Protein AF-D3FW29-F1 (afdb_monomer)

InterPro domains:
  IPR000064 Endopeptidase, NLPC/P60 domain [PF00877] (40-134)
  IPR000064 Endopeptidase, NLPC/P60 domain [PF00877] (156-250)
  IPR000064 Endopeptidase, NLPC/P60 domain [PF00877] (271-364)
  IPR000064 Endopeptidase, NLPC/P60 domain [PF00877] (390-494)
  IPR000064 Endopeptidase, NLPC/P60 domain [PF00877] (524-641)
  IPR000064 Endopeptidase, NLPC/P60 domain [PF00877] (662-765)
  IPR000064 Endopeptidase, NLPC/P60 domain [PF00877] (796-885)
  IPR000064 Endopeptidase, NLPC/P60 domain [PS51935] (16-137)
  IPR000064 Endopeptidase, NLPC/P60 domain [PS51935] (134-253)
  IPR000064 Endopeptidase, NLPC/P60 domain [PS51935] (245-368)
  IPR000064 Endopeptidase, NLPC/P60 domain [PS51935] (375-496)
  IPR000064 Endopeptidase, NLPC/P60 domain [PS51935] (509-643)
  IPR000064 Endopeptidase, NLPC/P60 domain [PS51935] (647-768)
  IPR038765 Papain-like cysteine peptidase superfamily [SSF54001] (45-137)
  IPR038765 Papain-like cysteine peptidase superfamily [SSF54001] (162-253)
  IPR038765 Papain-like cysteine peptidase superfamily [SSF54001] (276-368)
  IPR038765 Papain-like cysteine peptidase superfamily [SSF54001] (373-497)
  IPR038765 Papain-like cysteine peptidase superfamily [SSF54001] (513-642)
  IPR038765 Papain-like cysteine peptidase superfamily [SSF54001] (653-767)
  IPR038765 Papain-like cysteine peptidase superfamily [SSF54001] (795-886)

pLDDT: mean 88.33, std 12.37, range [26.61, 98.81]

Sequence (886 aa):
MKEKCIYITIFLMLVVFFSSSTLAQTTGEPAADLALEMVGPNNQGFITSEFVQYIYAEARGIDLPRLAREQRQVGEEVARESLQAGDILFFQGSSLMSGIYIGDGRFVVVTSGGITEINLDASTYWSGIYVGANRYFEDAVPVEDPAASLALEMIGPNEQGFLTSEFVQHVYAQSKGIDLPRLARDQLLTGAEVEKDKLEAGDVVFFQGSSLMSGIYIQNGQFVIVTSSGITQANLYSSSYWSGIYVGANRYTEGSSIEDSSANLALEMVGENHQGFITSEFVQYIYKETKGLELPRAASDQWLLGEEVALEDLLPGDVVFFQGAFLMSGIYIENGRFVIITSEGITERNMNTSEYWSNAFVGAKHYTDENLTPPPTSNEIVEKARSLIGTPYNRRGDNPVDGFNTGSFAYYVYREVTGSWLSKLSYAQFEAGLEVERDELQEGDLVFFQNNDEWLTGIYSGDDRFIIAASEGVQERHLDFHTYYSDRYVGAVRYTDAILNKSNPNTYLNHKNPVIQEAMKYMGTPYLMTGSTLEAFDCSFLIQTSFREGKGIYLPRISYRQWEVGETILPEGTNIEEITLDDHIRPGDALYFSGTWQEGISHVAIYLGDNYMIHATGEEGMTTISYMNSYWREHFTGVKRFDDLSVQLDHPAVYEAYQVLGSPYQLGGADPEQGFDTGGLTQYIYKQAYQYDLPRYGSQQWQVGMEIHPDNAEPGDLLFFEGTTLIPAIYLGNNQMVVATQANGVMIVDLTVSSYWPPRLYGARTYEIEDVTLEAVAVLTENYVGEVFHGSSVEFVQNMYLEAANKQLSGNIHTLRSGGDSIHIEELERGDVMFFSEETESNTPSFIGIYLGDGSFATLRDQVVEKYEMNDDIYWINRLLEARRY

Solvent-accessible surface area (backbone atoms only — not comparable to full-atom values): 47436 Å² total; per-residue (Å²): 134,85,88,80,89,89,82,92,88,77,90,73,92,75,85,87,82,91,87,84,88,72,83,77,79,75,61,87,26,56,37,21,37,54,47,60,72,55,48,37,77,56,46,87,85,50,50,31,24,47,43,50,26,50,35,30,35,73,50,60,70,41,86,53,49,69,46,31,71,53,35,71,74,49,60,48,80,40,56,82,93,67,68,46,44,42,28,37,35,32,31,57,66,101,54,66,36,29,26,35,22,46,42,96,57,26,30,35,34,56,49,100,68,7,25,38,79,43,50,42,83,80,30,72,68,58,48,72,26,53,73,52,29,28,41,81,81,75,94,79,78,82,68,85,30,51,35,25,43,51,45,60,73,56,52,38,75,53,85,85,65,62,50,30,22,44,43,47,24,51,37,30,36,75,48,64,68,43,84,52,50,70,47,33,70,53,39,71,72,74,36,51,80,41,58,86,92,67,72,47,50,41,27,37,37,32,32,56,67,102,52,68,35,27,25,33,24,42,57,99,43,30,27,33,34,57,52,100,85,15,30,40,79,47,41,43,76,80,31,71,66,50,48,71,26,56,71,52,30,28,42,83,68,92,74,85,65,71,82,36,57,39,23,46,53,47,58,74,54,50,39,77,56,85,83,68,65,52,32,22,46,45,46,25,48,41,35,33,76,57,72,68,40,86,55,49,66,48,32,44,54,38,67,68,28,37,46,81,40,55,85,92,68,67,49,49,40,28,36,36,32,30,57,65,102,50,51,37,29,22,35,23,42,57,95,50,28,28,33,33,59,53,100,86,19,30,38,78,48,39,37,81,82,30,70,69,48,44,73,21,52,72,50,32,30,42,79,48,92,85,29,75,50,71,79,91,68,91,48,64,51,37,48,53,49,59,73,43,50,68,31,46,46,21,91,86,20,59,44,79,87,67,7,17,20,25,18,20,39,53,22,42,37,42,27,76,68,72,53,17,42,57,45,50,45,28,62,55,44,52,70,67,30,47,78,43,57,82,94,69,68,50,67,52,23,37,35,33,33,47,61,88,93,46,57,40,28,28,38,22,59,46,92,62,25,28,37,32,33,39,94,88,9,21,41,74,45,43,43,75,55,32,66,78,50,43,80,20,58,73,50,33,22,38,74,47,73,74,56,38,48,76,31,18,65,78,73,38,65,79,40,93,42,44,36,48,30,42,47,57,76,45,58,65,34,34,39,27,88,88,26,84,44,93,75,32,23,20,23,31,41,51,53,28,47,15,33,31,78,35,57,50,20,85,53,52,70,47,46,57,53,39,68,77,46,65,49,74,75,39,53,76,83,61,66,66,90,83,52,67,62,72,83,76,50,56,59,57,31,35,41,34,23,28,60,80,84,41,84,55,61,53,45,40,32,35,31,63,45,92,60,27,29,41,36,32,34,76,90,75,43,17,19,43,48,43,64,67,34,71,69,56,56,72,26,49,32,34,30,36,39,56,79,86,47,46,55,56,63,86,39,52,39,37,35,45,52,56,77,41,54,64,23,44,48,22,91,88,22,52,44,69,88,77,3,20,22,32,24,22,42,56,25,40,26,37,32,72,48,60,69,40,84,54,48,69,44,24,65,52,40,60,72,74,30,47,80,46,59,64,94,69,61,49,61,50,23,37,40,29,27,66,62,101,54,51,37,35,26,37,27,46,40,85,60,26,28,40,38,42,34,90,88,65,9,23,37,81,45,52,49,86,75,38,84,69,56,57,88,26,59,69,47,24,29,41,67,94,67,73,73,69,38,45,52,42,27,22,55,53,50,58,74,39,52,76,37,80,47,94,71,51,26,57,58,49,52,30,45,38,32,32,73,46,49,72,38,82,65,66,82,53,72,67,51,43,73,74,40,56,50,83,45,57,84,93,70,71,48,37,29,30,37,36,34,26,23,91,48,78,85,50,95,55,74,72,48,35,28,37,26,57,44,99,52,27,32,36,33,57,52,97,44,28,26,43,73,49,56,39,83,84,31,68,73,47,59,57,18,52,75,52,35,28,44,124

Mean predicted aligned error: 19.01 Å

Structure (mmCIF, N/CA/C/O backbone):
data_AF-D3FW29-F1
#
_entry.id   AF-D3FW29-F1
#
loop_
_atom_site.group_PDB
_atom_site.id
_atom_site.type_symbol
_atom_site.label_atom_id
_atom_site.label_alt_id
_atom_site.label_comp_id
_atom_site.label_asym_id
_atom_site.label_entity_id
_atom_site.label_seq_id
_atom_site.pdbx_PDB_ins_code
_atom_site.Cartn_x
_atom_site.Cartn_y
_atom_site.Cartn_z
_atom_site.occupancy
_atom_site.B_iso_or_equiv
_atom_site.auth_seq_id
_atom_site.auth_comp_id
_atom_site.auth_asym_id
_atom_site.auth_atom_id
_atom_site.pdbx_PDB_model_num
ATOM 1 N N . MET A 1 1 ? -77.957 12.255 92.682 1.00 33.81 1 MET A N 1
ATOM 2 C CA . MET A 1 1 ? -79.321 11.707 92.823 1.00 33.81 1 MET A CA 1
ATOM 3 C C . MET A 1 1 ? -79.346 10.352 92.155 1.00 33.81 1 MET A C 1
ATOM 5 O O . MET A 1 1 ? -79.062 10.300 90.973 1.00 33.81 1 MET A O 1
ATOM 9 N N . LYS A 1 2 ? -79.668 9.332 92.955 1.00 35.81 2 LYS A N 1
ATOM 10 C CA . LYS A 1 2 ? -80.181 8.001 92.608 1.00 35.81 2 LYS A CA 1
ATOM 11 C C . LYS A 1 2 ? -79.413 7.190 91.554 1.00 35.81 2 LYS A C 1
ATOM 13 O O . LYS A 1 2 ? -79.483 7.490 90.377 1.00 35.81 2 LYS A O 1
ATOM 18 N N . GLU A 1 3 ? -78.580 6.228 91.935 1.00 35.16 3 GLU A N 1
ATOM 19 C CA . GLU A 1 3 ? -78.815 5.015 92.751 1.00 35.16 3 GLU A CA 1
ATOM 20 C C . GLU A 1 3 ? -79.071 3.767 91.898 1.00 35.16 3 GLU A C 1
ATOM 22 O O . GLU A 1 3 ? -80.113 3.634 91.268 1.00 35.16 3 GLU A O 1
ATOM 27 N N . LYS A 1 4 ? -78.152 2.821 92.121 1.00 33.12 4 LYS A N 1
ATOM 28 C CA . LYS A 1 4 ? -78.376 1.431 92.542 1.00 33.12 4 LYS A CA 1
ATOM 29 C C . LYS A 1 4 ? -78.378 0.323 91.480 1.00 33.12 4 LYS A C 1
ATOM 31 O O . LYS A 1 4 ? -79.337 0.145 90.749 1.00 33.12 4 LYS A O 1
ATOM 36 N N . CYS A 1 5 ? -77.297 -0.467 91.558 1.00 33.16 5 CYS A N 1
ATOM 37 C CA . CYS A 1 5 ? -77.229 -1.753 92.279 1.00 33.16 5 CYS A CA 1
ATOM 38 C C . CYS A 1 5 ? -78.134 -2.888 91.779 1.00 33.16 5 CYS A C 1
ATOM 40 O O . CYS A 1 5 ? -79.339 -2.680 91.704 1.00 33.16 5 CYS A O 1
ATOM 42 N N . ILE A 1 6 ? -77.540 -4.090 91.630 1.00 36.75 6 ILE A N 1
ATOM 43 C CA . ILE A 1 6 ? -77.959 -5.428 92.143 1.00 36.75 6 ILE A CA 1
ATOM 44 C C . ILE A 1 6 ? -77.488 -6.524 91.154 1.00 36.75 6 ILE A C 1
ATOM 46 O O . ILE A 1 6 ? -77.693 -6.329 89.966 1.00 36.75 6 ILE A O 1
ATOM 50 N N . TYR A 1 7 ? -76.891 -7.694 91.450 1.00 30.05 7 TYR A N 1
ATOM 51 C CA . TYR A 1 7 ? -76.442 -8.509 92.610 1.00 30.05 7 TYR A CA 1
ATOM 52 C C . TYR A 1 7 ? -75.441 -9.542 91.997 1.00 30.05 7 TYR A C 1
ATOM 54 O O . TYR A 1 7 ? -75.653 -9.957 90.864 1.00 30.05 7 TYR A O 1
ATOM 62 N N . ILE A 1 8 ? -74.271 -9.897 92.543 1.00 30.22 8 ILE A N 1
ATOM 63 C CA . ILE A 1 8 ? -73.956 -10.665 93.766 1.00 30.22 8 ILE A CA 1
ATOM 64 C C . ILE A 1 8 ? -74.441 -12.139 93.734 1.00 30.22 8 ILE A C 1
ATOM 66 O O . ILE A 1 8 ? -75.638 -12.415 93.692 1.00 30.22 8 ILE A O 1
ATOM 70 N N . THR A 1 9 ? -73.466 -13.036 93.967 1.00 27.03 9 THR A N 1
ATOM 71 C CA . THR A 1 9 ? -73.441 -14.191 94.906 1.00 27.03 9 THR A CA 1
ATOM 72 C C . THR A 1 9 ? -73.484 -15.639 94.377 1.00 27.03 9 THR A C 1
ATOM 74 O O . THR A 1 9 ? -74.375 -16.021 93.634 1.00 27.03 9 THR A O 1
ATOM 77 N N . ILE A 1 10 ? -72.601 -16.447 94.999 1.00 30.59 10 ILE A N 1
ATOM 78 C CA . ILE A 1 10 ? -72.771 -17.864 95.406 1.00 30.59 10 ILE A CA 1
ATOM 79 C C . ILE A 1 10 ? -72.349 -18.928 94.375 1.00 30.59 10 ILE A C 1
ATOM 81 O O . ILE A 1 10 ? -73.145 -19.510 93.655 1.00 30.59 10 ILE A O 1
ATOM 85 N N . PHE A 1 11 ? -71.044 -19.223 94.354 1.00 29.94 11 PHE A N 1
ATOM 86 C CA . PHE A 1 11 ? -70.449 -20.290 95.178 1.00 29.94 11 PHE A CA 1
ATOM 87 C C . PHE A 1 11 ? -71.440 -21.355 95.682 1.00 29.94 11 PHE A C 1
ATOM 89 O O . PHE A 1 11 ? -72.080 -21.128 96.698 1.00 29.94 11 PHE A O 1
ATOM 96 N N . LEU A 1 12 ? -71.479 -22.553 95.098 1.00 26.61 12 LEU A N 1
ATOM 97 C CA . LEU A 1 12 ? -71.786 -23.744 95.897 1.00 26.61 12 LEU A CA 1
ATOM 98 C C . LEU A 1 12 ? -71.082 -24.985 95.337 1.00 26.61 12 LEU A C 1
ATOM 100 O O . LEU A 1 12 ? -71.585 -25.721 94.498 1.00 26.61 12 LEU A O 1
ATOM 104 N N . MET A 1 13 ? -69.868 -25.192 95.844 1.00 27.03 13 MET A N 1
ATOM 105 C CA . MET A 1 13 ? -69.505 -26.394 96.594 1.00 27.03 13 MET A CA 1
ATOM 106 C C . MET A 1 13 ? -70.697 -27.349 96.802 1.00 27.03 13 MET A C 1
ATOM 108 O O . MET A 1 13 ? -71.610 -27.008 97.546 1.00 27.03 13 MET A O 1
ATOM 112 N N . LEU A 1 14 ? -70.685 -28.522 96.170 1.00 28.64 14 LEU A N 1
ATOM 113 C CA . LEU A 1 14 ? -70.775 -29.829 96.830 1.00 28.64 14 LEU A CA 1
ATOM 114 C C . LEU A 1 14 ? -71.119 -30.933 95.806 1.00 28.64 14 LEU A C 1
ATOM 116 O O . LEU A 1 14 ? -72.242 -31.045 95.340 1.00 28.64 14 LEU A O 1
ATOM 120 N N . VAL A 1 15 ? -70.135 -31.814 95.597 1.00 31.05 15 VAL A N 1
ATOM 121 C CA . VAL A 1 15 ? -70.201 -33.183 96.136 1.00 31.05 15 VAL A CA 1
ATOM 122 C C . VAL A 1 15 ? -71.257 -34.101 95.489 1.00 31.05 15 VAL A C 1
ATOM 124 O O . VAL A 1 15 ? -72.430 -34.091 95.846 1.00 31.05 15 VAL A O 1
ATOM 127 N N . VAL A 1 16 ? -70.693 -35.057 94.727 1.00 31.59 16 VAL A N 1
ATOM 128 C CA . VAL A 1 16 ? -70.824 -36.516 94.960 1.00 31.59 16 VAL A CA 1
ATOM 129 C C . VAL A 1 16 ? -71.935 -37.224 94.156 1.00 31.59 16 VAL A C 1
ATOM 131 O O . VAL A 1 16 ? -73.078 -36.801 94.139 1.00 31.59 16 VAL A O 1
ATOM 134 N N . PHE A 1 17 ? -71.657 -38.285 93.386 1.00 32.44 17 PHE A N 1
ATOM 135 C CA . PHE A 1 17 ? -70.850 -39.472 93.702 1.00 32.44 17 PHE A CA 1
ATOM 136 C C . PHE A 1 17 ? -69.978 -39.979 92.535 1.00 32.44 17 PHE A C 1
ATOM 138 O O . PHE A 1 17 ? -70.433 -40.135 91.406 1.00 32.44 17 PHE A O 1
ATOM 145 N N . PHE A 1 18 ? -68.744 -40.344 92.890 1.00 32.28 18 PHE A N 1
ATOM 146 C CA . PHE A 1 18 ? -67.862 -41.282 92.193 1.00 32.28 18 PHE A CA 1
ATOM 147 C C . PHE A 1 18 ? -68.535 -42.645 91.946 1.00 32.28 18 PHE A C 1
ATOM 149 O O . PHE A 1 18 ? -69.184 -43.181 92.845 1.00 32.28 18 PHE A O 1
ATOM 156 N N . SER A 1 19 ? -68.246 -43.292 90.813 1.00 27.55 19 SER A N 1
ATOM 157 C CA . SER A 1 19 ? -67.259 -44.394 90.739 1.00 27.55 19 SER A CA 1
ATOM 158 C C . SER A 1 19 ? -67.472 -45.291 89.510 1.00 27.55 19 SER A C 1
ATOM 160 O O . SER A 1 19 ? -68.368 -46.126 89.471 1.00 27.55 19 SER A O 1
ATOM 162 N N . SER A 1 20 ? -66.577 -45.203 88.528 1.00 32.47 20 SER A N 1
ATOM 163 C CA . SER A 1 20 ? -65.700 -46.330 88.175 1.00 32.47 20 SER A CA 1
ATOM 164 C C . SER A 1 20 ? -64.503 -45.784 87.400 1.00 32.47 20 SER A C 1
ATOM 166 O O . SER A 1 20 ? -64.630 -45.140 86.369 1.00 32.47 20 SER A O 1
ATOM 168 N N . SER A 1 21 ? -63.344 -46.008 87.992 1.00 31.77 21 SER A N 1
ATOM 169 C CA . SER A 1 21 ? -62.002 -45.639 87.580 1.00 31.77 21 SER A CA 1
ATOM 170 C C . SER A 1 21 ? -61.549 -46.274 86.262 1.00 31.77 21 SER A C 1
ATOM 172 O O . SER A 1 21 ? -61.431 -47.496 86.180 1.00 31.77 21 SER A O 1
ATOM 174 N N . THR A 1 22 ? -61.101 -45.432 85.339 1.00 35.72 22 THR A N 1
ATOM 175 C CA . THR A 1 22 ? -59.784 -45.569 84.704 1.00 35.72 22 THR A CA 1
ATOM 176 C C . THR A 1 22 ? -59.025 -44.293 85.051 1.00 35.72 22 THR A C 1
ATOM 178 O O . THR A 1 22 ? -59.517 -43.206 84.766 1.00 35.72 22 THR A O 1
ATOM 181 N N . LEU A 1 23 ? -57.886 -44.402 85.747 1.00 41.81 23 LEU A N 1
ATOM 182 C CA . LEU A 1 23 ? -56.943 -43.285 85.842 1.00 41.81 23 LEU A CA 1
ATOM 183 C C . LEU A 1 23 ? -56.629 -42.858 84.402 1.00 41.81 23 LEU A C 1
ATOM 185 O O . LEU A 1 23 ? -56.070 -43.666 83.660 1.00 41.81 23 LEU A O 1
ATOM 189 N N . ALA A 1 24 ? -56.999 -41.641 84.003 1.00 49.75 24 ALA A N 1
ATOM 190 C CA . ALA A 1 24 ? -56.426 -41.044 82.808 1.00 49.75 24 ALA A CA 1
ATOM 191 C C . ALA A 1 24 ? -54.924 -40.895 83.083 1.00 49.75 24 ALA A C 1
ATOM 193 O O . ALA A 1 24 ? -54.524 -40.250 84.053 1.00 49.75 24 ALA A O 1
ATOM 194 N N . GLN A 1 25 ? -54.102 -41.603 82.312 1.00 57.69 25 GLN A N 1
ATOM 195 C CA . GLN A 1 25 ? -52.661 -41.390 82.295 1.00 57.69 25 GLN A CA 1
ATOM 196 C C . GLN A 1 25 ? -52.430 -39.934 81.892 1.00 57.69 25 GLN A C 1
ATOM 198 O O . GLN A 1 25 ? -52.736 -39.572 80.763 1.00 57.69 25 GLN A O 1
ATOM 203 N N . THR A 1 26 ? -51.918 -39.109 82.804 1.00 65.00 26 THR A N 1
ATOM 204 C CA . THR A 1 26 ? -51.420 -37.782 82.441 1.00 65.00 26 THR A CA 1
ATOM 205 C C . THR A 1 26 ? -50.119 -37.980 81.674 1.00 65.00 26 THR A C 1
ATOM 207 O O . THR A 1 26 ? -49.180 -38.594 82.190 1.00 65.00 26 THR A O 1
ATOM 210 N N . THR A 1 27 ? -50.072 -37.488 80.450 1.00 74.94 27 THR A N 1
ATOM 211 C CA . THR A 1 27 ? -48.904 -37.469 79.567 1.00 74.94 27 THR A CA 1
ATOM 212 C C . THR A 1 27 ? -47.845 -36.474 80.045 1.00 74.94 27 THR A C 1
ATOM 214 O O . THR A 1 27 ? -46.680 -36.589 79.667 1.00 74.94 27 THR A O 1
ATOM 217 N N . GLY A 1 28 ? -48.228 -35.533 80.920 1.00 77.25 28 GLY A N 1
ATOM 218 C CA . GLY A 1 28 ? -47.355 -34.466 81.408 1.00 77.25 28 GLY A CA 1
ATOM 219 C C . GLY A 1 28 ? -47.247 -33.292 80.437 1.00 77.25 28 GLY A C 1
ATOM 220 O O . GLY A 1 28 ? -46.525 -32.341 80.734 1.00 77.25 28 GLY A O 1
ATOM 221 N N . GLU A 1 29 ? -47.965 -33.339 79.312 1.00 87.81 29 GLU A N 1
ATOM 222 C CA . GLU A 1 29 ? -48.064 -32.250 78.353 1.00 87.81 29 GLU A CA 1
ATOM 223 C C . GLU A 1 29 ? -49.518 -31.725 78.305 1.00 87.81 29 GLU A C 1
ATOM 225 O O . GLU A 1 29 ? -50.444 -32.516 78.098 1.00 87.81 29 GLU A O 1
ATOM 230 N N . PRO A 1 30 ? -49.755 -30.413 78.538 1.00 85.56 30 PRO A N 1
ATOM 231 C CA . PRO A 1 30 ? -51.107 -29.875 78.715 1.00 85.56 30 PRO A CA 1
ATOM 232 C C . PRO A 1 30 ? -52.054 -30.078 77.526 1.00 85.56 30 PRO A C 1
ATOM 234 O O . PRO A 1 30 ? -53.241 -30.334 77.732 1.00 85.56 30 PRO A O 1
ATOM 237 N N . ALA A 1 31 ? -51.560 -29.959 76.290 1.00 88.50 31 ALA A N 1
ATOM 238 C CA . ALA A 1 31 ? -52.377 -30.121 75.090 1.00 88.50 31 ALA A CA 1
ATOM 239 C C . ALA A 1 31 ? -52.776 -31.590 74.880 1.00 88.50 31 ALA A C 1
ATOM 241 O O . ALA A 1 31 ? -53.932 -31.883 74.575 1.00 88.50 31 ALA A O 1
ATOM 242 N N . ALA A 1 32 ? -51.860 -32.530 75.095 1.00 90.56 32 ALA A N 1
ATOM 243 C CA . ALA A 1 32 ? -52.125 -33.962 75.043 1.00 90.56 32 ALA A CA 1
ATOM 244 C C . ALA A 1 32 ? -53.094 -34.411 76.144 1.00 90.56 32 ALA A C 1
ATOM 246 O O . ALA A 1 32 ? -54.009 -35.192 75.868 1.00 90.56 32 ALA A O 1
ATOM 247 N N . ASP A 1 33 ? -52.941 -33.884 77.360 1.00 89.62 33 ASP A N 1
ATOM 248 C CA . ASP A 1 33 ? -53.827 -34.188 78.487 1.00 89.62 33 ASP A CA 1
ATOM 249 C C . ASP A 1 33 ? -55.252 -33.682 78.226 1.00 89.62 33 ASP A C 1
ATOM 251 O O . ASP A 1 33 ? -56.209 -34.452 78.348 1.00 89.62 33 ASP A O 1
ATOM 255 N N . LEU A 1 34 ? -55.405 -32.436 77.760 1.00 90.06 34 LEU A N 1
ATOM 256 C CA . LEU A 1 34 ? -56.716 -31.886 77.401 1.00 90.06 34 LEU A CA 1
ATOM 257 C C . LEU A 1 34 ? -57.349 -32.636 76.217 1.00 90.06 34 LEU A C 1
ATOM 259 O O . LEU A 1 34 ? -58.548 -32.917 76.223 1.00 90.06 34 LEU A O 1
ATOM 263 N N . ALA A 1 35 ? -56.557 -33.012 75.210 1.00 91.19 35 ALA A N 1
ATOM 264 C CA . ALA A 1 35 ? -57.053 -33.788 74.077 1.00 91.19 35 ALA A CA 1
ATOM 265 C C . ALA A 1 35 ? -57.595 -35.157 74.517 1.00 91.19 35 ALA A C 1
ATOM 267 O O . ALA A 1 35 ? -58.635 -35.596 74.019 1.00 91.19 35 ALA A O 1
ATOM 268 N N . LEU A 1 36 ? -56.919 -35.815 75.464 1.00 90.50 36 LEU A N 1
ATOM 269 C CA . LEU A 1 36 ? -57.334 -37.102 76.018 1.00 90.50 36 LEU A CA 1
ATOM 270 C C . LEU A 1 36 ? -58.627 -36.986 76.840 1.00 90.50 36 LEU A C 1
ATOM 272 O O . LEU A 1 36 ? -59.501 -37.847 76.725 1.00 90.50 36 LEU A O 1
ATOM 276 N N . GLU A 1 37 ? -58.791 -35.912 77.618 1.00 88.56 37 GLU A N 1
ATOM 277 C CA . GLU A 1 37 ? -60.026 -35.633 78.371 1.00 88.56 37 GLU A CA 1
ATOM 278 C C . GLU A 1 37 ? -61.252 -35.453 77.465 1.00 88.56 37 GLU A C 1
ATOM 280 O O . GLU A 1 37 ? -62.376 -35.777 77.857 1.00 88.56 37 GLU A O 1
ATOM 285 N N . MET A 1 38 ? -61.046 -34.969 76.239 1.00 90.25 38 MET A N 1
ATOM 286 C CA . MET A 1 38 ? -62.118 -34.715 75.276 1.00 90.25 38 MET A CA 1
ATOM 287 C C . MET A 1 38 ? -62.513 -35.937 74.430 1.00 90.25 38 MET A C 1
ATOM 289 O O . MET A 1 38 ? -63.442 -35.834 73.622 1.00 90.25 38 MET A O 1
ATOM 293 N N . VAL A 1 39 ? -61.867 -37.097 74.602 1.00 90.75 39 VAL A N 1
ATOM 294 C CA . VAL A 1 39 ? -62.205 -38.330 73.868 1.00 90.75 39 VAL A CA 1
ATOM 295 C C . VAL A 1 39 ? -63.634 -38.781 74.186 1.00 90.75 39 VAL A C 1
ATOM 297 O O . VAL A 1 39 ? -64.020 -38.980 75.338 1.00 90.75 39 VAL A O 1
ATOM 300 N N . GLY A 1 40 ? -64.443 -38.989 73.145 1.00 88.25 40 GLY A N 1
ATOM 301 C CA . GLY A 1 40 ? -65.844 -39.362 73.304 1.00 88.25 40 GLY A CA 1
ATOM 302 C C . GLY A 1 40 ? -66.627 -39.442 71.990 1.00 88.25 40 GLY A C 1
ATOM 303 O O . GLY A 1 40 ? -66.164 -38.982 70.946 1.00 88.25 40 GLY A O 1
ATOM 304 N N . PRO A 1 41 ? -67.854 -39.995 72.024 1.00 83.25 41 PRO A N 1
ATOM 305 C CA . PRO A 1 41 ? -68.643 -40.318 70.828 1.00 83.25 41 PRO A CA 1
ATOM 306 C C . PRO A 1 41 ? -69.201 -39.097 70.071 1.00 83.25 41 PRO A C 1
ATOM 308 O O . PRO A 1 41 ? -69.896 -39.258 69.072 1.00 83.25 41 PRO A O 1
ATOM 311 N N . ASN A 1 42 ? -68.951 -37.876 70.551 1.00 79.56 42 ASN A N 1
ATOM 312 C CA . ASN A 1 42 ? -69.400 -36.630 69.936 1.00 79.56 42 ASN A CA 1
ATOM 313 C C . ASN A 1 42 ? -68.177 -35.767 69.608 1.00 79.56 42 ASN A C 1
ATOM 315 O O . ASN A 1 42 ? -67.311 -35.586 70.457 1.00 79.56 42 ASN A O 1
ATOM 319 N N . ASN A 1 43 ? -68.116 -35.215 68.396 1.00 78.94 43 ASN A N 1
ATOM 320 C CA . ASN A 1 43 ? -67.032 -34.326 67.975 1.00 78.94 43 ASN A CA 1
ATOM 321 C C . ASN A 1 43 ? -67.187 -32.880 68.474 1.00 78.94 43 ASN A C 1
ATOM 323 O O . ASN A 1 43 ? -66.358 -32.040 68.145 1.00 78.94 43 ASN A O 1
ATOM 327 N N . GLN A 1 44 ? -68.271 -32.574 69.196 1.00 77.25 44 GLN A N 1
ATOM 328 C CA . GLN A 1 44 ? -68.609 -31.235 69.696 1.00 77.25 44 GLN A CA 1
ATOM 329 C C . GLN A 1 44 ? -68.655 -30.143 68.608 1.00 77.25 44 GLN A C 1
ATOM 331 O O . GLN A 1 44 ? -68.569 -28.958 68.909 1.00 77.25 44 GLN A O 1
ATOM 336 N N . GLY A 1 45 ? -68.838 -30.532 67.342 1.00 78.88 45 GLY A N 1
ATOM 337 C CA . GLY A 1 45 ? -68.840 -29.616 66.200 1.00 78.88 45 GLY A CA 1
ATOM 338 C C . GLY A 1 45 ? -67.463 -29.299 65.609 1.00 78.88 45 GLY A C 1
ATOM 339 O O . GLY A 1 45 ? -67.416 -28.595 64.606 1.00 78.88 45 GLY A O 1
ATOM 340 N N . PHE A 1 46 ? -66.366 -29.837 66.153 1.00 85.00 46 PHE A N 1
ATOM 341 C CA . PHE A 1 46 ? -65.026 -29.616 65.608 1.00 85.00 46 PHE A CA 1
ATOM 342 C C . PHE A 1 46 ? -64.774 -30.399 64.310 1.00 85.00 46 PHE A C 1
ATOM 344 O O . PHE A 1 46 ? -65.204 -31.549 64.155 1.00 85.00 46 PHE A O 1
ATOM 351 N N . ILE A 1 47 ? -63.993 -29.800 63.406 1.00 85.94 47 ILE A N 1
ATOM 352 C CA . ILE A 1 47 ? -63.190 -30.522 62.402 1.00 85.94 47 ILE A CA 1
ATOM 353 C C . ILE A 1 47 ? -61.767 -30.747 62.938 1.00 85.94 47 ILE A C 1
ATOM 355 O O . ILE A 1 47 ? -61.369 -30.123 63.917 1.00 85.94 47 ILE A O 1
ATOM 359 N N . THR A 1 48 ? -60.974 -31.618 62.302 1.00 88.00 48 THR A N 1
ATOM 360 C CA . THR A 1 48 ? -59.658 -32.048 62.825 1.00 88.00 48 THR A CA 1
ATOM 361 C C . THR A 1 48 ? -58.720 -30.887 63.166 1.00 88.00 48 THR A C 1
ATOM 363 O O . THR A 1 48 ? -58.177 -30.856 64.262 1.00 88.00 48 THR A O 1
ATOM 366 N N . SER A 1 49 ? -58.566 -29.903 62.274 1.00 88.94 49 SER A N 1
ATOM 367 C CA . SER A 1 49 ? -57.651 -28.776 62.504 1.00 88.94 49 SER A CA 1
ATOM 368 C C . SER A 1 49 ? -58.181 -27.746 63.497 1.00 88.94 49 SER A C 1
ATOM 370 O O . SER A 1 49 ? -57.389 -27.154 64.222 1.00 88.94 49 SER A O 1
ATOM 372 N N . GLU A 1 50 ? -59.503 -27.570 63.572 1.00 88.12 50 GLU A N 1
ATOM 373 C CA . GLU A 1 50 ? -60.150 -26.692 64.557 1.00 88.12 50 GLU A CA 1
ATOM 374 C C . GLU A 1 50 ? -60.092 -27.293 65.965 1.00 88.12 50 GLU A C 1
ATOM 376 O O . GLU A 1 50 ? -59.915 -26.558 66.929 1.00 88.12 50 GLU A O 1
ATOM 381 N N . PHE A 1 51 ? -60.166 -28.622 66.091 1.00 93.12 51 PHE A N 1
ATOM 382 C CA . PHE A 1 51 ? -59.921 -29.314 67.358 1.00 93.12 51 PHE A CA 1
ATOM 383 C C . PHE A 1 51 ? -58.496 -29.061 67.854 1.00 93.12 51 PHE A C 1
ATOM 385 O O . PHE A 1 51 ? -58.305 -28.644 68.990 1.00 93.12 51 PHE A O 1
ATOM 392 N N . VAL A 1 52 ? -57.498 -29.248 66.988 1.00 93.62 52 VAL A N 1
ATOM 393 C CA . VAL A 1 52 ? -56.093 -29.003 67.336 1.00 93.62 52 VAL A CA 1
ATOM 394 C C . VAL A 1 52 ? -55.860 -27.538 67.725 1.00 93.62 52 VAL A C 1
ATOM 396 O O . VAL A 1 52 ? -55.219 -27.275 68.739 1.00 93.62 52 VAL A O 1
ATOM 399 N N . GLN A 1 53 ? -56.429 -26.595 66.965 1.00 91.06 53 GLN A N 1
ATOM 400 C CA . GLN A 1 53 ? -56.373 -25.163 67.272 1.00 91.06 53 GLN A CA 1
ATOM 401 C C . GLN A 1 53 ? -56.986 -24.853 68.644 1.00 91.06 53 GLN A C 1
ATOM 403 O O . GLN A 1 53 ? -56.371 -24.154 69.443 1.00 91.06 53 GLN A O 1
ATOM 408 N N . TYR A 1 54 ? -58.175 -25.393 68.928 1.00 88.88 54 TYR A N 1
ATOM 409 C CA . TYR A 1 54 ? -58.860 -25.201 70.205 1.00 88.88 54 TYR A CA 1
ATOM 410 C C . TYR A 1 54 ? -58.033 -25.725 71.382 1.00 88.88 54 TYR A C 1
ATOM 412 O O . TYR A 1 54 ? -57.843 -25.007 72.360 1.00 88.88 54 TYR A O 1
ATOM 420 N N . ILE A 1 55 ? -57.503 -26.947 71.273 1.00 92.69 55 ILE A N 1
ATOM 421 C CA . ILE A 1 55 ? -56.702 -27.557 72.337 1.00 92.69 55 ILE A CA 1
ATOM 422 C C . ILE A 1 55 ? -55.453 -26.723 72.630 1.00 92.69 55 ILE A C 1
ATOM 424 O O . ILE A 1 55 ? -55.158 -26.463 73.790 1.00 92.69 55 ILE A O 1
ATOM 428 N N . TYR A 1 56 ? -54.730 -26.283 71.601 1.00 89.00 56 TYR A N 1
ATOM 429 C CA . TYR A 1 56 ? -53.512 -25.493 71.786 1.00 89.00 56 TYR A CA 1
ATOM 430 C C . TYR A 1 56 ? -53.781 -24.089 72.341 1.00 89.00 56 TYR A C 1
ATOM 432 O O . TYR A 1 56 ? -53.023 -23.617 73.191 1.00 89.00 56 TYR A O 1
ATOM 440 N N . ALA A 1 57 ? -54.878 -23.453 71.926 1.00 79.88 57 ALA A N 1
ATOM 441 C CA . ALA A 1 57 ? -55.292 -22.166 72.471 1.00 79.88 57 ALA A CA 1
ATOM 442 C C . ALA A 1 57 ? -55.681 -22.278 73.955 1.00 79.88 57 ALA A C 1
ATOM 444 O O . ALA A 1 57 ? -55.253 -21.458 74.764 1.00 79.88 57 ALA A O 1
ATOM 445 N N . GLU A 1 58 ? -56.447 -23.306 74.327 1.00 84.00 58 GLU A N 1
ATOM 446 C CA . GLU A 1 58 ? -56.943 -23.484 75.697 1.00 84.00 58 GLU A CA 1
ATOM 447 C C . GLU A 1 58 ? -55.860 -24.016 76.648 1.00 84.00 58 GLU A C 1
ATOM 449 O O . GLU A 1 58 ? -55.719 -23.530 77.768 1.00 84.00 58 GLU A O 1
ATOM 454 N N . ALA A 1 59 ? -55.077 -25.007 76.212 1.00 82.56 59 ALA A N 1
ATOM 455 C CA . ALA A 1 59 ? -54.102 -25.681 77.067 1.00 82.56 59 ALA A CA 1
ATOM 456 C C . ALA A 1 59 ? -52.748 -24.965 77.140 1.00 82.56 59 ALA A C 1
ATOM 458 O O . ALA A 1 59 ? -52.029 -25.141 78.124 1.00 82.56 59 ALA A O 1
ATOM 459 N N . ARG A 1 60 ? -52.377 -24.203 76.100 1.00 77.38 60 ARG A N 1
ATOM 460 C CA . ARG A 1 60 ? -51.041 -23.593 75.972 1.00 77.38 60 ARG 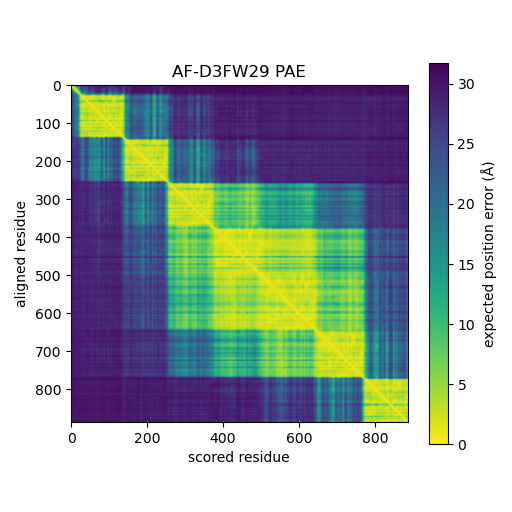A CA 1
ATOM 461 C C . ARG A 1 60 ? -51.040 -22.115 75.596 1.00 77.38 60 ARG A C 1
ATOM 463 O O . ARG A 1 60 ? -49.969 -21.546 75.442 1.00 77.38 60 ARG A O 1
ATOM 470 N N . GLY A 1 61 ? -52.200 -21.493 75.375 1.00 72.44 61 GLY A N 1
ATOM 471 C CA . GLY A 1 61 ? -52.263 -20.103 74.913 1.00 72.44 61 GLY A CA 1
ATOM 472 C C . GLY A 1 61 ? -51.657 -19.862 73.522 1.00 72.44 61 GLY A C 1
ATOM 473 O O . GLY A 1 61 ? -51.406 -18.714 73.167 1.00 72.44 61 GLY A O 1
ATOM 474 N N . ILE A 1 62 ? -51.416 -20.916 72.731 1.00 77.81 62 ILE A N 1
ATOM 475 C CA . ILE A 1 62 ? -50.810 -20.824 71.396 1.00 77.81 62 ILE A CA 1
ATOM 476 C C . ILE A 1 62 ? -51.925 -20.726 70.349 1.00 77.81 62 ILE A C 1
ATOM 478 O O . ILE A 1 62 ? -52.704 -21.665 70.175 1.00 77.81 62 ILE A O 1
ATOM 482 N N . ASP A 1 63 ? -51.979 -19.610 69.616 1.00 78.62 63 ASP A N 1
ATOM 483 C CA . ASP A 1 63 ? -52.930 -19.418 68.514 1.00 78.62 63 ASP A CA 1
ATOM 484 C C . ASP A 1 63 ? -52.403 -20.052 67.218 1.00 78.62 63 ASP A C 1
ATOM 486 O O . ASP A 1 63 ? -51.580 -19.485 66.495 1.00 78.62 63 ASP A O 1
ATOM 490 N N . LEU A 1 64 ? -52.853 -21.276 66.939 1.00 81.56 64 LEU A N 1
ATOM 491 C CA . LEU A 1 64 ? -52.491 -21.993 65.719 1.00 81.56 64 LEU A CA 1
ATOM 492 C C . LEU A 1 64 ? -53.338 -21.544 64.518 1.00 81.56 64 LEU A C 1
ATOM 494 O O . LEU A 1 64 ? -54.523 -21.246 64.676 1.00 81.56 64 LEU A O 1
ATOM 498 N N . PRO A 1 65 ? -52.802 -21.603 63.281 1.00 79.62 65 PRO A N 1
ATOM 499 C CA . PRO A 1 65 ? -53.604 -21.397 62.079 1.00 79.62 65 PRO A CA 1
ATOM 500 C C . PRO A 1 65 ? -54.804 -22.349 62.007 1.00 79.62 65 PRO A C 1
ATOM 502 O O . PRO A 1 65 ? -54.734 -23.502 62.432 1.00 79.62 65 PRO A O 1
ATOM 505 N N . ARG A 1 66 ? -55.911 -21.897 61.407 1.00 79.62 66 ARG A N 1
ATOM 506 C CA . ARG A 1 66 ? -57.171 -22.666 61.366 1.00 79.62 66 ARG A CA 1
ATOM 507 C C . ARG A 1 66 ? -57.087 -23.933 60.504 1.00 79.62 66 ARG A C 1
ATOM 509 O O . ARG A 1 66 ? -57.794 -24.911 60.754 1.00 79.62 66 ARG A O 1
ATOM 516 N N . LEU A 1 67 ? -56.277 -23.917 59.443 1.00 84.81 67 LEU A N 1
ATOM 517 C CA . LEU A 1 67 ? -56.180 -25.015 58.476 1.00 84.81 67 LEU A CA 1
ATOM 518 C C . LEU A 1 67 ? -54.967 -25.904 58.764 1.00 84.81 67 LEU A C 1
ATOM 520 O O . LEU A 1 67 ? -53.862 -25.402 58.930 1.00 84.81 67 LEU A O 1
ATOM 524 N N . ALA A 1 68 ? -55.134 -27.230 58.692 1.00 87.06 68 ALA A N 1
ATOM 525 C CA . ALA A 1 68 ? -54.037 -28.186 58.912 1.00 87.06 68 ALA A CA 1
ATOM 526 C C . ALA A 1 68 ? -52.813 -27.933 58.008 1.00 87.06 68 ALA A C 1
ATOM 528 O O . ALA A 1 68 ? -51.680 -28.156 58.420 1.00 87.06 68 ALA A O 1
ATOM 529 N N . ARG A 1 69 ? -53.028 -27.455 56.772 1.00 82.50 69 ARG A N 1
ATOM 530 C CA . ARG A 1 69 ? -51.939 -27.124 55.830 1.00 82.50 69 ARG A CA 1
ATOM 531 C C . ARG A 1 69 ? -51.079 -25.954 56.306 1.00 82.50 69 ARG A C 1
ATOM 533 O O . ARG A 1 69 ? -49.888 -25.947 56.042 1.00 82.50 69 ARG A O 1
ATOM 540 N N . GLU A 1 70 ? -51.698 -24.989 56.981 1.00 80.38 70 GLU A N 1
ATOM 541 C CA . GLU A 1 70 ? -51.024 -23.813 57.529 1.00 80.38 70 GLU A CA 1
ATOM 542 C C . GLU A 1 70 ? -50.377 -24.184 58.858 1.00 80.38 70 GLU A C 1
ATOM 544 O O . GLU A 1 70 ? -49.227 -23.836 59.069 1.00 80.38 70 GLU A O 1
ATOM 549 N N . GLN A 1 71 ? -51.055 -24.992 59.687 1.00 87.12 71 GLN A N 1
ATOM 550 C CA . GLN A 1 71 ? -50.463 -25.591 60.886 1.00 87.12 71 GLN A CA 1
ATOM 551 C C . GLN A 1 71 ? -49.152 -26.303 60.533 1.00 87.12 71 GLN A C 1
ATOM 553 O O . GLN A 1 71 ? -48.131 -25.991 61.115 1.00 87.12 71 GLN A O 1
ATOM 558 N N . ARG A 1 72 ? -49.112 -27.156 59.503 1.00 84.62 72 ARG A N 1
ATOM 559 C CA . ARG A 1 72 ? -47.874 -27.854 59.107 1.00 84.62 72 ARG A CA 1
ATOM 560 C C . ARG A 1 72 ? -46.714 -26.932 58.695 1.00 84.62 72 ARG A C 1
ATOM 562 O O . ARG A 1 72 ? -45.564 -27.351 58.741 1.00 84.62 72 ARG A O 1
ATOM 569 N N . GLN A 1 73 ? -46.999 -25.708 58.263 1.00 77.12 73 GLN A N 1
ATOM 570 C CA . GLN A 1 73 ? -45.968 -24.739 57.875 1.00 77.12 73 GLN A CA 1
ATOM 571 C C . GLN A 1 73 ? -45.408 -23.956 59.066 1.00 77.12 73 GLN A C 1
ATOM 573 O O . GLN A 1 73 ? -44.414 -23.255 58.915 1.00 77.12 73 GLN A O 1
ATOM 578 N N . VAL A 1 74 ? -46.046 -24.055 60.233 1.00 65.94 74 VAL A N 1
ATOM 579 C CA . VAL A 1 74 ? -45.609 -23.410 61.471 1.00 65.94 74 VAL A CA 1
ATOM 580 C C . VAL A 1 74 ? -45.182 -24.476 62.487 1.00 65.94 74 VAL A C 1
ATOM 582 O O . VAL A 1 74 ? -45.748 -25.565 62.517 1.00 65.94 74 VAL A O 1
ATOM 585 N N . GLY A 1 75 ? -44.177 -24.193 63.313 1.00 74.75 75 GLY A N 1
ATOM 586 C CA . GLY A 1 75 ? -43.584 -25.171 64.240 1.00 74.75 75 GLY A CA 1
ATOM 587 C C . GLY A 1 75 ? -42.391 -25.934 63.650 1.00 74.75 75 GLY A C 1
ATOM 588 O O . GLY A 1 75 ? -42.126 -25.875 62.453 1.00 74.75 75 GLY A O 1
ATOM 589 N N . GLU A 1 76 ? -41.649 -26.625 64.511 1.00 82.00 76 GLU A N 1
ATOM 590 C CA . GLU A 1 76 ? -40.446 -27.379 64.139 1.00 82.00 76 GLU A CA 1
ATOM 591 C C . GLU A 1 76 ? -40.831 -28.793 63.694 1.00 82.00 76 GLU A C 1
ATOM 593 O O . GLU A 1 76 ? -41.560 -29.475 64.414 1.00 82.00 76 GLU A O 1
ATOM 598 N N . GLU A 1 77 ? -40.367 -29.248 62.526 1.00 88.38 77 GLU A N 1
ATOM 599 C CA . GLU A 1 77 ? -40.632 -30.613 62.056 1.00 88.38 77 GLU A CA 1
ATOM 600 C C . GLU A 1 77 ? -39.956 -31.644 62.975 1.00 88.38 77 GLU A C 1
ATOM 602 O O . GLU A 1 77 ? -38.763 -31.571 63.267 1.00 88.38 77 GLU A O 1
ATOM 607 N N . VAL A 1 78 ? -40.726 -32.634 63.425 1.00 88.38 78 VAL A N 1
ATOM 608 C CA . VAL A 1 78 ? -40.272 -33.693 64.327 1.00 88.38 78 VAL A CA 1
ATOM 609 C C . VAL A 1 78 ? -40.315 -35.032 63.610 1.00 88.38 78 VAL A C 1
ATOM 611 O O . VAL A 1 78 ? -41.364 -35.488 63.145 1.00 88.38 78 VAL A O 1
ATOM 614 N N . ALA A 1 79 ? -39.163 -35.701 63.568 1.00 88.19 79 ALA A N 1
ATOM 615 C CA . ALA A 1 79 ? -39.064 -37.070 63.082 1.00 88.19 79 ALA A CA 1
ATOM 616 C C . ALA A 1 79 ? -39.947 -38.014 63.917 1.00 88.19 79 ALA A C 1
ATOM 618 O O . ALA A 1 79 ? -40.079 -37.855 65.131 1.00 88.19 79 ALA A O 1
ATOM 619 N N . ARG A 1 80 ? -40.529 -39.036 63.285 1.00 88.44 80 ARG A N 1
ATOM 620 C CA . ARG A 1 80 ? -41.505 -39.939 63.922 1.00 88.44 80 ARG A CA 1
ATOM 621 C C . ARG A 1 80 ? -40.959 -40.626 65.181 1.00 88.44 80 ARG A C 1
ATOM 623 O O . ARG A 1 80 ? -41.687 -40.822 66.147 1.00 88.44 80 ARG A O 1
ATOM 630 N N . GLU A 1 81 ? -39.684 -40.987 65.177 1.00 87.19 81 GLU A N 1
ATOM 631 C CA . GLU A 1 81 ? -38.959 -41.576 66.307 1.00 87.19 81 GLU A CA 1
ATOM 632 C C . GLU A 1 81 ? -38.743 -40.612 67.486 1.00 87.19 81 GLU A C 1
ATOM 634 O O . GLU A 1 81 ? -38.466 -41.057 68.598 1.00 87.19 81 GLU A O 1
ATOM 639 N N . SER A 1 82 ? -38.903 -39.309 67.253 1.00 91.56 82 SER A N 1
ATOM 640 C CA . SER A 1 82 ? -38.692 -38.226 68.218 1.00 91.56 82 SER A CA 1
ATOM 641 C C . SER A 1 82 ? -40.000 -37.618 68.733 1.00 91.56 82 SER A C 1
ATOM 643 O O . SER A 1 82 ? -39.960 -36.579 69.401 1.00 91.56 82 SER A O 1
ATOM 645 N N . LEU A 1 83 ? -41.143 -38.247 68.425 1.00 92.88 83 LEU A N 1
ATOM 646 C CA . LEU A 1 83 ? -42.467 -37.791 68.844 1.00 92.88 83 LEU A CA 1
ATOM 647 C C . LEU A 1 83 ? -42.596 -37.760 70.369 1.00 92.88 83 LEU A C 1
ATOM 649 O O . LEU A 1 83 ? -42.372 -38.756 71.062 1.00 92.88 83 LEU A O 1
ATOM 653 N N . GLN A 1 84 ? -43.030 -36.615 70.876 1.00 92.31 84 GLN A N 1
ATOM 654 C CA . GLN A 1 84 ? -43.330 -36.350 72.278 1.00 92.31 84 GLN A CA 1
ATOM 655 C C . GLN A 1 84 ? -44.797 -35.970 72.423 1.00 92.31 84 GLN A C 1
ATOM 657 O O . GLN A 1 84 ? -45.397 -35.423 71.496 1.00 92.31 84 GLN A O 1
ATOM 662 N N . ALA A 1 85 ? -45.393 -36.301 73.574 1.00 91.81 85 ALA A N 1
ATOM 663 C CA . ALA A 1 85 ? -46.759 -35.880 73.874 1.00 91.81 85 ALA A CA 1
ATOM 664 C C . ALA A 1 85 ? -46.884 -34.366 73.643 1.00 91.81 85 ALA A C 1
ATOM 666 O O . ALA A 1 85 ? -45.970 -33.622 73.989 1.00 91.81 85 ALA A O 1
ATOM 667 N N . GLY A 1 86 ? -47.961 -33.948 72.987 1.00 89.31 86 GLY A N 1
ATOM 668 C CA . GLY A 1 86 ? -48.175 -32.581 72.523 1.00 89.31 86 GLY A CA 1
ATOM 669 C C . GLY A 1 86 ? -47.916 -32.397 71.030 1.00 89.31 86 GLY A C 1
ATOM 670 O O . GLY A 1 86 ? -48.661 -31.653 70.399 1.00 89.31 86 GLY A O 1
ATOM 671 N N . ASP A 1 87 ? -46.949 -33.097 70.426 1.00 95.44 87 ASP A N 1
ATOM 672 C CA . ASP A 1 87 ? -46.602 -32.913 69.006 1.00 95.44 87 ASP A CA 1
ATOM 673 C C . ASP A 1 87 ? -47.832 -33.091 68.092 1.00 95.44 87 ASP A C 1
ATOM 675 O O . ASP A 1 87 ? -48.653 -33.995 68.277 1.00 95.44 87 ASP A O 1
ATOM 679 N N . ILE A 1 88 ? -47.978 -32.229 67.084 1.00 96.00 88 ILE A N 1
ATOM 680 C CA . ILE A 1 88 ? -49.107 -32.272 66.147 1.00 96.00 88 ILE A CA 1
ATOM 681 C C . ILE A 1 88 ? -48.732 -33.176 64.982 1.00 96.00 88 ILE A C 1
ATOM 683 O O . ILE A 1 88 ? -47.809 -32.875 64.231 1.00 96.00 88 ILE A O 1
ATOM 687 N N . LEU A 1 89 ? -49.463 -34.272 64.796 1.00 96.81 89 LEU A N 1
ATOM 688 C CA . LEU A 1 89 ? -49.293 -35.168 63.656 1.00 96.81 89 LEU A CA 1
ATOM 689 C C . LEU A 1 89 ? -50.152 -34.713 62.486 1.00 96.81 89 LEU A C 1
ATOM 691 O O . LEU A 1 89 ? -51.311 -34.332 62.664 1.00 96.81 89 LEU A O 1
ATOM 695 N N . PHE A 1 90 ? -49.619 -34.868 61.280 1.00 96.69 90 PHE A N 1
ATOM 696 C CA . PHE A 1 90 ? -50.299 -34.562 60.031 1.00 96.69 90 PHE A CA 1
ATOM 697 C C . PHE A 1 90 ? -50.571 -35.827 59.220 1.00 96.69 90 PHE A C 1
ATOM 699 O O . PHE A 1 90 ? -49.709 -36.696 59.065 1.00 96.69 90 PHE A O 1
ATOM 706 N N . PHE A 1 91 ? -51.777 -35.900 58.654 1.00 95.44 91 PHE A N 1
ATOM 707 C CA . PHE A 1 91 ? -52.261 -37.051 57.896 1.00 95.44 91 PHE A CA 1
ATOM 708 C C . PHE A 1 91 ? -52.860 -36.629 56.553 1.00 95.44 91 PHE A C 1
ATOM 710 O O . PHE A 1 91 ? -53.732 -35.761 56.498 1.00 95.44 91 PHE A O 1
ATOM 717 N N . GLN A 1 92 ? -52.432 -37.264 55.464 1.00 94.19 92 GLN A N 1
ATOM 718 C CA . GLN A 1 92 ? -52.862 -36.970 54.101 1.00 94.19 92 GLN A CA 1
ATOM 719 C C . GLN A 1 92 ? -53.948 -37.948 53.632 1.00 94.19 92 GLN A C 1
ATOM 721 O O . GLN A 1 92 ? -53.664 -38.996 53.057 1.00 94.19 92 GLN A O 1
ATOM 726 N N . GLY A 1 93 ? -55.211 -37.581 53.866 1.00 83.50 93 GLY A N 1
ATOM 727 C CA . GLY A 1 93 ? -56.379 -38.237 53.266 1.00 83.50 93 GLY A CA 1
ATOM 728 C C . GLY A 1 93 ? -56.849 -37.509 52.000 1.00 83.50 93 GLY A C 1
ATOM 729 O O . GLY A 1 93 ? -56.041 -37.019 51.210 1.00 83.50 93 GLY A O 1
ATOM 730 N N . SER A 1 94 ? -58.170 -37.359 51.835 1.00 82.38 94 SER A N 1
ATOM 731 C CA . SER A 1 94 ? -58.762 -36.471 50.814 1.00 82.38 94 SER A CA 1
ATOM 732 C C . SER A 1 94 ? -58.419 -34.989 51.026 1.00 82.38 94 SER A C 1
ATOM 734 O O . SER A 1 94 ? -58.480 -34.195 50.093 1.00 82.38 94 SER A O 1
ATOM 736 N N . SER A 1 95 ? -58.061 -34.619 52.255 1.00 84.88 95 SER A N 1
ATOM 737 C CA . SER A 1 95 ? -57.499 -33.329 52.656 1.00 84.88 95 SER A CA 1
ATOM 738 C C . SER A 1 95 ? -56.482 -33.563 53.774 1.00 84.88 95 SER A C 1
ATOM 740 O O . SER A 1 95 ? -56.516 -34.611 54.427 1.00 84.88 95 SER A O 1
ATOM 742 N N . LEU A 1 96 ? -55.589 -32.597 54.009 1.00 89.75 96 LEU A N 1
ATOM 743 C CA . LEU A 1 96 ? -54.660 -32.676 55.133 1.00 89.75 96 LEU A CA 1
ATOM 744 C C . LEU A 1 96 ? -55.434 -32.543 56.454 1.00 89.75 96 LEU A C 1
ATOM 746 O O . LEU A 1 96 ? -56.243 -31.627 56.613 1.00 89.75 96 LEU A O 1
ATOM 750 N N . MET A 1 97 ? -55.196 -33.470 57.374 1.00 93.62 97 MET A N 1
ATOM 751 C CA . MET A 1 97 ? -55.782 -33.524 58.715 1.00 93.62 97 MET A CA 1
ATOM 752 C C . MET A 1 97 ? -54.674 -33.393 59.757 1.00 93.62 97 MET A C 1
ATOM 754 O O . MET A 1 97 ? -53.534 -33.770 59.486 1.00 93.62 97 MET A O 1
ATOM 758 N N . SER A 1 98 ? -55.020 -32.907 60.946 1.00 95.25 98 SER A N 1
ATOM 759 C CA . SER A 1 98 ? -54.111 -32.823 62.089 1.00 95.25 98 SER A CA 1
ATOM 760 C C . SER A 1 98 ? -54.704 -33.501 63.326 1.00 95.25 98 SER A C 1
ATOM 762 O O . SER A 1 98 ? -55.925 -33.561 63.492 1.00 95.25 98 SER A O 1
ATOM 764 N N . GLY A 1 99 ? -53.837 -34.060 64.166 1.00 95.56 99 GLY A N 1
ATOM 765 C CA . GLY A 1 99 ? -54.177 -34.674 65.451 1.00 95.56 99 GLY A CA 1
ATOM 766 C C . GLY A 1 99 ? -53.047 -34.475 66.459 1.00 95.56 99 GLY A C 1
ATOM 767 O O . GLY A 1 99 ? -51.944 -34.108 66.070 1.00 95.56 99 GLY A O 1
ATOM 768 N N . ILE A 1 100 ? -53.312 -34.702 67.743 1.00 96.31 100 ILE A N 1
ATOM 769 C CA . ILE A 1 100 ? -52.357 -34.424 68.831 1.00 96.31 100 ILE A CA 1
ATOM 770 C C . ILE A 1 100 ? -51.779 -35.734 69.343 1.00 96.31 100 ILE A C 1
ATOM 772 O O . ILE A 1 100 ? -52.531 -36.639 69.707 1.00 96.31 100 ILE A O 1
ATOM 776 N N . TYR A 1 101 ? -50.455 -35.850 69.364 1.00 96.19 101 TYR A N 1
ATOM 777 C CA . TYR A 1 101 ? -49.762 -37.015 69.895 1.00 96.19 101 TYR A CA 1
ATOM 778 C C . TYR A 1 101 ? -49.898 -37.041 71.413 1.00 96.19 101 TYR A C 1
ATOM 780 O O . TYR A 1 101 ? -49.660 -36.039 72.078 1.00 96.19 101 TYR A O 1
ATOM 788 N N . ILE A 1 102 ? -50.244 -38.197 71.970 1.00 93.62 102 ILE A N 1
ATOM 789 C CA . ILE A 1 102 ? -50.435 -38.377 73.418 1.00 93.62 102 ILE A CA 1
ATOM 790 C C . ILE A 1 102 ? -49.424 -39.364 74.024 1.00 93.62 102 ILE A C 1
ATOM 792 O O . ILE A 1 102 ? -49.540 -39.737 75.186 1.00 93.62 102 ILE A O 1
ATOM 796 N N . GLY A 1 103 ? -48.424 -39.803 73.251 1.00 89.25 103 GLY A N 1
ATOM 797 C CA . GLY A 1 103 ? -47.412 -40.763 73.702 1.00 89.25 103 GLY A CA 1
ATOM 798 C C . GLY A 1 103 ? -47.722 -42.223 73.351 1.00 89.25 103 GLY A C 1
ATOM 799 O O . GLY A 1 103 ? -48.829 -42.578 72.949 1.00 89.25 103 GLY A O 1
ATOM 800 N N . ASP A 1 104 ? -46.712 -43.088 73.489 1.00 87.75 104 ASP A N 1
ATOM 801 C CA . ASP A 1 104 ? -46.779 -44.541 73.237 1.00 87.75 104 ASP A CA 1
ATOM 802 C C . ASP A 1 104 ? -47.339 -44.941 71.856 1.00 87.75 104 ASP A C 1
ATOM 804 O O . ASP A 1 104 ? -48.090 -45.913 71.724 1.00 87.75 104 ASP A O 1
ATOM 808 N N . GLY A 1 105 ? -47.019 -44.167 70.816 1.00 88.94 105 GLY A N 1
ATOM 809 C CA . GLY A 1 105 ? -47.529 -44.387 69.463 1.00 88.94 105 GLY A CA 1
ATOM 810 C C . GLY A 1 105 ? -49.005 -44.016 69.303 1.00 88.94 105 GLY A C 1
ATOM 811 O O . GLY A 1 105 ? -49.625 -44.413 68.322 1.00 88.94 105 GLY A O 1
ATOM 812 N N . ARG A 1 106 ? -49.609 -43.290 70.250 1.00 93.69 106 ARG A N 1
ATOM 813 C CA . ARG A 1 106 ? -51.035 -42.935 70.243 1.00 93.69 106 ARG A CA 1
ATOM 814 C C . ARG A 1 106 ? -51.239 -41.445 70.000 1.00 93.69 106 ARG A C 1
ATOM 816 O O . ARG A 1 106 ? -50.429 -40.615 70.404 1.00 93.69 106 ARG A O 1
ATOM 823 N N . PHE A 1 107 ? -52.345 -41.105 69.351 1.00 96.19 107 PHE A N 1
ATOM 824 C CA . PHE A 1 107 ? -52.753 -39.728 69.092 1.00 96.19 107 PHE A CA 1
ATOM 825 C C . PHE A 1 107 ? -54.274 -39.583 69.154 1.00 96.19 107 PHE A C 1
ATOM 827 O O . PHE A 1 107 ? -55.012 -40.555 68.980 1.00 96.19 107 PHE A O 1
ATOM 834 N N . VAL A 1 108 ? -54.740 -38.360 69.384 1.00 95.88 108 VAL A N 1
ATOM 835 C CA . VAL A 1 108 ? -56.159 -38.003 69.399 1.00 95.88 108 VAL A CA 1
ATOM 836 C C . VAL A 1 108 ? -56.497 -37.207 68.145 1.00 95.88 108 VAL A C 1
ATOM 838 O O . VAL A 1 108 ? -55.803 -36.255 67.780 1.00 95.88 108 VAL A O 1
ATOM 841 N N . VAL A 1 109 ? -57.577 -37.597 67.472 1.00 94.94 109 VAL A N 1
ATOM 842 C CA . VAL A 1 109 ? -58.062 -36.948 66.250 1.00 94.94 109 VAL A CA 1
ATOM 843 C C . VAL A 1 109 ? -59.585 -36.998 66.179 1.00 94.94 109 VAL A C 1
ATOM 845 O O . VAL A 1 109 ? -60.229 -37.911 66.701 1.00 94.94 109 VAL A O 1
ATOM 848 N N . VAL A 1 110 ? -60.187 -36.026 65.496 1.00 93.44 110 VAL A N 1
ATOM 849 C CA . VAL A 1 110 ? -61.623 -36.048 65.199 1.00 93.44 110 VAL A CA 1
ATOM 850 C C . VAL A 1 110 ? -61.906 -37.021 64.052 1.00 93.44 110 VAL A C 1
ATOM 852 O O . VAL A 1 110 ? -61.346 -36.892 62.964 1.00 93.44 110 VAL A O 1
ATOM 855 N N . THR A 1 111 ? -62.818 -37.970 64.261 1.00 89.25 111 THR A N 1
ATOM 856 C CA . THR A 1 111 ? -63.298 -38.898 63.226 1.00 89.25 111 THR A CA 1
ATOM 857 C C . THR A 1 111 ? -64.823 -38.862 63.108 1.00 89.25 111 THR A C 1
ATOM 859 O O . THR A 1 111 ? -65.514 -38.217 63.896 1.00 89.25 111 THR A O 1
ATOM 862 N N . SER A 1 112 ? -65.381 -39.609 62.147 1.00 84.25 112 SER A N 1
ATOM 863 C CA . SER A 1 112 ? -66.839 -39.803 62.044 1.00 84.25 112 SER A CA 1
ATOM 864 C C . SER A 1 112 ? -67.484 -40.420 63.298 1.00 84.25 112 SER A C 1
ATOM 866 O O . SER A 1 112 ? -68.693 -40.299 63.472 1.00 84.25 112 SER A O 1
ATOM 868 N N . GLY A 1 113 ? -66.694 -41.063 64.169 1.00 82.44 113 GLY A N 1
ATOM 869 C CA . GLY A 1 113 ? -67.143 -41.636 65.440 1.00 82.44 113 GLY A CA 1
ATOM 870 C C . GLY A 1 113 ? -66.993 -40.711 66.653 1.00 82.44 113 GLY A C 1
ATOM 871 O O . GLY A 1 113 ? -67.271 -41.156 67.762 1.00 82.44 113 GLY A O 1
ATOM 872 N N . GLY A 1 114 ? -66.553 -39.460 66.461 1.00 89.31 114 GLY A N 1
ATOM 873 C CA . GLY A 1 114 ? -66.255 -38.504 67.534 1.00 89.31 114 GLY A CA 1
ATOM 874 C C . GLY A 1 114 ? -64.755 -38.240 67.710 1.00 89.31 114 GLY A C 1
ATOM 875 O O . GLY A 1 114 ? -63.944 -38.580 66.843 1.00 89.31 114 GLY A O 1
ATOM 876 N N . ILE A 1 115 ? -64.374 -37.615 68.827 1.00 93.31 115 ILE A N 1
ATOM 877 C CA . ILE A 1 115 ? -62.962 -37.411 69.191 1.00 93.31 115 ILE A CA 1
ATOM 878 C C . ILE A 1 115 ? -62.417 -38.763 69.641 1.00 93.31 115 ILE A C 1
ATOM 880 O O . ILE A 1 115 ? -62.906 -39.347 70.607 1.00 93.31 115 ILE A O 1
ATOM 884 N N . THR A 1 116 ? -61.464 -39.300 68.883 1.00 92.25 116 THR A N 1
ATOM 885 C CA . THR A 1 116 ? -61.042 -40.700 68.976 1.00 92.25 116 THR A CA 1
ATOM 886 C C . THR A 1 116 ? -59.554 -40.789 69.280 1.00 92.25 116 THR A C 1
ATOM 888 O O . THR A 1 116 ? -58.744 -40.149 68.612 1.00 92.25 116 THR A O 1
ATOM 891 N N . GLU A 1 117 ? -59.201 -41.630 70.248 1.00 94.44 117 GLU A N 1
ATOM 892 C CA . GLU A 1 117 ? -57.828 -42.073 70.481 1.00 94.44 117 GLU A CA 1
ATOM 893 C C . GLU A 1 117 ? -57.474 -43.201 69.506 1.00 94.44 117 GLU A C 1
ATOM 895 O O . GLU A 1 117 ? -58.203 -44.189 69.374 1.00 94.44 117 GLU A O 1
ATOM 900 N N . ILE A 1 118 ? -56.345 -43.060 68.818 1.00 93.31 118 ILE A N 1
ATOM 901 C CA . ILE A 1 118 ? -55.885 -44.001 67.802 1.00 93.31 118 ILE A CA 1
ATOM 902 C C . ILE A 1 118 ? -54.429 -44.343 68.072 1.00 93.31 118 ILE A C 1
ATOM 904 O O . ILE A 1 118 ? -53.590 -43.463 68.238 1.00 93.31 118 ILE A O 1
ATOM 908 N N . ASN A 1 119 ? -54.110 -45.636 68.063 1.00 92.94 119 ASN A N 1
ATOM 909 C CA . ASN A 1 119 ? -52.727 -46.088 68.029 1.00 92.94 119 ASN A CA 1
ATOM 910 C C . ASN A 1 119 ? -52.227 -46.067 66.574 1.00 92.94 119 ASN A C 1
ATOM 912 O O . ASN A 1 119 ? -52.730 -46.803 65.721 1.00 92.94 119 ASN A O 1
ATOM 916 N N . LEU A 1 120 ? -51.264 -45.191 66.301 1.00 91.69 120 LEU A N 1
ATOM 917 C CA . LEU A 1 120 ? -50.665 -44.955 64.994 1.00 91.69 120 LEU A CA 1
ATOM 918 C C . LEU A 1 120 ? -49.968 -46.200 64.442 1.00 91.69 120 LEU A C 1
ATOM 920 O O . LEU A 1 120 ? -50.061 -46.462 63.246 1.00 91.69 120 LEU A O 1
ATOM 924 N N . ASP A 1 121 ? -49.305 -46.973 65.299 1.00 85.69 121 ASP A N 1
ATOM 925 C CA . ASP A 1 121 ? -48.520 -48.140 64.887 1.00 85.69 121 ASP A CA 1
ATOM 926 C C . ASP A 1 121 ? -49.393 -49.384 64.663 1.00 85.69 121 ASP A C 1
ATOM 928 O O . ASP A 1 121 ? -49.094 -50.212 63.804 1.00 85.69 121 ASP A O 1
ATOM 932 N N . ALA A 1 122 ? -50.504 -49.511 65.394 1.00 88.19 122 ALA A N 1
ATOM 933 C CA . ALA A 1 122 ? -51.454 -50.613 65.232 1.00 88.19 122 ALA A CA 1
ATOM 934 C C . ALA A 1 122 ? -52.459 -50.389 64.084 1.00 88.19 122 ALA A C 1
ATOM 936 O O . ALA A 1 122 ? -53.084 -51.339 63.607 1.00 88.19 122 ALA A O 1
ATOM 937 N N . SER A 1 123 ? -52.646 -49.141 63.647 1.00 90.31 123 SER A N 1
ATOM 938 C CA . SER A 1 123 ? -53.622 -48.769 62.623 1.00 90.31 123 SER A CA 1
ATOM 939 C C . SER A 1 123 ? -53.002 -48.718 61.227 1.00 90.31 123 SER A C 1
ATOM 941 O O . SER A 1 123 ? -52.334 -47.752 60.864 1.00 90.31 123 SER A O 1
ATOM 943 N N . THR A 1 124 ? -53.318 -49.707 60.389 1.00 90.00 124 THR A N 1
ATOM 944 C CA . THR A 1 124 ? -52.875 -49.752 58.982 1.00 90.00 124 THR A CA 1
ATOM 945 C C . THR A 1 124 ? -53.345 -48.554 58.158 1.00 90.00 124 THR A C 1
ATOM 947 O O . THR A 1 124 ? -52.615 -48.088 57.289 1.00 90.00 124 THR A O 1
ATOM 950 N N . TYR A 1 125 ? -54.546 -48.031 58.429 1.00 91.31 125 TYR A N 1
ATOM 951 C CA . TYR A 1 125 ? -55.058 -46.848 57.736 1.00 91.31 125 TYR A CA 1
ATOM 952 C C . TYR A 1 125 ? -54.278 -45.589 58.130 1.00 91.31 125 TYR A C 1
ATOM 954 O O . TYR A 1 125 ? -53.733 -44.910 57.266 1.00 91.31 125 TYR A O 1
ATOM 962 N N . TRP A 1 126 ? -54.187 -45.298 59.432 1.00 92.75 126 TRP A N 1
ATOM 963 C CA . TRP A 1 126 ? -53.595 -44.049 59.924 1.00 92.75 126 TRP A CA 1
ATOM 964 C C . TRP A 1 126 ? -52.076 -44.010 59.753 1.00 92.75 126 TRP A C 1
ATOM 966 O O . TRP A 1 126 ? -51.541 -42.957 59.413 1.00 92.75 126 TRP A O 1
ATOM 976 N N . SER A 1 127 ? -51.385 -45.149 59.880 1.00 91.25 127 SER A N 1
ATOM 977 C CA . SER A 1 127 ? -49.954 -45.214 59.569 1.00 91.25 127 SER A CA 1
ATOM 978 C C . SER A 1 127 ? -49.678 -44.987 58.080 1.00 91.25 127 SER A C 1
ATOM 980 O O . SER A 1 127 ? -48.632 -44.441 57.745 1.00 91.25 127 SER A O 1
ATOM 982 N N . GLY A 1 128 ? -50.581 -45.421 57.189 1.00 90.75 128 GLY A N 1
ATOM 983 C CA . GLY A 1 128 ? -50.418 -45.310 55.736 1.00 90.75 128 GLY A CA 1
ATOM 984 C C . GLY A 1 128 ? -50.634 -43.899 55.190 1.00 90.75 128 GLY A C 1
ATOM 985 O O . GLY A 1 128 ? -50.149 -43.590 54.106 1.00 90.75 128 GLY A O 1
ATOM 986 N N . ILE A 1 129 ? -51.337 -43.047 55.939 1.00 94.25 129 ILE A N 1
ATOM 987 C CA . ILE A 1 129 ? -51.580 -41.647 55.570 1.00 94.25 129 ILE A CA 1
ATOM 988 C C . ILE A 1 129 ? -50.806 -40.652 56.438 1.00 94.25 129 ILE A C 1
ATOM 990 O O . ILE A 1 129 ? -50.966 -39.453 56.250 1.00 94.25 129 ILE A O 1
ATOM 994 N N . TYR A 1 130 ? -49.989 -41.103 57.390 1.00 94.88 130 TYR A N 1
ATOM 995 C CA . TYR A 1 130 ? -49.133 -40.218 58.181 1.00 94.88 130 TYR A CA 1
ATOM 996 C C . TYR A 1 130 ? -48.072 -39.573 57.289 1.00 94.88 130 TYR A C 1
ATOM 998 O O . TYR A 1 130 ? -47.367 -40.268 56.560 1.00 94.88 130 TYR A O 1
ATOM 1006 N N . VAL A 1 131 ? -47.963 -38.247 57.345 1.00 93.56 131 VAL A N 1
ATOM 1007 C CA . VAL A 1 131 ? -47.078 -37.483 56.454 1.00 93.56 131 VAL A CA 1
ATOM 1008 C C . VAL A 1 131 ? -46.065 -36.605 57.176 1.00 93.56 131 VAL A C 1
ATOM 1010 O O . VAL A 1 131 ? -45.249 -35.996 56.493 1.00 93.56 131 VAL A O 1
ATOM 1013 N N . GLY A 1 132 ? -46.094 -36.527 58.506 1.00 93.88 132 GLY A N 1
ATOM 1014 C CA . GLY A 1 132 ? -45.126 -35.772 59.310 1.00 93.88 132 GLY A CA 1
ATOM 1015 C C . GLY A 1 132 ? -45.721 -35.303 60.634 1.00 93.88 132 GLY A C 1
ATOM 1016 O O . GLY A 1 132 ? -46.909 -35.516 60.891 1.00 93.88 132 GLY A O 1
ATOM 1017 N N . ALA A 1 133 ? -44.912 -34.667 61.473 1.00 95.38 133 ALA A N 1
ATOM 1018 C CA . ALA A 1 133 ? -45.362 -34.039 62.709 1.00 95.38 133 ALA A CA 1
ATOM 1019 C C . ALA A 1 133 ? -44.567 -32.767 62.997 1.00 95.38 133 ALA A C 1
ATOM 1021 O O . ALA A 1 133 ? -43.404 -32.694 62.613 1.00 95.38 133 ALA A O 1
ATOM 1022 N N . ASN A 1 134 ? -45.177 -31.810 63.699 1.00 93.25 134 ASN A N 1
ATOM 1023 C CA . ASN A 1 134 ? -44.506 -30.594 64.154 1.00 93.25 134 ASN A CA 1
ATOM 1024 C C . ASN A 1 134 ? -44.652 -30.411 65.669 1.00 93.25 134 ASN A C 1
ATOM 1026 O O . ASN A 1 134 ? -45.692 -30.743 66.246 1.00 93.25 134 ASN A O 1
ATOM 1030 N N . ARG A 1 135 ? -43.636 -29.809 66.289 1.00 90.94 135 ARG A N 1
ATOM 1031 C CA . ARG A 1 135 ? -43.639 -29.347 67.681 1.00 90.94 135 ARG A CA 1
ATOM 1032 C C . ARG A 1 135 ? -43.785 -27.835 67.754 1.00 90.94 135 ARG A C 1
ATOM 1034 O O . ARG A 1 135 ? -43.215 -27.104 66.945 1.00 90.94 135 ARG A O 1
ATOM 1041 N N . TYR A 1 136 ? -44.523 -27.377 68.761 1.00 84.12 136 TYR A N 1
ATOM 1042 C CA . TYR A 1 136 ? -44.809 -25.966 68.998 1.00 84.12 136 TYR A CA 1
ATOM 1043 C C . TYR A 1 136 ? -44.376 -25.577 70.404 1.00 84.12 136 TYR A C 1
ATOM 1045 O O . TYR A 1 136 ? -44.632 -26.296 71.373 1.00 84.12 136 TYR A O 1
ATOM 1053 N N . PHE A 1 137 ? -43.716 -24.429 70.500 1.00 70.88 137 PHE A N 1
ATOM 1054 C CA . PHE A 1 137 ? -43.185 -23.891 71.744 1.00 70.88 137 PHE A CA 1
ATOM 1055 C C . PHE A 1 137 ? -44.005 -22.669 72.177 1.00 70.88 137 PHE A C 1
ATOM 1057 O O . PHE A 1 137 ? -44.497 -21.917 71.341 1.00 70.88 137 PHE A O 1
ATOM 1064 N N . GLU A 1 138 ? -44.164 -22.502 73.489 1.00 57.78 138 GLU A N 1
ATOM 1065 C CA . GLU A 1 138 ? -44.725 -21.301 74.120 1.00 57.78 138 GLU A CA 1
ATOM 1066 C C . GLU A 1 138 ? -43.600 -20.242 74.173 1.00 57.78 138 GLU A C 1
ATOM 1068 O O . GLU A 1 138 ? -42.461 -20.591 74.490 1.00 57.78 138 GLU A O 1
ATOM 1073 N N . ASP A 1 139 ? -43.873 -18.993 73.777 1.00 47.12 139 ASP A N 1
ATOM 1074 C CA . ASP A 1 139 ? -42.856 -17.960 73.502 1.00 47.12 139 ASP A CA 1
ATOM 1075 C C . ASP A 1 139 ? -41.862 -17.703 74.657 1.00 47.12 139 ASP A C 1
ATOM 1077 O O . ASP A 1 139 ? -42.271 -17.441 75.788 1.00 47.12 139 ASP A O 1
ATOM 1081 N N . ALA A 1 140 ? -40.558 -17.689 74.329 1.00 41.06 140 ALA A N 1
ATOM 1082 C CA . ALA A 1 140 ? -39.575 -16.628 74.638 1.00 41.06 140 ALA A CA 1
ATOM 1083 C C . ALA A 1 140 ? -38.126 -17.152 74.504 1.00 41.06 140 ALA A C 1
ATOM 1085 O O . ALA A 1 140 ? -37.464 -17.457 75.497 1.00 41.06 140 ALA A O 1
ATOM 1086 N N . VAL A 1 141 ? -37.591 -17.214 73.280 1.00 43.84 141 VAL A N 1
ATOM 1087 C CA . VAL A 1 141 ? -36.132 -17.094 73.095 1.00 43.84 141 VAL A CA 1
ATOM 1088 C C . VAL A 1 141 ? -35.816 -15.591 73.113 1.00 43.84 141 VAL A C 1
ATOM 1090 O O . VAL A 1 141 ? -36.540 -14.840 72.450 1.00 43.84 141 VAL A O 1
ATOM 1093 N N . PRO A 1 142 ? -34.819 -15.112 73.884 1.00 52.72 142 PRO A N 1
ATOM 1094 C CA . PRO A 1 142 ? -34.407 -13.714 73.833 1.00 52.72 142 PRO A CA 1
ATOM 1095 C C . PRO A 1 142 ? -33.999 -13.357 72.405 1.00 52.72 142 PRO A C 1
ATOM 1097 O O . PRO A 1 142 ? -33.190 -14.049 71.794 1.00 52.72 142 PRO A O 1
ATOM 1100 N N . VAL A 1 143 ? -34.572 -12.286 71.875 1.00 59.81 143 VAL A N 1
ATOM 1101 C CA . VAL A 1 143 ? -34.203 -11.746 70.569 1.00 59.81 143 VAL A CA 1
ATOM 1102 C C . VAL A 1 143 ? -32.833 -11.088 70.735 1.00 59.81 143 VAL A C 1
ATOM 1104 O O . VAL A 1 143 ? -32.732 -10.050 71.377 1.00 59.81 143 VAL A O 1
ATOM 1107 N N . GLU A 1 144 ? -31.768 -11.717 70.237 1.00 71.75 144 GLU A N 1
ATOM 1108 C CA . GLU A 1 144 ? -30.388 -11.242 70.458 1.00 71.75 144 GLU A CA 1
ATOM 1109 C C . GLU A 1 144 ? -30.020 -9.999 69.623 1.00 71.75 144 GLU A C 1
ATOM 1111 O O . GLU A 1 144 ? -29.004 -9.359 69.891 1.00 71.75 144 GLU A O 1
ATOM 1116 N N . ASP A 1 145 ? -30.843 -9.614 68.641 1.00 89.19 145 ASP A N 1
ATOM 1117 C CA . ASP A 1 145 ? -30.574 -8.455 67.786 1.00 89.19 145 ASP A CA 1
ATOM 1118 C C . ASP A 1 145 ? -30.978 -7.116 68.454 1.00 89.19 145 ASP A C 1
ATOM 1120 O O . ASP A 1 145 ? -32.126 -6.972 68.903 1.00 89.19 145 ASP A O 1
ATOM 1124 N N . PRO A 1 146 ? -30.086 -6.101 68.493 1.00 89.06 146 PRO A N 1
ATOM 1125 C CA . PRO A 1 146 ? -30.372 -4.801 69.106 1.00 89.06 146 PRO A CA 1
ATOM 1126 C C . PRO A 1 146 ? -31.535 -4.033 68.465 1.00 89.06 146 PRO A C 1
ATOM 1128 O O . PRO A 1 146 ? -32.292 -3.369 69.178 1.00 89.06 146 PRO A O 1
ATOM 1131 N N . ALA A 1 147 ? -31.698 -4.110 67.139 1.00 92.06 147 ALA A N 1
ATOM 1132 C CA . ALA A 1 147 ? -32.765 -3.402 66.432 1.00 92.06 147 ALA A CA 1
ATOM 1133 C C . ALA A 1 147 ? -34.114 -4.070 66.684 1.00 92.06 147 ALA A C 1
ATOM 1135 O O . ALA A 1 147 ? -35.094 -3.394 66.989 1.00 92.06 147 ALA A O 1
ATOM 1136 N N . ALA A 1 148 ? -34.161 -5.399 66.637 1.00 91.81 148 ALA A N 1
ATOM 1137 C CA . ALA A 1 148 ? -35.366 -6.147 66.974 1.00 91.81 148 ALA A CA 1
ATOM 1138 C C . ALA A 1 148 ? -35.768 -5.974 68.453 1.00 91.81 148 ALA A C 1
ATOM 1140 O O . ALA A 1 148 ? -36.950 -5.790 68.748 1.00 91.81 148 ALA A O 1
ATOM 1141 N N . SER A 1 149 ? -34.799 -5.944 69.374 1.00 89.88 149 SER A N 1
ATOM 1142 C CA . SER A 1 149 ? -35.038 -5.675 70.801 1.00 89.88 149 SER A CA 1
ATOM 1143 C C . SER A 1 149 ? -35.649 -4.294 71.032 1.00 89.88 149 SER A C 1
ATOM 1145 O O . SER A 1 149 ? -36.696 -4.177 71.669 1.00 89.88 149 SER A O 1
ATOM 1147 N N . LEU A 1 150 ? -35.050 -3.248 70.455 1.00 92.75 150 LEU A N 1
ATOM 1148 C CA . LEU A 1 150 ? -35.569 -1.887 70.579 1.00 92.75 150 LEU A CA 1
ATOM 1149 C C . LEU A 1 150 ? -36.948 -1.744 69.915 1.00 92.75 150 LEU A C 1
ATOM 1151 O O . LEU A 1 150 ? -37.835 -1.095 70.463 1.00 92.75 150 LEU A O 1
ATOM 1155 N N . ALA A 1 151 ? -37.169 -2.390 68.767 1.00 93.88 151 ALA A N 1
ATOM 1156 C CA . ALA A 1 151 ? -38.472 -2.385 68.109 1.00 93.88 151 ALA A CA 1
ATOM 1157 C C . ALA A 1 151 ? -39.577 -2.976 69.004 1.00 93.88 151 ALA A C 1
ATOM 1159 O O . ALA A 1 151 ? -40.675 -2.421 69.060 1.00 93.88 151 ALA A O 1
ATOM 1160 N N . LEU A 1 152 ? -39.288 -4.063 69.728 1.00 90.12 152 LEU A N 1
ATOM 1161 C CA . LEU A 1 152 ? -40.216 -4.671 70.688 1.00 90.12 152 LEU A CA 1
ATOM 1162 C C . LEU A 1 152 ? -40.512 -3.751 71.880 1.00 90.12 152 LEU A C 1
ATOM 1164 O O . LEU A 1 152 ? -41.668 -3.634 72.285 1.00 90.12 152 LEU A O 1
ATOM 1168 N N . GLU A 1 153 ? -39.501 -3.066 72.422 1.00 89.94 153 GLU A N 1
ATOM 1169 C CA . GLU A 1 153 ? -39.678 -2.100 73.520 1.00 89.94 153 GLU A CA 1
ATOM 1170 C C . GLU A 1 153 ? -40.562 -0.910 73.127 1.00 89.94 153 GLU A C 1
ATOM 1172 O O . GLU A 1 153 ? -41.242 -0.324 73.971 1.00 89.94 153 GLU A O 1
ATOM 1177 N N . MET A 1 154 ? -40.578 -0.564 71.840 1.00 92.38 154 MET A N 1
ATOM 1178 C CA . MET A 1 154 ? -41.346 0.556 71.299 1.00 92.38 154 MET A CA 1
ATOM 1179 C C . MET A 1 154 ? -42.803 0.208 70.951 1.00 92.38 154 MET A C 1
ATOM 1181 O O . MET A 1 154 ? -43.531 1.084 70.482 1.00 92.38 154 MET A O 1
ATOM 1185 N N . ILE A 1 155 ? -43.264 -1.030 71.176 1.00 92.44 155 ILE A N 1
ATOM 1186 C CA . ILE A 1 155 ? -44.664 -1.413 70.934 1.00 92.44 155 ILE A CA 1
ATOM 1187 C C . ILE A 1 155 ? -45.598 -0.604 71.841 1.00 92.44 155 ILE A C 1
ATOM 1189 O O . ILE A 1 155 ? -45.488 -0.616 73.067 1.00 92.44 155 ILE A O 1
ATOM 1193 N N . GLY A 1 156 ? -46.575 0.069 71.234 1.00 90.25 156 GLY A N 1
ATOM 1194 C CA . GLY A 1 156 ? -47.486 0.953 71.953 1.00 90.25 156 GLY A CA 1
ATOM 1195 C C . GLY A 1 156 ? -48.062 2.077 71.088 1.00 90.25 156 GLY A C 1
ATOM 1196 O O . GLY A 1 156 ? -47.970 2.042 69.856 1.00 90.25 156 GLY A O 1
ATOM 1197 N N . PRO A 1 157 ? -48.703 3.084 71.711 1.00 89.12 157 PRO A N 1
ATOM 1198 C CA . PRO A 1 157 ? -49.179 4.257 70.989 1.00 89.12 157 PRO A CA 1
ATOM 1199 C C . PRO A 1 157 ? -48.012 4.972 70.291 1.00 89.12 157 PRO A C 1
ATOM 1201 O O . PRO A 1 157 ? -46.971 5.216 70.892 1.00 89.12 157 PRO A O 1
ATOM 1204 N N . ASN A 1 158 ? -48.198 5.330 69.018 1.00 90.75 158 ASN A N 1
ATOM 1205 C CA . ASN A 1 158 ? -47.203 6.058 68.222 1.00 90.75 158 ASN A CA 1
ATOM 1206 C C . ASN A 1 158 ? -47.213 7.559 68.579 1.00 90.75 158 ASN A C 1
ATOM 1208 O O . ASN A 1 158 ? -47.655 8.394 67.788 1.00 90.75 158 ASN A O 1
ATOM 1212 N N . GLU A 1 159 ? -46.790 7.900 69.798 1.00 85.56 159 GLU A N 1
ATOM 1213 C CA . GLU A 1 159 ? -46.778 9.281 70.312 1.00 85.56 159 GLU A CA 1
ATOM 1214 C C . GLU A 1 159 ? -45.781 10.183 69.568 1.00 85.56 159 GLU A C 1
ATOM 1216 O O . GLU A 1 159 ? -45.962 11.399 69.506 1.00 85.56 159 GLU A O 1
ATOM 1221 N N . GLN A 1 160 ? -44.751 9.584 68.971 1.00 85.06 160 GLN A N 1
ATOM 1222 C CA . GLN A 1 160 ? -43.701 10.253 68.206 1.00 85.06 160 GLN A CA 1
ATOM 1223 C C . GLN A 1 160 ? -44.137 10.591 66.772 1.00 85.06 160 GLN A C 1
ATOM 1225 O O . GLN A 1 160 ? -43.483 11.394 66.110 1.00 85.06 160 GLN A O 1
ATOM 1230 N N . GLY A 1 161 ? -45.241 10.007 66.293 1.00 86.94 161 GLY A N 1
ATOM 1231 C CA . GLY A 1 161 ? -45.781 10.270 64.960 1.00 86.94 161 GLY A CA 1
ATOM 1232 C C . GLY A 1 161 ? -44.965 9.665 63.816 1.00 86.94 161 GLY A C 1
ATOM 1233 O O . GLY A 1 161 ? -44.996 10.207 62.715 1.00 86.94 161 GLY A O 1
ATOM 1234 N N . PHE A 1 162 ? -44.252 8.560 64.052 1.00 90.62 162 PHE A N 1
ATOM 1235 C CA . PHE A 1 162 ? -43.438 7.907 63.026 1.00 90.62 162 PHE A CA 1
ATOM 1236 C C . PHE A 1 162 ? -44.272 7.445 61.827 1.00 90.62 162 PHE A C 1
ATOM 1238 O O . PHE A 1 162 ? -45.347 6.864 61.998 1.00 90.62 162 PHE A O 1
ATOM 1245 N N . LEU A 1 163 ? -43.735 7.618 60.619 1.00 91.44 163 LEU A N 1
ATOM 1246 C CA . LEU A 1 163 ? -44.092 6.788 59.465 1.00 91.44 163 LEU A CA 1
ATOM 1247 C C . LEU A 1 163 ? -43.390 5.422 59.556 1.00 91.44 163 LEU A C 1
ATOM 1249 O O . LEU A 1 163 ? -42.416 5.273 60.289 1.00 91.44 163 LEU A O 1
ATOM 1253 N N . THR A 1 164 ? -43.836 4.422 58.787 1.00 90.81 164 THR A N 1
ATOM 1254 C CA . THR A 1 164 ? -43.254 3.062 58.833 1.00 90.81 164 THR A CA 1
ATOM 1255 C C . THR A 1 164 ? -41.742 3.062 58.597 1.00 90.81 164 THR A C 1
ATOM 1257 O O . THR A 1 164 ? -41.004 2.477 59.380 1.00 90.81 164 THR A O 1
ATOM 1260 N N . SER A 1 165 ? -41.262 3.781 57.576 1.00 91.62 165 SER A N 1
ATOM 1261 C CA . SER A 1 165 ? -39.828 3.852 57.265 1.00 91.62 165 SER A CA 1
ATOM 1262 C C . SER A 1 165 ? -39.031 4.720 58.228 1.00 91.62 165 SER A C 1
ATOM 1264 O O . SER A 1 165 ? -37.868 4.424 58.480 1.00 91.62 165 SER A O 1
ATOM 1266 N N . GLU A 1 166 ? -39.655 5.750 58.803 1.00 92.19 166 GLU A N 1
ATOM 1267 C CA . GLU A 1 166 ? -39.030 6.602 59.820 1.00 92.19 166 GLU A CA 1
ATOM 1268 C C . GLU A 1 166 ? -38.873 5.855 61.148 1.00 92.19 166 GLU A C 1
ATOM 1270 O O . GLU A 1 166 ? -37.872 6.036 61.831 1.00 92.19 166 GLU A O 1
ATOM 1275 N N . PHE A 1 167 ? -39.812 4.966 61.486 1.00 96.19 167 PHE A N 1
ATOM 1276 C CA . PHE A 1 167 ? -39.668 4.049 62.615 1.00 96.19 167 PHE A CA 1
ATOM 1277 C C . PHE A 1 167 ? -38.469 3.117 62.420 1.00 96.19 167 PHE A C 1
ATOM 1279 O O . PHE A 1 167 ? -37.621 3.033 63.304 1.00 96.19 167 PHE A O 1
ATOM 1286 N N . VAL A 1 168 ? -38.353 2.474 61.253 1.00 96.19 168 VAL A N 1
ATOM 1287 C CA . VAL A 1 168 ? -37.213 1.594 60.946 1.00 96.19 168 VAL A CA 1
ATOM 1288 C C . VAL A 1 168 ? -35.891 2.366 60.995 1.00 96.19 168 VAL A C 1
ATOM 1290 O O . VAL A 1 168 ? -34.957 1.917 61.655 1.00 96.19 168 VAL A O 1
ATOM 1293 N N . GLN A 1 169 ? -35.831 3.552 60.377 1.00 94.00 169 GLN A N 1
ATOM 1294 C CA . GLN A 1 169 ? -34.657 4.430 60.425 1.00 94.00 169 GLN A CA 1
ATOM 1295 C C . GLN A 1 169 ? -34.286 4.794 61.867 1.00 94.00 169 GLN A C 1
ATOM 1297 O O . GLN A 1 169 ? -33.125 4.685 62.252 1.00 94.00 169 GLN A O 1
ATOM 1302 N N . HIS A 1 170 ? -35.267 5.196 62.680 1.00 93.38 170 HIS A N 1
ATOM 1303 C CA . HIS A 1 170 ? -35.043 5.573 64.071 1.00 93.38 170 HIS A CA 1
ATOM 1304 C C . HIS A 1 170 ? -34.498 4.409 64.901 1.00 93.38 170 HIS A C 1
ATOM 1306 O O . HIS A 1 170 ? -33.521 4.582 65.630 1.00 93.38 170 HIS A O 1
ATOM 1312 N N . VAL A 1 171 ? -35.105 3.227 64.775 1.00 95.00 171 VAL A N 1
ATOM 1313 C CA . VAL A 1 171 ? -34.674 2.036 65.510 1.00 95.00 171 VAL A CA 1
ATOM 1314 C C . VAL A 1 171 ? -33.254 1.650 65.112 1.00 95.00 171 VAL A C 1
ATOM 1316 O O . VAL A 1 171 ? -32.429 1.426 65.995 1.00 95.00 171 VAL A O 1
ATOM 1319 N N . TYR A 1 172 ? -32.926 1.631 63.820 1.00 93.62 172 TYR A N 1
ATOM 1320 C CA . TYR A 1 172 ? -31.576 1.308 63.349 1.00 93.62 172 TYR A CA 1
ATOM 1321 C C . TYR A 1 172 ? -30.524 2.330 63.798 1.00 93.62 172 TYR A C 1
ATOM 1323 O O . TYR A 1 172 ? -29.464 1.935 64.287 1.00 93.62 172 TYR A O 1
ATOM 1331 N N . ALA A 1 173 ? -30.838 3.626 63.739 1.00 87.00 173 ALA A N 1
ATOM 1332 C CA . ALA A 1 173 ? -29.932 4.679 64.189 1.00 87.00 173 ALA A CA 1
ATOM 1333 C C . ALA A 1 173 ? -29.651 4.603 65.700 1.00 87.00 173 ALA A C 1
ATOM 1335 O O . ALA A 1 173 ? -28.519 4.811 66.130 1.00 87.00 173 ALA A O 1
ATOM 1336 N N . GLN A 1 174 ? -30.663 4.288 66.517 1.00 89.69 174 GLN A N 1
ATOM 1337 C CA . GLN A 1 174 ? -30.522 4.205 67.978 1.00 89.69 174 GLN A CA 1
ATOM 1338 C C . GLN A 1 174 ? -29.890 2.893 68.458 1.00 89.69 174 GLN A C 1
ATOM 1340 O O . GLN A 1 174 ? -29.140 2.903 69.431 1.00 89.69 174 GLN A O 1
ATOM 1345 N N . SER A 1 175 ? -30.203 1.768 67.810 1.00 90.38 175 SER A N 1
ATOM 1346 C CA . SER A 1 175 ? -29.778 0.438 68.271 1.00 90.38 175 SER A CA 1
ATOM 1347 C C . SER A 1 175 ? -28.468 -0.046 67.654 1.00 90.38 175 SER A C 1
ATOM 1349 O O . SER A 1 175 ? -27.700 -0.727 68.330 1.00 90.38 175 SER A O 1
ATOM 1351 N N . LYS A 1 176 ? -28.218 0.293 66.384 1.00 83.62 176 LYS A N 1
ATOM 1352 C CA . LYS A 1 176 ? -27.081 -0.200 65.595 1.00 83.62 176 LYS A CA 1
ATOM 1353 C C . LYS A 1 176 ? -26.163 0.912 65.084 1.00 83.62 176 LYS A C 1
ATOM 1355 O O . LYS A 1 176 ? -25.174 0.608 64.440 1.00 83.62 176 LYS A O 1
ATOM 1360 N N . GLY A 1 177 ? -26.490 2.188 65.313 1.00 79.75 177 GLY A N 1
ATOM 1361 C CA . GLY A 1 177 ? -25.698 3.315 64.802 1.00 79.75 177 GLY A CA 1
ATOM 1362 C C . GLY A 1 177 ? -25.721 3.473 63.273 1.00 79.75 177 GLY A C 1
ATOM 1363 O O . GLY A 1 177 ? -24.926 4.236 62.733 1.00 79.75 177 GLY A O 1
ATOM 1364 N N . ILE A 1 178 ? -26.625 2.777 62.575 1.00 80.50 178 ILE A N 1
ATOM 1365 C CA . ILE A 1 178 ? -26.746 2.796 61.111 1.00 80.50 178 ILE A CA 1
ATOM 1366 C C . ILE A 1 178 ? -27.816 3.818 60.715 1.00 80.50 178 ILE A C 1
ATOM 1368 O O . ILE A 1 178 ? -28.977 3.683 61.109 1.00 80.50 178 ILE A O 1
ATOM 1372 N N . ASP A 1 179 ? -27.448 4.819 59.913 1.00 83.00 179 ASP A N 1
ATOM 1373 C CA . ASP A 1 179 ? -28.405 5.779 59.354 1.00 83.00 179 ASP A CA 1
ATOM 1374 C C . ASP A 1 179 ? -29.005 5.234 58.053 1.00 83.00 179 ASP A C 1
ATOM 1376 O O . ASP A 1 179 ? -28.382 5.251 56.991 1.00 83.00 179 ASP A O 1
ATOM 1380 N N . LEU A 1 180 ? -30.219 4.692 58.146 1.00 83.00 180 LEU A N 1
ATOM 1381 C CA . LEU A 1 180 ? -30.937 4.181 56.982 1.00 83.00 180 LEU A CA 1
ATOM 1382 C C . LEU A 1 180 ? -31.603 5.316 56.189 1.00 83.00 180 LEU A C 1
ATOM 1384 O O . LEU A 1 180 ? -32.039 6.304 56.778 1.00 83.00 180 LEU A O 1
ATOM 1388 N N . PRO A 1 181 ? -31.804 5.161 54.867 1.00 79.56 181 PRO A N 1
ATOM 1389 C CA . PRO A 1 181 ? -32.569 6.125 54.083 1.00 79.56 181 PRO A CA 1
ATOM 1390 C C . PRO A 1 181 ? -33.967 6.388 54.662 1.00 79.56 181 PRO A C 1
ATOM 1392 O O . PRO A 1 181 ? -34.625 5.485 55.177 1.00 79.56 181 PRO A O 1
ATOM 1395 N N . ARG A 1 182 ? -34.473 7.620 54.529 1.00 81.19 182 ARG A N 1
ATOM 1396 C CA . ARG A 1 182 ? -35.765 8.028 55.122 1.00 81.19 182 ARG A CA 1
ATOM 1397 C C . ARG A 1 182 ? -36.975 7.286 54.539 1.00 81.19 182 ARG A C 1
ATOM 1399 O O . ARG A 1 182 ? -37.994 7.115 55.210 1.00 81.19 182 ARG A O 1
ATOM 1406 N N . LEU A 1 183 ? -36.915 6.905 53.263 1.00 83.19 183 LEU A N 1
ATOM 1407 C CA . LEU A 1 183 ? -38.036 6.307 52.536 1.00 83.19 183 LEU A CA 1
ATOM 1408 C C . LEU A 1 183 ? -37.876 4.788 52.446 1.00 83.19 183 LEU A C 1
ATOM 1410 O O . LEU A 1 183 ? -36.802 4.304 52.108 1.00 83.19 183 LEU A O 1
ATOM 1414 N N . ALA A 1 184 ? -38.971 4.042 52.633 1.00 84.81 184 ALA A N 1
ATOM 1415 C CA . ALA A 1 184 ? -38.969 2.574 52.538 1.00 84.81 184 ALA A CA 1
ATOM 1416 C C . ALA A 1 184 ? -38.416 2.053 51.198 1.00 84.81 184 ALA A C 1
ATOM 1418 O O . ALA A 1 184 ? -37.807 0.993 51.153 1.00 84.81 184 ALA A O 1
ATOM 1419 N N . ARG A 1 185 ? -38.614 2.804 50.106 1.00 79.75 185 ARG A N 1
ATOM 1420 C CA . ARG A 1 185 ? -38.102 2.436 48.776 1.00 79.75 185 ARG A CA 1
ATOM 1421 C C . ARG A 1 185 ? -36.583 2.512 48.692 1.00 79.75 185 ARG A C 1
ATOM 1423 O O . ARG A 1 185 ? -35.983 1.679 48.039 1.00 79.75 185 ARG A O 1
ATOM 1430 N N . ASP A 1 186 ? -35.989 3.499 49.355 1.00 75.56 186 ASP A N 1
ATOM 1431 C CA . ASP A 1 186 ? -34.548 3.709 49.327 1.00 75.56 186 ASP A CA 1
ATOM 1432 C C . ASP A 1 186 ? -33.898 2.707 50.291 1.00 75.56 186 ASP A C 1
ATOM 1434 O O . ASP A 1 186 ? -32.884 2.115 49.957 1.00 75.56 186 ASP A O 1
ATOM 1438 N N . GLN A 1 187 ? -34.552 2.417 51.427 1.00 86.94 187 GLN A N 1
ATOM 1439 C CA . GLN A 1 187 ? -34.176 1.311 52.312 1.00 86.94 187 GLN A CA 1
ATOM 1440 C C . GLN A 1 187 ? -34.109 -0.007 51.522 1.00 86.94 187 GLN A C 1
ATOM 1442 O O . GLN A 1 187 ? -33.052 -0.633 51.486 1.00 86.94 187 GLN A O 1
ATOM 1447 N N . LEU A 1 188 ? -35.174 -0.394 50.809 1.00 83.81 188 LEU A N 1
ATOM 1448 C CA . LEU A 1 188 ? -35.207 -1.630 50.010 1.00 83.81 188 LEU A CA 1
ATOM 1449 C C . LEU A 1 188 ? -34.055 -1.739 48.985 1.00 83.81 188 LEU A C 1
ATOM 1451 O O . LEU A 1 188 ? -33.695 -2.845 48.600 1.00 83.81 188 LEU A O 1
ATOM 1455 N N . LEU A 1 189 ? -33.450 -0.625 48.565 1.00 69.88 189 LEU A N 1
ATOM 1456 C CA . LEU A 1 189 ? -32.382 -0.597 47.560 1.00 69.88 189 LEU A CA 1
ATOM 1457 C C . LEU A 1 189 ? -30.954 -0.586 48.132 1.00 69.88 189 LEU A C 1
ATOM 1459 O O . LEU A 1 189 ? -30.011 -0.768 47.366 1.00 69.88 189 LEU A O 1
ATOM 1463 N N . THR A 1 190 ? -30.770 -0.340 49.433 1.00 67.75 190 THR A N 1
ATOM 1464 C CA . THR A 1 190 ? -29.441 -0.103 50.036 1.00 67.75 190 THR A CA 1
ATOM 1465 C C . THR A 1 190 ? -28.976 -1.183 51.016 1.00 67.75 190 THR A C 1
ATOM 1467 O O . THR A 1 190 ? -27.928 -1.017 51.634 1.00 67.75 190 THR A O 1
ATOM 1470 N N . GLY A 1 191 ? -29.734 -2.270 51.196 1.00 70.69 191 GLY A N 1
ATOM 1471 C CA . GLY A 1 191 ? -29.363 -3.388 52.076 1.00 70.69 191 GLY A CA 1
ATOM 1472 C C . GLY A 1 191 ? -29.141 -4.688 51.308 1.00 70.69 191 GLY A C 1
ATOM 1473 O O . GLY A 1 191 ? -29.563 -4.808 50.161 1.00 70.69 191 GLY A O 1
ATOM 1474 N N . ALA A 1 192 ? -28.486 -5.663 51.941 1.00 76.94 192 ALA A N 1
ATOM 1475 C CA . ALA A 1 192 ? -28.295 -6.984 51.348 1.00 76.94 192 ALA A CA 1
ATOM 1476 C C . ALA A 1 192 ? -29.624 -7.748 51.358 1.00 76.94 192 ALA A C 1
ATOM 1478 O O . ALA A 1 192 ? -30.207 -7.922 52.427 1.00 76.94 192 ALA A O 1
ATOM 1479 N N . GLU A 1 193 ? -30.109 -8.187 50.196 1.00 84.75 193 GLU A N 1
ATOM 1480 C CA . GLU A 1 193 ? -31.381 -8.911 50.089 1.00 84.75 193 GLU A CA 1
ATOM 1481 C C . GLU A 1 193 ? -31.340 -10.236 50.873 1.00 84.75 193 GLU A C 1
ATOM 1483 O O . GLU A 1 193 ? -30.361 -10.983 50.822 1.00 84.75 193 GLU A O 1
ATOM 1488 N N . VAL A 1 194 ? -32.417 -10.528 51.606 1.00 81.12 194 VAL A N 1
ATOM 1489 C CA . VAL A 1 194 ? -32.598 -11.752 52.396 1.00 81.12 194 VAL A CA 1
ATOM 1490 C C . VAL A 1 194 ? -33.839 -12.491 51.913 1.00 81.12 194 VAL A C 1
ATOM 1492 O O . VAL A 1 194 ? -34.949 -11.953 51.913 1.00 81.12 194 VAL A O 1
ATOM 1495 N N . GLU A 1 195 ? -33.662 -13.760 51.543 1.00 75.19 195 GLU A N 1
ATOM 1496 C CA . GLU A 1 195 ? -34.771 -14.644 51.181 1.00 75.19 195 GLU A CA 1
ATOM 1497 C C . GLU A 1 195 ? -35.727 -14.851 52.369 1.00 75.19 195 GLU A C 1
ATOM 1499 O O . GLU A 1 195 ? -35.321 -14.923 53.529 1.00 75.19 195 GLU A O 1
ATOM 1504 N N . LYS A 1 196 ? -37.030 -14.975 52.086 1.00 81.19 196 LYS A N 1
ATOM 1505 C CA . LYS A 1 196 ? -38.096 -15.007 53.105 1.00 81.19 196 LYS A CA 1
ATOM 1506 C C . LYS A 1 196 ? -37.934 -16.120 54.154 1.00 81.19 196 LYS A C 1
ATOM 1508 O O . LYS A 1 196 ? -38.360 -15.950 55.291 1.00 81.19 196 LYS A O 1
ATOM 1513 N N . ASP A 1 197 ? -37.367 -17.260 53.781 1.00 77.81 197 ASP A N 1
ATOM 1514 C CA . ASP A 1 197 ? -37.095 -18.410 54.653 1.00 77.81 197 ASP A CA 1
ATOM 1515 C C . ASP A 1 197 ? -35.772 -18.296 55.434 1.00 77.81 197 ASP A C 1
ATOM 1517 O O . ASP A 1 197 ? -35.525 -19.101 56.330 1.00 77.81 197 ASP A O 1
ATOM 1521 N N . LYS A 1 198 ? -34.959 -17.272 55.148 1.00 82.38 198 LYS A N 1
ATOM 1522 C CA . LYS A 1 198 ? -33.680 -16.963 55.813 1.00 82.38 198 LYS A CA 1
ATOM 1523 C C . LYS A 1 198 ? -33.742 -15.726 56.716 1.00 82.38 198 LYS A C 1
ATOM 1525 O O . LYS A 1 198 ? -32.705 -15.218 57.135 1.00 82.38 198 LYS A O 1
ATOM 1530 N N . LEU A 1 199 ? -34.950 -15.239 57.007 1.00 85.62 199 LEU A N 1
ATOM 1531 C CA . LEU A 1 199 ? -35.167 -14.072 57.858 1.00 85.62 199 LEU A CA 1
ATOM 1532 C C . LEU A 1 199 ? -34.643 -14.294 59.281 1.00 85.62 199 LEU A C 1
ATOM 1534 O O . LEU A 1 199 ? -35.070 -15.218 59.981 1.00 85.62 199 LEU A O 1
ATOM 1538 N N . GLU A 1 200 ? -33.788 -13.380 59.726 1.00 89.62 200 GLU A N 1
ATOM 1539 C CA . GLU A 1 200 ? -33.228 -13.320 61.073 1.00 89.62 200 GLU A CA 1
ATOM 1540 C C . GLU A 1 200 ? -33.699 -12.063 61.806 1.00 89.62 200 GLU A C 1
ATOM 1542 O O . GLU A 1 200 ? -34.107 -11.064 61.204 1.00 89.62 200 GLU A O 1
ATOM 1547 N N . ALA A 1 201 ? -33.652 -12.116 63.138 1.00 90.94 201 ALA A N 1
ATOM 1548 C CA . ALA A 1 201 ? -33.976 -10.978 63.984 1.00 90.94 201 ALA A CA 1
ATOM 1549 C C . ALA A 1 201 ? -33.187 -9.734 63.555 1.00 90.94 201 ALA A C 1
ATOM 1551 O O . ALA A 1 201 ? -31.967 -9.770 63.422 1.00 90.94 201 ALA A O 1
ATOM 1552 N N . GLY A 1 202 ? -33.895 -8.626 63.365 1.00 90.94 202 GLY A N 1
ATOM 1553 C CA . GLY A 1 202 ? -33.323 -7.354 62.948 1.00 90.94 202 GLY A CA 1
ATOM 1554 C C . GLY A 1 202 ? -33.493 -7.067 61.463 1.00 90.94 202 GLY A C 1
ATOM 1555 O O . GLY A 1 202 ? -33.514 -5.890 61.114 1.00 90.94 202 GLY A O 1
ATOM 1556 N N . ASP A 1 203 ? -33.677 -8.072 60.601 1.00 95.31 203 ASP A N 1
ATOM 1557 C CA . ASP A 1 203 ? -33.871 -7.858 59.160 1.00 95.31 203 ASP A CA 1
ATOM 1558 C C . ASP A 1 203 ? -35.049 -6.904 58.891 1.00 95.31 203 ASP A C 1
ATOM 1560 O O . ASP A 1 203 ? -36.091 -6.953 59.553 1.00 95.31 203 ASP A O 1
ATOM 1564 N N . VAL A 1 204 ? -34.899 -6.006 57.916 1.00 96.38 204 VAL A N 1
ATOM 1565 C CA . VAL A 1 204 ? -35.970 -5.084 57.524 1.00 96.38 204 VAL A CA 1
ATOM 1566 C C . VAL A 1 204 ? -36.852 -5.774 56.500 1.00 96.38 204 VAL A C 1
ATOM 1568 O O . VAL A 1 204 ? -36.393 -6.132 55.422 1.00 96.38 204 VAL A O 1
ATOM 1571 N N . VAL A 1 205 ? -38.132 -5.930 56.817 1.00 96.50 205 VAL A N 1
ATOM 1572 C CA . VAL A 1 205 ? -39.142 -6.537 55.941 1.00 96.50 205 VAL A CA 1
ATOM 1573 C C . VAL A 1 205 ? -39.972 -5.463 55.247 1.00 96.50 205 VAL A C 1
ATOM 1575 O O . VAL A 1 205 ? -40.358 -4.469 55.866 1.00 96.50 205 VAL A O 1
ATOM 1578 N N . PHE A 1 206 ? -40.286 -5.673 53.970 1.00 96.94 206 PHE A N 1
ATOM 1579 C CA . PHE A 1 206 ? -40.975 -4.701 53.122 1.00 96.94 206 PHE A CA 1
ATOM 1580 C C . PHE A 1 206 ? -42.344 -5.195 52.662 1.00 96.94 206 PHE A C 1
ATOM 1582 O O . PHE A 1 206 ? -42.530 -6.370 52.335 1.00 96.94 206 PHE A O 1
ATOM 1589 N N . PHE A 1 207 ? -43.309 -4.274 52.603 1.00 95.31 207 PHE A N 1
ATOM 1590 C CA . PHE A 1 207 ? -44.704 -4.568 52.277 1.00 95.31 207 PHE A CA 1
ATOM 1591 C C . PHE A 1 207 ? -45.312 -3.532 51.322 1.00 95.31 207 PHE A C 1
ATOM 1593 O O . PHE A 1 207 ? -45.228 -2.327 51.566 1.00 95.31 207 PHE A O 1
ATOM 1600 N N . GLN A 1 208 ? -45.994 -3.982 50.268 1.00 93.06 208 GLN A N 1
ATOM 1601 C CA . GLN A 1 208 ? -46.628 -3.148 49.248 1.00 93.06 208 GLN A CA 1
ATOM 1602 C C . GLN A 1 208 ? -48.126 -2.973 49.521 1.00 93.06 208 GLN A C 1
ATOM 1604 O O . GLN A 1 208 ? -48.961 -3.754 49.068 1.00 93.06 208 GLN A O 1
ATOM 1609 N N . GLY A 1 209 ? -48.476 -1.906 50.241 1.00 83.38 209 GLY A N 1
ATOM 1610 C CA . GLY A 1 209 ? -49.858 -1.434 50.369 1.00 83.38 209 GLY A CA 1
ATOM 1611 C C . GLY A 1 209 ? -50.188 -0.354 49.331 1.00 83.38 209 GLY A C 1
ATOM 1612 O O . GLY A 1 209 ? -49.737 -0.400 48.186 1.00 83.38 209 GLY A O 1
ATOM 1613 N N . SER A 1 210 ? -50.919 0.684 49.754 1.00 81.38 210 SER A N 1
ATOM 1614 C CA . SER A 1 210 ? -51.073 1.929 48.975 1.00 81.38 210 SER A CA 1
ATOM 1615 C C . SER A 1 210 ? -49.753 2.690 48.785 1.00 81.38 210 SER A C 1
ATOM 1617 O O . SER A 1 210 ? -49.638 3.527 47.896 1.00 81.38 210 SER A O 1
ATOM 1619 N N . SER A 1 211 ? -48.766 2.403 49.631 1.00 83.88 211 SER A N 1
ATOM 1620 C CA . SER A 1 211 ? -47.376 2.840 49.544 1.00 83.88 211 SER A CA 1
ATOM 1621 C C . SER A 1 211 ? -46.478 1.721 50.072 1.00 83.88 211 SER A C 1
ATOM 1623 O O . SER A 1 211 ? -46.950 0.853 50.812 1.00 83.88 211 SER A O 1
ATOM 1625 N N . LEU A 1 212 ? -45.197 1.744 49.704 1.00 90.12 212 LEU A N 1
ATOM 1626 C CA . LEU A 1 212 ? -44.218 0.806 50.244 1.00 90.12 212 LEU A CA 1
ATOM 1627 C C . LEU A 1 212 ? -43.980 1.108 51.729 1.00 90.12 212 LEU A C 1
ATOM 1629 O O . LEU A 1 212 ? -43.743 2.257 52.107 1.00 90.12 212 LEU A O 1
ATOM 1633 N N . MET A 1 213 ? -44.079 0.075 52.556 1.00 94.12 213 MET A N 1
ATOM 1634 C CA . MET A 1 213 ? -43.906 0.119 54.005 1.00 94.12 213 MET A CA 1
ATOM 1635 C C . MET A 1 213 ? -42.729 -0.768 54.401 1.00 94.12 213 MET A C 1
ATOM 1637 O O . MET A 1 213 ? -42.442 -1.748 53.716 1.00 94.12 213 MET A O 1
ATOM 1641 N N . SER A 1 214 ? -42.090 -0.450 55.523 1.00 96.12 214 SER A N 1
ATOM 1642 C CA . SER A 1 214 ? -41.019 -1.254 56.110 1.00 96.12 214 SER A CA 1
ATOM 1643 C C . SER A 1 214 ? -41.280 -1.514 57.594 1.00 96.12 214 SER A C 1
ATOM 1645 O O . SER A 1 214 ? -41.917 -0.708 58.277 1.00 96.12 214 SER A O 1
ATOM 1647 N N . GLY A 1 215 ? -40.833 -2.670 58.075 1.00 96.44 215 GLY A N 1
ATOM 1648 C CA . GLY A 1 215 ? -40.901 -3.098 59.472 1.00 96.44 215 GLY A CA 1
ATOM 1649 C C . GLY A 1 215 ? -39.662 -3.903 59.855 1.00 96.44 215 GLY A C 1
ATOM 1650 O O . GLY A 1 215 ? -38.843 -4.218 58.997 1.00 96.44 215 GLY A O 1
ATOM 1651 N N . ILE A 1 216 ? -39.520 -4.233 61.136 1.00 96.88 216 ILE A N 1
ATOM 1652 C CA . ILE A 1 216 ? -38.350 -4.952 61.666 1.00 96.88 216 ILE A CA 1
ATOM 1653 C C . ILE A 1 216 ? -38.765 -6.365 62.039 1.00 96.88 216 ILE A C 1
ATOM 1655 O O . ILE A 1 216 ? -39.662 -6.550 62.865 1.00 96.88 216 ILE A O 1
ATOM 1659 N N . TYR A 1 217 ? -38.135 -7.356 61.418 1.00 95.62 217 TYR A N 1
ATOM 1660 C CA . TYR A 1 217 ? -38.363 -8.762 61.706 1.00 95.62 217 TYR A CA 1
ATOM 1661 C C . TYR A 1 217 ? -37.821 -9.131 63.087 1.00 95.62 217 TYR A C 1
ATOM 1663 O O . TYR A 1 217 ? -36.757 -8.674 63.504 1.00 95.62 217 TYR A O 1
ATOM 1671 N N . ILE A 1 218 ? -38.577 -9.960 63.800 1.00 91.19 218 ILE A N 1
ATOM 1672 C CA . ILE A 1 218 ? -38.256 -10.429 65.145 1.00 91.19 218 ILE A CA 1
ATOM 1673 C C . ILE A 1 218 ? -37.875 -11.911 65.084 1.00 91.19 218 ILE A C 1
ATOM 1675 O O . ILE A 1 218 ? -36.699 -12.236 65.125 1.00 91.19 218 ILE A O 1
ATOM 1679 N N . GLN A 1 219 ? -38.855 -12.816 64.990 1.00 81.50 219 GLN A N 1
ATOM 1680 C CA . GLN A 1 219 ? -38.649 -14.268 64.886 1.00 81.50 219 GLN A CA 1
ATOM 1681 C C . GLN A 1 219 ? -39.962 -14.976 64.533 1.00 81.50 219 GLN A C 1
ATOM 1683 O O . GLN A 1 219 ? -41.035 -14.453 64.825 1.00 81.50 219 GLN A O 1
ATOM 1688 N N . ASN A 1 220 ? -39.915 -16.183 63.959 1.00 72.44 220 ASN A N 1
ATOM 1689 C CA . ASN A 1 220 ? -41.104 -17.013 63.683 1.00 72.44 220 ASN A CA 1
ATOM 1690 C C . ASN A 1 220 ? -42.229 -16.267 62.930 1.00 72.44 220 ASN A C 1
ATOM 1692 O O . ASN A 1 220 ? -43.420 -16.411 63.224 1.00 72.44 220 ASN A O 1
ATOM 1696 N N . GLY A 1 221 ? -41.848 -15.417 61.973 1.00 78.62 221 GLY A N 1
ATOM 1697 C CA . GLY A 1 221 ? -42.779 -14.592 61.204 1.00 78.62 221 GLY A CA 1
ATOM 1698 C C . GLY A 1 221 ? -43.219 -13.315 61.911 1.00 78.62 221 GLY A C 1
ATOM 1699 O O . GLY A 1 221 ? -43.846 -12.476 61.277 1.00 78.62 221 GLY A O 1
ATOM 1700 N N . GLN A 1 222 ? -42.916 -13.134 63.195 1.00 85.44 222 GLN A N 1
ATOM 1701 C CA . GLN A 1 222 ? -43.231 -11.912 63.929 1.00 85.44 222 GLN A CA 1
ATOM 1702 C C . GLN A 1 222 ? -42.356 -10.758 63.437 1.00 85.44 222 GLN A C 1
ATOM 1704 O O . GLN A 1 222 ? -41.151 -10.918 63.261 1.00 85.44 222 GLN A O 1
ATOM 1709 N N . PHE A 1 223 ? -42.956 -9.588 63.261 1.00 94.25 223 PHE A N 1
ATOM 1710 C CA . PHE A 1 223 ? -42.271 -8.341 62.938 1.00 94.25 223 PHE A CA 1
ATOM 1711 C C . PHE A 1 223 ? -42.994 -7.157 63.590 1.00 94.25 223 PHE A C 1
ATOM 1713 O O . PHE A 1 223 ? -44.189 -7.231 63.888 1.00 94.25 223 PHE A O 1
ATOM 1720 N N . VAL A 1 224 ? -42.280 -6.056 63.809 1.00 95.62 224 VAL A N 1
ATOM 1721 C CA . VAL A 1 224 ? -42.833 -4.812 64.358 1.00 95.62 224 VAL A CA 1
ATOM 1722 C C . VAL A 1 224 ? -42.943 -3.767 63.256 1.00 95.62 224 VAL A C 1
ATOM 1724 O O . VAL A 1 224 ? -42.003 -3.542 62.492 1.00 95.62 224 VAL A O 1
ATOM 1727 N N . ILE A 1 225 ? -44.103 -3.121 63.169 1.00 95.38 225 ILE A N 1
ATOM 1728 C CA . ILE A 1 225 ? -44.398 -2.105 62.159 1.00 95.38 225 ILE A CA 1
ATOM 1729 C C . ILE A 1 225 ? -45.361 -1.046 62.705 1.00 95.38 225 ILE A C 1
ATOM 1731 O O . ILE A 1 225 ? -46.186 -1.315 63.581 1.00 95.38 225 ILE A O 1
ATOM 1735 N N . VAL A 1 226 ? -45.295 0.165 62.153 1.00 94.88 226 VAL A N 1
ATOM 1736 C CA . VAL A 1 226 ? -46.274 1.220 62.439 1.00 94.88 226 VAL A CA 1
ATOM 1737 C C . VAL A 1 226 ? -47.575 0.960 61.675 1.00 94.88 226 VAL A C 1
ATOM 1739 O O . VAL A 1 226 ? -47.574 0.799 60.457 1.00 94.88 226 VAL A O 1
ATOM 1742 N N . THR A 1 227 ? -48.706 0.981 62.376 1.00 89.75 227 THR A N 1
ATOM 1743 C CA . THR A 1 227 ? -50.055 0.890 61.800 1.00 89.75 227 THR A CA 1
ATOM 1744 C C . THR A 1 227 ? -50.954 2.011 62.326 1.00 89.75 227 THR A C 1
ATOM 1746 O O . THR A 1 227 ? -50.557 2.820 63.166 1.00 89.75 227 THR A O 1
ATOM 1749 N N . SER A 1 228 ? -52.212 2.057 61.874 1.00 85.25 228 SER A N 1
ATOM 1750 C CA . SER A 1 228 ? -53.218 2.993 62.401 1.00 85.25 228 SER A CA 1
ATOM 1751 C C . SER A 1 228 ? -53.493 2.834 63.902 1.00 85.25 228 SER A C 1
ATOM 1753 O O . SER A 1 228 ? -54.088 3.722 64.507 1.00 85.25 228 SER A O 1
ATOM 1755 N N . SER A 1 229 ? -53.096 1.707 64.497 1.00 83.94 229 SER A N 1
ATOM 1756 C CA . SER A 1 229 ? -53.281 1.401 65.918 1.00 83.94 229 SER A CA 1
ATOM 1757 C C . SER A 1 229 ? -52.049 1.718 66.776 1.00 83.94 229 SER A C 1
ATOM 1759 O O . SER A 1 229 ? -52.101 1.513 67.985 1.00 83.94 229 SER A O 1
ATOM 1761 N N . GLY A 1 230 ? -50.970 2.238 66.179 1.00 90.50 230 GLY A N 1
ATOM 1762 C CA . GLY A 1 230 ? -49.698 2.516 66.849 1.00 90.50 230 GLY A CA 1
ATOM 1763 C C . GLY A 1 230 ? -48.551 1.669 66.300 1.00 90.50 230 GLY A C 1
ATOM 1764 O O . GLY A 1 230 ? -48.640 1.132 65.197 1.00 90.50 230 GLY A O 1
ATOM 1765 N N . ILE A 1 231 ? -47.468 1.556 67.065 1.00 94.56 231 ILE A N 1
ATOM 1766 C CA . ILE A 1 231 ? -46.377 0.619 66.781 1.00 94.56 231 ILE A CA 1
ATOM 1767 C C . ILE A 1 231 ? -46.853 -0.751 67.253 1.00 94.56 231 ILE A C 1
ATOM 1769 O O . ILE A 1 231 ? -47.094 -0.960 68.442 1.00 94.56 231 ILE A O 1
ATOM 1773 N N . THR A 1 232 ? -47.063 -1.663 66.311 1.00 90.06 232 THR A N 1
ATOM 1774 C CA . THR A 1 232 ? -47.729 -2.943 66.560 1.00 90.06 232 THR A CA 1
ATOM 1775 C C . THR A 1 232 ? -46.896 -4.104 66.059 1.00 90.06 232 THR A C 1
ATOM 1777 O O . THR A 1 232 ? -46.265 -4.024 65.005 1.00 90.06 232 THR A O 1
ATOM 1780 N N . GLN A 1 233 ? -46.969 -5.209 66.787 1.00 90.19 233 GLN A N 1
ATOM 1781 C CA . GLN A 1 233 ? -46.450 -6.486 66.340 1.00 90.19 233 GLN A CA 1
ATOM 1782 C C . GLN A 1 233 ? -47.465 -7.179 65.423 1.00 90.19 233 GLN A C 1
ATOM 1784 O O . GLN A 1 233 ? -48.669 -7.187 65.692 1.00 90.19 233 GLN A O 1
ATOM 1789 N N . ALA A 1 234 ? -46.973 -7.750 64.332 1.00 86.00 234 ALA A N 1
ATOM 1790 C CA . ALA A 1 234 ? -47.743 -8.501 63.355 1.00 86.00 234 ALA A CA 1
ATOM 1791 C C . ALA A 1 234 ? -46.996 -9.780 62.964 1.00 86.00 234 ALA A C 1
ATOM 1793 O O . ALA A 1 234 ? -45.797 -9.903 63.195 1.00 86.00 234 ALA A O 1
ATOM 1794 N N . ASN A 1 235 ? -47.705 -10.731 62.351 1.00 86.38 235 ASN A N 1
ATOM 1795 C CA . ASN A 1 235 ? -47.113 -11.988 61.908 1.00 86.38 235 ASN A CA 1
ATOM 1796 C C . ASN A 1 235 ? -47.243 -12.162 60.388 1.00 86.38 235 ASN A C 1
ATOM 1798 O O . ASN A 1 235 ? -48.340 -12.103 59.832 1.00 86.38 235 ASN A O 1
ATOM 1802 N N . LEU A 1 236 ? -46.107 -12.376 59.731 1.00 82.75 236 LEU A N 1
ATOM 1803 C CA . LEU A 1 236 ? -45.930 -12.531 58.291 1.00 82.75 236 LEU A CA 1
ATOM 1804 C C . LEU A 1 236 ? -46.524 -13.837 57.756 1.00 82.75 236 LEU A C 1
ATOM 1806 O O . LEU A 1 236 ? -46.925 -13.886 56.597 1.00 82.75 236 LEU A O 1
ATOM 1810 N N . TYR A 1 237 ? -46.563 -14.889 58.573 1.00 77.62 237 TYR A N 1
ATOM 1811 C CA . TYR A 1 237 ? -46.967 -16.231 58.156 1.00 77.62 237 TYR A CA 1
ATOM 1812 C C . TYR A 1 237 ? -48.443 -16.510 58.443 1.00 77.62 237 TYR A C 1
ATOM 1814 O O . TYR A 1 237 ? -49.120 -17.110 57.612 1.00 77.62 237 TYR A O 1
ATOM 1822 N N . SER A 1 238 ? -48.971 -16.050 59.582 1.00 70.56 238 SER A N 1
ATOM 1823 C CA . SER A 1 238 ? -50.374 -16.287 59.954 1.00 70.56 238 SER A CA 1
ATOM 1824 C C . SER A 1 238 ? -51.343 -15.215 59.440 1.00 70.56 238 SER A C 1
ATOM 1826 O O . SER A 1 238 ? -52.536 -15.486 59.283 1.00 70.56 238 SER A O 1
ATOM 1828 N N . SER A 1 239 ? -50.867 -14.004 59.125 1.00 78.62 239 SER A N 1
ATOM 1829 C CA . SER A 1 239 ? -51.716 -12.951 58.558 1.00 78.62 239 SER A CA 1
ATOM 1830 C C . SER A 1 239 ? -51.797 -13.051 57.038 1.00 78.62 239 SER A C 1
ATOM 1832 O O . SER A 1 239 ? -50.851 -12.718 56.322 1.00 78.62 239 SER A O 1
ATOM 1834 N N . SER A 1 240 ? -52.980 -13.411 56.532 1.00 74.56 240 SER A N 1
ATOM 1835 C CA . SER A 1 240 ? -53.273 -13.379 55.090 1.00 74.56 240 SER A CA 1
ATOM 1836 C C . SER A 1 240 ? -53.059 -11.996 54.463 1.00 74.56 240 SER A C 1
ATOM 1838 O O . SER A 1 240 ? -52.639 -11.912 53.312 1.00 74.56 240 SER A O 1
ATOM 1840 N N . TYR A 1 241 ? -53.293 -10.919 55.223 1.00 84.94 241 TYR A N 1
ATOM 1841 C CA . TYR A 1 241 ? -53.030 -9.556 54.769 1.00 84.94 241 TYR A CA 1
ATOM 1842 C C . TYR A 1 241 ? -51.530 -9.327 54.569 1.00 84.94 241 TYR A C 1
ATOM 1844 O O . TYR A 1 241 ? -51.111 -9.044 53.452 1.00 84.94 241 TYR A O 1
ATOM 1852 N N . TRP A 1 242 ? -50.716 -9.510 55.616 1.00 87.19 242 TRP A N 1
ATOM 1853 C CA . TRP A 1 242 ? -49.277 -9.220 55.559 1.00 87.19 242 TRP A CA 1
ATOM 1854 C C . TRP A 1 242 ? -48.523 -10.160 54.625 1.00 87.19 242 TRP A C 1
ATOM 1856 O O . TRP A 1 242 ? -47.671 -9.701 53.869 1.00 87.19 242 TRP A O 1
ATOM 1866 N N . SER A 1 243 ? -48.882 -11.446 54.596 1.00 85.12 243 SER A N 1
ATOM 1867 C CA . SER A 1 243 ? -48.305 -12.380 53.628 1.00 85.12 243 SER A CA 1
ATOM 1868 C C . SER A 1 243 ? -48.641 -12.003 52.184 1.00 85.12 243 SER A C 1
ATOM 1870 O O . SER A 1 243 ? -47.827 -12.259 51.302 1.00 85.12 243 SER A O 1
ATOM 1872 N N . GLY A 1 244 ? -49.835 -11.458 51.927 1.00 81.62 244 GLY A N 1
ATOM 1873 C CA . GLY A 1 244 ? -50.295 -11.115 50.580 1.00 81.62 244 GLY A CA 1
ATOM 1874 C C . GLY A 1 244 ? -49.658 -9.850 50.008 1.00 81.62 244 GLY A C 1
ATOM 1875 O O . GLY A 1 244 ? -49.653 -9.678 48.793 1.00 81.62 244 GLY A O 1
ATOM 1876 N N . ILE A 1 245 ? -49.120 -8.984 50.869 1.00 92.06 245 ILE A N 1
ATOM 1877 C CA . ILE A 1 245 ? -48.467 -7.733 50.465 1.00 92.06 245 ILE A CA 1
ATOM 1878 C C . ILE A 1 245 ? -46.959 -7.724 50.724 1.00 92.06 245 ILE A C 1
ATOM 1880 O O . ILE A 1 245 ? -46.337 -6.684 50.567 1.00 92.06 245 ILE A O 1
ATOM 1884 N N . TYR A 1 246 ? -46.360 -8.836 51.146 1.00 92.69 246 TYR A N 1
ATOM 1885 C CA . TYR A 1 246 ? -44.917 -8.930 51.367 1.00 92.69 246 TYR A CA 1
ATOM 1886 C C . TYR A 1 246 ? -44.140 -8.800 50.049 1.00 92.69 246 TYR A C 1
ATOM 1888 O O . TYR A 1 246 ? -44.496 -9.440 49.061 1.00 92.69 246 TYR A O 1
ATOM 1896 N N . VAL A 1 247 ? -43.091 -7.976 50.046 1.00 89.94 247 VAL A N 1
ATOM 1897 C CA . VAL A 1 247 ? -42.295 -7.632 48.852 1.00 89.94 247 VAL A CA 1
ATOM 1898 C C . VAL A 1 247 ? -40.906 -8.251 48.897 1.00 89.94 247 VAL A C 1
ATOM 1900 O O . VAL A 1 247 ? -40.424 -8.714 47.874 1.00 89.94 247 VAL A O 1
ATOM 1903 N N . GLY A 1 248 ? -40.272 -8.259 50.068 1.00 90.50 248 GLY A N 1
ATOM 1904 C CA . GLY A 1 248 ? -38.891 -8.704 50.241 1.00 90.50 248 GLY A CA 1
ATOM 1905 C C . GLY A 1 248 ? -38.346 -8.286 51.602 1.00 90.50 248 GLY A C 1
ATOM 1906 O O . GLY A 1 248 ? -39.084 -7.728 52.425 1.00 90.50 248 GLY A O 1
ATOM 1907 N N . ALA A 1 249 ? -37.070 -8.555 51.850 1.00 94.75 249 ALA A N 1
ATOM 1908 C CA . ALA A 1 249 ? -36.385 -8.144 53.067 1.00 94.75 249 ALA A CA 1
ATOM 1909 C C . ALA A 1 249 ? -34.906 -7.868 52.819 1.00 94.75 249 ALA A C 1
ATOM 1911 O O . ALA A 1 249 ? -34.314 -8.494 51.949 1.00 94.75 249 ALA A O 1
ATOM 1912 N N . ASN A 1 250 ? -34.326 -6.975 53.622 1.00 92.44 250 ASN A N 1
ATOM 1913 C CA . ASN A 1 250 ? -32.908 -6.642 53.574 1.00 92.44 250 ASN A CA 1
ATOM 1914 C C . ASN A 1 250 ? -32.259 -6.725 54.959 1.00 92.44 250 ASN A C 1
ATOM 1916 O O . ASN A 1 250 ? -32.863 -6.341 55.966 1.00 92.44 250 ASN A O 1
ATOM 1920 N N . ARG A 1 251 ? -30.986 -7.118 54.983 1.00 90.94 251 ARG A N 1
ATOM 1921 C CA . ARG A 1 251 ? -30.094 -7.073 56.143 1.00 90.94 251 ARG A CA 1
ATOM 1922 C C . ARG A 1 251 ? -29.120 -5.906 56.015 1.00 90.94 251 ARG A C 1
ATOM 1924 O O . ARG A 1 251 ? -28.535 -5.694 54.954 1.00 90.94 251 ARG A O 1
ATOM 1931 N N . TYR A 1 252 ? -28.921 -5.176 57.113 1.00 84.81 252 TYR A N 1
ATOM 1932 C CA . TYR A 1 252 ? -27.942 -4.087 57.205 1.00 84.81 252 TYR A CA 1
ATOM 1933 C C . TYR A 1 252 ? -26.987 -4.358 58.365 1.00 84.81 252 TYR A C 1
ATOM 1935 O O . TYR A 1 252 ? -27.417 -4.558 59.505 1.00 84.81 252 TYR A O 1
ATOM 1943 N N . THR A 1 253 ? -25.691 -4.360 58.067 1.00 73.31 253 THR A N 1
ATOM 1944 C CA . THR A 1 253 ? -24.603 -4.620 59.016 1.00 73.31 253 THR A CA 1
ATOM 1945 C C . THR A 1 253 ? -23.731 -3.375 59.185 1.00 73.31 253 THR A C 1
ATOM 1947 O O . THR A 1 253 ? -23.543 -2.620 58.232 1.00 73.31 253 THR A O 1
ATOM 1950 N N . GLU A 1 254 ? -23.182 -3.154 60.384 1.00 50.88 254 GLU A N 1
ATOM 1951 C CA . GLU A 1 254 ? -22.129 -2.149 60.597 1.00 50.88 254 GLU A CA 1
ATOM 1952 C C . GLU A 1 254 ? -20.919 -2.513 59.720 1.00 50.88 254 GLU A C 1
ATOM 1954 O O . GLU A 1 254 ? -20.377 -3.609 59.857 1.00 50.88 254 GLU A O 1
ATOM 1959 N N . GLY A 1 255 ? -20.511 -1.617 58.811 1.00 50.53 255 GLY A N 1
ATOM 1960 C CA . GLY A 1 255 ? -19.310 -1.809 57.988 1.00 50.53 255 GLY A CA 1
ATOM 1961 C C . GLY A 1 255 ? -19.486 -1.816 56.467 1.00 50.53 255 GLY A C 1
ATOM 1962 O O . GLY A 1 255 ? -18.579 -2.275 55.787 1.00 50.53 255 GLY A O 1
ATOM 1963 N N . SER A 1 256 ? -20.560 -1.259 55.894 1.00 49.34 256 SER A N 1
ATOM 1964 C CA . SER A 1 256 ? -20.593 -0.930 54.453 1.00 49.34 256 SER A CA 1
ATOM 1965 C C . SER A 1 256 ? -19.708 0.289 54.118 1.00 49.34 256 SER A C 1
ATOM 1967 O O . SER A 1 256 ? -20.124 1.201 53.401 1.00 49.34 256 SER A O 1
ATOM 1969 N N . SER A 1 257 ? -18.510 0.374 54.705 1.00 51.69 257 SER A N 1
ATOM 1970 C CA . SER A 1 257 ? -17.466 1.242 54.177 1.00 51.69 257 SER A CA 1
ATOM 1971 C C . SER A 1 257 ? -16.929 0.534 52.950 1.00 51.69 257 SER A C 1
ATOM 1973 O O . SER A 1 257 ? -16.251 -0.485 53.073 1.00 51.69 257 SER A O 1
ATOM 1975 N N . ILE A 1 258 ? -17.262 1.044 51.773 1.00 59.66 258 ILE A N 1
ATOM 1976 C CA . ILE A 1 258 ? -16.605 0.608 50.549 1.00 59.66 258 ILE A CA 1
ATOM 1977 C C . ILE A 1 258 ? -15.106 0.828 50.763 1.00 59.66 258 ILE A C 1
ATOM 1979 O O . ILE A 1 258 ? -14.696 1.928 51.113 1.00 59.66 258 ILE A O 1
ATOM 1983 N N . GLU A 1 259 ? -14.282 -0.214 50.676 1.00 70.62 259 GLU A N 1
ATOM 1984 C CA . GLU A 1 259 ? -12.852 -0.070 50.988 1.00 70.62 259 GLU A CA 1
ATOM 1985 C C . GLU A 1 259 ? -12.079 0.636 49.861 1.00 70.62 259 GLU A C 1
ATOM 1987 O O . GLU A 1 259 ? -11.044 1.254 50.117 1.00 70.62 259 GLU A O 1
ATOM 1992 N N . ASP A 1 260 ? -12.585 0.598 48.622 1.00 88.06 260 ASP A N 1
ATOM 1993 C CA . ASP A 1 260 ? -11.917 1.203 47.469 1.00 88.06 260 ASP A CA 1
ATOM 1994 C C . ASP A 1 260 ? -12.029 2.740 47.480 1.00 88.06 260 ASP A C 1
ATOM 1996 O O . ASP A 1 260 ? -13.105 3.338 47.596 1.00 88.06 260 ASP A O 1
ATOM 2000 N N . SER A 1 261 ? -10.876 3.395 47.354 1.00 89.62 261 SER A N 1
ATOM 2001 C CA . SER A 1 261 ? -10.752 4.852 47.393 1.00 89.62 261 SER A CA 1
ATOM 2002 C C . SER A 1 261 ? -11.413 5.540 46.197 1.00 89.62 261 SER A C 1
ATOM 2004 O O . SER A 1 261 ? -11.956 6.633 46.365 1.00 89.62 261 SER A O 1
ATOM 2006 N N . SER A 1 262 ? -11.409 4.915 45.014 1.00 93.31 262 SER A N 1
ATOM 2007 C CA . SER A 1 262 ? -12.062 5.436 43.809 1.00 93.31 262 SER A CA 1
ATOM 2008 C C . SER A 1 262 ? -13.581 5.431 43.961 1.00 93.31 262 SER A C 1
ATOM 2010 O O . SER A 1 262 ? -14.220 6.448 43.688 1.00 93.31 262 SER A O 1
ATOM 2012 N N . ALA A 1 263 ? -14.161 4.336 44.452 1.00 89.62 263 ALA A N 1
ATOM 2013 C CA . ALA A 1 263 ? -15.598 4.248 44.713 1.00 89.62 263 ALA A CA 1
ATOM 2014 C C . ALA A 1 263 ? -16.060 5.227 45.806 1.00 89.62 263 ALA A C 1
ATOM 2016 O O . ALA A 1 263 ? -17.072 5.909 45.628 1.00 89.62 263 ALA A O 1
ATOM 2017 N N . ASN A 1 264 ? -15.294 5.365 46.895 1.00 87.25 264 ASN A N 1
ATOM 2018 C CA . ASN A 1 264 ? -15.592 6.347 47.943 1.00 87.25 264 ASN A CA 1
ATOM 2019 C C . ASN A 1 264 ? -15.577 7.782 47.414 1.00 87.25 264 ASN A C 1
ATOM 2021 O O . ASN A 1 264 ? -16.546 8.513 47.610 1.00 87.25 264 ASN A O 1
ATOM 2025 N N . LEU A 1 265 ? -14.514 8.180 46.705 1.00 90.62 265 LEU A N 1
ATOM 2026 C CA . LEU A 1 265 ? -14.429 9.534 46.157 1.00 90.62 265 LEU A CA 1
ATOM 2027 C C . LEU A 1 265 ? -15.551 9.792 45.143 1.00 90.62 265 LEU A C 1
ATOM 2029 O O . LEU A 1 265 ? -16.133 10.874 45.125 1.00 90.62 265 LEU A O 1
ATOM 2033 N N . ALA A 1 266 ? -15.899 8.798 44.322 1.00 92.31 266 ALA A N 1
ATOM 2034 C CA . ALA A 1 266 ? -16.999 8.929 43.376 1.00 92.31 266 ALA A CA 1
ATOM 2035 C C . ALA A 1 266 ? -18.342 9.186 44.085 1.00 92.31 266 ALA A C 1
ATOM 2037 O O . ALA A 1 266 ? -19.098 10.054 43.646 1.00 92.31 266 ALA A O 1
ATOM 2038 N N . LEU A 1 267 ? -18.622 8.493 45.197 1.00 87.31 267 LEU A N 1
ATOM 2039 C CA . LEU A 1 267 ? -19.812 8.733 46.024 1.00 87.31 267 LEU A CA 1
ATOM 2040 C C . LEU A 1 267 ? -19.800 10.108 46.699 1.00 87.31 267 LEU A C 1
ATOM 2042 O O . LEU A 1 267 ? -20.826 10.787 46.706 1.00 87.31 267 LEU A O 1
ATOM 2046 N N . GLU A 1 268 ? -18.655 10.547 47.230 1.00 86.38 268 GLU A N 1
ATOM 2047 C CA . GLU A 1 268 ? -18.507 11.877 47.845 1.00 86.38 268 GLU A CA 1
ATOM 2048 C C . GLU A 1 268 ? -18.801 13.017 46.859 1.00 86.38 268 GLU A C 1
ATOM 2050 O O . GLU A 1 268 ? -19.253 14.092 47.257 1.00 86.38 268 GLU A O 1
ATOM 2055 N N . MET A 1 269 ? -18.565 12.781 45.567 1.00 90.12 269 MET A N 1
ATOM 2056 C CA . MET A 1 269 ? -18.784 13.757 44.502 1.00 90.12 269 MET A CA 1
ATOM 2057 C C . MET A 1 269 ? -20.207 13.758 43.925 1.00 90.12 269 MET A C 1
ATOM 2059 O O . MET A 1 269 ? -20.489 14.579 43.050 1.00 90.12 269 MET A O 1
ATOM 2063 N N . VAL A 1 270 ? -21.113 12.885 44.384 1.00 89.88 270 VAL A N 1
ATOM 2064 C CA . VAL A 1 270 ? -22.514 12.872 43.927 1.00 89.88 270 VAL A CA 1
ATOM 2065 C C . VAL A 1 270 ? -23.186 14.215 44.233 1.00 89.88 270 VAL A C 1
ATOM 2067 O O . VAL A 1 270 ? -23.216 14.680 45.372 1.00 89.88 270 VAL A O 1
ATOM 2070 N N . GLY A 1 271 ? -23.758 14.842 43.204 1.00 85.62 271 GLY A N 1
ATOM 2071 C CA . GLY A 1 271 ? -24.344 16.177 43.290 1.00 85.62 271 GLY A CA 1
ATOM 2072 C C . GLY A 1 271 ? -24.127 17.017 42.031 1.00 85.62 271 GLY A C 1
ATOM 2073 O O . GLY A 1 271 ? -24.012 16.504 40.914 1.00 85.62 271 GLY A O 1
ATOM 2074 N N . GLU A 1 272 ? -24.103 18.340 42.202 1.00 84.50 272 GLU A N 1
ATOM 2075 C CA . GLU A 1 272 ? -23.913 19.277 41.092 1.00 84.50 272 GLU A CA 1
ATOM 2076 C C . GLU A 1 272 ? -22.522 19.124 40.450 1.00 84.50 272 GLU A C 1
ATOM 2078 O O . GLU A 1 272 ? -21.488 19.158 41.116 1.00 84.50 272 GLU A O 1
ATOM 2083 N N . ASN A 1 273 ? -22.482 19.016 39.118 1.00 89.50 273 ASN A N 1
ATOM 2084 C CA . ASN A 1 273 ? -21.235 18.940 38.355 1.00 89.50 273 ASN A CA 1
ATOM 2085 C C . ASN A 1 273 ? -20.607 20.336 38.176 1.00 89.50 273 ASN A C 1
ATOM 2087 O O . ASN A 1 273 ? -20.658 20.933 37.099 1.00 89.50 273 ASN A O 1
ATOM 2091 N N . HIS A 1 274 ? -20.013 20.873 39.241 1.00 82.06 274 HIS A N 1
ATOM 2092 C CA . HIS A 1 274 ? -19.400 22.206 39.230 1.00 82.06 274 HIS A CA 1
ATOM 2093 C C . HIS A 1 274 ? -18.144 22.318 38.353 1.00 82.06 274 HIS A C 1
ATOM 2095 O O . HIS A 1 274 ? -17.780 23.425 37.958 1.00 82.06 274 HIS A O 1
ATOM 2101 N N . GLN A 1 275 ? -17.477 21.198 38.062 1.00 82.19 275 GLN A N 1
ATOM 2102 C CA . GLN A 1 275 ? -16.247 21.181 37.263 1.00 82.19 275 GLN A CA 1
ATOM 2103 C C . GLN A 1 275 ? -16.505 21.040 35.758 1.00 82.19 275 GLN A C 1
ATOM 2105 O O . GLN A 1 275 ? -15.592 21.242 34.963 1.00 82.19 275 GLN A O 1
ATOM 2110 N N . GLY A 1 276 ? -17.746 20.745 35.353 1.00 87.19 276 GLY A N 1
ATOM 2111 C CA . GLY A 1 276 ? -18.109 20.593 33.945 1.00 87.19 276 GLY A CA 1
ATOM 2112 C C . GLY A 1 276 ? -17.537 19.333 33.296 1.00 87.19 276 GLY A C 1
ATOM 2113 O O . GLY A 1 276 ? -17.371 19.310 32.080 1.00 87.19 276 GLY A O 1
ATOM 2114 N N . PHE A 1 277 ? -17.241 18.300 34.091 1.00 90.88 277 PHE A N 1
ATOM 2115 C CA . PHE A 1 277 ? -16.720 17.031 33.592 1.00 90.88 277 PHE A CA 1
ATOM 2116 C C . PHE A 1 277 ? -17.699 16.360 32.625 1.00 90.88 277 PHE A C 1
ATOM 2118 O O . PHE A 1 277 ? -18.914 16.371 32.851 1.00 90.88 277 PHE A O 1
ATOM 2125 N N . ILE A 1 278 ? -17.164 15.703 31.598 1.00 90.88 278 ILE A N 1
ATOM 2126 C CA . ILE A 1 278 ? -17.871 14.622 30.894 1.00 90.88 278 ILE A CA 1
ATOM 2127 C C . ILE A 1 278 ? -17.638 13.282 31.611 1.00 90.88 278 ILE A C 1
ATOM 2129 O O . ILE A 1 278 ? -16.760 13.176 32.466 1.00 90.88 278 ILE A O 1
ATOM 2133 N N . THR A 1 279 ? -18.399 12.242 31.256 1.00 93.12 279 THR A N 1
ATOM 2134 C CA . THR A 1 279 ? -18.357 10.924 31.924 1.00 93.12 279 THR A CA 1
ATOM 2135 C C . THR A 1 279 ? -16.939 10.359 32.069 1.00 93.12 279 THR A C 1
ATOM 2137 O O . THR A 1 279 ? -16.540 9.976 33.163 1.00 93.12 279 THR A O 1
ATOM 2140 N N . SER A 1 280 ? -16.143 10.380 30.998 1.00 93.56 280 SER A N 1
ATOM 2141 C CA . SER A 1 280 ? -14.781 9.834 31.003 1.00 93.56 280 SER A CA 1
ATOM 2142 C C . SER A 1 280 ? -13.757 10.723 31.704 1.00 93.56 280 SER A C 1
ATOM 2144 O O . SER A 1 280 ? -12.831 10.202 32.319 1.00 93.56 280 SER A O 1
ATOM 2146 N N . GLU A 1 281 ? -13.934 12.048 31.671 1.00 94.88 281 GLU A N 1
ATOM 2147 C CA . GLU A 1 281 ? -13.100 12.990 32.431 1.00 94.88 281 GLU A CA 1
ATOM 2148 C C . GLU A 1 281 ? -13.329 12.846 33.938 1.00 94.88 281 GLU A C 1
ATOM 2150 O O . GLU A 1 281 ? -12.386 12.970 34.713 1.00 94.88 281 GLU A O 1
ATOM 2155 N N . PHE A 1 282 ? -14.555 12.520 34.359 1.00 96.31 282 PHE A N 1
ATOM 2156 C CA . PHE A 1 282 ? -14.844 12.184 35.751 1.00 96.31 282 PHE A CA 1
ATOM 2157 C C . PHE A 1 282 ? -14.100 10.926 36.193 1.00 96.31 282 PHE A C 1
ATOM 2159 O O . PHE A 1 282 ? -13.405 10.958 37.202 1.00 96.31 282 PHE A O 1
ATOM 2166 N N . VAL A 1 283 ? -14.167 9.846 35.412 1.00 97.12 283 VAL A N 1
ATOM 2167 C CA . VAL A 1 283 ? -13.418 8.612 35.701 1.00 97.12 283 VAL A CA 1
ATOM 2168 C C . VAL A 1 283 ? -11.907 8.875 35.743 1.00 97.12 283 VAL A C 1
ATOM 2170 O O . VAL A 1 283 ? -11.240 8.454 36.687 1.00 97.12 283 VAL A O 1
ATOM 2173 N N . GLN A 1 284 ? -11.378 9.636 34.777 1.00 95.81 284 GLN A N 1
ATOM 2174 C CA . GLN A 1 284 ? -9.970 10.047 34.743 1.00 95.81 284 GLN A CA 1
ATOM 2175 C C . GLN A 1 284 ? -9.578 10.829 36.004 1.00 95.81 284 GLN A C 1
ATOM 2177 O O . GLN A 1 284 ? -8.533 10.557 36.591 1.00 95.81 284 GLN A O 1
ATOM 2182 N N . TYR A 1 285 ? -10.411 11.780 36.431 1.00 95.56 285 TYR A N 1
ATOM 2183 C CA . TYR A 1 285 ? -10.187 12.556 37.647 1.00 95.56 285 TYR A CA 1
ATOM 2184 C C . TYR A 1 285 ? -10.152 11.660 38.889 1.00 95.56 285 TYR A C 1
ATOM 2186 O O . TYR A 1 285 ? -9.189 11.718 39.651 1.00 95.56 285 TYR A O 1
ATOM 2194 N N . ILE A 1 286 ? -11.149 10.785 39.061 1.00 96.56 286 ILE A N 1
ATOM 2195 C CA . ILE A 1 286 ? -11.220 9.870 40.207 1.00 96.56 286 ILE A CA 1
ATOM 2196 C C . ILE A 1 286 ? -9.964 8.997 40.280 1.00 96.56 286 ILE A C 1
ATOM 2198 O O . ILE A 1 286 ? -9.318 8.941 41.326 1.00 96.56 286 ILE A O 1
ATOM 2202 N N . TYR A 1 287 ? -9.580 8.349 39.179 1.00 96.44 287 TYR A N 1
ATOM 2203 C CA . TYR A 1 287 ? -8.406 7.472 39.142 1.00 96.44 287 TYR A CA 1
ATOM 2204 C C . TYR A 1 287 ? -7.093 8.227 39.374 1.00 96.44 287 TYR A C 1
ATOM 2206 O O . TYR A 1 287 ? -6.219 7.733 40.092 1.00 96.44 287 TYR A O 1
ATOM 2214 N N . LYS A 1 288 ? -6.970 9.450 38.851 1.00 95.44 288 LYS A N 1
ATOM 2215 C CA . LYS A 1 288 ? -5.800 10.300 39.085 1.00 95.44 288 LYS A CA 1
ATOM 2216 C C . LYS A 1 288 ? -5.653 10.684 40.555 1.00 95.44 288 LYS A C 1
ATOM 2218 O O . LYS A 1 288 ? -4.561 10.569 41.102 1.00 95.44 288 LYS A O 1
ATOM 2223 N N . GLU A 1 289 ? -6.735 11.106 41.203 1.00 95.31 289 GLU A N 1
ATOM 2224 C CA . GLU A 1 289 ? -6.697 11.546 42.604 1.00 95.31 289 GLU A CA 1
ATOM 2225 C C . GLU A 1 289 ? -6.536 10.381 43.588 1.00 95.31 289 GLU A C 1
ATOM 2227 O O . GLU A 1 289 ? -5.890 10.529 44.624 1.00 95.31 289 GLU A O 1
ATOM 2232 N N . THR A 1 290 ? -7.109 9.216 43.277 1.00 94.19 290 THR A N 1
ATOM 2233 C CA . THR A 1 290 ? -7.179 8.091 44.229 1.00 94.19 290 THR A CA 1
ATOM 2234 C C . THR A 1 290 ? -6.099 7.040 44.026 1.00 94.19 290 THR A C 1
ATOM 2236 O O . THR A 1 290 ? -5.640 6.452 45.005 1.00 94.19 290 THR A O 1
ATOM 2239 N N . LYS A 1 291 ? -5.684 6.808 42.776 1.00 91.94 291 LYS A N 1
ATOM 2240 C CA . LYS A 1 291 ? -4.720 5.766 42.391 1.00 91.94 291 LYS A CA 1
ATOM 2241 C C . LYS A 1 291 ? -3.468 6.336 41.714 1.00 91.94 291 LYS A C 1
ATOM 2243 O O . LYS A 1 291 ? -2.517 5.597 41.499 1.00 91.94 291 LYS A O 1
ATOM 2248 N N . GLY A 1 292 ? -3.430 7.637 41.404 1.00 92.38 292 GLY A N 1
ATOM 2249 C CA . GLY A 1 292 ? -2.313 8.260 40.683 1.00 92.38 292 GLY A CA 1
ATOM 2250 C C . GLY A 1 292 ? -2.237 7.874 39.202 1.00 92.38 292 GLY A C 1
ATOM 2251 O O . GLY A 1 292 ? -1.235 8.171 38.556 1.00 92.38 292 GLY A O 1
ATOM 2252 N N . LEU A 1 293 ? -3.280 7.228 38.669 1.00 92.88 293 LEU A N 1
ATOM 2253 C CA . LEU A 1 293 ? -3.317 6.696 37.308 1.00 92.88 293 LEU A CA 1
ATOM 2254 C C . LEU A 1 293 ? -3.875 7.735 36.332 1.00 92.88 293 LEU A C 1
ATOM 2256 O O . LEU A 1 293 ? -4.976 8.256 36.519 1.00 92.88 293 LEU A O 1
ATOM 2260 N N . GLU A 1 294 ? -3.136 8.019 35.259 1.00 89.62 294 GLU A N 1
ATOM 2261 C CA . GLU A 1 294 ? -3.591 8.910 34.188 1.00 89.62 294 GLU A CA 1
ATOM 2262 C C . GLU A 1 294 ? -4.290 8.110 33.085 1.00 89.62 294 GLU A C 1
ATOM 2264 O O . GLU A 1 294 ? -3.682 7.703 32.097 1.00 89.62 294 GLU A O 1
ATOM 2269 N N . LEU A 1 295 ? -5.593 7.883 33.256 1.00 90.88 295 LEU A N 1
ATOM 2270 C CA . LEU A 1 295 ? -6.407 7.215 32.239 1.00 90.88 295 LEU A CA 1
ATOM 2271 C C . LEU A 1 295 ? -6.552 8.078 30.972 1.00 90.88 295 LEU A C 1
ATOM 2273 O O . LEU A 1 295 ? -6.520 9.310 31.067 1.00 90.88 295 LEU A O 1
ATOM 2277 N N . PRO A 1 296 ? -6.787 7.480 29.788 1.00 86.25 296 PRO A N 1
ATOM 2278 C CA . PRO A 1 296 ? -7.124 8.230 28.581 1.00 86.25 296 PRO A CA 1
ATOM 2279 C C . PRO A 1 296 ? -8.350 9.129 28.764 1.00 86.25 296 PRO A C 1
ATOM 2281 O O . PRO A 1 296 ? -9.236 8.853 29.573 1.00 86.25 296 PRO A O 1
ATOM 2284 N N . ARG A 1 297 ? -8.428 10.217 27.990 1.00 84.88 297 ARG A N 1
ATOM 2285 C CA . ARG A 1 297 ? -9.515 11.201 28.120 1.00 84.88 297 ARG A CA 1
ATOM 2286 C C . ARG A 1 297 ? -10.857 10.679 27.605 1.00 84.88 297 ARG A C 1
ATOM 2288 O O . ARG A 1 297 ? -11.889 10.981 28.200 1.00 84.88 297 ARG A O 1
ATOM 2295 N N . ALA A 1 298 ? -10.869 9.957 26.486 1.00 85.31 298 ALA A N 1
ATOM 2296 C CA . ALA A 1 298 ? -12.093 9.439 25.881 1.00 85.31 298 ALA A CA 1
ATOM 2297 C C . ALA A 1 298 ? -12.467 8.080 26.485 1.00 85.31 298 ALA A C 1
ATOM 2299 O O . ALA A 1 298 ? -11.600 7.234 26.679 1.00 85.31 298 ALA A O 1
ATOM 2300 N N . ALA A 1 299 ? -13.760 7.837 26.725 1.00 89.88 299 ALA A N 1
ATOM 2301 C CA . ALA A 1 299 ? -14.233 6.536 27.212 1.00 89.88 299 ALA A CA 1
ATOM 2302 C C . ALA A 1 299 ? -13.856 5.391 26.255 1.00 89.88 299 ALA A C 1
ATOM 2304 O O . ALA A 1 299 ? -13.497 4.312 26.708 1.00 89.88 299 ALA A O 1
ATOM 2305 N N . SER A 1 300 ? -13.889 5.631 24.939 1.00 85.31 300 SER A N 1
ATOM 2306 C CA . SER A 1 300 ? -13.460 4.648 23.936 1.00 85.31 300 SER A CA 1
ATOM 2307 C C . SER A 1 300 ? -11.998 4.242 24.105 1.00 85.31 300 SER A C 1
ATOM 2309 O O . SER A 1 300 ? -11.672 3.080 23.913 1.00 85.31 300 SER A O 1
ATOM 2311 N N . ASP A 1 301 ? -11.131 5.182 24.488 1.00 83.19 301 ASP A N 1
ATOM 2312 C CA . ASP A 1 301 ? -9.705 4.917 24.682 1.00 83.19 301 ASP A CA 1
ATOM 2313 C C . ASP A 1 301 ? -9.442 4.292 26.054 1.00 83.19 301 ASP A C 1
ATOM 2315 O O . ASP A 1 301 ? -8.552 3.461 26.191 1.00 83.19 301 ASP A O 1
ATOM 2319 N N . GLN A 1 302 ? -10.243 4.643 27.067 1.00 90.31 302 GLN A N 1
ATOM 2320 C CA . GLN A 1 302 ? -10.243 3.934 28.348 1.00 90.31 302 GLN A CA 1
ATOM 2321 C C . GLN A 1 302 ? -10.575 2.455 28.118 1.00 90.31 302 GLN A C 1
ATOM 2323 O O . GLN A 1 302 ? -9.848 1.593 28.602 1.00 90.31 302 GLN A O 1
ATOM 2328 N N . TRP A 1 303 ? -11.603 2.151 27.322 1.00 89.81 303 TRP A N 1
ATOM 2329 C CA . TRP A 1 303 ? -12.011 0.777 27.009 1.00 89.81 303 TRP A CA 1
ATOM 2330 C C . TRP A 1 303 ? -10.914 -0.074 26.344 1.00 89.81 303 TRP A C 1
ATOM 2332 O O . TRP A 1 303 ? -10.884 -1.289 26.529 1.00 89.81 303 TRP A O 1
ATOM 2342 N N . LEU A 1 304 ? -9.996 0.548 25.592 1.00 84.19 304 LEU A N 1
ATOM 2343 C CA . LEU A 1 304 ? -8.867 -0.146 24.953 1.00 84.19 304 LEU A CA 1
ATOM 2344 C C . LEU A 1 304 ? -7.844 -0.707 25.948 1.00 84.19 304 LEU A C 1
ATOM 2346 O O . LEU A 1 304 ? -7.033 -1.557 25.573 1.00 84.19 304 LEU A O 1
ATOM 2350 N N . LEU A 1 305 ? -7.849 -0.186 27.172 1.00 85.81 305 LEU A N 1
ATOM 2351 C CA . LEU A 1 305 ? -6.889 -0.477 28.227 1.00 85.81 305 LEU A CA 1
ATOM 2352 C C . LEU A 1 305 ? -7.592 -1.153 29.408 1.00 85.81 305 LEU A C 1
ATOM 2354 O O . LEU A 1 305 ? -8.822 -1.198 29.485 1.00 85.81 305 LEU A O 1
ATOM 2358 N N . GLY A 1 306 ? -6.802 -1.615 30.373 1.00 88.06 306 GLY A N 1
ATOM 2359 C CA . GLY A 1 306 ? -7.328 -2.279 31.556 1.00 88.06 306 GLY A CA 1
ATOM 2360 C C . GLY A 1 306 ? -7.651 -3.754 31.326 1.00 88.06 306 GLY A C 1
ATOM 2361 O O . GLY A 1 306 ? -7.805 -4.236 30.202 1.00 88.06 306 GLY A O 1
ATOM 2362 N N . GLU A 1 307 ? -7.746 -4.478 32.431 1.00 90.12 307 GLU A N 1
ATOM 2363 C CA . GLU A 1 307 ? -8.172 -5.873 32.466 1.00 90.12 307 GLU A CA 1
ATOM 2364 C C . GLU A 1 307 ? -9.698 -5.945 32.391 1.00 90.12 307 GLU A C 1
ATOM 2366 O O . GLU A 1 307 ? -10.385 -5.146 33.021 1.00 90.12 307 GLU A O 1
ATOM 2371 N N . GLU A 1 308 ? -10.238 -6.866 31.596 1.00 91.56 308 GLU A N 1
ATOM 2372 C CA . GLU A 1 308 ? -11.684 -7.066 31.504 1.00 91.56 308 GLU A CA 1
ATOM 2373 C C . GLU A 1 308 ? -12.231 -7.751 32.753 1.00 91.56 308 GLU A C 1
ATOM 2375 O O . GLU A 1 308 ? -11.690 -8.760 33.197 1.00 91.56 308 GLU A O 1
ATOM 2380 N N . VAL A 1 309 ? -13.317 -7.201 33.300 1.00 92.94 309 VAL A N 1
ATOM 2381 C CA . VAL A 1 309 ? -13.965 -7.714 34.510 1.00 92.94 309 VAL A CA 1
ATOM 2382 C C . VAL A 1 309 ? -15.351 -8.229 34.149 1.00 92.94 309 VAL A C 1
ATOM 2384 O O . VAL A 1 309 ? -16.179 -7.491 33.604 1.00 92.94 309 VAL A O 1
ATOM 2387 N N . ALA A 1 310 ? -15.612 -9.501 34.454 1.00 89.88 310 ALA A N 1
ATOM 2388 C CA . ALA A 1 310 ? -16.933 -10.087 34.286 1.00 89.88 310 ALA A CA 1
ATOM 2389 C C . ALA A 1 310 ? -17.936 -9.435 35.251 1.00 89.88 310 ALA A C 1
ATOM 2391 O O . ALA A 1 310 ? -17.585 -9.025 36.353 1.00 89.88 310 ALA A O 1
ATOM 2392 N N . LEU A 1 311 ? -19.212 -9.372 34.859 1.00 86.25 311 LEU A N 1
ATOM 2393 C CA . LEU A 1 311 ? -20.261 -8.735 35.668 1.00 86.25 311 LEU A CA 1
ATOM 2394 C C . LEU A 1 311 ? -20.359 -9.320 37.092 1.00 86.25 311 LEU A C 1
ATOM 2396 O O . LEU A 1 311 ? -20.644 -8.590 38.037 1.00 86.25 311 LEU A O 1
ATOM 2400 N N . GLU A 1 312 ? -20.128 -10.626 37.234 1.00 83.44 312 GLU A N 1
ATOM 2401 C CA . GLU A 1 312 ? -20.140 -11.338 38.519 1.00 83.44 312 GLU A CA 1
ATOM 2402 C C . GLU A 1 312 ? -18.904 -11.072 39.392 1.00 83.44 312 GLU A C 1
ATOM 2404 O O . GLU A 1 312 ? -18.978 -11.243 40.608 1.00 83.44 312 GLU A O 1
ATOM 2409 N N . ASP A 1 313 ? -17.819 -10.583 38.787 1.00 90.00 313 ASP A N 1
ATOM 2410 C CA . ASP A 1 313 ? -16.532 -10.308 39.433 1.00 90.00 313 ASP A CA 1
ATOM 2411 C C . ASP A 1 313 ? -16.309 -8.811 39.706 1.00 90.00 313 ASP A C 1
ATOM 2413 O O . ASP A 1 313 ? -15.232 -8.418 40.148 1.00 90.00 313 ASP A O 1
ATOM 2417 N N . LEU A 1 314 ? -17.314 -7.964 39.454 1.00 90.50 314 LEU A N 1
ATOM 2418 C CA . LEU A 1 314 ? -17.221 -6.519 39.656 1.00 90.50 314 LEU A CA 1
ATOM 2419 C C . LEU A 1 314 ? -16.883 -6.152 41.104 1.00 90.50 314 LEU A C 1
ATOM 2421 O O . LEU A 1 314 ? -17.651 -6.430 42.034 1.00 90.50 314 LEU A O 1
ATOM 2425 N N . LEU A 1 315 ? -15.786 -5.419 41.275 1.00 91.44 315 LEU A N 1
ATOM 2426 C CA . LEU A 1 315 ? -15.331 -4.889 42.552 1.00 91.44 315 LEU A CA 1
ATOM 2427 C C . LEU A 1 315 ? -15.539 -3.372 42.629 1.00 91.44 315 LEU A C 1
ATOM 2429 O O . LEU A 1 315 ? -15.435 -2.671 41.616 1.00 91.44 315 LEU A O 1
ATOM 2433 N N . PRO A 1 316 ? -15.815 -2.824 43.830 1.00 92.56 316 PRO A N 1
ATOM 2434 C CA . PRO A 1 316 ? -15.852 -1.381 44.026 1.00 92.56 316 PRO A CA 1
ATOM 2435 C C . PRO A 1 316 ? -14.607 -0.701 43.448 1.00 92.56 316 PRO A C 1
ATOM 2437 O O . PRO A 1 316 ? -13.483 -1.120 43.716 1.00 92.56 316 PRO A O 1
ATOM 2440 N N . GLY A 1 317 ? -14.813 0.353 42.662 1.00 92.06 317 GLY A N 1
ATOM 2441 C CA . GLY A 1 317 ? -13.747 1.108 42.007 1.00 92.06 317 GLY A CA 1
ATOM 2442 C C . GLY A 1 317 ? -13.494 0.718 40.555 1.00 92.06 317 GLY A C 1
ATOM 2443 O O . GLY A 1 317 ? -12.883 1.513 39.835 1.00 92.06 317 GLY A O 1
ATOM 2444 N N . ASP A 1 318 ? -13.979 -0.438 40.097 1.00 96.75 318 ASP A N 1
ATOM 2445 C CA . ASP A 1 318 ? -13.904 -0.822 38.686 1.00 96.75 318 ASP A CA 1
ATOM 2446 C C . ASP A 1 318 ? -14.632 0.189 37.799 1.00 96.75 318 ASP A C 1
ATOM 2448 O O . ASP A 1 318 ? -15.595 0.845 38.209 1.00 96.75 318 ASP A O 1
ATOM 2452 N N . VAL A 1 319 ? -14.171 0.337 36.562 1.00 97.69 319 VAL A N 1
ATOM 2453 C CA . VAL A 1 319 ? -14.799 1.247 35.606 1.00 97.69 319 VAL A CA 1
ATOM 2454 C C . VAL A 1 319 ? -15.817 0.478 34.790 1.00 97.69 319 VAL A C 1
ATOM 2456 O O . VAL A 1 319 ? -15.481 -0.469 34.087 1.00 97.69 319 VAL A O 1
ATOM 2459 N N . VAL A 1 320 ? -17.065 0.918 34.847 1.00 97.56 320 VAL A N 1
ATOM 2460 C CA . VAL A 1 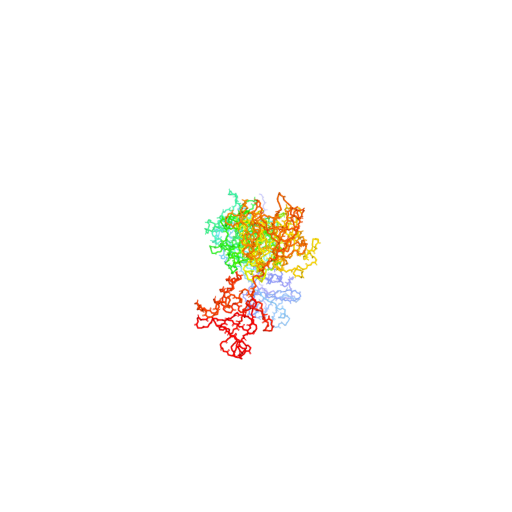320 ? -18.179 0.338 34.095 1.00 97.56 320 VAL A CA 1
ATOM 2461 C C . VAL A 1 320 ? -18.476 1.177 32.862 1.00 97.56 320 VAL A C 1
ATOM 2463 O O . VAL A 1 320 ? -18.480 2.409 32.926 1.00 97.56 320 VAL A O 1
ATOM 2466 N N . PHE A 1 321 ? -18.739 0.512 31.742 1.00 96.56 321 PHE A N 1
ATOM 2467 C CA . PHE A 1 321 ? -18.966 1.139 30.446 1.00 96.56 321 PHE A CA 1
ATOM 2468 C C . PHE A 1 321 ? -20.395 0.932 29.970 1.00 96.56 321 PHE A C 1
ATOM 2470 O O . PHE A 1 321 ? -20.976 -0.142 30.127 1.00 96.56 321 PHE A O 1
ATOM 2477 N N . PHE A 1 322 ? -20.953 1.974 29.359 1.00 94.75 322 PHE A N 1
ATOM 2478 C CA . PHE A 1 322 ? -22.321 1.983 28.859 1.00 94.75 322 PHE A CA 1
ATOM 2479 C C . PHE A 1 322 ? -22.392 2.585 27.456 1.00 94.75 322 PHE A C 1
ATOM 2481 O O . PHE A 1 322 ? -21.808 3.637 27.188 1.00 94.75 322 PHE A O 1
ATOM 2488 N N . GLN A 1 323 ? -23.150 1.947 26.569 1.00 90.50 323 GLN A N 1
ATOM 2489 C CA . GLN A 1 323 ? -23.382 2.391 25.206 1.00 90.50 323 GLN A CA 1
ATOM 2490 C C . GLN A 1 323 ? -24.588 3.333 25.155 1.00 90.50 323 GLN A C 1
ATOM 2492 O O . GLN A 1 323 ? -25.730 2.930 25.370 1.00 90.50 323 GLN A O 1
ATOM 2497 N N . GLY A 1 324 ? -24.328 4.599 24.830 1.00 84.50 324 GLY A N 1
ATOM 2498 C CA . GLY A 1 324 ? -25.346 5.586 24.471 1.00 84.50 324 GLY A CA 1
ATOM 2499 C C . GLY A 1 324 ? -25.147 6.089 23.040 1.00 84.50 324 GLY A C 1
ATOM 2500 O O . GLY A 1 324 ? -24.749 5.341 22.149 1.00 84.50 324 GLY A O 1
ATOM 2501 N N . ALA A 1 325 ? -25.363 7.392 22.827 1.00 79.19 325 ALA A N 1
ATOM 2502 C CA . ALA A 1 325 ? -24.944 8.069 21.591 1.00 79.19 325 ALA A CA 1
ATOM 2503 C C . ALA A 1 325 ? -23.411 8.068 21.401 1.00 79.19 325 ALA A C 1
ATOM 2505 O O . ALA A 1 325 ? -22.912 8.275 20.300 1.00 79.19 325 ALA A O 1
ATOM 2506 N N . PHE A 1 326 ? -22.677 7.857 22.489 1.00 82.56 326 PHE A N 1
ATOM 2507 C CA . PHE A 1 326 ? -21.239 7.637 22.569 1.00 82.56 326 PHE A CA 1
ATOM 2508 C C . PHE A 1 326 ? -20.985 6.658 23.722 1.00 82.56 326 PHE A C 1
ATOM 2510 O O . PHE A 1 326 ? -21.859 6.481 24.580 1.00 82.56 326 PHE A O 1
ATOM 2517 N N . LEU A 1 327 ? -19.813 6.020 23.744 1.00 89.69 327 LEU A N 1
ATOM 2518 C CA . LEU A 1 327 ? -19.421 5.198 24.885 1.00 89.69 327 LEU A CA 1
ATOM 2519 C C . LEU A 1 327 ? -19.246 6.097 26.116 1.00 89.69 327 LEU A C 1
ATOM 2521 O O . LEU A 1 327 ? -18.624 7.159 26.047 1.00 89.69 327 LEU A O 1
ATOM 2525 N N . MET A 1 328 ? -19.814 5.679 27.236 1.00 93.75 328 MET A N 1
ATOM 2526 C CA . MET A 1 328 ? -19.764 6.376 28.516 1.00 93.75 328 MET A CA 1
ATOM 2527 C C . MET A 1 328 ? -19.097 5.481 29.553 1.00 93.75 328 MET A C 1
ATOM 2529 O O . MET A 1 328 ? -19.271 4.268 29.508 1.00 93.75 328 MET A O 1
ATOM 2533 N N . SER A 1 329 ? -18.383 6.077 30.505 1.00 96.69 329 SER A N 1
ATOM 2534 C CA . SER A 1 329 ? -17.755 5.364 31.616 1.00 96.69 329 SER A CA 1
ATOM 2535 C C . SER A 1 329 ? -18.197 5.930 32.967 1.00 96.69 329 SER A C 1
ATOM 2537 O O . SER A 1 329 ? -18.521 7.115 33.088 1.00 96.69 329 SER A O 1
ATOM 2539 N N . GLY A 1 330 ? -18.254 5.067 33.977 1.00 97.19 330 GLY A N 1
ATOM 2540 C CA . GLY A 1 330 ? -18.580 5.399 35.363 1.00 97.19 330 GLY A CA 1
ATOM 2541 C C . GLY A 1 330 ? -17.789 4.532 36.340 1.00 97.19 330 GLY A C 1
ATOM 2542 O O . GLY A 1 330 ? -17.097 3.608 35.925 1.00 97.19 330 GLY A O 1
ATOM 2543 N N . ILE A 1 331 ? -17.890 4.830 37.633 1.00 97.81 331 ILE A N 1
ATOM 2544 C CA . ILE A 1 331 ? -17.198 4.092 38.700 1.00 97.81 331 ILE A CA 1
ATOM 2545 C C . ILE A 1 331 ? -18.190 3.156 39.381 1.00 97.81 331 ILE A C 1
ATOM 2547 O O . ILE A 1 331 ? -19.216 3.612 39.891 1.00 97.81 331 ILE A O 1
ATOM 2551 N N . TYR A 1 332 ? -17.900 1.860 39.389 1.00 96.62 332 TYR A N 1
ATOM 2552 C CA . TYR A 1 332 ? -18.691 0.868 40.101 1.00 96.62 332 TYR A CA 1
ATOM 2553 C C . TYR A 1 332 ? -18.544 1.035 41.613 1.00 96.62 332 TYR A C 1
ATOM 2555 O O . TYR A 1 332 ? -17.460 1.312 42.125 1.00 96.62 332 TYR A O 1
ATOM 2563 N N . ILE A 1 333 ? -19.660 0.882 42.318 1.00 91.12 333 ILE A N 1
ATOM 2564 C CA . ILE A 1 333 ? -19.762 1.034 43.766 1.00 91.12 333 ILE A CA 1
ATOM 2565 C C . ILE A 1 333 ? -19.928 -0.350 44.394 1.00 91.12 333 ILE A C 1
ATOM 2567 O O . ILE A 1 333 ? -18.954 -0.897 44.876 1.00 91.12 333 ILE A O 1
ATOM 2571 N N . GLU A 1 334 ? -21.127 -0.934 44.375 1.00 83.31 334 GLU A N 1
ATOM 2572 C CA . GLU A 1 334 ? -21.410 -2.307 44.831 1.00 83.31 334 GLU A CA 1
ATOM 2573 C C . GLU A 1 334 ? -22.853 -2.687 44.462 1.00 83.31 334 GLU A C 1
ATOM 2575 O O . GLU A 1 334 ? -23.693 -1.803 44.282 1.00 83.31 334 GLU A O 1
ATOM 2580 N N . ASN A 1 335 ? -23.189 -3.981 44.402 1.00 74.44 335 ASN A N 1
ATOM 2581 C CA . ASN A 1 335 ? -24.562 -4.475 44.184 1.00 74.44 335 ASN A CA 1
ATOM 2582 C C . ASN A 1 335 ? -25.270 -3.851 42.958 1.00 74.44 335 ASN A C 1
ATOM 2584 O O . ASN A 1 335 ? -26.446 -3.473 43.009 1.00 74.44 335 ASN A O 1
ATOM 2588 N N . GLY A 1 336 ? -24.536 -3.694 41.851 1.00 79.50 336 GLY A N 1
ATOM 2589 C CA . GLY A 1 336 ? -25.033 -3.059 40.624 1.00 79.50 336 GLY A CA 1
ATOM 2590 C C . GLY A 1 336 ? -25.067 -1.529 40.662 1.00 79.50 336 GLY A C 1
ATOM 2591 O O . GLY A 1 336 ? -25.426 -0.909 39.658 1.00 79.50 336 GLY A O 1
ATOM 2592 N N . ARG A 1 337 ? -24.711 -0.895 41.787 1.00 86.81 337 ARG A N 1
ATOM 2593 C CA . ARG A 1 337 ? -24.635 0.566 41.920 1.00 86.81 337 ARG A CA 1
ATOM 2594 C C . ARG A 1 337 ? -23.357 1.092 41.286 1.00 86.81 337 ARG A C 1
ATOM 2596 O O . ARG A 1 337 ? -22.302 0.475 41.389 1.00 86.81 337 ARG A O 1
ATOM 2603 N N . PHE A 1 338 ? -23.451 2.250 40.652 1.00 95.00 338 PHE A N 1
ATOM 2604 C CA . PHE A 1 338 ? -22.325 2.946 40.044 1.00 95.00 338 PHE A CA 1
ATOM 2605 C C . PHE A 1 338 ? -22.582 4.454 40.026 1.00 95.00 338 PHE A C 1
ATOM 2607 O O . PHE A 1 338 ? -23.731 4.904 40.042 1.00 95.00 338 PHE A O 1
ATOM 2614 N N . VAL A 1 339 ? -21.514 5.243 39.968 1.00 95.44 339 VAL A N 1
ATOM 2615 C CA . VAL A 1 339 ? -21.578 6.699 39.828 1.00 95.44 339 VAL A CA 1
ATOM 2616 C C . VAL A 1 339 ? -21.163 7.092 38.419 1.00 95.44 339 VAL A C 1
ATOM 2618 O O . VAL A 1 339 ? -20.119 6.678 37.915 1.00 95.44 339 VAL A O 1
ATOM 2621 N N . ILE A 1 340 ? -21.988 7.916 37.781 1.00 95.38 340 ILE A N 1
ATOM 2622 C CA . ILE A 1 340 ? -21.766 8.408 36.424 1.00 95.38 340 ILE A CA 1
ATOM 2623 C C . ILE A 1 340 ? -22.307 9.827 36.267 1.00 95.38 340 ILE A C 1
ATOM 2625 O O . ILE A 1 340 ? -23.222 10.253 36.977 1.00 95.38 340 ILE A O 1
ATOM 2629 N N . ILE A 1 341 ? -21.775 10.557 35.289 1.00 94.19 341 ILE A N 1
ATOM 2630 C CA . ILE A 1 341 ? -22.309 11.863 34.907 1.00 94.19 341 ILE A CA 1
ATOM 2631 C C . ILE A 1 341 ? -23.533 11.703 34.009 1.00 94.19 341 ILE A C 1
ATOM 2633 O O . ILE A 1 341 ? -23.507 10.995 33.004 1.00 94.19 341 ILE A O 1
ATOM 2637 N N . THR A 1 342 ? -24.603 12.413 34.357 1.00 89.88 342 THR A N 1
ATOM 2638 C CA . THR A 1 342 ? -25.829 12.531 33.562 1.00 89.88 342 THR A CA 1
ATOM 2639 C C . THR A 1 342 ? -26.233 13.999 33.418 1.00 89.88 342 THR A C 1
ATOM 2641 O O . THR A 1 342 ? -25.564 14.904 33.920 1.00 89.88 342 THR A O 1
ATOM 2644 N N . SER A 1 343 ? -27.361 14.267 32.756 1.00 86.19 343 SER A N 1
ATOM 2645 C CA . SER A 1 343 ? -27.936 15.617 32.682 1.00 86.19 343 SER A CA 1
ATOM 2646 C C . SER A 1 343 ? -28.304 16.213 34.048 1.00 86.19 343 SER A C 1
ATOM 2648 O O . SER A 1 343 ? -28.523 17.417 34.138 1.00 86.19 343 SER A O 1
ATOM 2650 N N . GLU A 1 344 ? -28.397 15.390 35.096 1.00 84.88 344 GLU A N 1
ATOM 2651 C CA . GLU A 1 344 ? -28.703 15.808 36.471 1.00 84.88 344 GLU A CA 1
ATOM 2652 C C . GLU A 1 344 ? -27.442 16.120 37.301 1.00 84.88 344 GLU A C 1
ATOM 2654 O O . GLU A 1 344 ? -27.562 16.519 38.456 1.00 84.88 344 GLU A O 1
ATOM 2659 N N . GLY A 1 345 ? -26.242 15.969 36.728 1.00 90.19 345 GLY A N 1
ATOM 2660 C CA . GLY A 1 345 ? -24.964 16.125 37.427 1.00 90.19 345 GLY A CA 1
ATOM 2661 C C . GLY A 1 345 ? -24.241 14.793 37.626 1.00 90.19 345 GLY A C 1
ATOM 2662 O O . GLY A 1 345 ? -24.379 13.879 36.813 1.00 90.19 345 GLY A O 1
ATOM 2663 N N . ILE A 1 346 ? -23.446 14.693 38.692 1.00 92.44 346 ILE A N 1
ATOM 2664 C CA . ILE A 1 346 ? -22.790 13.444 39.100 1.00 92.44 346 ILE A CA 1
ATOM 2665 C C . ILE A 1 346 ? -23.824 12.647 39.890 1.00 92.44 346 ILE A C 1
ATOM 2667 O O . ILE A 1 346 ? -24.267 13.078 40.953 1.00 92.44 346 ILE A O 1
ATOM 2671 N N . THR A 1 347 ? -24.255 11.510 39.352 1.00 87.19 347 THR A N 1
ATOM 2672 C CA . THR A 1 347 ? -25.398 10.764 39.884 1.00 87.19 347 THR A CA 1
ATOM 2673 C C . THR A 1 347 ? -25.066 9.308 40.137 1.00 87.19 347 THR A C 1
ATOM 2675 O O . THR A 1 347 ? -24.465 8.646 39.293 1.00 87.19 347 THR A O 1
ATOM 2678 N N . GLU A 1 348 ? -25.553 8.796 41.262 1.00 90.81 348 GLU A N 1
ATOM 2679 C CA . GLU A 1 348 ? -25.630 7.363 41.515 1.00 90.81 348 GLU A CA 1
ATOM 2680 C C . GLU A 1 348 ? -26.779 6.747 40.700 1.00 90.81 348 GLU A C 1
ATOM 2682 O O . GLU A 1 348 ? -27.884 7.304 40.579 1.00 90.81 348 GLU A O 1
ATOM 2687 N N . ARG A 1 349 ? -26.498 5.593 40.102 1.00 89.19 349 ARG A N 1
ATOM 2688 C CA . ARG A 1 349 ? -27.424 4.764 39.330 1.00 89.19 349 ARG A CA 1
ATOM 2689 C C . ARG A 1 349 ? -27.227 3.307 39.727 1.00 89.19 349 ARG A C 1
ATOM 2691 O O . ARG A 1 349 ? -26.232 2.954 40.347 1.00 89.19 349 ARG A O 1
ATOM 2698 N N . ASN A 1 350 ? -28.188 2.462 39.375 1.00 83.88 350 ASN A N 1
ATOM 2699 C CA . ASN A 1 350 ? -28.099 1.029 39.616 1.00 83.88 350 ASN A CA 1
ATOM 2700 C C . ASN A 1 350 ? -28.506 0.275 38.344 1.00 83.88 350 ASN A C 1
ATOM 2702 O O . ASN A 1 350 ? -29.600 0.492 37.818 1.00 83.88 350 ASN A O 1
ATOM 2706 N N . MET A 1 351 ? -27.609 -0.567 37.828 1.00 87.25 351 MET A N 1
ATOM 2707 C CA . MET A 1 351 ? -27.824 -1.326 36.593 1.00 87.25 351 MET A CA 1
ATOM 2708 C C . MET A 1 351 ? -28.775 -2.514 36.782 1.00 87.25 351 MET A C 1
ATOM 2710 O O . MET A 1 351 ? -29.414 -2.922 35.823 1.00 87.25 351 MET A O 1
ATOM 2714 N N . ASN A 1 352 ? -28.944 -3.014 38.009 1.00 76.94 352 ASN A N 1
ATOM 2715 C CA . ASN A 1 352 ? -29.849 -4.126 38.317 1.00 76.94 352 ASN A CA 1
ATOM 2716 C C . ASN A 1 352 ? -31.313 -3.678 38.390 1.00 76.94 352 ASN A C 1
ATOM 2718 O O . ASN A 1 352 ? -32.220 -4.468 38.144 1.00 76.94 352 ASN A O 1
ATOM 2722 N N . THR A 1 353 ? -31.560 -2.411 38.734 1.00 75.00 353 THR A N 1
ATOM 2723 C CA . THR A 1 353 ? -32.924 -1.879 38.913 1.00 75.00 353 THR A CA 1
ATOM 2724 C C . THR A 1 353 ? -33.366 -0.929 37.804 1.00 75.00 353 THR A C 1
ATOM 2726 O O . THR A 1 353 ? -34.550 -0.605 37.710 1.00 75.00 353 THR A O 1
ATOM 2729 N N . SER A 1 354 ? -32.445 -0.493 36.941 1.00 80.12 354 SER A N 1
ATOM 2730 C CA . SER A 1 354 ? -32.737 0.367 35.795 1.00 80.12 354 SER A CA 1
ATOM 2731 C C . SER A 1 354 ? -32.658 -0.407 34.485 1.00 80.12 354 SER A C 1
ATOM 2733 O O . SER A 1 354 ? -31.569 -0.740 34.025 1.00 80.12 354 SER A O 1
ATOM 2735 N N . GLU A 1 355 ? -33.802 -0.580 33.821 1.00 80.75 355 GLU A N 1
ATOM 2736 C CA . GLU A 1 355 ? -33.883 -1.197 32.489 1.00 80.75 355 GLU A CA 1
ATOM 2737 C C . GLU A 1 355 ? -32.985 -0.484 31.462 1.00 80.75 355 GLU A C 1
ATOM 2739 O O . GLU A 1 355 ? -32.300 -1.131 30.677 1.00 80.75 355 GLU A O 1
ATOM 2744 N N . TYR A 1 356 ? -32.920 0.853 31.503 1.00 86.25 356 TYR A N 1
ATOM 2745 C CA . TYR A 1 356 ? -32.053 1.624 30.607 1.00 86.25 356 TYR A CA 1
ATOM 2746 C C . TYR A 1 356 ? -30.571 1.283 30.801 1.00 86.25 356 TYR A C 1
ATOM 2748 O O . TYR A 1 356 ? -29.862 1.047 29.830 1.00 86.25 356 TYR A O 1
ATOM 2756 N N . TRP A 1 357 ? -30.102 1.257 32.053 1.00 89.69 357 TRP A N 1
ATOM 2757 C CA . TRP A 1 357 ? -28.680 1.049 32.346 1.00 89.69 357 TRP A CA 1
ATOM 2758 C C . TRP A 1 357 ? -28.279 -0.417 32.208 1.00 89.69 357 TRP A C 1
ATOM 2760 O O . TRP A 1 357 ? -27.164 -0.683 31.780 1.00 89.69 357 TRP A O 1
ATOM 2770 N N . SER A 1 358 ? -29.199 -1.341 32.495 1.00 87.94 358 SER A N 1
ATOM 2771 C CA . SER A 1 358 ? -29.036 -2.765 32.200 1.00 87.94 358 SER A CA 1
ATOM 2772 C C . SER A 1 358 ? -28.820 -2.996 30.702 1.00 87.94 358 SER A C 1
ATOM 2774 O O . SER A 1 358 ? -27.835 -3.613 30.314 1.00 87.94 358 SER A O 1
ATOM 2776 N N . ASN A 1 359 ? -29.684 -2.426 29.852 1.00 88.69 359 ASN A N 1
ATOM 2777 C CA . ASN A 1 359 ? -29.587 -2.585 28.398 1.00 88.69 359 ASN A CA 1
ATOM 2778 C C . ASN A 1 359 ? -28.398 -1.836 27.781 1.00 88.69 359 ASN A C 1
ATOM 2780 O O . ASN A 1 359 ? -27.911 -2.228 26.725 1.00 88.69 359 ASN A O 1
ATOM 2784 N N . ALA A 1 360 ? -27.964 -0.737 28.400 1.00 92.31 360 ALA A N 1
ATOM 2785 C CA . ALA A 1 360 ? -26.828 0.040 27.925 1.00 92.31 360 ALA A CA 1
ATOM 2786 C C . ALA A 1 360 ? -25.479 -0.537 28.371 1.00 92.31 360 ALA A C 1
ATOM 2788 O O . ALA A 1 360 ? -24.463 -0.096 27.850 1.00 92.31 360 ALA A O 1
ATOM 2789 N N . PHE A 1 361 ? -25.427 -1.454 29.342 1.00 94.25 361 PHE A N 1
ATOM 2790 C CA . PHE A 1 361 ? -24.165 -1.963 29.879 1.00 94.25 361 PHE A CA 1
ATOM 2791 C C . PHE A 1 361 ? -23.353 -2.698 28.804 1.00 94.25 361 PHE A C 1
ATOM 2793 O O . PHE A 1 361 ? -23.852 -3.611 28.151 1.00 94.25 361 PHE A O 1
ATOM 2800 N N . VAL A 1 362 ? -22.101 -2.275 28.622 1.00 93.25 362 VAL A N 1
ATOM 2801 C CA . VAL A 1 362 ? -21.157 -2.845 27.646 1.00 93.25 362 VAL A CA 1
ATOM 2802 C C . VAL A 1 362 ? -20.224 -3.840 28.320 1.00 93.25 362 VAL A C 1
ATOM 2804 O O . VAL A 1 362 ? -19.962 -4.906 27.778 1.00 93.25 362 VAL A O 1
ATOM 2807 N N . GLY A 1 363 ? -19.728 -3.493 29.504 1.00 94.06 363 GLY A N 1
ATOM 2808 C CA . GLY A 1 363 ? -18.749 -4.285 30.235 1.00 94.06 363 GLY A CA 1
ATOM 2809 C C . GLY A 1 363 ? -18.018 -3.436 31.265 1.00 94.06 363 GLY A C 1
ATOM 2810 O O . GLY A 1 363 ? -18.378 -2.279 31.505 1.00 94.06 363 GLY A O 1
ATOM 2811 N N . ALA A 1 364 ? -16.978 -4.001 31.869 1.00 96.44 364 ALA A N 1
ATOM 2812 C CA . ALA A 1 364 ? -16.191 -3.320 32.884 1.00 96.44 364 ALA A CA 1
ATOM 2813 C C . ALA A 1 364 ? -14.692 -3.583 32.738 1.00 96.44 364 ALA A C 1
ATOM 2815 O O . ALA A 1 364 ? -14.276 -4.604 32.185 1.00 96.44 364 ALA A O 1
ATOM 2816 N N . LYS A 1 365 ? -13.891 -2.634 33.225 1.00 95.69 365 LYS A N 1
ATOM 2817 C CA . LYS A 1 365 ? -12.431 -2.697 33.223 1.00 95.69 365 LYS A CA 1
ATOM 2818 C C . LYS A 1 365 ? -11.862 -2.397 34.605 1.00 95.69 365 LYS A C 1
ATOM 2820 O O . LYS A 1 365 ? -12.315 -1.470 35.282 1.00 95.69 365 LYS A O 1
ATOM 2825 N N . HIS A 1 366 ? -10.813 -3.125 34.960 1.00 94.00 366 HIS A N 1
ATOM 2826 C CA . HIS A 1 366 ? -9.960 -2.853 36.108 1.00 94.00 366 HIS A CA 1
ATOM 2827 C C . HIS A 1 366 ? -8.626 -2.266 35.637 1.00 94.00 366 HIS A C 1
ATOM 2829 O O . HIS A 1 366 ? -7.943 -2.863 34.800 1.00 94.00 366 HIS A O 1
ATOM 2835 N N . TYR A 1 367 ? -8.224 -1.111 36.174 1.00 93.31 367 TYR A N 1
ATOM 2836 C CA . TYR A 1 367 ? -6.969 -0.454 35.789 1.00 93.31 367 TYR A CA 1
ATOM 2837 C C . TYR A 1 367 ? -5.903 -0.534 36.880 1.00 93.31 367 TYR A C 1
ATOM 2839 O O . TYR A 1 367 ? -6.149 -0.207 38.042 1.00 93.31 367 TYR A O 1
ATOM 2847 N N . THR A 1 368 ? -4.693 -0.879 36.459 1.00 88.62 368 THR A N 1
ATOM 2848 C CA . THR A 1 368 ? -3.454 -0.925 37.238 1.00 88.62 368 THR A CA 1
ATOM 2849 C C . THR A 1 368 ? -2.333 -0.273 36.428 1.00 88.62 368 THR A C 1
ATOM 2851 O O . THR A 1 368 ? -2.436 -0.167 35.209 1.00 88.62 368 THR A O 1
ATOM 2854 N N . ASP A 1 369 ? -1.226 0.124 37.065 1.00 84.62 369 ASP A N 1
ATOM 2855 C CA . ASP A 1 369 ? -0.052 0.656 36.344 1.00 84.62 369 ASP A CA 1
ATOM 2856 C C . ASP A 1 369 ? 0.449 -0.287 35.228 1.00 84.62 369 ASP A C 1
ATOM 2858 O O . ASP A 1 369 ? 0.999 0.167 34.226 1.00 84.62 369 ASP A O 1
ATOM 2862 N N . GLU A 1 370 ? 0.248 -1.600 35.381 1.00 82.25 370 GLU A N 1
ATOM 2863 C CA . GLU A 1 370 ? 0.723 -2.621 34.441 1.00 82.25 370 GLU A CA 1
ATOM 2864 C C . GLU A 1 370 ? -0.158 -2.753 33.187 1.00 82.25 370 GLU A C 1
ATOM 2866 O O . GLU A 1 370 ? 0.337 -3.173 32.142 1.00 82.25 370 GLU A O 1
ATOM 2871 N N . ASN A 1 371 ? -1.443 -2.384 33.258 1.00 83.56 371 ASN A N 1
ATOM 2872 C CA . ASN A 1 371 ? -2.417 -2.590 32.176 1.00 83.56 371 ASN A CA 1
ATOM 2873 C C . ASN A 1 371 ? -2.924 -1.281 31.528 1.00 83.56 371 ASN A C 1
ATOM 2875 O O . ASN A 1 371 ? -3.900 -1.285 30.775 1.00 83.56 371 ASN A O 1
ATOM 2879 N N . LEU A 1 372 ? -2.214 -0.168 31.756 1.00 83.56 372 LEU A N 1
ATOM 2880 C CA . LEU A 1 372 ? -2.396 1.110 31.046 1.00 83.56 372 LEU A CA 1
ATOM 2881 C C . LEU A 1 372 ? -1.689 1.175 29.689 1.00 83.56 372 LEU A C 1
ATOM 2883 O O . LEU A 1 372 ? -1.618 2.230 29.058 1.00 83.56 372 LEU A O 1
ATOM 2887 N N . THR A 1 373 ? -1.187 0.044 29.217 1.00 76.38 373 THR A N 1
ATOM 2888 C CA . THR A 1 373 ? -0.687 -0.118 27.857 1.00 76.38 373 THR A CA 1
ATOM 2889 C C . THR A 1 373 ? -1.306 -1.366 27.244 1.00 76.38 373 THR A C 1
ATOM 2891 O O . THR A 1 373 ? -1.520 -2.338 27.972 1.00 76.38 373 THR A O 1
ATOM 2894 N N . PRO A 1 374 ? -1.581 -1.376 25.928 1.00 71.75 374 PRO A N 1
ATOM 2895 C CA . PRO A 1 374 ? -2.071 -2.570 25.256 1.00 71.75 374 PRO A CA 1
ATOM 2896 C C . PRO A 1 374 ? -1.120 -3.756 25.479 1.00 71.75 374 PRO A C 1
ATOM 2898 O O . PRO A 1 374 ? 0.099 -3.553 25.540 1.00 71.75 374 PRO A O 1
ATOM 2901 N N . PRO A 1 375 ? -1.641 -4.991 25.571 1.00 70.75 375 PRO A N 1
ATOM 2902 C CA . PRO A 1 375 ? -0.808 -6.168 25.759 1.00 70.75 375 PRO A CA 1
ATOM 2903 C C . PRO A 1 375 ? 0.206 -6.308 24.612 1.00 70.75 375 PRO A C 1
ATOM 2905 O O . PRO A 1 375 ? -0.094 -5.936 23.469 1.00 70.75 375 PRO A O 1
ATOM 2908 N N . PRO A 1 376 ? 1.408 -6.842 24.886 1.00 74.62 376 PRO A N 1
ATOM 2909 C CA . PRO A 1 376 ? 2.406 -7.069 23.854 1.00 74.62 376 PRO A CA 1
ATOM 2910 C C . PRO A 1 376 ? 1.867 -8.043 22.802 1.00 74.62 376 PRO A C 1
ATOM 2912 O O . PRO A 1 376 ? 1.218 -9.034 23.126 1.00 74.62 376 PRO A O 1
ATOM 2915 N N . THR A 1 377 ? 2.162 -7.753 21.541 1.00 83.94 377 THR A N 1
ATOM 2916 C CA . THR A 1 377 ? 1.810 -8.582 20.384 1.00 83.94 377 THR A CA 1
ATOM 2917 C C . THR A 1 377 ? 3.068 -9.262 19.846 1.00 83.94 377 THR A C 1
ATOM 2919 O O . THR A 1 377 ? 4.162 -8.707 19.949 1.00 83.94 377 THR A O 1
ATOM 2922 N N . SER A 1 378 ? 2.931 -10.463 19.281 1.00 89.62 378 SER A N 1
ATOM 2923 C CA . SER A 1 378 ? 4.005 -11.118 18.519 1.00 89.62 378 SER A CA 1
ATOM 2924 C C . SER A 1 378 ? 4.033 -10.707 17.044 1.00 89.62 378 SER A C 1
ATOM 2926 O O . SER A 1 378 ? 4.907 -11.157 16.306 1.00 89.62 378 SER A O 1
ATOM 2928 N N . ASN A 1 379 ? 3.060 -9.918 16.586 1.00 95.81 379 ASN A N 1
ATOM 2929 C CA . ASN A 1 379 ? 2.985 -9.464 15.208 1.00 95.81 379 ASN A CA 1
ATOM 2930 C C . ASN A 1 379 ? 3.874 -8.226 15.006 1.00 95.81 379 ASN A C 1
ATOM 2932 O O . ASN A 1 379 ? 3.566 -7.138 15.493 1.00 95.81 379 ASN A O 1
ATOM 2936 N N . GLU A 1 380 ? 4.961 -8.382 14.248 1.00 97.19 380 GLU A N 1
ATOM 2937 C CA . GLU A 1 380 ? 5.960 -7.325 14.029 1.00 97.19 380 GLU A CA 1
ATOM 2938 C C . GLU A 1 380 ? 5.379 -6.068 13.348 1.00 97.19 380 GLU A C 1
ATOM 2940 O O . GLU A 1 380 ? 5.839 -4.954 13.609 1.00 97.19 380 GLU A O 1
ATOM 2945 N N . ILE A 1 381 ? 4.341 -6.212 12.510 1.00 98.12 381 ILE A N 1
ATOM 2946 C CA . ILE A 1 381 ? 3.644 -5.080 11.870 1.00 98.12 381 ILE A CA 1
ATOM 2947 C C . ILE A 1 381 ? 2.934 -4.251 12.941 1.00 98.12 381 ILE A C 1
ATOM 2949 O O . ILE A 1 381 ? 3.082 -3.028 12.977 1.00 98.12 381 ILE A O 1
ATOM 2953 N N . VAL A 1 382 ? 2.198 -4.904 13.843 1.00 97.44 382 VAL A N 1
ATOM 2954 C CA . VAL A 1 382 ? 1.482 -4.224 14.932 1.00 97.44 382 VAL A CA 1
ATOM 2955 C C . VAL A 1 382 ? 2.460 -3.651 15.958 1.00 97.44 382 VAL A C 1
ATOM 2957 O O . VAL A 1 382 ? 2.281 -2.514 16.391 1.00 97.44 382 VAL A O 1
ATOM 2960 N N . GLU A 1 383 ? 3.533 -4.366 16.302 1.00 95.94 383 GLU A N 1
ATOM 2961 C CA . GLU A 1 383 ? 4.596 -3.854 17.179 1.00 95.94 383 GLU A CA 1
ATOM 2962 C C . GLU A 1 383 ? 5.209 -2.568 16.606 1.00 95.94 383 GLU A C 1
ATOM 2964 O O . GLU A 1 383 ? 5.285 -1.537 17.288 1.00 95.94 383 GLU A O 1
ATOM 2969 N N . LYS A 1 384 ? 5.575 -2.585 15.318 1.00 97.69 384 LYS A N 1
ATOM 2970 C CA . LYS A 1 384 ? 6.103 -1.407 14.629 1.00 97.69 384 LYS A CA 1
ATOM 2971 C C . LYS A 1 384 ? 5.079 -0.276 14.590 1.00 97.69 384 LYS A C 1
ATOM 2973 O O . LYS A 1 384 ? 5.449 0.864 14.873 1.00 97.69 384 LYS A O 1
ATOM 2978 N N . ALA A 1 385 ? 3.814 -0.562 14.291 1.00 97.88 385 ALA A N 1
ATOM 2979 C CA . ALA A 1 385 ? 2.737 0.425 14.300 1.00 97.88 385 ALA A CA 1
ATOM 2980 C C . ALA A 1 385 ? 2.561 1.076 15.685 1.00 97.88 385 ALA A C 1
ATOM 2982 O O . ALA A 1 385 ? 2.500 2.304 15.778 1.00 97.88 385 ALA A O 1
ATOM 2983 N N . ARG A 1 386 ? 2.564 0.285 16.769 1.00 94.44 386 ARG A N 1
ATOM 2984 C CA . ARG A 1 386 ? 2.463 0.786 18.152 1.00 94.44 386 ARG A CA 1
ATOM 2985 C C . ARG A 1 386 ? 3.658 1.642 18.552 1.00 94.44 386 ARG A C 1
ATOM 2987 O O . ARG A 1 386 ? 3.474 2.656 19.219 1.00 94.44 386 ARG A O 1
ATOM 2994 N N . SER A 1 387 ? 4.863 1.305 18.086 1.00 95.19 387 SER A N 1
ATOM 2995 C CA . SER A 1 387 ? 6.069 2.113 18.342 1.00 95.19 387 SER A CA 1
ATOM 2996 C C . SER A 1 387 ? 5.983 3.544 17.790 1.00 95.19 387 SER A C 1
ATOM 2998 O O . SER A 1 387 ? 6.749 4.413 18.203 1.00 95.19 387 SER A O 1
ATOM 3000 N N . LEU A 1 388 ? 5.054 3.789 16.860 1.00 97.19 388 LEU A N 1
ATOM 3001 C CA . LEU A 1 388 ? 4.832 5.081 16.218 1.00 97.19 388 LEU A CA 1
ATOM 3002 C C . LEU A 1 388 ? 3.675 5.873 16.840 1.00 97.19 388 LEU A C 1
ATOM 3004 O O . LEU A 1 388 ? 3.429 6.993 16.387 1.00 97.19 388 LEU A O 1
ATOM 3008 N N . ILE A 1 389 ? 2.979 5.345 17.856 1.00 93.31 389 ILE A N 1
ATOM 3009 C CA . ILE A 1 389 ? 1.909 6.068 18.561 1.00 93.31 389 ILE A CA 1
ATOM 3010 C C . ILE A 1 389 ? 2.438 7.411 19.085 1.00 93.31 389 ILE A C 1
ATOM 3012 O O . ILE A 1 389 ? 3.530 7.506 19.643 1.00 93.31 389 ILE A O 1
ATOM 3016 N N . GLY A 1 390 ? 1.657 8.469 18.867 1.00 90.88 390 GLY A N 1
ATOM 3017 C CA . GLY A 1 390 ? 2.023 9.852 19.175 1.00 90.88 390 GLY A CA 1
ATOM 3018 C C . GLY A 1 390 ? 2.756 10.583 18.046 1.00 90.88 390 GLY A C 1
ATOM 3019 O O . GLY A 1 390 ? 2.907 11.804 18.122 1.00 90.88 390 GLY A O 1
ATOM 3020 N N . THR A 1 391 ? 3.165 9.894 16.974 1.00 97.50 391 THR A N 1
ATOM 3021 C CA . THR A 1 391 ? 3.719 10.565 15.787 1.00 97.50 391 THR A CA 1
ATOM 3022 C C . THR A 1 391 ? 2.673 11.517 15.190 1.00 97.50 391 THR A C 1
ATOM 3024 O O . THR A 1 391 ? 1.527 11.099 15.004 1.00 97.50 391 THR A O 1
ATOM 3027 N N . PRO A 1 392 ? 3.016 12.778 14.863 1.00 97.31 392 PRO A N 1
ATOM 3028 C CA . PRO A 1 392 ? 2.045 13.741 14.358 1.00 97.31 392 PRO A CA 1
ATOM 3029 C C . PRO A 1 392 ? 1.412 13.336 13.026 1.00 97.31 392 PRO A C 1
ATOM 3031 O O . PRO A 1 392 ? 2.039 12.705 12.174 1.00 97.31 392 PRO A O 1
ATOM 3034 N N . TYR A 1 393 ? 0.181 13.791 12.808 1.00 96.81 393 TYR A N 1
ATOM 3035 C CA . TYR A 1 393 ? -0.439 13.714 11.494 1.00 96.81 393 TYR A CA 1
ATOM 3036 C C . TYR A 1 393 ? 0.071 14.809 10.569 1.00 96.81 393 TYR A C 1
ATOM 3038 O O . TYR A 1 393 ? 0.099 15.990 10.922 1.00 96.81 393 TYR A O 1
ATOM 3046 N N . ASN A 1 394 ? 0.413 14.418 9.350 1.00 96.38 394 ASN A N 1
ATOM 3047 C CA . ASN A 1 394 ? 0.790 15.311 8.274 1.00 96.38 394 ASN A CA 1
ATOM 3048 C C . ASN A 1 394 ? 0.282 14.751 6.947 1.00 96.38 394 ASN A C 1
ATOM 3050 O O . ASN A 1 394 ? 0.733 13.709 6.483 1.00 96.38 394 ASN A O 1
ATOM 3054 N N . ARG A 1 395 ? -0.594 15.508 6.275 1.00 91.81 395 ARG A N 1
ATOM 3055 C CA . ARG A 1 395 ? -1.188 15.129 4.984 1.00 91.81 395 ARG A CA 1
ATOM 3056 C C . ARG A 1 395 ? -0.152 14.743 3.918 1.00 91.81 395 ARG A C 1
ATOM 3058 O O . ARG A 1 395 ? -0.467 13.943 3.043 1.00 91.81 395 ARG A O 1
ATOM 3065 N N . ARG A 1 396 ? 1.046 15.334 3.960 1.00 90.38 396 ARG A N 1
ATOM 3066 C CA . ARG A 1 396 ? 2.145 15.082 3.009 1.00 90.38 396 ARG A CA 1
ATOM 3067 C C . ARG A 1 396 ? 3.313 14.306 3.619 1.00 90.38 396 ARG A C 1
ATOM 3069 O O . ARG A 1 396 ? 4.296 14.090 2.923 1.00 90.38 396 ARG A O 1
ATOM 3076 N N . GLY A 1 397 ? 3.234 13.968 4.902 1.00 93.31 397 GLY A N 1
ATOM 3077 C CA . GLY A 1 397 ? 4.295 13.247 5.589 1.00 93.31 397 GLY A CA 1
ATOM 3078 C C . GLY A 1 397 ? 4.224 11.753 5.290 1.00 93.31 397 GLY A C 1
ATOM 3079 O O . GLY A 1 397 ? 3.142 11.203 5.071 1.00 93.31 397 GLY A O 1
ATOM 3080 N N . ASP A 1 398 ? 5.378 11.101 5.260 1.00 93.69 398 ASP A N 1
ATOM 3081 C CA . ASP A 1 398 ? 5.521 9.668 4.996 1.00 93.69 398 ASP A CA 1
ATOM 3082 C C . ASP A 1 398 ? 6.593 8.998 5.871 1.00 93.69 398 ASP A C 1
ATOM 3084 O O . ASP A 1 398 ? 7.065 7.900 5.566 1.00 93.69 398 ASP A O 1
ATOM 3088 N N . ASN A 1 399 ? 6.984 9.656 6.966 1.00 95.44 399 ASN A N 1
ATOM 3089 C CA . ASN A 1 399 ? 8.001 9.170 7.892 1.00 95.44 399 ASN A CA 1
ATOM 3090 C C . ASN A 1 399 ? 7.801 9.753 9.309 1.00 95.44 399 ASN A C 1
ATOM 3092 O O . ASN A 1 399 ? 7.126 10.770 9.466 1.00 95.44 399 ASN A O 1
ATOM 3096 N N . PRO A 1 400 ? 8.422 9.170 10.355 1.00 96.75 400 PRO A N 1
ATOM 3097 C CA . PRO A 1 400 ? 8.180 9.590 11.737 1.00 96.75 400 PRO A CA 1
ATOM 3098 C C . PRO A 1 400 ? 8.591 11.032 12.066 1.00 96.75 400 PRO A C 1
ATOM 3100 O O . PRO A 1 400 ? 8.094 11.599 13.035 1.00 96.75 400 PRO A O 1
ATOM 3103 N N . VAL A 1 401 ? 9.511 11.621 11.294 1.00 96.38 401 VAL A N 1
ATOM 3104 C CA . VAL A 1 401 ? 9.988 12.995 11.516 1.00 96.38 401 VAL A CA 1
ATOM 3105 C C . VAL A 1 401 ? 8.992 14.002 10.952 1.00 96.38 401 VAL A C 1
ATOM 3107 O O . VAL A 1 401 ? 8.629 14.957 11.637 1.00 96.38 401 VAL A O 1
ATOM 3110 N N . ASP A 1 402 ? 8.530 13.778 9.723 1.00 95.25 402 ASP A N 1
ATOM 3111 C CA . ASP A 1 402 ? 7.573 14.665 9.057 1.00 95.25 402 ASP A CA 1
ATOM 3112 C C . ASP A 1 402 ? 6.125 14.414 9.500 1.00 95.25 402 ASP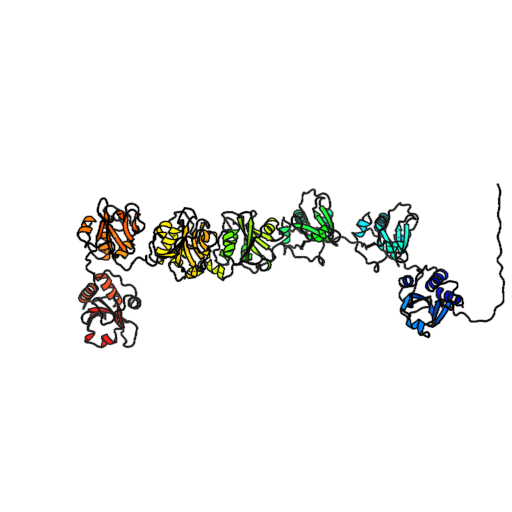 A C 1
ATOM 3114 O O . ASP A 1 402 ? 5.263 15.273 9.303 1.00 95.25 402 ASP A O 1
ATOM 3118 N N . GLY A 1 403 ? 5.852 13.257 10.103 1.00 97.12 403 GLY A N 1
ATOM 3119 C CA . GLY A 1 403 ? 4.516 12.771 10.415 1.00 97.12 403 GLY A CA 1
ATOM 3120 C C . GLY A 1 403 ? 3.925 11.922 9.289 1.00 97.12 403 GLY A C 1
ATOM 3121 O O . GLY A 1 403 ? 4.564 11.677 8.267 1.00 97.12 403 GLY A O 1
ATOM 3122 N N . PHE A 1 404 ? 2.679 11.488 9.464 1.00 98.06 404 PHE A N 1
ATOM 3123 C CA . PHE A 1 404 ? 2.008 10.593 8.516 1.00 98.06 404 PHE A CA 1
ATOM 3124 C C . PHE A 1 404 ? 0.596 11.046 8.160 1.00 98.06 404 PHE A C 1
ATOM 3126 O O . PHE A 1 404 ? -0.087 11.676 8.967 1.00 98.06 404 PHE A O 1
ATOM 3133 N N . ASN A 1 405 ? 0.126 10.655 6.979 1.00 95.69 405 ASN A N 1
ATOM 3134 C CA . ASN A 1 405 ? -1.300 10.486 6.726 1.00 95.69 405 ASN A CA 1
ATOM 3135 C C . ASN A 1 405 ? -1.671 8.998 6.901 1.00 95.69 405 ASN A C 1
ATOM 3137 O O . ASN A 1 405 ? -0.806 8.170 7.183 1.00 95.69 405 ASN A O 1
ATOM 3141 N N . THR A 1 406 ? -2.950 8.648 6.774 1.00 96.88 406 THR A N 1
ATOM 3142 C CA . THR A 1 406 ? -3.431 7.279 7.042 1.00 96.88 406 THR A CA 1
ATOM 3143 C C . THR A 1 406 ? -2.784 6.229 6.131 1.00 96.88 406 THR A C 1
ATOM 3145 O O . THR A 1 406 ? -2.262 5.228 6.619 1.00 96.88 406 THR A O 1
ATOM 3148 N N . GLY A 1 407 ? -2.747 6.478 4.821 1.00 97.19 407 GLY A N 1
ATOM 3149 C CA . GLY A 1 407 ? -2.145 5.565 3.848 1.00 97.19 407 GLY A CA 1
ATOM 3150 C C . GLY A 1 407 ? -0.616 5.506 3.940 1.00 97.19 407 GLY A C 1
ATOM 3151 O O . GLY A 1 407 ? -0.042 4.415 3.926 1.00 97.19 407 GLY A O 1
ATOM 3152 N N . SER A 1 408 ? 0.061 6.648 4.112 1.00 97.38 408 SER A N 1
ATOM 3153 C CA . SER A 1 408 ? 1.524 6.710 4.231 1.00 97.38 408 SER A CA 1
ATOM 3154 C C . SER A 1 408 ? 2.042 6.088 5.530 1.00 97.38 408 SER A C 1
ATOM 3156 O O . SER A 1 408 ? 3.144 5.540 5.539 1.00 97.38 408 SER A O 1
ATOM 3158 N N . PHE A 1 409 ? 1.238 6.106 6.598 1.00 98.62 409 PHE A N 1
ATOM 3159 C CA . PHE A 1 409 ? 1.504 5.364 7.830 1.00 98.62 409 PHE A CA 1
ATOM 3160 C C . PHE A 1 409 ? 1.549 3.854 7.576 1.00 98.62 409 PHE A C 1
ATOM 3162 O O . PHE A 1 409 ? 2.554 3.215 7.890 1.00 98.62 409 PHE A O 1
ATOM 3169 N N . ALA A 1 410 ? 0.501 3.295 6.960 1.00 98.56 410 ALA A N 1
ATOM 3170 C CA . ALA A 1 410 ? 0.452 1.872 6.629 1.00 98.56 410 ALA A CA 1
ATOM 3171 C C . ALA A 1 410 ? 1.597 1.474 5.684 1.00 98.56 410 ALA A C 1
ATOM 3173 O O . ALA A 1 410 ? 2.305 0.504 5.955 1.00 98.56 410 ALA A O 1
ATOM 3174 N N . TYR A 1 411 ? 1.848 2.279 4.645 1.00 98.00 411 TYR A N 1
ATOM 3175 C CA . TYR A 1 411 ? 2.993 2.118 3.746 1.00 98.00 411 TYR A CA 1
ATOM 3176 C C . TYR A 1 411 ? 4.323 2.054 4.508 1.00 98.00 411 TYR A C 1
ATOM 3178 O O . TYR A 1 411 ? 5.106 1.130 4.295 1.00 98.00 411 TYR A O 1
ATOM 3186 N N . TYR A 1 412 ? 4.582 3.009 5.407 1.00 98.50 412 TYR A N 1
ATOM 3187 C CA . TYR A 1 412 ? 5.829 3.058 6.166 1.00 98.50 412 TYR A CA 1
ATOM 3188 C C . TYR A 1 412 ? 5.998 1.817 7.043 1.00 98.50 412 TYR A C 1
ATOM 3190 O O . TYR A 1 412 ? 7.041 1.172 6.980 1.00 98.50 412 TYR A O 1
ATOM 3198 N N . VAL A 1 413 ? 4.978 1.445 7.822 1.00 98.75 413 VAL A N 1
ATOM 3199 C CA . VAL A 1 413 ? 5.044 0.270 8.704 1.00 98.75 413 VAL A CA 1
ATOM 3200 C C . VAL A 1 413 ? 5.338 -0.996 7.900 1.00 98.75 413 VAL A C 1
ATOM 320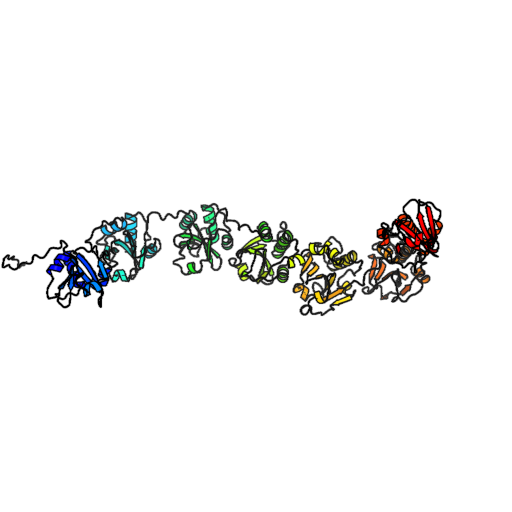2 O O . VAL A 1 413 ? 6.295 -1.709 8.203 1.00 98.75 413 VAL A O 1
ATOM 3205 N N . TYR A 1 414 ? 4.570 -1.246 6.839 1.00 98.56 414 TYR A N 1
ATOM 3206 C CA . TYR A 1 414 ? 4.745 -2.433 6.007 1.00 98.56 414 TYR A CA 1
ATOM 3207 C C . TYR A 1 414 ? 6.099 -2.463 5.302 1.00 98.56 414 TYR A C 1
ATOM 3209 O O . TYR A 1 414 ? 6.725 -3.522 5.238 1.00 98.56 414 TYR A O 1
ATOM 3217 N N . ARG A 1 415 ? 6.592 -1.320 4.820 1.00 97.69 415 ARG A N 1
ATOM 3218 C CA . ARG A 1 415 ? 7.912 -1.233 4.190 1.00 97.69 415 ARG A CA 1
ATOM 3219 C C . ARG A 1 415 ? 9.033 -1.543 5.173 1.00 97.69 415 ARG A C 1
ATOM 3221 O O . ARG A 1 415 ? 9.942 -2.287 4.825 1.00 97.69 415 ARG A O 1
ATOM 3228 N N . GLU A 1 416 ? 8.986 -0.982 6.379 1.00 98.12 416 GLU A N 1
ATOM 3229 C CA . GLU A 1 416 ? 10.040 -1.185 7.382 1.00 98.12 416 GLU A CA 1
ATOM 3230 C C . GLU A 1 416 ? 10.088 -2.629 7.893 1.00 98.12 416 GLU A C 1
ATOM 3232 O O . GLU A 1 416 ? 11.174 -3.131 8.166 1.00 98.12 416 GLU A O 1
ATOM 3237 N N . VAL A 1 417 ? 8.934 -3.293 8.012 1.00 98.12 417 VAL A N 1
ATOM 3238 C CA . VAL A 1 417 ? 8.850 -4.666 8.540 1.00 98.12 417 VAL A CA 1
ATOM 3239 C C . VAL A 1 417 ? 9.061 -5.710 7.444 1.00 98.12 417 VAL A C 1
ATOM 3241 O O . VAL A 1 417 ? 9.832 -6.647 7.613 1.00 98.12 417 VAL A O 1
ATOM 3244 N N . THR A 1 418 ? 8.406 -5.549 6.293 1.00 97.56 418 THR A N 1
ATOM 3245 C CA . THR A 1 418 ? 8.353 -6.590 5.248 1.00 97.56 418 THR A CA 1
ATOM 3246 C C . THR A 1 418 ? 9.252 -6.296 4.043 1.00 97.56 418 THR A C 1
ATOM 3248 O O . THR A 1 418 ? 9.462 -7.160 3.193 1.00 97.56 418 THR A O 1
ATOM 3251 N N . GLY A 1 419 ? 9.752 -5.063 3.911 1.00 97.19 419 GLY A N 1
ATOM 3252 C CA . GLY A 1 419 ? 10.428 -4.579 2.702 1.00 97.19 419 GLY A CA 1
ATOM 3253 C C . GLY A 1 419 ? 9.489 -4.292 1.523 1.00 97.19 419 GLY A C 1
ATOM 3254 O O . GLY A 1 419 ? 9.961 -3.887 0.460 1.00 97.19 419 GLY A O 1
ATOM 3255 N N . SER A 1 420 ? 8.178 -4.487 1.686 1.00 97.19 420 SER A N 1
ATOM 3256 C CA . SER A 1 420 ? 7.177 -4.325 0.626 1.00 97.19 420 SER A CA 1
ATOM 3257 C C . SER A 1 420 ? 6.716 -2.877 0.501 1.00 97.19 420 SER A C 1
ATOM 3259 O O . SER A 1 420 ? 6.390 -2.228 1.494 1.00 97.19 420 SER A O 1
ATOM 3261 N N . TRP A 1 421 ? 6.686 -2.361 -0.725 1.00 96.88 421 TRP A N 1
ATOM 3262 C CA . TRP A 1 421 ? 6.299 -0.986 -1.027 1.00 96.88 421 TRP A CA 1
ATOM 3263 C C . TRP A 1 421 ? 4.840 -0.961 -1.467 1.00 96.88 421 TRP A C 1
ATOM 3265 O O . TRP A 1 421 ? 4.537 -1.010 -2.656 1.00 96.88 421 TRP A O 1
ATOM 3275 N N . LEU A 1 422 ? 3.931 -0.911 -0.494 1.00 97.19 422 LEU A N 1
ATOM 3276 C CA . LEU A 1 422 ? 2.509 -0.717 -0.780 1.00 97.19 422 LEU A CA 1
ATOM 3277 C C . LEU A 1 422 ? 2.271 0.681 -1.386 1.00 97.19 422 LEU A C 1
ATOM 3279 O O . LEU A 1 422 ? 3.128 1.560 -1.309 1.00 97.19 422 LEU A O 1
ATOM 3283 N N . SER A 1 423 ? 1.089 0.921 -1.950 1.00 96.94 423 SER A N 1
ATOM 3284 C CA . SER A 1 423 ? 0.689 2.285 -2.323 1.00 96.94 423 SER A CA 1
ATOM 3285 C C . SER A 1 423 ? 0.629 3.185 -1.081 1.00 96.94 423 SER A C 1
ATOM 3287 O O . SER A 1 423 ? 0.263 2.712 -0.005 1.00 96.94 423 SER A O 1
ATOM 3289 N N . LYS A 1 424 ? 0.937 4.484 -1.198 1.00 96.19 424 LYS A N 1
ATOM 3290 C CA . LYS A 1 424 ? 0.656 5.470 -0.132 1.00 96.19 424 LYS A CA 1
ATOM 3291 C C . LYS A 1 424 ? -0.818 5.890 -0.106 1.00 96.19 424 LYS A C 1
ATOM 3293 O O . LYS A 1 424 ? -1.226 6.610 0.804 1.00 96.19 424 LYS A O 1
ATOM 3298 N N . LEU A 1 425 ? -1.611 5.479 -1.096 1.00 95.38 425 LEU A N 1
ATOM 3299 C CA . LEU A 1 425 ? -3.022 5.821 -1.247 1.00 95.38 425 LEU A CA 1
ATOM 3300 C C . LEU A 1 425 ? -3.901 4.717 -0.654 1.00 95.38 425 LEU A C 1
ATOM 3302 O O . LEU A 1 425 ? -3.833 3.560 -1.065 1.00 95.38 425 LEU A O 1
ATOM 3306 N N . SER A 1 426 ? -4.784 5.089 0.270 1.00 96.50 426 SER A N 1
ATOM 3307 C CA . SER A 1 426 ? -5.645 4.145 0.991 1.00 96.50 426 SER A CA 1
ATOM 3308 C C . SER A 1 426 ? -6.535 3.302 0.066 1.00 96.50 426 SER A C 1
ATOM 3310 O O . SER A 1 426 ? -6.640 2.095 0.244 1.00 96.50 426 SER A O 1
ATOM 3312 N N . TYR A 1 427 ? -7.148 3.902 -0.961 1.00 95.75 427 TYR A N 1
ATOM 3313 C CA . TYR A 1 427 ? -8.022 3.161 -1.884 1.00 95.75 427 TYR A CA 1
ATOM 3314 C C . TYR A 1 427 ? -7.246 2.102 -2.690 1.00 95.75 427 TYR A C 1
ATOM 3316 O O . TYR A 1 427 ? -7.727 0.995 -2.905 1.00 95.75 427 TYR A O 1
ATOM 3324 N N . ALA A 1 428 ? -6.009 2.411 -3.090 1.00 96.94 428 ALA A N 1
ATOM 3325 C CA . ALA A 1 428 ? -5.164 1.484 -3.831 1.00 96.94 428 ALA A CA 1
ATOM 3326 C C . ALA A 1 428 ? -4.635 0.355 -2.932 1.00 96.94 428 ALA A C 1
ATOM 3328 O O . ALA A 1 428 ? -4.465 -0.768 -3.401 1.00 96.94 428 ALA A O 1
ATOM 3329 N N . GLN A 1 429 ? -4.416 0.630 -1.640 1.00 97.88 429 GLN A N 1
ATOM 3330 C CA . GLN A 1 429 ? -4.117 -0.407 -0.650 1.00 97.88 429 GLN A CA 1
ATOM 3331 C C . GLN A 1 429 ? -5.292 -1.378 -0.463 1.00 97.88 429 GLN A C 1
ATOM 3333 O O . GLN A 1 429 ? -5.052 -2.569 -0.280 1.00 97.88 429 GLN A O 1
ATOM 3338 N N . PHE A 1 430 ? -6.534 -0.891 -0.513 1.00 97.75 430 PHE A N 1
ATOM 3339 C CA . PHE A 1 430 ? -7.722 -1.741 -0.435 1.00 97.75 430 PHE A CA 1
ATOM 3340 C C . PHE A 1 430 ? -7.806 -2.674 -1.651 1.00 97.75 430 PHE A C 1
ATOM 3342 O O . PHE A 1 430 ? -7.816 -3.888 -1.501 1.00 97.75 430 PHE A O 1
ATOM 3349 N N . GLU A 1 431 ? -7.753 -2.136 -2.870 1.00 96.88 431 GLU A N 1
ATOM 3350 C CA . GLU A 1 431 ? -7.935 -2.949 -4.084 1.00 96.88 431 GLU A CA 1
ATOM 3351 C C . GLU A 1 431 ? -6.809 -3.957 -4.371 1.00 96.88 431 GLU A C 1
ATOM 3353 O O . GLU A 1 431 ? -7.013 -4.907 -5.126 1.00 96.88 431 GLU A O 1
ATOM 3358 N N . ALA A 1 432 ? -5.615 -3.750 -3.809 1.00 96.81 432 ALA A N 1
ATOM 3359 C CA . ALA A 1 432 ? -4.477 -4.648 -4.002 1.00 96.81 432 ALA A CA 1
ATOM 3360 C C . ALA A 1 432 ? -4.418 -5.807 -2.987 1.00 96.81 432 ALA A C 1
ATOM 3362 O O . ALA A 1 432 ? -3.675 -6.768 -3.202 1.00 96.81 432 ALA A O 1
ATOM 3363 N N . GLY A 1 433 ? -5.143 -5.711 -1.869 1.00 96.69 433 GLY A N 1
ATOM 3364 C CA . GLY A 1 433 ? -5.152 -6.737 -0.830 1.00 96.69 433 GLY A CA 1
ATOM 3365 C C . GLY A 1 433 ? -6.185 -7.837 -1.076 1.00 96.69 433 GLY A C 1
ATOM 3366 O O . GLY A 1 433 ? -7.102 -7.691 -1.880 1.00 96.69 433 GLY A O 1
ATOM 3367 N N . LEU A 1 434 ? -6.050 -8.956 -0.361 1.00 97.50 434 LEU A N 1
ATOM 3368 C CA . LEU A 1 434 ? -7.088 -9.986 -0.323 1.00 97.50 434 LEU A CA 1
ATOM 3369 C C . LEU A 1 434 ? -8.183 -9.544 0.647 1.00 97.50 434 LEU A C 1
ATOM 3371 O O . LEU A 1 434 ? -7.884 -9.381 1.823 1.00 97.50 434 LEU A O 1
ATOM 3375 N N . GLU A 1 435 ? -9.418 -9.370 0.188 1.00 97.94 435 GLU A N 1
ATOM 3376 C CA . GLU A 1 435 ? -10.551 -9.015 1.054 1.00 97.94 435 GLU A CA 1
ATOM 3377 C C . GLU A 1 435 ? -10.744 -10.039 2.186 1.00 97.94 435 GLU A C 1
ATOM 3379 O O . GLU A 1 435 ? -10.617 -11.248 1.972 1.00 97.94 435 GLU A O 1
ATOM 3384 N N . VAL A 1 436 ? -11.005 -9.541 3.397 1.00 97.62 436 VAL A N 1
ATOM 3385 C CA . VAL A 1 436 ? -11.204 -10.345 4.610 1.00 97.62 436 VAL A CA 1
ATOM 3386 C C . VAL A 1 436 ? -12.470 -9.889 5.320 1.00 97.62 436 VAL A C 1
ATOM 3388 O O . VAL A 1 436 ? -12.671 -8.695 5.552 1.00 97.62 436 VAL A O 1
ATOM 3391 N N . GLU A 1 437 ? -13.304 -10.860 5.684 1.00 96.50 437 GLU A N 1
ATOM 3392 C CA . GLU A 1 437 ? -14.507 -10.627 6.477 1.00 96.50 437 GLU A CA 1
ATOM 3393 C C . GLU A 1 437 ? -14.149 -10.193 7.901 1.00 96.50 437 GLU A C 1
ATOM 3395 O O . GLU A 1 437 ? -13.118 -10.568 8.463 1.00 96.50 437 GLU A O 1
ATOM 3400 N N . ARG A 1 438 ? -15.016 -9.390 8.517 1.00 93.81 438 ARG A N 1
ATOM 3401 C CA . ARG A 1 438 ? -14.715 -8.757 9.807 1.00 93.81 438 ARG A CA 1
ATOM 3402 C C . ARG A 1 438 ? -14.421 -9.763 10.931 1.00 93.81 438 ARG A C 1
ATOM 3404 O O . ARG A 1 438 ? -13.561 -9.503 11.767 1.00 93.81 438 ARG A O 1
ATOM 3411 N N . ASP A 1 439 ? -15.119 -10.892 10.963 1.00 94.19 439 ASP A N 1
ATOM 3412 C CA . ASP A 1 439 ? -14.928 -11.965 11.949 1.00 94.19 439 ASP A CA 1
ATOM 3413 C C . ASP A 1 439 ? -13.691 -12.840 11.677 1.00 94.19 439 ASP A C 1
ATOM 3415 O O . ASP A 1 439 ? -13.299 -13.639 12.528 1.00 94.19 439 ASP A O 1
ATOM 3419 N N . GLU A 1 440 ? -13.039 -12.658 10.527 1.00 96.88 440 GLU A N 1
ATOM 3420 C CA . GLU A 1 440 ? -11.796 -13.331 10.139 1.00 96.88 440 GLU A CA 1
ATOM 3421 C C . GLU A 1 440 ? -10.553 -12.436 10.271 1.00 96.88 440 GLU A C 1
ATOM 3423 O O . GLU A 1 440 ? -9.450 -12.856 9.890 1.00 96.88 440 GLU A O 1
ATOM 3428 N N . LEU A 1 441 ? -10.716 -11.219 10.801 1.00 97.25 441 LEU A N 1
ATOM 3429 C CA . LEU A 1 441 ? -9.637 -10.257 11.009 1.00 97.25 441 LEU A CA 1
ATOM 3430 C C . LEU A 1 441 ? -8.514 -10.830 11.877 1.00 97.25 441 LEU A C 1
ATOM 3432 O O . LEU A 1 441 ? -8.731 -11.453 12.917 1.00 97.25 441 LEU A O 1
ATOM 3436 N N . GLN A 1 442 ? -7.283 -10.576 11.447 1.00 96.88 442 GLN 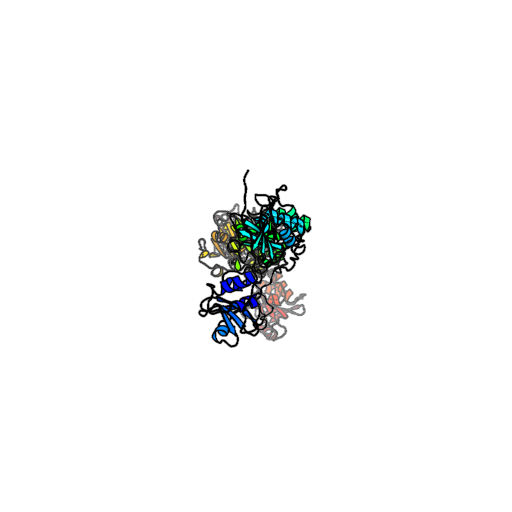A N 1
ATOM 3437 C CA . GLN A 1 442 ? -6.059 -10.957 12.140 1.00 96.88 442 GLN A CA 1
ATOM 3438 C C . GLN A 1 442 ? -5.156 -9.744 12.300 1.00 96.88 442 GLN A C 1
ATOM 3440 O O . GLN A 1 442 ? -5.178 -8.813 11.495 1.00 96.88 442 GLN A O 1
ATOM 3445 N N . GLU A 1 443 ? -4.345 -9.754 13.359 1.00 97.25 443 GLU A N 1
ATOM 3446 C CA . GLU A 1 443 ? -3.322 -8.732 13.568 1.00 97.25 443 GLU A CA 1
ATOM 3447 C C . GLU A 1 443 ? -2.492 -8.517 12.295 1.00 97.25 443 GLU A C 1
ATOM 3449 O O . GLU A 1 443 ? -2.039 -9.468 11.654 1.00 97.25 443 GLU A O 1
ATOM 3454 N N . GLY A 1 444 ? -2.281 -7.252 11.944 1.00 97.56 444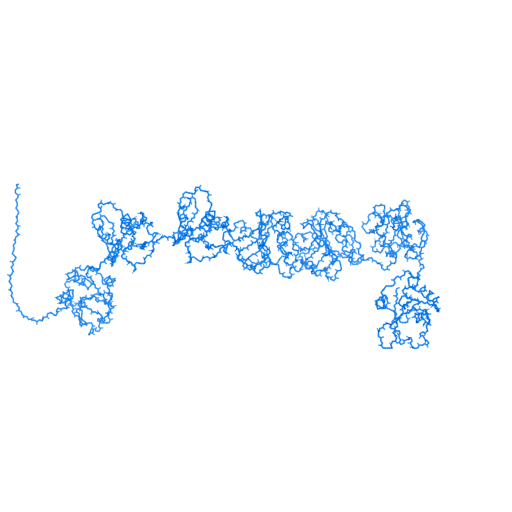 GLY A N 1
ATOM 3455 C CA . GLY A 1 444 ? -1.582 -6.845 10.733 1.00 97.56 444 GLY A CA 1
ATOM 3456 C C . GLY A 1 444 ? -2.503 -6.551 9.551 1.00 97.56 444 GLY A C 1
ATOM 3457 O O . GLY A 1 444 ? -2.112 -5.724 8.730 1.00 97.56 444 GLY A O 1
ATOM 3458 N N . ASP A 1 445 ? -3.710 -7.122 9.471 1.00 98.69 445 ASP A N 1
ATOM 3459 C CA . ASP A 1 445 ? -4.666 -6.807 8.397 1.00 98.69 445 ASP A CA 1
ATOM 3460 C C . ASP A 1 445 ? -4.919 -5.293 8.307 1.00 98.69 445 ASP A C 1
ATOM 3462 O O . ASP A 1 445 ? -4.897 -4.577 9.311 1.00 98.69 445 ASP A O 1
ATOM 3466 N N . LEU A 1 446 ? -5.157 -4.776 7.103 1.00 98.69 446 LEU A N 1
ATOM 3467 C CA . LEU A 1 446 ? -5.514 -3.371 6.924 1.00 98.69 446 LEU A CA 1
ATOM 3468 C C . LEU A 1 446 ? -7.032 -3.218 6.980 1.00 98.69 446 LEU A C 1
ATOM 3470 O O . LEU A 1 446 ? -7.754 -3.898 6.257 1.00 98.69 446 LEU A O 1
ATOM 3474 N N . VAL A 1 447 ? -7.511 -2.299 7.813 1.00 98.56 447 VAL A N 1
ATOM 3475 C CA . VAL A 1 447 ? -8.926 -1.918 7.913 1.00 98.56 447 VAL A CA 1
ATOM 3476 C C . VAL A 1 447 ? -9.154 -0.582 7.222 1.00 98.56 447 VAL A C 1
ATOM 3478 O O . VAL A 1 447 ? -8.316 0.321 7.308 1.00 98.56 447 VAL A O 1
ATOM 3481 N N . PHE A 1 448 ? -10.293 -0.442 6.550 1.00 98.19 448 PHE A N 1
ATOM 3482 C CA . PHE A 1 448 ? -10.581 0.717 5.716 1.00 98.19 448 PHE A CA 1
ATOM 3483 C C . PHE A 1 448 ? -11.866 1.408 6.124 1.00 98.19 448 PHE A C 1
ATOM 3485 O O . PHE A 1 448 ? -12.872 0.782 6.463 1.00 98.19 448 PHE A O 1
ATOM 3492 N N . PHE A 1 449 ? -11.819 2.732 6.038 1.00 97.06 449 PHE A N 1
ATOM 3493 C CA . PHE A 1 449 ? -12.939 3.605 6.339 1.00 97.06 449 PHE A CA 1
ATOM 3494 C C . PHE A 1 449 ? -13.139 4.607 5.214 1.00 97.06 449 PHE A C 1
ATOM 3496 O O . PHE A 1 449 ? -12.171 5.045 4.591 1.00 97.06 449 PHE A O 1
ATOM 3503 N N . GLN A 1 450 ? -14.379 5.029 5.000 1.00 93.94 450 GLN A N 1
ATOM 3504 C CA . GLN A 1 450 ? -14.708 6.013 3.979 1.00 93.94 450 GLN A CA 1
ATOM 3505 C C . GLN A 1 450 ? -15.434 7.207 4.593 1.00 93.94 450 GLN A C 1
ATOM 3507 O O . GLN A 1 450 ? -16.463 7.081 5.255 1.00 93.94 450 GLN A O 1
ATOM 3512 N N . ASN A 1 451 ? -14.876 8.397 4.381 1.00 87.31 451 ASN A N 1
ATOM 3513 C CA . ASN A 1 451 ? -15.474 9.657 4.795 1.00 87.31 451 ASN A CA 1
ATOM 3514 C C . ASN A 1 451 ? -15.741 10.528 3.565 1.00 87.31 451 ASN A C 1
ATOM 3516 O O . ASN A 1 451 ? -14.847 11.220 3.077 1.00 87.31 451 ASN A O 1
ATOM 3520 N N . ASN A 1 452 ? -16.987 10.519 3.085 1.00 87.06 452 ASN A N 1
ATOM 3521 C CA . ASN A 1 452 ? -17.335 11.026 1.753 1.00 87.06 452 ASN A CA 1
ATOM 3522 C C . ASN A 1 452 ? -16.505 10.290 0.683 1.00 87.06 452 ASN A C 1
ATOM 3524 O O . ASN A 1 452 ? -16.554 9.068 0.635 1.00 87.06 452 ASN A O 1
ATOM 3528 N N . ASP A 1 453 ? -15.716 11.003 -0.122 1.00 83.75 453 ASP A N 1
ATOM 3529 C CA . ASP A 1 453 ? -14.868 10.412 -1.165 1.00 83.75 453 ASP A CA 1
ATOM 3530 C C . ASP A 1 453 ? -13.449 10.047 -0.669 1.00 83.75 453 ASP A C 1
ATOM 3532 O O . ASP A 1 453 ? -12.635 9.529 -1.432 1.00 83.75 453 ASP A O 1
ATOM 3536 N N . GLU A 1 454 ? -13.113 10.325 0.598 1.00 89.12 454 GLU A N 1
ATOM 3537 C CA . GLU A 1 454 ? -11.778 10.075 1.155 1.00 89.12 454 GLU A CA 1
ATOM 3538 C C . GLU A 1 454 ? -11.696 8.704 1.839 1.00 89.12 454 GLU A C 1
ATOM 3540 O O . GLU A 1 454 ? -12.466 8.402 2.755 1.00 89.12 454 GLU A O 1
ATOM 3545 N N . TRP A 1 455 ? -10.722 7.898 1.414 1.00 94.62 455 TRP A N 1
ATOM 3546 C CA . TRP A 1 455 ? -10.409 6.594 1.995 1.00 94.62 455 TRP A CA 1
ATOM 3547 C C . TRP A 1 455 ? -9.349 6.718 3.091 1.00 94.62 455 TRP A C 1
ATOM 3549 O O . TRP A 1 455 ? -8.313 7.366 2.911 1.00 94.62 455 TRP A O 1
ATOM 3559 N N . LEU A 1 456 ? -9.569 6.041 4.211 1.00 96.69 456 LEU A N 1
ATOM 3560 C CA . LEU A 1 456 ? -8.664 6.004 5.355 1.00 96.69 456 LEU A CA 1
ATOM 3561 C C . LEU A 1 456 ? -8.234 4.562 5.619 1.00 96.69 456 LEU A C 1
ATOM 3563 O O . LEU A 1 456 ? -9.084 3.678 5.655 1.00 96.69 456 LEU A O 1
ATOM 3567 N N . THR A 1 457 ? -6.943 4.356 5.866 1.00 98.06 457 THR A N 1
ATOM 3568 C CA . THR A 1 457 ? -6.377 3.054 6.243 1.00 98.06 457 THR A CA 1
ATOM 3569 C C . THR A 1 457 ? -5.969 3.044 7.714 1.00 98.06 457 THR A C 1
ATOM 3571 O O . THR A 1 457 ? -5.318 3.981 8.185 1.00 98.06 457 THR A O 1
ATOM 3574 N N . GLY A 1 458 ? -6.301 1.970 8.426 1.00 98.25 458 GLY A N 1
ATOM 3575 C CA . GLY A 1 458 ? -5.718 1.597 9.716 1.00 98.25 458 GLY A CA 1
ATOM 3576 C C . GLY A 1 458 ? -5.106 0.194 9.672 1.00 98.25 458 GLY A C 1
ATOM 3577 O O . GLY A 1 458 ? -5.416 -0.593 8.784 1.00 98.25 458 GLY A O 1
ATOM 3578 N N . ILE A 1 459 ? -4.242 -0.121 10.634 1.00 98.69 459 ILE A N 1
ATOM 3579 C CA . ILE A 1 459 ? -3.641 -1.452 10.814 1.00 98.69 459 ILE A CA 1
ATOM 3580 C C . ILE A 1 459 ? -4.348 -2.137 11.979 1.00 98.69 459 ILE A C 1
ATOM 3582 O O . ILE A 1 459 ? -4.295 -1.627 13.096 1.00 98.69 459 ILE A O 1
ATOM 3586 N N . TYR A 1 460 ? -4.996 -3.271 11.742 1.00 98.06 460 TYR A N 1
ATOM 3587 C CA . TYR A 1 460 ? -5.685 -4.044 12.768 1.00 98.06 460 TYR A CA 1
ATOM 3588 C C . TYR A 1 460 ? -4.696 -4.606 13.794 1.00 98.06 460 TYR A C 1
ATOM 3590 O O . TYR A 1 460 ? -3.690 -5.223 13.438 1.00 98.06 460 TYR A O 1
ATOM 3598 N N . SER A 1 461 ? -4.985 -4.392 15.074 1.00 95.38 461 SER A N 1
ATOM 3599 C CA . SER A 1 461 ? -4.125 -4.739 16.211 1.00 95.38 461 SER A CA 1
ATOM 3600 C C . SER A 1 461 ? -4.752 -5.776 17.152 1.00 95.38 461 SER A C 1
ATOM 3602 O O . SER A 1 461 ? -4.290 -5.940 18.282 1.00 95.38 461 SER A O 1
ATOM 3604 N N . GLY A 1 462 ? -5.792 -6.481 16.686 1.00 90.44 462 GLY A N 1
ATOM 3605 C CA . GLY A 1 462 ? -6.494 -7.517 17.447 1.00 90.44 462 GLY A CA 1
ATOM 3606 C C . GLY A 1 462 ? -7.600 -6.963 18.346 1.00 90.44 462 GLY A C 1
ATOM 3607 O O . GLY A 1 462 ? -7.569 -5.795 18.732 1.00 90.44 462 GLY A O 1
ATOM 3608 N N . ASP A 1 463 ? -8.560 -7.818 18.705 1.00 86.25 463 ASP A N 1
ATOM 3609 C CA . ASP A 1 463 ? -9.678 -7.511 19.615 1.00 86.25 463 ASP A CA 1
ATOM 3610 C C . ASP A 1 463 ? -10.522 -6.300 19.172 1.00 86.25 463 ASP A C 1
ATOM 3612 O O . ASP A 1 463 ? -10.802 -5.400 19.959 1.00 86.25 463 ASP A O 1
ATOM 3616 N N . ASP A 1 464 ? -10.864 -6.232 17.881 1.00 88.81 464 ASP A N 1
ATOM 3617 C CA . ASP A 1 464 ? -11.579 -5.097 17.270 1.00 88.81 464 ASP A CA 1
ATOM 3618 C C . ASP A 1 464 ? -10.842 -3.749 17.401 1.00 88.81 464 ASP A C 1
ATOM 3620 O O . ASP A 1 464 ? -11.442 -2.676 17.294 1.00 88.81 464 ASP A O 1
ATOM 3624 N N . ARG A 1 465 ? -9.517 -3.772 17.583 1.00 91.06 465 ARG A N 1
ATOM 3625 C CA . ARG A 1 465 ? -8.676 -2.571 17.634 1.00 91.06 465 ARG A CA 1
ATOM 3626 C C . ARG A 1 465 ? -7.890 -2.370 16.350 1.00 91.06 465 ARG A C 1
ATOM 3628 O O . ARG A 1 465 ? -7.577 -3.311 15.623 1.00 91.06 465 ARG A O 1
ATOM 3635 N N . PHE A 1 466 ? -7.546 -1.119 16.079 1.00 95.94 466 PHE A N 1
ATOM 3636 C CA . PHE A 1 466 ? -6.691 -0.750 14.962 1.00 95.94 466 PHE A CA 1
ATOM 3637 C C . PHE A 1 466 ? -5.897 0.521 15.253 1.00 95.94 466 PHE A C 1
ATOM 3639 O O . PHE A 1 466 ? -6.306 1.370 16.042 1.00 95.94 466 PHE A O 1
ATOM 3646 N N . ILE A 1 467 ? -4.764 0.675 14.578 1.00 96.62 467 ILE A N 1
ATOM 3647 C CA . ILE A 1 467 ? -3.849 1.806 14.719 1.00 96.62 467 ILE A CA 1
ATOM 3648 C C . ILE A 1 467 ? -3.917 2.652 13.451 1.00 96.62 467 ILE A C 1
ATOM 3650 O O . ILE A 1 467 ? -3.824 2.131 12.339 1.00 96.62 467 ILE A O 1
ATOM 3654 N N . ILE A 1 468 ? -4.079 3.963 13.607 1.00 97.06 468 ILE A N 1
ATOM 3655 C CA . ILE A 1 468 ? -4.301 4.893 12.497 1.00 97.06 468 ILE A CA 1
ATOM 3656 C C . ILE A 1 468 ? -3.632 6.247 12.751 1.00 97.06 468 ILE A C 1
ATOM 3658 O O . ILE A 1 468 ? -3.634 6.752 13.872 1.00 97.06 468 ILE A O 1
ATOM 3662 N N . ALA A 1 469 ? -3.096 6.872 11.698 1.00 97.06 469 ALA A N 1
ATOM 3663 C CA . ALA A 1 469 ? -2.646 8.264 11.722 1.00 97.06 469 ALA A CA 1
ATOM 3664 C C . ALA A 1 469 ? -3.831 9.218 11.488 1.00 97.06 469 ALA A C 1
ATOM 3666 O O . ALA A 1 469 ? -4.165 9.537 10.348 1.00 97.06 469 ALA A O 1
ATOM 3667 N N . ALA A 1 470 ? -4.474 9.669 12.565 1.00 90.56 470 ALA A N 1
ATOM 3668 C CA . ALA A 1 470 ? -5.606 10.601 12.526 1.00 90.56 470 ALA A CA 1
ATOM 3669 C C . ALA A 1 470 ? -5.165 12.030 12.875 1.00 90.56 470 ALA A C 1
ATOM 3671 O O . ALA A 1 470 ? -4.026 12.240 13.255 1.00 90.56 470 ALA A O 1
ATOM 3672 N N . SER A 1 471 ? -6.048 13.033 12.817 1.00 87.88 471 SER A N 1
ATOM 3673 C CA . SER A 1 471 ? -5.695 14.449 13.068 1.00 87.88 471 SER A CA 1
ATOM 3674 C C . SER A 1 471 ? -4.964 14.729 14.391 1.00 87.88 471 SER A C 1
ATOM 3676 O O . SER A 1 471 ? -4.287 15.745 14.516 1.00 87.88 471 SER A O 1
ATOM 3678 N N . GLU A 1 472 ? -5.101 13.842 15.372 1.00 85.56 472 GLU A N 1
ATOM 3679 C CA . GLU A 1 472 ? -4.450 13.908 16.682 1.00 85.56 472 GLU A CA 1
ATOM 3680 C C . GLU A 1 472 ? -3.116 13.127 16.742 1.00 85.56 472 GLU A C 1
ATOM 3682 O O . GLU A 1 472 ? -2.568 12.916 17.822 1.00 85.56 472 GLU A O 1
ATOM 3687 N N . GLY A 1 473 ? -2.604 12.675 15.596 1.00 92.31 473 GLY A N 1
ATOM 3688 C CA . GLY A 1 473 ? -1.441 11.799 15.469 1.00 92.31 473 GLY A CA 1
ATOM 3689 C C . GLY A 1 473 ? -1.797 10.321 15.300 1.00 92.31 473 GLY A C 1
ATOM 3690 O O . GLY A 1 473 ? -2.962 9.943 15.166 1.00 92.31 473 GLY A O 1
ATOM 3691 N N . VAL A 1 474 ? -0.763 9.479 15.283 1.00 96.19 474 VAL A N 1
ATOM 3692 C CA . VAL A 1 474 ? -0.892 8.017 15.275 1.00 96.19 474 VAL A CA 1
ATOM 3693 C C . VAL A 1 474 ? -1.447 7.560 16.613 1.00 96.19 474 VAL A C 1
ATOM 3695 O O . VAL A 1 474 ? -0.840 7.825 17.652 1.00 96.19 474 VAL A O 1
ATOM 3698 N N . GLN A 1 475 ? -2.583 6.872 16.593 1.00 91.81 475 GLN A N 1
ATOM 3699 C CA . GLN A 1 475 ? -3.228 6.360 17.796 1.00 91.81 475 GLN A CA 1
ATOM 3700 C C . GLN A 1 475 ? -3.934 5.030 17.537 1.00 91.81 475 GLN A C 1
ATOM 3702 O O . GLN A 1 475 ? -4.298 4.716 16.403 1.00 91.81 475 GLN A O 1
ATOM 3707 N N . GLU A 1 476 ? -4.140 4.265 18.606 1.00 91.38 476 GLU A N 1
ATOM 3708 C CA . GLU A 1 476 ? -4.946 3.045 18.595 1.00 91.38 476 GLU A CA 1
ATOM 3709 C C . GLU A 1 476 ? -6.412 3.382 18.913 1.00 91.38 476 GLU A C 1
ATOM 3711 O O . GLU A 1 476 ? -6.709 4.311 19.672 1.00 91.38 476 GLU A O 1
ATOM 3716 N N . ARG A 1 477 ? -7.338 2.681 18.262 1.00 90.00 477 ARG A N 1
ATOM 3717 C CA . ARG A 1 477 ? -8.781 2.931 18.284 1.00 90.00 477 ARG A CA 1
ATOM 3718 C C . ARG A 1 477 ? -9.541 1.619 18.308 1.00 90.00 477 ARG A C 1
ATOM 3720 O O . ARG A 1 477 ? -9.056 0.618 17.795 1.00 90.00 477 ARG A O 1
ATOM 3727 N N . HIS A 1 478 ? -10.747 1.650 18.869 1.00 88.12 478 HIS A N 1
ATOM 3728 C CA . HIS A 1 478 ? -11.675 0.525 18.814 1.00 88.12 478 HIS A CA 1
ATOM 3729 C C . HIS A 1 478 ? -12.644 0.702 17.646 1.00 88.12 478 HIS A C 1
ATOM 3731 O O . HIS A 1 478 ? -13.154 1.804 17.427 1.00 88.12 478 HIS A O 1
ATOM 3737 N N . LEU A 1 479 ? -12.926 -0.383 16.933 1.00 87.19 479 LEU A N 1
ATOM 3738 C CA . LEU A 1 479 ? -13.754 -0.393 15.737 1.00 87.19 479 LEU A CA 1
ATOM 3739 C C . LEU A 1 479 ? -15.218 -0.073 16.058 1.00 87.19 479 LEU A C 1
ATOM 3741 O O . LEU A 1 479 ? -15.771 0.843 15.462 1.00 87.19 479 LEU A O 1
ATOM 3745 N N . ASP A 1 480 ? -15.811 -0.744 17.052 1.00 83.31 480 ASP A N 1
ATOM 3746 C CA . ASP A 1 480 ? -17.213 -0.501 17.438 1.00 83.31 480 ASP A CA 1
ATOM 3747 C C . ASP A 1 480 ? -17.437 0.766 18.267 1.00 83.31 480 ASP A C 1
ATOM 3749 O O . ASP A 1 480 ? -18.355 1.544 18.003 1.00 83.31 480 ASP A O 1
ATOM 3753 N N . PHE A 1 481 ? -16.600 0.998 19.280 1.00 78.75 481 PHE A N 1
ATOM 3754 C CA . PHE A 1 481 ? -16.890 2.012 20.295 1.00 78.75 481 PHE A CA 1
ATOM 3755 C C . PHE A 1 481 ? -16.446 3.430 19.928 1.00 78.75 481 PHE A C 1
ATOM 3757 O O . PHE A 1 481 ? -16.716 4.377 20.672 1.00 78.75 481 PHE A O 1
ATOM 3764 N N . HIS A 1 482 ? -15.798 3.607 18.775 1.00 80.19 482 HIS A N 1
ATOM 3765 C CA . HIS A 1 482 ? -15.474 4.925 18.248 1.00 80.19 482 HIS A CA 1
ATOM 3766 C C . HIS A 1 482 ? -16.462 5.330 17.147 1.00 80.19 482 HIS A C 1
ATOM 3768 O O . HIS A 1 482 ? -16.295 4.968 15.984 1.00 80.19 482 HIS A O 1
ATOM 3774 N N . THR A 1 483 ? -17.442 6.163 17.506 1.00 76.44 483 THR A N 1
ATOM 3775 C CA . THR A 1 483 ? -18.590 6.557 16.657 1.00 76.44 483 THR A CA 1
ATOM 3776 C C . THR A 1 483 ? -18.214 7.014 15.247 1.00 76.44 483 THR A C 1
ATOM 3778 O O . THR A 1 483 ? -18.899 6.707 14.281 1.00 76.44 483 THR A O 1
ATOM 3781 N N . TYR A 1 484 ? -17.104 7.739 15.093 1.00 85.38 484 TYR A N 1
ATOM 3782 C CA . TYR A 1 484 ? -16.667 8.186 13.770 1.00 85.38 484 TYR A CA 1
ATOM 3783 C C . TYR A 1 484 ? -16.277 7.027 12.837 1.00 85.38 484 TYR A C 1
ATOM 3785 O O . TYR A 1 484 ? -16.555 7.110 11.641 1.00 85.38 484 TYR A O 1
ATOM 3793 N N . TYR A 1 485 ? -15.615 5.993 13.366 1.00 90.56 485 TYR A N 1
ATOM 3794 C CA . TYR A 1 485 ? -15.030 4.908 12.577 1.00 90.56 485 TYR A CA 1
ATOM 3795 C C . TYR A 1 485 ? -16.015 3.761 12.372 1.00 90.56 485 TYR A C 1
ATOM 3797 O O . TYR A 1 485 ? -16.091 3.257 11.256 1.00 90.56 485 TYR A O 1
ATOM 3805 N N . SER A 1 486 ? -16.811 3.410 13.386 1.00 88.31 486 SER A N 1
ATOM 3806 C CA . SER A 1 486 ? -17.854 2.382 13.262 1.00 88.31 486 SER A CA 1
ATOM 3807 C C . SER A 1 486 ? -18.832 2.691 12.129 1.00 88.31 486 SER A C 1
ATOM 3809 O O . SER A 1 486 ? -19.072 1.839 11.280 1.00 88.31 486 SER A O 1
ATOM 3811 N N . ASP A 1 487 ? -19.305 3.937 12.033 1.00 88.81 487 ASP A N 1
ATOM 3812 C CA . ASP A 1 487 ? -20.216 4.383 10.966 1.00 88.81 487 ASP A CA 1
ATOM 3813 C C . ASP A 1 487 ? -19.582 4.406 9.562 1.00 88.81 487 ASP A C 1
ATOM 3815 O O . ASP A 1 487 ? -20.289 4.533 8.562 1.00 88.81 487 ASP A O 1
ATOM 3819 N N . ARG A 1 488 ? -18.247 4.370 9.475 1.00 94.62 488 ARG A N 1
ATOM 3820 C CA . ARG A 1 488 ? -17.485 4.573 8.229 1.00 94.62 488 ARG A CA 1
ATOM 3821 C C . ARG A 1 488 ? -16.710 3.347 7.788 1.00 94.62 488 ARG A C 1
ATOM 3823 O O . ARG A 1 488 ? -16.037 3.429 6.765 1.00 94.62 488 ARG A O 1
ATOM 3830 N N . TYR A 1 489 ? -16.753 2.263 8.552 1.00 95.75 489 TYR A N 1
ATOM 3831 C CA . TYR A 1 489 ? -16.049 1.036 8.218 1.00 95.75 489 TYR A CA 1
ATOM 3832 C C . TYR A 1 489 ? -16.578 0.474 6.897 1.00 95.75 489 TYR A C 1
ATOM 3834 O O . TYR A 1 489 ? -17.782 0.286 6.733 1.00 95.75 489 TYR A O 1
ATOM 3842 N N . VAL A 1 490 ? -15.669 0.246 5.950 1.00 95.62 490 VAL A N 1
ATOM 3843 C CA . VAL A 1 490 ? -15.996 -0.274 4.614 1.00 95.62 490 VAL A CA 1
ATOM 3844 C C . VAL A 1 490 ? -15.643 -1.747 4.497 1.00 95.62 490 VAL A C 1
ATOM 3846 O O . VAL A 1 490 ? -16.388 -2.502 3.884 1.00 95.62 490 VAL A O 1
ATOM 3849 N N . GLY A 1 491 ? -14.525 -2.156 5.091 1.00 96.94 491 GLY A N 1
ATOM 3850 C CA . GLY A 1 491 ? -14.032 -3.523 5.006 1.00 96.94 491 GLY A CA 1
ATOM 3851 C C . GLY A 1 491 ? -12.570 -3.619 5.415 1.00 96.94 491 GLY A C 1
ATOM 3852 O O . GLY A 1 491 ? -11.982 -2.661 5.932 1.00 96.94 491 GLY A O 1
ATOM 3853 N N . ALA A 1 492 ? -11.977 -4.782 5.179 1.00 98.50 492 ALA A N 1
ATOM 3854 C CA . ALA A 1 492 ? -10.585 -5.048 5.490 1.00 98.50 492 ALA A CA 1
ATOM 3855 C C . ALA A 1 492 ? -9.926 -5.925 4.433 1.00 98.50 492 ALA A C 1
ATOM 3857 O O . ALA A 1 492 ? -10.598 -6.655 3.705 1.00 98.50 492 ALA A O 1
ATOM 3858 N N . VAL A 1 493 ? -8.598 -5.853 4.363 1.00 98.69 493 VAL A N 1
ATOM 3859 C CA . VAL A 1 493 ? -7.807 -6.698 3.471 1.00 98.69 493 VAL A CA 1
ATOM 3860 C C . VAL A 1 493 ? -6.561 -7.232 4.158 1.00 98.69 493 VAL A C 1
ATOM 3862 O O . VAL A 1 493 ? -5.944 -6.570 4.996 1.00 98.69 493 VAL A O 1
ATOM 3865 N N . ARG A 1 494 ? -6.144 -8.418 3.727 1.00 98.56 494 ARG A N 1
ATOM 3866 C CA . ARG A 1 494 ? -4.928 -9.095 4.156 1.00 98.56 494 ARG A CA 1
ATOM 3867 C C . ARG A 1 494 ? -3.884 -9.088 3.056 1.00 98.56 494 ARG A C 1
ATOM 3869 O O . ARG A 1 494 ? -4.127 -9.492 1.917 1.00 98.56 494 ARG A O 1
ATOM 3876 N N . TYR A 1 495 ? -2.674 -8.709 3.438 1.00 98.00 495 TYR A N 1
ATOM 3877 C CA . TYR A 1 495 ? -1.491 -8.805 2.597 1.00 98.00 495 TYR A CA 1
ATOM 3878 C C . TYR A 1 495 ? -0.731 -10.086 2.928 1.00 98.00 495 TYR A C 1
ATOM 3880 O O . TYR A 1 495 ? 0.108 -10.122 3.821 1.00 98.00 495 TYR A O 1
ATOM 3888 N N . THR A 1 496 ? -1.045 -11.163 2.206 1.00 97.12 496 THR A N 1
ATOM 3889 C CA . THR A 1 496 ? -0.304 -12.430 2.327 1.00 97.12 496 THR A CA 1
ATOM 3890 C C . THR A 1 496 ? 1.135 -12.276 1.829 1.00 97.12 496 THR A C 1
ATOM 3892 O O . THR A 1 496 ? 1.404 -11.412 0.995 1.00 97.12 496 THR A O 1
ATOM 3895 N N . ASP A 1 497 ? 2.045 -13.167 2.235 1.00 96.25 497 ASP A N 1
ATOM 3896 C CA . ASP A 1 497 ? 3.432 -13.183 1.734 1.00 96.25 497 ASP A CA 1
ATOM 3897 C C . ASP A 1 497 ? 3.508 -13.166 0.199 1.00 96.25 497 ASP A C 1
ATOM 3899 O O . ASP A 1 497 ? 4.373 -12.519 -0.391 1.00 96.25 497 ASP A O 1
ATOM 3903 N N . ALA A 1 498 ? 2.576 -13.850 -0.472 1.00 96.12 498 ALA A N 1
ATOM 3904 C CA . ALA A 1 498 ? 2.497 -13.869 -1.928 1.00 96.12 498 ALA A CA 1
ATOM 3905 C C . ALA A 1 498 ? 2.175 -12.486 -2.519 1.00 96.12 498 ALA A C 1
ATOM 3907 O O . ALA A 1 498 ? 2.758 -12.118 -3.535 1.00 96.12 498 ALA A O 1
ATOM 3908 N N . ILE A 1 499 ? 1.279 -11.718 -1.891 1.00 96.62 499 ILE A N 1
ATOM 3909 C CA . ILE A 1 499 ? 0.929 -10.352 -2.317 1.00 96.62 499 ILE A CA 1
ATOM 3910 C C . ILE A 1 499 ? 2.064 -9.385 -1.962 1.00 96.62 499 ILE A C 1
ATOM 3912 O O . ILE A 1 499 ? 2.488 -8.594 -2.803 1.00 96.62 499 ILE A O 1
ATOM 3916 N N . LEU A 1 500 ? 2.610 -9.488 -0.747 1.00 97.69 500 LEU A N 1
ATOM 3917 C CA . LEU A 1 500 ? 3.725 -8.664 -0.277 1.00 97.69 500 LEU A CA 1
ATOM 3918 C C . LEU A 1 500 ? 4.927 -8.762 -1.217 1.00 97.69 500 LEU A C 1
ATOM 3920 O O . LEU A 1 500 ? 5.426 -7.737 -1.686 1.00 97.69 500 LEU A O 1
ATOM 3924 N N . ASN A 1 501 ? 5.308 -9.983 -1.604 1.00 96.88 501 ASN A N 1
ATOM 3925 C CA . ASN A 1 501 ? 6.402 -10.225 -2.543 1.00 96.88 501 ASN A CA 1
ATOM 3926 C C . ASN A 1 501 ? 6.236 -9.466 -3.870 1.00 96.88 501 ASN A C 1
ATOM 3928 O O . ASN A 1 501 ? 7.213 -8.916 -4.372 1.00 96.88 501 ASN A O 1
ATOM 3932 N N . LYS A 1 502 ? 5.014 -9.348 -4.406 1.00 96.56 502 LYS A N 1
ATOM 3933 C CA . LYS A 1 502 ? 4.757 -8.638 -5.674 1.00 96.56 502 LYS A CA 1
ATOM 3934 C C . LYS A 1 502 ? 5.051 -7.138 -5.596 1.00 96.56 502 LYS A C 1
ATOM 3936 O O . LYS A 1 502 ? 5.389 -6.532 -6.609 1.00 96.56 502 LYS A O 1
ATOM 3941 N N . SER A 1 503 ? 4.975 -6.554 -4.403 1.00 95.81 503 SER A N 1
ATOM 3942 C CA . SER A 1 503 ? 5.284 -5.141 -4.136 1.00 95.81 503 SER A CA 1
ATOM 3943 C C . SER A 1 503 ? 6.658 -4.919 -3.490 1.00 95.81 503 SER A C 1
ATOM 3945 O O . SER A 1 503 ? 7.031 -3.786 -3.194 1.00 95.81 503 SER A O 1
ATOM 3947 N N . ASN A 1 504 ? 7.436 -5.978 -3.264 1.00 97.00 504 ASN A N 1
ATOM 3948 C CA . ASN A 1 504 ? 8.763 -5.888 -2.666 1.00 97.00 504 ASN A CA 1
ATOM 3949 C C . ASN A 1 504 ? 9.838 -5.769 -3.763 1.00 97.00 504 ASN A C 1
ATOM 3951 O O . ASN A 1 504 ? 10.047 -6.734 -4.505 1.00 97.00 504 ASN A O 1
ATOM 3955 N N . PRO A 1 505 ? 10.575 -4.642 -3.855 1.00 96.00 505 PRO A N 1
ATOM 3956 C CA . PRO A 1 505 ? 11.591 -4.431 -4.892 1.00 96.00 505 PRO A CA 1
ATOM 3957 C C . PRO A 1 505 ? 12.674 -5.512 -4.940 1.00 96.00 505 PRO A C 1
ATOM 3959 O O . PRO A 1 505 ? 13.185 -5.840 -6.012 1.00 96.00 505 PRO A O 1
ATOM 3962 N N . ASN A 1 506 ? 13.010 -6.107 -3.789 1.00 95.00 506 ASN A N 1
ATOM 3963 C CA . ASN A 1 506 ? 14.071 -7.109 -3.699 1.00 95.00 506 ASN A CA 1
ATOM 3964 C C . ASN A 1 506 ? 13.743 -8.386 -4.480 1.00 95.00 506 ASN A C 1
ATOM 3966 O O . ASN A 1 506 ? 14.658 -9.086 -4.916 1.00 95.00 506 ASN A O 1
ATOM 3970 N N . THR A 1 507 ? 12.459 -8.674 -4.706 1.00 95.44 507 THR A N 1
ATOM 3971 C CA . THR A 1 507 ? 12.029 -9.844 -5.488 1.00 95.44 507 THR A CA 1
ATOM 3972 C C . THR A 1 507 ? 12.383 -9.720 -6.971 1.00 95.44 507 THR A C 1
ATOM 3974 O O . THR A 1 507 ? 12.528 -10.731 -7.658 1.00 95.44 507 THR A O 1
ATOM 3977 N N . TYR A 1 508 ? 12.621 -8.496 -7.451 1.00 96.06 508 TYR A N 1
ATOM 3978 C CA . TYR A 1 508 ? 12.888 -8.201 -8.856 1.00 96.06 508 TYR A CA 1
ATOM 3979 C C . TYR A 1 508 ? 14.367 -7.928 -9.172 1.00 96.06 508 TYR A C 1
ATOM 3981 O O . TYR A 1 508 ? 14.725 -7.839 -10.347 1.00 96.06 508 TYR A O 1
ATOM 3989 N N . LEU A 1 509 ? 15.257 -7.850 -8.172 1.00 90.44 509 LEU A N 1
ATOM 3990 C CA . LEU A 1 509 ? 16.681 -7.526 -8.382 1.00 90.44 509 LEU A CA 1
ATOM 3991 C C . LEU A 1 509 ? 17.401 -8.502 -9.325 1.00 90.44 509 LEU A C 1
ATOM 3993 O O . LEU A 1 509 ? 18.283 -8.099 -10.075 1.00 90.44 509 LEU A O 1
ATOM 3997 N N . ASN A 1 510 ? 16.998 -9.776 -9.312 1.00 91.69 510 ASN A N 1
ATOM 3998 C CA . ASN A 1 510 ? 17.545 -10.828 -10.176 1.00 91.69 510 ASN A CA 1
ATOM 3999 C C . ASN A 1 510 ? 16.542 -11.284 -11.249 1.00 91.69 510 ASN A C 1
ATOM 4001 O O . ASN A 1 510 ? 16.608 -12.417 -11.733 1.00 91.69 510 ASN A O 1
ATOM 4005 N N . HIS A 1 511 ? 15.572 -10.438 -11.600 1.00 95.38 511 HIS A N 1
ATOM 4006 C CA . HIS A 1 511 ? 14.533 -10.781 -12.568 1.00 95.38 511 HIS A CA 1
ATOM 4007 C C . HIS A 1 511 ? 15.134 -11.087 -13.953 1.00 95.38 511 HIS A C 1
ATOM 4009 O O . HIS A 1 511 ? 16.074 -10.430 -14.376 1.00 95.38 511 HIS A O 1
ATOM 4015 N N . LYS A 1 512 ? 14.598 -12.056 -14.707 1.00 95.25 512 LYS A N 1
ATOM 4016 C CA . LYS A 1 512 ? 15.189 -12.477 -16.001 1.00 95.25 512 LYS A CA 1
ATOM 4017 C C . LYS A 1 512 ? 15.216 -11.376 -17.069 1.00 95.25 512 LYS A C 1
ATOM 4019 O O . LYS A 1 512 ? 16.033 -11.430 -17.980 1.00 95.25 512 LYS A O 1
ATOM 4024 N N . ASN A 1 513 ? 14.292 -10.421 -16.989 1.00 96.19 513 ASN A N 1
ATOM 4025 C CA . ASN A 1 513 ? 14.228 -9.293 -17.913 1.00 96.19 513 ASN A CA 1
ATOM 4026 C C . ASN A 1 513 ? 15.131 -8.144 -17.417 1.00 96.19 513 ASN A C 1
ATOM 4028 O O . ASN A 1 513 ? 14.829 -7.585 -16.357 1.00 96.19 513 ASN A O 1
ATOM 4032 N N . PRO A 1 514 ? 16.179 -7.752 -18.168 1.00 95.75 514 PRO A N 1
ATOM 4033 C CA . PRO A 1 514 ? 17.132 -6.731 -17.731 1.00 95.75 514 PRO A CA 1
ATOM 4034 C C . PRO A 1 514 ? 16.523 -5.324 -17.638 1.00 95.75 514 PRO A C 1
ATOM 4036 O O . PRO A 1 514 ? 16.985 -4.519 -16.839 1.00 95.75 514 PRO A O 1
ATOM 4039 N N . VAL A 1 515 ? 15.438 -5.033 -18.368 1.00 97.31 515 VAL A N 1
ATOM 4040 C CA . VAL A 1 515 ? 14.715 -3.751 -18.247 1.00 97.31 515 VAL A CA 1
ATOM 4041 C C . VAL A 1 515 ? 14.087 -3.611 -16.860 1.00 97.31 515 VAL A C 1
ATOM 4043 O O . VAL A 1 515 ? 14.128 -2.536 -16.268 1.00 97.31 515 VAL A O 1
ATOM 4046 N N . ILE A 1 516 ? 13.536 -4.703 -16.317 1.00 98.44 516 ILE A N 1
ATOM 4047 C CA . ILE A 1 516 ? 12.973 -4.713 -14.960 1.00 98.44 516 ILE A CA 1
ATOM 4048 C C . ILE A 1 516 ? 14.089 -4.546 -13.928 1.00 98.44 516 ILE A C 1
ATOM 4050 O O . ILE A 1 516 ? 13.951 -3.719 -13.031 1.00 98.44 516 ILE A O 1
ATOM 4054 N N . GLN A 1 517 ? 15.199 -5.280 -14.068 1.00 97.06 517 GLN A N 1
ATOM 4055 C CA . GLN A 1 517 ? 16.352 -5.128 -13.171 1.00 97.06 517 GLN A CA 1
ATOM 4056 C C . GLN A 1 517 ? 16.848 -3.679 -13.142 1.00 97.06 517 GLN A C 1
ATOM 4058 O O . GLN A 1 517 ? 17.127 -3.140 -12.072 1.00 97.06 517 GLN A O 1
ATOM 4063 N N . GLU A 1 518 ? 16.923 -3.041 -14.311 1.00 97.06 518 GLU A N 1
ATOM 4064 C CA . GLU A 1 518 ? 17.338 -1.649 -14.422 1.00 97.06 518 GLU A CA 1
ATOM 4065 C C . GLU A 1 518 ? 16.334 -0.698 -13.770 1.00 97.06 518 GLU A C 1
ATOM 4067 O O . GLU A 1 518 ? 16.724 0.140 -12.963 1.00 97.06 518 GLU A O 1
ATOM 4072 N N . ALA A 1 519 ? 15.037 -0.846 -14.061 1.00 97.94 519 ALA A N 1
ATOM 4073 C CA . ALA A 1 519 ? 13.987 -0.013 -13.476 1.00 97.94 519 ALA A CA 1
ATOM 4074 C C . ALA A 1 519 ? 13.996 -0.048 -11.937 1.00 97.94 519 ALA A C 1
ATOM 4076 O O . ALA A 1 519 ? 13.813 0.986 -11.294 1.00 97.94 519 ALA A O 1
ATOM 4077 N N . MET A 1 520 ? 14.275 -1.212 -11.343 1.00 97.44 520 MET A N 1
ATOM 4078 C CA . MET A 1 520 ? 14.322 -1.389 -9.886 1.00 97.44 520 MET A CA 1
ATOM 4079 C C . MET A 1 520 ? 15.430 -0.578 -9.206 1.00 97.44 520 MET A C 1
ATOM 4081 O O . MET A 1 520 ? 15.273 -0.203 -8.044 1.00 97.44 520 MET A O 1
ATOM 4085 N N . LYS A 1 521 ? 16.517 -0.239 -9.914 1.00 96.31 521 LYS A N 1
ATOM 4086 C CA . LYS A 1 521 ? 17.587 0.625 -9.377 1.00 96.31 521 LYS A CA 1
ATOM 4087 C C . LYS A 1 521 ? 17.097 2.033 -9.047 1.00 96.31 521 LYS A C 1
ATOM 4089 O O . LYS A 1 521 ? 17.744 2.725 -8.266 1.00 96.31 521 LYS A O 1
ATOM 4094 N N . TYR A 1 522 ? 15.975 2.448 -9.633 1.00 97.00 522 TYR A N 1
ATOM 4095 C CA . TYR A 1 522 ? 15.416 3.783 -9.457 1.00 97.00 522 TYR A CA 1
ATOM 4096 C C . TYR A 1 522 ? 14.211 3.831 -8.512 1.00 97.00 522 TYR A C 1
ATOM 4098 O O . TYR A 1 522 ? 13.532 4.854 -8.438 1.00 97.00 522 TYR A O 1
ATOM 4106 N N . MET A 1 523 ? 13.921 2.749 -7.782 1.00 97.06 523 MET A N 1
ATOM 4107 C CA . MET A 1 523 ? 12.871 2.750 -6.760 1.00 97.06 523 MET A CA 1
ATOM 4108 C C . MET A 1 523 ? 13.079 3.885 -5.748 1.00 97.06 523 MET A C 1
ATOM 4110 O O . MET A 1 523 ? 14.173 4.082 -5.222 1.00 97.06 523 MET A O 1
ATOM 4114 N N . GLY A 1 524 ? 12.016 4.644 -5.478 1.00 96.06 524 GLY A N 1
ATOM 4115 C CA . GLY A 1 524 ? 12.043 5.801 -4.584 1.00 96.06 524 GLY A CA 1
ATOM 4116 C C . GLY A 1 524 ? 12.573 7.100 -5.195 1.00 96.06 524 GLY A C 1
ATOM 4117 O O . GLY A 1 524 ? 12.493 8.128 -4.523 1.00 96.06 524 GLY A O 1
ATOM 4118 N N . THR A 1 525 ? 13.060 7.115 -6.445 1.00 97.69 525 THR A N 1
ATOM 4119 C CA . THR A 1 525 ? 13.477 8.373 -7.088 1.00 97.69 525 THR A CA 1
ATOM 4120 C C . THR A 1 525 ? 12.285 9.334 -7.190 1.00 97.69 525 THR A C 1
ATOM 4122 O O . THR A 1 525 ? 11.242 8.925 -7.712 1.00 97.69 525 THR A O 1
ATOM 4125 N N . PRO A 1 526 ? 12.407 10.593 -6.720 1.00 97.44 526 PRO A N 1
ATOM 4126 C CA . PRO A 1 526 ? 11.322 11.568 -6.751 1.00 97.44 526 PRO A CA 1
ATOM 4127 C C . PRO A 1 526 ? 10.735 11.791 -8.145 1.00 97.44 526 PRO A C 1
ATOM 4129 O O . PRO A 1 526 ? 11.456 11.924 -9.138 1.00 97.44 526 PRO A O 1
ATOM 4132 N N . TYR A 1 527 ? 9.410 11.895 -8.208 1.00 97.00 527 TYR A N 1
ATOM 4133 C CA . TYR A 1 527 ? 8.723 12.252 -9.439 1.00 97.00 527 TYR A CA 1
ATOM 4134 C C . TYR A 1 527 ? 8.856 13.751 -9.712 1.00 97.00 527 TYR A C 1
ATOM 4136 O O . TYR A 1 527 ? 8.528 14.590 -8.869 1.00 97.00 527 TYR A O 1
ATOM 4144 N N . LEU A 1 528 ? 9.258 14.092 -10.932 1.00 96.00 528 LEU A N 1
ATOM 4145 C CA . LEU A 1 528 ? 9.216 15.456 -11.443 1.00 96.00 528 LEU A CA 1
ATOM 4146 C C . LEU A 1 528 ? 8.642 15.437 -12.855 1.00 96.00 528 LEU A C 1
ATOM 4148 O O . LEU A 1 528 ? 9.237 14.866 -13.764 1.00 96.00 528 LEU A O 1
ATOM 4152 N N . MET A 1 529 ? 7.506 16.109 -13.051 1.00 91.75 529 MET A N 1
ATOM 4153 C CA . MET A 1 529 ? 6.899 16.278 -14.372 1.00 91.75 529 MET A CA 1
ATOM 4154 C C . MET A 1 529 ? 7.920 16.898 -15.338 1.00 91.75 529 MET A C 1
ATOM 4156 O O . MET A 1 529 ? 8.493 17.944 -15.032 1.00 91.75 529 MET A O 1
ATOM 4160 N N . THR A 1 530 ? 8.151 16.272 -16.496 1.00 86.50 530 THR A N 1
ATOM 4161 C CA . THR A 1 530 ? 9.205 16.627 -17.478 1.00 86.50 530 THR A CA 1
ATOM 4162 C C . THR A 1 530 ? 10.655 16.496 -16.981 1.00 86.50 530 THR A C 1
ATOM 4164 O O . THR A 1 530 ? 11.594 16.837 -17.704 1.00 86.50 530 THR A O 1
ATOM 4167 N N . GLY A 1 531 ? 10.873 15.979 -15.768 1.00 87.88 531 GLY A N 1
ATOM 4168 C CA . GLY A 1 531 ? 12.198 15.777 -15.184 1.00 87.88 531 GLY A CA 1
ATOM 4169 C C . GLY A 1 531 ? 13.012 14.747 -15.966 1.00 87.88 531 GLY A C 1
ATOM 4170 O O . GLY A 1 531 ? 12.476 13.757 -16.457 1.00 87.88 531 GLY A O 1
ATOM 4171 N N . SER A 1 532 ? 14.308 14.994 -16.135 1.00 87.25 532 SER A N 1
ATOM 4172 C CA . SER A 1 532 ? 15.188 14.208 -17.017 1.00 87.25 532 SER A CA 1
ATOM 4173 C C . SER A 1 532 ? 16.566 13.935 -16.408 1.00 87.25 532 SER A C 1
ATOM 4175 O O . SER A 1 532 ? 17.549 13.761 -17.126 1.00 87.25 532 SER A O 1
ATOM 4177 N N . THR A 1 533 ? 16.647 13.914 -15.078 1.00 90.50 533 THR A N 1
ATOM 4178 C CA . THR A 1 533 ? 17.873 13.608 -14.335 1.00 90.50 533 THR A CA 1
ATOM 4179 C C . THR A 1 533 ? 17.611 12.465 -13.367 1.00 90.50 533 THR A C 1
ATOM 4181 O O . THR A 1 533 ? 16.485 12.275 -12.925 1.00 90.50 533 THR A O 1
ATOM 4184 N N . LEU A 1 534 ? 18.654 11.726 -12.983 1.00 91.75 534 LEU A N 1
ATOM 4185 C CA . LEU A 1 534 ? 18.532 10.625 -12.017 1.00 91.75 534 LEU A CA 1
ATOM 4186 C C . LEU A 1 534 ? 18.161 11.086 -10.593 1.00 91.75 534 LEU A C 1
ATOM 4188 O O . LEU A 1 534 ? 17.824 10.256 -9.756 1.00 91.75 534 LEU A O 1
ATOM 4192 N N . GLU A 1 535 ? 18.204 12.394 -10.321 1.00 93.44 535 GLU A N 1
ATOM 4193 C CA . GLU A 1 535 ? 17.751 12.978 -9.054 1.00 93.44 535 GLU A CA 1
ATOM 4194 C C . GLU A 1 535 ? 16.224 13.117 -8.992 1.00 93.44 535 GLU A C 1
ATOM 4196 O O . GLU A 1 535 ? 15.649 12.971 -7.916 1.00 93.44 535 GLU A O 1
ATOM 4201 N N . ALA A 1 536 ? 15.571 13.405 -10.126 1.00 94.50 536 ALA A N 1
ATOM 4202 C CA . ALA A 1 536 ? 14.117 13.443 -10.246 1.00 94.50 536 ALA A CA 1
ATOM 4203 C C . ALA A 1 536 ? 13.674 13.400 -11.718 1.00 94.50 536 ALA A C 1
ATOM 4205 O O . ALA A 1 536 ? 14.164 14.166 -12.559 1.00 94.50 536 ALA A O 1
ATOM 4206 N N . PHE A 1 537 ? 12.694 12.552 -12.033 1.00 97.31 537 PHE A N 1
ATOM 4207 C CA . PHE A 1 537 ? 12.255 12.350 -13.414 1.00 97.31 537 PHE A CA 1
ATOM 4208 C C . PHE A 1 537 ? 10.775 11.971 -13.559 1.00 97.31 537 PHE A C 1
ATOM 4210 O O . PHE A 1 537 ? 10.083 11.717 -12.573 1.00 97.31 537 PHE A O 1
ATOM 4217 N N . ASP A 1 538 ? 10.286 11.956 -14.803 1.00 96.88 538 ASP A N 1
ATOM 4218 C CA . ASP A 1 538 ? 8.930 11.507 -15.147 1.00 96.88 538 ASP A CA 1
ATOM 4219 C C . ASP A 1 538 ? 8.875 10.044 -15.620 1.00 96.88 538 ASP A C 1
ATOM 4221 O O . ASP A 1 538 ? 9.897 9.385 -15.828 1.00 96.88 538 ASP A O 1
ATOM 4225 N N . CYS A 1 539 ? 7.654 9.543 -15.831 1.00 97.19 539 CYS A N 1
ATOM 4226 C CA . CYS A 1 539 ? 7.401 8.171 -16.263 1.00 97.19 539 CYS A CA 1
ATOM 4227 C C . CYS A 1 539 ? 8.154 7.803 -17.547 1.00 97.19 539 CYS A C 1
ATOM 4229 O O . CYS A 1 539 ? 8.788 6.758 -17.613 1.00 97.19 539 CYS A O 1
ATOM 4231 N N . SER A 1 540 ? 8.140 8.666 -18.562 1.00 96.50 540 SER A N 1
ATOM 4232 C CA . SER A 1 540 ? 8.758 8.377 -19.859 1.00 96.50 540 SER A CA 1
ATOM 4233 C C . SER A 1 540 ? 10.284 8.368 -19.813 1.00 96.50 540 SER A C 1
ATOM 4235 O O . SER A 1 540 ? 10.903 7.607 -20.559 1.00 96.50 540 SER A O 1
ATOM 4237 N N . PHE A 1 541 ? 10.895 9.149 -18.919 1.00 96.00 541 PHE A N 1
ATOM 4238 C CA . PHE A 1 541 ? 12.332 9.083 -18.666 1.00 96.00 541 PHE A CA 1
ATOM 4239 C C . PHE A 1 541 ? 12.740 7.770 -17.991 1.00 96.00 541 PHE A C 1
ATOM 4241 O O . PHE A 1 541 ? 13.768 7.206 -18.372 1.00 96.00 541 PHE A O 1
ATOM 4248 N N . LEU A 1 542 ? 11.935 7.264 -17.044 1.00 98.12 542 LEU A N 1
ATOM 4249 C CA . LEU A 1 542 ? 12.146 5.936 -16.457 1.00 98.12 542 LEU A CA 1
ATOM 4250 C C . LEU A 1 542 ? 12.162 4.873 -17.558 1.00 98.12 542 LEU A C 1
ATOM 4252 O O . LEU A 1 542 ? 13.139 4.143 -17.670 1.00 98.12 542 LEU A O 1
ATOM 4256 N N . ILE A 1 543 ? 11.139 4.844 -18.423 1.00 97.81 543 ILE A N 1
ATOM 4257 C CA . ILE A 1 543 ? 11.067 3.869 -19.525 1.00 97.81 543 ILE A CA 1
ATOM 4258 C C . ILE A 1 543 ? 12.282 3.997 -20.441 1.00 97.81 543 ILE A C 1
ATOM 4260 O O . ILE A 1 543 ? 12.969 3.013 -20.698 1.00 97.81 543 ILE A O 1
ATOM 4264 N N . GLN A 1 544 ? 12.585 5.211 -20.903 1.00 94.06 544 GLN A N 1
ATOM 4265 C CA . GLN A 1 544 ? 13.719 5.448 -21.793 1.00 94.06 544 GLN A CA 1
ATOM 4266 C C . GLN A 1 544 ? 15.029 4.944 -21.179 1.00 94.06 544 GLN A C 1
ATOM 4268 O O . GLN A 1 544 ? 15.804 4.274 -21.856 1.00 94.06 544 GLN A O 1
ATOM 4273 N N . THR A 1 545 ? 15.272 5.254 -19.908 1.00 93.81 545 THR A N 1
ATOM 4274 C CA . THR A 1 545 ? 16.507 4.877 -19.220 1.00 93.81 545 THR A CA 1
ATOM 4275 C C . THR A 1 545 ? 16.567 3.370 -18.980 1.00 93.81 545 THR A C 1
ATOM 4277 O O . THR A 1 545 ? 17.567 2.748 -19.324 1.00 93.81 545 THR A O 1
ATOM 4280 N N . SER A 1 546 ? 15.490 2.749 -18.493 1.00 97.12 546 SER A N 1
ATOM 4281 C CA . SER A 1 546 ? 15.446 1.303 -18.244 1.00 97.12 546 SER A CA 1
ATOM 4282 C C . SER A 1 546 ? 15.657 0.473 -19.511 1.00 97.12 546 SER A C 1
ATOM 4284 O O . SER A 1 546 ? 16.351 -0.541 -19.476 1.00 97.12 546 SER A O 1
ATOM 4286 N N . PHE A 1 547 ? 15.095 0.899 -20.644 1.00 95.69 547 PHE A N 1
ATOM 4287 C CA . PHE A 1 547 ? 15.305 0.227 -21.929 1.00 95.69 547 PHE A CA 1
ATOM 4288 C C . PHE A 1 547 ? 16.700 0.490 -22.510 1.00 95.69 547 PHE A C 1
ATOM 4290 O O . PHE A 1 547 ? 17.308 -0.433 -23.060 1.00 95.69 547 PHE A O 1
ATOM 4297 N N . ARG A 1 548 ? 17.241 1.703 -22.339 1.00 90.25 548 ARG A N 1
ATOM 4298 C CA . ARG A 1 548 ? 18.591 2.051 -22.798 1.00 90.25 548 ARG A CA 1
ATOM 4299 C C . ARG A 1 548 ? 19.659 1.258 -22.057 1.00 90.25 548 ARG A C 1
ATOM 4301 O O . ARG A 1 548 ? 20.437 0.569 -22.703 1.00 90.25 548 ARG A O 1
ATOM 4308 N N . GLU A 1 549 ? 19.679 1.309 -20.728 1.00 88.31 549 GLU A N 1
ATOM 4309 C CA . GLU A 1 549 ? 20.728 0.631 -19.954 1.00 88.31 549 GLU A CA 1
ATOM 4310 C C . GLU A 1 549 ? 20.482 -0.886 -19.859 1.00 88.31 549 GLU A C 1
ATOM 4312 O O . GLU A 1 549 ? 21.429 -1.666 -19.809 1.00 88.31 549 GLU A O 1
ATOM 4317 N N . GLY A 1 550 ? 19.217 -1.328 -19.876 1.00 91.19 550 GLY A N 1
ATOM 4318 C CA . GLY A 1 550 ? 18.872 -2.747 -19.770 1.00 91.19 550 GLY A CA 1
ATOM 4319 C C . GLY A 1 550 ? 18.995 -3.535 -21.079 1.00 91.19 550 GLY A C 1
ATOM 4320 O O . GLY A 1 550 ? 19.268 -4.734 -21.046 1.00 91.19 550 GLY A O 1
ATOM 4321 N N . LYS A 1 551 ? 18.760 -2.906 -22.238 1.00 89.88 551 LYS A N 1
ATOM 4322 C CA . LYS A 1 551 ? 18.719 -3.595 -23.546 1.00 89.88 551 LYS A CA 1
ATOM 4323 C C . LYS A 1 551 ? 19.386 -2.837 -24.700 1.00 89.88 551 LYS A C 1
ATOM 4325 O O . LYS A 1 551 ? 19.322 -3.311 -25.830 1.00 89.88 551 LYS A O 1
ATOM 4330 N N . GLY A 1 552 ? 19.984 -1.668 -24.468 1.00 82.62 552 GLY A N 1
ATOM 4331 C CA . GLY A 1 552 ? 20.531 -0.843 -25.552 1.00 82.62 552 GLY A CA 1
ATOM 4332 C C . GLY A 1 552 ? 19.456 -0.294 -26.497 1.00 82.62 552 GLY A C 1
ATOM 4333 O O . GLY A 1 552 ? 19.744 -0.020 -27.659 1.00 82.62 552 GLY A O 1
ATOM 4334 N N . ILE A 1 553 ? 18.208 -0.165 -26.031 1.00 88.31 553 ILE A N 1
ATOM 4335 C CA . ILE A 1 553 ? 17.079 0.325 -26.834 1.00 88.31 553 ILE A CA 1
ATOM 4336 C C . ILE A 1 553 ? 16.877 1.821 -26.585 1.00 88.31 553 ILE A C 1
ATOM 4338 O O . ILE A 1 553 ? 16.694 2.255 -25.446 1.00 88.31 553 ILE A O 1
ATOM 4342 N N . TYR A 1 554 ? 16.830 2.609 -27.659 1.00 83.69 554 TYR A N 1
ATOM 4343 C CA . TYR A 1 554 ? 16.622 4.055 -27.587 1.00 83.69 554 TYR A CA 1
ATOM 4344 C C . TYR A 1 554 ? 15.187 4.421 -27.896 1.00 83.69 554 TYR A C 1
ATOM 4346 O O . TYR A 1 554 ? 14.750 4.399 -29.043 1.00 83.69 554 TYR A O 1
ATOM 4354 N N . LEU A 1 555 ? 14.460 4.813 -26.856 1.00 90.25 555 LEU A N 1
ATOM 4355 C CA . LEU A 1 555 ? 13.085 5.269 -26.995 1.00 90.25 555 LEU A CA 1
ATOM 4356 C C . LEU A 1 555 ? 13.014 6.800 -27.065 1.00 90.25 555 LEU A C 1
ATOM 4358 O O . LEU A 1 555 ? 13.832 7.487 -26.438 1.00 90.25 555 LEU A O 1
ATOM 4362 N N . PRO A 1 556 ? 12.014 7.366 -27.766 1.00 88.06 556 PRO A N 1
ATOM 4363 C CA . PRO A 1 556 ? 11.711 8.790 -27.696 1.00 88.06 556 PRO A CA 1
ATOM 4364 C C . PRO A 1 556 ? 11.546 9.278 -26.249 1.00 88.06 556 PRO A C 1
ATOM 4366 O O . PRO A 1 556 ? 11.113 8.535 -25.372 1.00 88.06 556 PRO A O 1
ATOM 4369 N N . ARG A 1 557 ? 11.861 10.549 -25.975 1.00 85.31 557 ARG A N 1
ATOM 4370 C CA . ARG A 1 557 ? 11.852 11.070 -24.595 1.00 85.31 557 ARG A CA 1
ATOM 4371 C C . ARG A 1 557 ? 10.457 11.121 -23.962 1.00 85.31 557 ARG A C 1
ATOM 4373 O O . ARG A 1 557 ? 10.370 10.991 -22.750 1.00 85.31 557 ARG A O 1
ATOM 4380 N N . ILE A 1 558 ? 9.392 11.341 -24.735 1.00 87.44 558 ILE A N 1
ATOM 4381 C CA . ILE A 1 558 ? 8.040 11.596 -24.206 1.00 87.44 558 ILE A CA 1
ATOM 4382 C C . ILE A 1 558 ? 7.116 10.410 -24.502 1.00 87.44 558 ILE A C 1
ATOM 4384 O O . ILE A 1 558 ? 7.151 9.878 -25.610 1.00 87.44 558 ILE A O 1
ATOM 4388 N N . SER A 1 559 ? 6.264 10.035 -23.542 1.00 91.38 559 SER A N 1
ATOM 4389 C CA . SER A 1 559 ? 5.391 8.847 -23.590 1.00 91.38 559 SER A CA 1
ATOM 4390 C C . SER A 1 559 ? 4.571 8.722 -24.880 1.00 91.38 559 SER A C 1
ATOM 4392 O O . SER A 1 559 ? 4.620 7.678 -25.523 1.00 91.38 559 SER A O 1
ATOM 4394 N N . TYR A 1 560 ? 3.887 9.778 -25.330 1.00 89.06 560 TYR A N 1
ATOM 4395 C CA . TYR A 1 560 ? 3.086 9.714 -26.563 1.00 89.06 560 TYR A CA 1
ATOM 4396 C C . TYR A 1 560 ? 3.925 9.481 -27.831 1.00 89.06 560 TYR A C 1
ATOM 4398 O O . TYR A 1 560 ? 3.413 8.935 -28.797 1.00 89.06 560 TYR A O 1
ATOM 4406 N N . ARG A 1 561 ? 5.217 9.841 -27.833 1.00 87.81 561 ARG A N 1
ATOM 4407 C CA . ARG A 1 561 ? 6.145 9.487 -28.922 1.00 87.81 561 ARG A CA 1
ATOM 4408 C C . ARG A 1 561 ? 6.660 8.061 -28.787 1.00 87.81 561 ARG A C 1
ATOM 4410 O O . ARG A 1 561 ? 6.849 7.392 -29.790 1.00 87.81 561 ARG A O 1
ATOM 4417 N N . GLN A 1 562 ? 6.867 7.578 -27.563 1.00 93.50 562 GLN A N 1
ATOM 4418 C CA . GLN A 1 562 ? 7.218 6.172 -27.336 1.00 93.50 562 GLN A CA 1
ATOM 4419 C C . GLN A 1 562 ? 6.096 5.230 -27.806 1.00 93.50 562 GLN A C 1
ATOM 4421 O O . GLN A 1 562 ? 6.375 4.157 -28.324 1.00 93.50 562 GLN A O 1
ATOM 4426 N N . TRP A 1 563 ? 4.835 5.658 -27.697 1.00 94.31 563 TRP A N 1
ATOM 4427 C CA . TRP A 1 563 ? 3.674 4.938 -28.230 1.00 94.31 563 TRP A CA 1
ATOM 4428 C C . TRP A 1 563 ? 3.676 4.794 -29.766 1.00 94.31 563 TRP A C 1
ATOM 4430 O O . TRP A 1 563 ? 3.089 3.858 -30.308 1.00 94.31 563 TRP A O 1
ATOM 4440 N N . GLU A 1 564 ? 4.338 5.695 -30.494 1.00 90.75 564 GLU A N 1
ATOM 4441 C CA . GLU A 1 564 ? 4.388 5.668 -31.964 1.00 90.75 564 GLU A CA 1
ATOM 4442 C C . GLU A 1 564 ? 5.386 4.631 -32.513 1.00 90.75 564 GLU A C 1
ATOM 4444 O O . GLU A 1 564 ? 5.368 4.351 -33.710 1.00 90.75 564 GLU A O 1
ATOM 4449 N N . VAL A 1 565 ? 6.228 4.038 -31.658 1.00 89.31 565 VAL A N 1
ATOM 4450 C CA . VAL A 1 565 ? 7.259 3.061 -32.043 1.00 89.31 565 VAL A CA 1
ATOM 4451 C C . VAL A 1 565 ? 7.010 1.689 -31.405 1.00 89.31 565 VAL A C 1
ATOM 4453 O O . VAL A 1 565 ? 6.121 1.524 -30.564 1.00 89.31 565 VAL A O 1
ATOM 4456 N N . GLY A 1 566 ? 7.790 0.691 -31.825 1.00 90.94 566 GLY A N 1
ATOM 4457 C CA . GLY A 1 566 ? 7.709 -0.679 -31.316 1.00 90.94 566 GLY A CA 1
ATOM 4458 C C . GLY A 1 566 ? 6.495 -1.477 -31.795 1.00 90.94 566 GLY A C 1
ATOM 4459 O O . GLY A 1 566 ? 5.571 -0.962 -32.430 1.00 90.94 566 GLY A O 1
ATOM 4460 N N . GLU A 1 567 ? 6.503 -2.762 -31.455 1.00 94.25 567 GLU A N 1
ATOM 4461 C CA . GLU A 1 567 ? 5.419 -3.699 -31.728 1.00 94.25 567 GLU A CA 1
ATOM 4462 C C . GLU A 1 567 ? 4.217 -3.396 -30.818 1.00 94.25 567 GLU A C 1
ATOM 4464 O O . GLU A 1 567 ? 4.353 -3.257 -29.600 1.00 94.25 567 GLU A O 1
ATOM 4469 N N . THR A 1 568 ? 3.020 -3.301 -31.401 1.00 96.62 568 THR A N 1
ATOM 4470 C CA . THR A 1 568 ? 1.765 -3.205 -30.642 1.00 96.62 568 THR A CA 1
ATOM 4471 C C . THR A 1 568 ? 1.298 -4.600 -30.242 1.00 96.62 568 THR A C 1
ATOM 4473 O O . THR A 1 568 ? 0.892 -5.374 -31.104 1.00 96.62 568 THR A O 1
ATOM 4476 N N . ILE A 1 569 ? 1.301 -4.894 -28.938 1.00 97.69 569 ILE A N 1
ATOM 4477 C CA . ILE A 1 569 ? 0.825 -6.175 -28.391 1.00 97.69 569 ILE A CA 1
ATOM 4478 C C . ILE A 1 569 ? -0.667 -6.111 -28.085 1.00 97.69 569 ILE A C 1
ATOM 4480 O O . ILE A 1 569 ? -1.430 -6.974 -28.511 1.00 97.69 569 ILE A O 1
ATOM 4484 N N . LEU A 1 570 ? -1.087 -5.054 -27.388 1.00 97.31 570 LEU A N 1
ATOM 4485 C CA . LEU A 1 570 ? -2.494 -4.749 -27.149 1.00 97.31 570 LEU A CA 1
ATOM 4486 C C . LEU A 1 570 ? -2.800 -3.373 -27.749 1.00 97.31 570 LEU A C 1
ATOM 4488 O O . LEU A 1 570 ? -2.169 -2.390 -27.341 1.00 97.31 570 LEU A O 1
ATOM 4492 N N . PRO A 1 571 ? -3.709 -3.282 -28.736 1.00 96.31 571 PRO A N 1
ATOM 4493 C CA . PRO A 1 571 ? -4.043 -2.019 -29.379 1.00 96.31 571 PRO A CA 1
ATOM 4494 C C . PRO A 1 571 ? -4.929 -1.137 -28.493 1.00 96.31 571 PRO A C 1
ATOM 4496 O O . PRO A 1 571 ? -5.565 -1.605 -27.547 1.00 96.31 571 PRO A O 1
ATOM 4499 N N . GLU A 1 572 ? -5.010 0.141 -28.860 1.00 94.50 572 GLU A N 1
ATOM 4500 C CA . GLU A 1 572 ? -5.975 1.081 -28.289 1.00 94.50 572 GLU A CA 1
ATOM 4501 C C . GLU A 1 572 ? -7.413 0.542 -28.389 1.00 94.50 572 GLU A C 1
ATOM 4503 O O . GLU A 1 572 ? -7.814 -0.007 -29.419 1.00 94.50 572 GLU A O 1
ATOM 4508 N N . GLY A 1 573 ? -8.185 0.698 -27.308 1.00 88.88 573 GLY A N 1
ATOM 4509 C CA . GLY A 1 573 ? -9.563 0.207 -27.206 1.00 88.88 573 GLY A CA 1
ATOM 4510 C C . GLY A 1 573 ? -9.697 -1.239 -26.717 1.00 88.88 573 GLY A C 1
ATOM 4511 O O . GLY A 1 573 ? -10.803 -1.779 -26.724 1.00 88.88 573 GLY A O 1
ATOM 4512 N N . THR A 1 574 ? -8.601 -1.874 -26.288 1.00 92.12 574 THR A N 1
ATOM 4513 C CA . THR A 1 574 ? -8.649 -3.193 -25.638 1.00 92.12 574 THR A CA 1
ATOM 4514 C C . THR A 1 574 ? -9.413 -3.105 -24.314 1.00 92.12 574 THR A C 1
ATOM 4516 O O . THR A 1 574 ? -9.010 -2.365 -23.420 1.00 92.12 574 THR A O 1
ATOM 4519 N N . ASN A 1 575 ? -10.489 -3.887 -24.164 1.00 90.62 575 ASN A N 1
ATOM 4520 C CA . ASN A 1 575 ? -11.200 -4.010 -22.891 1.00 90.62 575 ASN A CA 1
ATOM 4521 C C . ASN A 1 575 ? -10.452 -4.975 -21.959 1.00 90.62 575 ASN A C 1
ATOM 4523 O O . ASN A 1 575 ? -10.599 -6.193 -22.070 1.00 90.62 575 ASN A O 1
ATOM 4527 N N . ILE A 1 576 ? -9.647 -4.433 -21.046 1.00 91.81 576 ILE A N 1
ATOM 4528 C CA . ILE A 1 576 ? -8.836 -5.243 -20.128 1.00 91.81 576 ILE A CA 1
ATOM 4529 C C . ILE A 1 576 ? -9.635 -5.926 -19.015 1.00 91.81 576 ILE A C 1
ATOM 4531 O O . ILE A 1 576 ? -9.109 -6.826 -18.369 1.00 91.81 576 ILE A O 1
ATOM 4535 N N . GLU A 1 577 ? -10.904 -5.563 -18.818 1.00 90.75 577 GLU A N 1
ATOM 4536 C CA . GLU A 1 577 ? -11.783 -6.236 -17.852 1.00 90.75 577 GLU A CA 1
ATOM 4537 C C . GLU A 1 577 ? -12.262 -7.609 -18.349 1.00 90.75 577 GLU A C 1
ATOM 4539 O O . GLU A 1 577 ? -12.718 -8.440 -17.567 1.00 90.75 577 GLU A O 1
ATOM 4544 N N . GLU A 1 578 ? -12.142 -7.877 -19.652 1.00 91.81 578 GLU A N 1
ATOM 4545 C CA . GLU A 1 578 ? -12.554 -9.143 -20.272 1.00 91.81 578 GLU A CA 1
ATOM 4546 C C . GLU A 1 578 ? -11.390 -10.119 -20.499 1.00 91.81 578 GLU A C 1
ATOM 4548 O O . GLU A 1 578 ? -11.610 -11.229 -20.990 1.00 91.81 578 GLU A O 1
ATOM 4553 N N . ILE A 1 579 ? -10.156 -9.734 -20.156 1.00 92.19 579 ILE A N 1
ATOM 4554 C CA . ILE A 1 579 ? -8.961 -10.554 -20.387 1.00 92.19 579 ILE A CA 1
ATOM 4555 C C . ILE A 1 579 ? -8.080 -10.661 -19.144 1.00 92.19 579 ILE A C 1
ATOM 4557 O O . ILE A 1 579 ? -8.012 -9.767 -18.306 1.00 92.19 579 ILE A O 1
ATOM 4561 N N . THR A 1 580 ? -7.329 -11.755 -19.061 1.00 93.06 580 THR A N 1
ATOM 4562 C CA . THR A 1 580 ? -6.198 -11.873 -18.140 1.00 93.06 580 THR A CA 1
ATOM 4563 C C . THR A 1 580 ? -4.943 -11.349 -18.838 1.00 93.06 580 THR A C 1
ATOM 4565 O O . THR A 1 580 ? -4.566 -11.845 -19.904 1.00 93.06 580 THR A O 1
ATOM 4568 N N . LEU A 1 581 ? -4.302 -10.322 -18.264 1.00 93.38 581 LEU A N 1
ATOM 4569 C CA . LEU A 1 581 ? -3.136 -9.668 -18.875 1.00 93.38 581 LEU A CA 1
ATOM 4570 C C . LEU A 1 581 ? -1.970 -10.643 -19.084 1.00 93.38 581 LEU A C 1
ATOM 4572 O O . LEU A 1 581 ? -1.395 -10.667 -20.169 1.00 93.38 581 LEU A O 1
ATOM 4576 N N . ASP A 1 582 ? -1.677 -11.493 -18.099 1.00 95.69 582 ASP A N 1
ATOM 4577 C CA . ASP A 1 582 ? -0.561 -12.452 -18.157 1.00 95.69 582 ASP A CA 1
ATOM 4578 C C . ASP A 1 582 ? -0.662 -13.475 -19.306 1.00 95.69 582 ASP A C 1
ATOM 4580 O O . ASP A 1 582 ? 0.350 -14.054 -19.699 1.00 95.69 582 ASP A O 1
ATOM 4584 N N . ASP A 1 583 ? -1.849 -13.664 -19.892 1.00 96.38 583 ASP A N 1
ATOM 4585 C CA . ASP A 1 583 ? -2.040 -14.535 -21.059 1.00 96.38 583 ASP A CA 1
ATOM 4586 C C . ASP A 1 583 ? -1.641 -13.858 -22.386 1.00 96.38 583 ASP A C 1
ATOM 4588 O O . ASP A 1 583 ? -1.456 -14.532 -23.402 1.00 96.38 583 ASP A O 1
ATOM 4592 N N . HIS A 1 584 ? -1.519 -12.527 -22.399 1.00 95.88 584 HIS A N 1
ATOM 4593 C CA . HIS A 1 584 ? -1.341 -11.720 -23.614 1.00 95.88 584 HIS A CA 1
ATOM 4594 C C . HIS A 1 584 ? -0.033 -10.927 -23.626 1.00 95.88 584 HIS A C 1
ATOM 4596 O O . HIS A 1 584 ? 0.544 -10.683 -24.689 1.00 95.88 584 HIS A O 1
ATOM 4602 N N . ILE A 1 585 ? 0.435 -10.507 -22.453 1.00 97.12 585 ILE A N 1
ATOM 4603 C CA . ILE A 1 585 ? 1.631 -9.684 -22.279 1.00 97.12 585 ILE A CA 1
ATOM 4604 C C . ILE A 1 585 ? 2.595 -10.370 -21.318 1.00 97.12 585 ILE A C 1
ATOM 4606 O O . ILE A 1 585 ? 2.227 -11.294 -20.597 1.00 97.12 585 ILE A O 1
ATOM 4610 N N . ARG A 1 586 ? 3.852 -9.933 -21.301 1.00 96.81 586 ARG A N 1
ATOM 4611 C CA . ARG A 1 586 ? 4.884 -10.523 -20.437 1.00 96.81 586 ARG A CA 1
ATOM 4612 C C . ARG A 1 586 ? 5.621 -9.458 -19.627 1.00 96.81 586 ARG A C 1
ATOM 4614 O O . ARG A 1 586 ? 5.687 -8.304 -20.058 1.00 96.81 586 ARG A O 1
ATOM 4621 N N . PRO A 1 587 ? 6.242 -9.832 -18.493 1.00 98.12 587 PRO A N 1
ATOM 4622 C CA . PRO A 1 587 ? 7.061 -8.910 -17.717 1.00 98.12 587 PRO A CA 1
ATOM 4623 C C . PRO A 1 587 ? 8.134 -8.210 -18.566 1.00 98.12 587 PRO A C 1
ATOM 4625 O O . PRO A 1 587 ? 8.942 -8.852 -19.253 1.00 98.12 587 PRO A O 1
ATOM 4628 N N . GLY A 1 588 ? 8.148 -6.881 -18.491 1.00 97.50 588 GLY A N 1
ATOM 4629 C CA . GLY A 1 588 ? 9.011 -5.981 -19.251 1.00 97.50 588 GLY A CA 1
ATOM 4630 C C . GLY A 1 588 ? 8.360 -5.336 -20.473 1.00 97.50 588 GLY A C 1
ATOM 4631 O O . GLY A 1 588 ? 8.992 -4.474 -21.078 1.00 97.50 588 GLY A O 1
ATOM 4632 N N . ASP A 1 589 ? 7.135 -5.719 -20.841 1.00 98.56 589 ASP A N 1
ATOM 4633 C CA . ASP A 1 589 ? 6.347 -4.961 -21.816 1.00 98.56 589 ASP A CA 1
ATOM 4634 C C . ASP A 1 589 ? 5.921 -3.602 -21.215 1.00 98.56 589 ASP A C 1
ATOM 4636 O O . ASP A 1 589 ? 5.759 -3.466 -19.997 1.00 98.56 589 ASP A O 1
ATOM 4640 N N . ALA A 1 590 ? 5.754 -2.581 -22.061 1.00 98.50 590 ALA A N 1
ATOM 4641 C CA . ALA A 1 590 ? 5.398 -1.230 -21.634 1.00 98.50 590 ALA A CA 1
ATOM 4642 C C . ALA A 1 590 ? 3.882 -1.005 -21.717 1.00 98.50 590 ALA A C 1
ATOM 4644 O O . ALA A 1 590 ? 3.290 -1.112 -22.794 1.00 98.50 590 ALA A O 1
ATOM 4645 N N . LEU A 1 591 ? 3.265 -0.667 -20.584 1.00 98.62 591 LEU A N 1
ATOM 4646 C CA . LEU A 1 591 ? 1.847 -0.328 -20.471 1.00 98.62 591 LEU A CA 1
ATOM 4647 C C . LEU A 1 591 ? 1.655 1.171 -20.676 1.00 98.62 591 LEU A C 1
ATOM 4649 O O . LEU A 1 591 ? 2.342 1.971 -20.040 1.00 98.62 591 LEU A O 1
ATOM 4653 N N . TYR A 1 592 ? 0.702 1.550 -21.520 1.00 98.31 592 TYR A N 1
ATOM 4654 C CA . TYR A 1 592 ? 0.387 2.941 -21.823 1.00 98.31 592 TYR A CA 1
ATOM 4655 C C . TYR A 1 592 ? -0.998 3.323 -21.326 1.00 98.31 592 TYR A C 1
ATOM 4657 O O . TYR A 1 592 ? -1.942 2.539 -21.430 1.00 98.31 592 TYR A O 1
ATOM 4665 N N . PHE A 1 593 ? -1.108 4.560 -20.843 1.00 98.00 593 PHE A N 1
ATOM 4666 C CA . PHE A 1 593 ? -2.327 5.100 -20.254 1.00 98.00 593 PHE A CA 1
ATOM 4667 C C . PHE A 1 593 ? -2.629 6.497 -20.795 1.00 98.00 593 PHE A C 1
ATOM 4669 O O . PHE A 1 593 ? -1.708 7.281 -21.065 1.00 98.00 593 PHE A O 1
ATOM 4676 N N . SER A 1 594 ? -3.916 6.819 -20.900 1.00 96.75 594 SER A N 1
ATOM 4677 C CA . SER A 1 594 ? -4.424 8.078 -21.447 1.00 96.75 594 SER A CA 1
ATOM 4678 C C . SER A 1 594 ? -5.317 8.807 -20.457 1.00 96.75 594 SER A C 1
ATOM 4680 O O . SER A 1 594 ? -5.998 8.178 -19.655 1.00 96.75 594 SER A O 1
ATOM 4682 N N . GLY A 1 595 ? -5.372 10.137 -20.534 1.00 94.44 595 GLY A N 1
ATOM 4683 C CA . GLY A 1 595 ? -6.306 10.930 -19.727 1.00 94.44 595 GLY A CA 1
ATOM 4684 C C . GLY A 1 595 ? -5.923 11.094 -18.254 1.00 94.44 595 GLY A C 1
ATOM 4685 O O . GLY A 1 595 ? -6.730 11.610 -17.491 1.00 94.44 595 GLY A O 1
ATOM 4686 N N . THR A 1 596 ? -4.712 10.702 -17.846 1.00 92.88 596 THR A N 1
ATOM 4687 C CA . THR A 1 596 ? -4.261 10.839 -16.445 1.00 92.88 596 THR A CA 1
ATOM 4688 C C . THR A 1 596 ? -3.957 12.296 -16.072 1.00 92.88 596 THR A C 1
ATOM 4690 O O . THR A 1 596 ? -4.225 12.735 -14.960 1.00 92.88 596 THR A O 1
ATOM 4693 N N . TRP A 1 597 ? -3.414 13.084 -17.008 1.00 88.56 597 TRP A N 1
ATOM 4694 C CA . TRP A 1 597 ? -3.181 14.529 -16.821 1.00 88.56 597 TRP A CA 1
ATOM 4695 C C . TRP A 1 597 ? -3.289 15.366 -18.107 1.00 88.56 597 TRP A C 1
ATOM 4697 O O . TRP A 1 597 ? -3.389 16.592 -18.032 1.00 88.56 597 TRP A O 1
ATOM 4707 N N . GLN A 1 598 ? -3.283 14.728 -19.281 1.00 88.81 598 GLN A N 1
ATOM 4708 C CA . GLN A 1 598 ? -3.556 15.346 -20.581 1.00 88.81 598 GLN A CA 1
ATOM 4709 C C . GLN A 1 598 ? -4.429 14.421 -21.435 1.00 88.81 598 GLN A C 1
ATOM 4711 O O . GLN A 1 598 ? -4.536 13.230 -21.149 1.00 88.81 598 GLN A O 1
ATOM 4716 N N . GLU A 1 599 ? -5.038 14.969 -22.487 1.00 91.56 599 GLU A N 1
ATOM 4717 C CA . GLU A 1 599 ? -5.755 14.186 -23.497 1.00 91.56 599 GLU A CA 1
ATOM 4718 C C . GLU A 1 599 ? -4.794 13.265 -24.273 1.00 91.56 599 GLU A C 1
ATOM 4720 O O . GLU A 1 599 ? -3.653 13.640 -24.557 1.00 91.56 599 GLU A O 1
ATOM 4725 N N . GLY A 1 600 ? -5.269 12.067 -24.629 1.00 93.88 600 GLY A N 1
ATOM 4726 C CA . GLY A 1 600 ? -4.452 11.024 -25.254 1.00 93.88 600 GLY A CA 1
ATOM 4727 C C . GLY A 1 600 ? -3.408 10.442 -24.297 1.00 93.88 600 GLY A C 1
ATOM 4728 O O . GLY A 1 600 ? -3.530 10.586 -23.079 1.00 93.88 600 GLY A O 1
ATOM 4729 N N . ILE A 1 601 ? -2.379 9.792 -24.854 1.00 96.31 601 ILE A N 1
ATOM 4730 C CA . ILE A 1 601 ? -1.307 9.147 -24.082 1.00 96.31 601 ILE A CA 1
ATOM 4731 C C . ILE A 1 601 ? -0.651 10.154 -23.132 1.00 96.31 601 ILE A C 1
ATOM 4733 O O . ILE A 1 601 ? -0.073 11.160 -23.560 1.00 96.31 601 ILE A O 1
ATOM 4737 N N . SER A 1 602 ? -0.695 9.852 -21.839 1.00 95.12 602 SER A N 1
ATOM 4738 C CA . SER A 1 602 ? -0.228 10.734 -20.770 1.00 95.12 602 SER A CA 1
ATOM 4739 C C . SER A 1 602 ? 0.667 10.025 -19.753 1.00 95.12 602 SER A C 1
ATOM 4741 O O . SER A 1 602 ? 1.485 10.686 -19.119 1.00 95.12 602 SER A O 1
ATOM 4743 N N . HIS A 1 603 ? 0.607 8.696 -19.629 1.00 98.06 603 HIS A N 1
ATOM 4744 C CA . HIS A 1 603 ? 1.448 7.940 -18.692 1.00 98.06 603 HIS A CA 1
ATOM 4745 C C . HIS A 1 603 ? 1.938 6.620 -19.286 1.00 98.06 603 HIS A C 1
ATOM 4747 O O . HIS A 1 603 ? 1.354 6.098 -20.237 1.00 98.06 603 HIS A O 1
ATOM 4753 N N . VAL A 1 604 ? 3.028 6.089 -18.735 1.00 98.56 604 VAL A N 1
ATOM 4754 C CA . VAL A 1 604 ? 3.616 4.814 -19.158 1.00 98.56 604 VAL A CA 1
ATOM 4755 C C . VAL A 1 604 ? 4.259 4.089 -17.970 1.00 98.56 604 VAL A C 1
ATOM 4757 O O . VAL A 1 604 ? 4.790 4.731 -17.062 1.00 98.56 604 VAL A O 1
ATOM 4760 N N . ALA A 1 605 ? 4.206 2.759 -17.972 1.00 98.69 605 ALA A N 1
ATOM 4761 C CA . ALA A 1 605 ? 4.767 1.890 -16.939 1.00 98.69 605 ALA A CA 1
ATOM 4762 C C . ALA A 1 605 ? 5.412 0.633 -17.544 1.00 98.69 605 ALA A C 1
ATOM 4764 O O . ALA A 1 605 ? 5.116 0.275 -18.682 1.00 98.69 605 ALA A O 1
ATOM 4765 N N . ILE A 1 606 ? 6.260 -0.063 -16.783 1.00 98.81 606 ILE A N 1
ATOM 4766 C CA . ILE A 1 606 ? 6.772 -1.397 -17.147 1.00 98.81 606 ILE A CA 1
ATOM 4767 C C . ILE A 1 606 ? 5.965 -2.451 -16.401 1.00 98.81 606 ILE A C 1
ATOM 4769 O O . ILE A 1 606 ? 5.852 -2.393 -15.176 1.00 98.81 606 ILE A O 1
ATOM 4773 N N . TYR A 1 607 ? 5.436 -3.429 -17.131 1.00 98.62 607 TYR A N 1
ATOM 4774 C CA . TYR A 1 607 ? 4.700 -4.541 -16.548 1.00 98.62 607 TYR A CA 1
ATOM 4775 C C . TYR A 1 607 ? 5.626 -5.493 -15.788 1.00 98.62 607 TYR A C 1
ATOM 4777 O O . TYR A 1 607 ? 6.670 -5.887 -16.310 1.00 98.62 607 TYR A O 1
ATOM 4785 N N . LEU A 1 608 ? 5.239 -5.892 -14.577 1.00 98.31 608 LEU A N 1
ATOM 4786 C CA . LEU A 1 608 ? 5.992 -6.823 -13.730 1.00 98.31 608 LEU A CA 1
ATOM 4787 C C . LEU A 1 608 ? 5.397 -8.239 -13.712 1.00 98.31 608 LEU A C 1
ATOM 4789 O O . LEU A 1 608 ? 6.077 -9.163 -13.270 1.00 98.31 608 LEU A O 1
ATOM 4793 N N . GLY A 1 609 ? 4.184 -8.420 -14.244 1.00 96.44 609 GLY A N 1
ATOM 4794 C CA . GLY A 1 609 ? 3.387 -9.640 -14.076 1.00 96.44 609 GLY A CA 1
ATOM 4795 C C . GLY A 1 609 ? 2.307 -9.462 -13.011 1.00 96.44 609 GLY A C 1
ATOM 4796 O O . GLY A 1 609 ? 2.374 -8.528 -12.210 1.00 96.44 609 GLY A O 1
ATOM 4797 N N . ASP A 1 610 ? 1.311 -10.351 -12.990 1.00 94.75 610 ASP A N 1
ATOM 4798 C CA . ASP A 1 610 ? 0.304 -10.424 -11.924 1.00 94.75 610 ASP A CA 1
ATOM 4799 C C . ASP A 1 610 ? -0.484 -9.116 -11.698 1.00 94.75 610 ASP A C 1
ATOM 4801 O O . ASP A 1 610 ? -0.896 -8.823 -10.574 1.00 94.75 610 ASP A O 1
ATOM 4805 N N . ASN A 1 611 ? -0.698 -8.309 -12.745 1.00 95.69 611 ASN A N 1
ATOM 4806 C CA . ASN A 1 611 ? -1.301 -6.970 -12.654 1.00 95.69 611 ASN A CA 1
ATOM 4807 C C . ASN A 1 611 ? -0.464 -5.938 -11.866 1.00 95.69 611 ASN A C 1
ATOM 4809 O O . ASN A 1 611 ? -0.993 -4.901 -11.476 1.00 95.69 611 ASN A O 1
ATOM 4813 N N . TYR A 1 612 ? 0.832 -6.168 -11.650 1.00 97.81 612 TYR A N 1
ATOM 4814 C CA . TYR A 1 612 ? 1.742 -5.181 -11.062 1.00 97.81 612 TYR A CA 1
ATOM 4815 C C . TYR A 1 612 ? 2.583 -4.487 -12.129 1.00 97.81 612 TYR A C 1
ATOM 4817 O O . TYR A 1 612 ? 2.923 -5.050 -13.173 1.00 97.81 612 TYR A O 1
ATOM 4825 N N . MET A 1 613 ? 2.947 -3.242 -11.849 1.00 98.38 613 MET A N 1
ATOM 4826 C CA . MET A 1 613 ? 3.781 -2.423 -12.718 1.00 98.38 613 MET A CA 1
ATOM 4827 C C . MET A 1 613 ? 4.747 -1.557 -11.914 1.00 98.38 613 MET A C 1
ATOM 4829 O O . MET A 1 613 ? 4.441 -1.165 -10.791 1.00 98.38 613 MET A O 1
ATOM 4833 N N . ILE A 1 614 ? 5.892 -1.219 -12.505 1.00 98.69 614 ILE A N 1
ATOM 4834 C CA . ILE A 1 614 ? 6.797 -0.182 -11.997 1.00 98.69 614 ILE A CA 1
ATOM 4835 C C . ILE A 1 614 ? 6.668 1.077 -12.852 1.00 98.69 614 ILE A C 1
ATOM 4837 O O . ILE A 1 614 ? 6.681 1.018 -14.086 1.00 98.69 614 ILE A O 1
ATOM 4841 N N . HIS A 1 615 ? 6.538 2.227 -12.196 1.00 98.50 615 HIS A N 1
ATOM 4842 C CA . HIS A 1 615 ? 6.426 3.521 -12.863 1.00 98.50 615 HIS A CA 1
ATOM 4843 C C . HIS A 1 615 ? 6.896 4.675 -11.973 1.00 98.50 615 HIS A C 1
ATOM 4845 O O . HIS A 1 615 ? 6.985 4.535 -10.757 1.00 98.50 615 HIS A O 1
ATOM 4851 N N . ALA A 1 616 ? 7.156 5.838 -12.572 1.00 98.19 616 ALA A N 1
ATOM 4852 C CA . ALA A 1 616 ? 7.327 7.093 -11.844 1.00 98.19 616 ALA A CA 1
ATOM 4853 C C . ALA A 1 616 ? 6.030 7.892 -11.922 1.00 98.19 616 ALA A C 1
ATOM 4855 O O . ALA A 1 616 ? 5.640 8.293 -13.017 1.00 98.19 616 ALA A O 1
ATOM 4856 N N . THR A 1 617 ? 5.362 8.117 -10.790 1.00 96.19 617 THR A N 1
ATOM 4857 C CA . THR A 1 617 ? 4.036 8.751 -10.754 1.00 96.19 617 THR A CA 1
ATOM 4858 C C . THR A 1 617 ? 3.977 9.913 -9.768 1.00 96.19 617 THR A C 1
ATOM 4860 O O . THR A 1 617 ? 4.537 9.863 -8.673 1.00 96.19 617 THR A O 1
ATOM 4863 N N . GLY A 1 618 ? 3.263 10.972 -10.158 1.00 93.62 618 GLY A N 1
ATOM 4864 C CA . GLY A 1 618 ? 3.018 12.128 -9.299 1.00 93.62 618 GLY A CA 1
ATOM 4865 C C . GLY A 1 618 ? 2.069 11.841 -8.136 1.00 93.62 618 GLY A C 1
ATOM 4866 O O . GLY A 1 618 ? 2.137 12.544 -7.134 1.00 93.62 618 GLY A O 1
ATOM 4867 N N . GLU A 1 619 ? 1.227 10.809 -8.241 1.00 91.56 619 GLU A N 1
ATOM 4868 C CA . GLU A 1 619 ? 0.279 10.425 -7.184 1.00 91.56 619 GLU A CA 1
ATOM 4869 C C . GLU A 1 619 ? 0.988 9.863 -5.948 1.00 91.56 619 GLU A C 1
ATOM 4871 O O . GLU A 1 619 ? 0.655 10.217 -4.821 1.00 91.56 619 GLU A O 1
ATOM 4876 N N . GLU A 1 620 ? 2.022 9.051 -6.174 1.00 94.06 620 GLU A N 1
ATOM 4877 C CA . GLU A 1 620 ? 2.882 8.480 -5.126 1.00 94.06 620 GLU A CA 1
ATOM 4878 C C . GLU A 1 620 ? 4.093 9.383 -4.824 1.00 94.06 620 GLU A C 1
ATOM 4880 O O . GLU A 1 620 ? 4.795 9.211 -3.821 1.00 94.06 620 GLU A O 1
ATOM 4885 N N . GLY A 1 621 ? 4.344 10.360 -5.704 1.00 94.94 621 GLY A N 1
ATOM 4886 C CA . GLY A 1 621 ? 5.433 11.333 -5.620 1.00 94.94 621 GLY A CA 1
ATOM 4887 C C . GLY A 1 621 ? 6.816 10.774 -5.962 1.00 94.94 621 GLY A C 1
ATOM 4888 O O . GLY A 1 621 ? 7.814 11.473 -5.786 1.00 94.94 621 GLY A O 1
ATOM 4889 N N . MET A 1 622 ? 6.902 9.530 -6.436 1.00 96.50 622 MET A N 1
ATOM 4890 C CA . MET A 1 622 ? 8.163 8.819 -6.653 1.00 96.50 622 MET A CA 1
ATOM 4891 C C . MET A 1 622 ? 8.019 7.673 -7.663 1.00 96.50 622 MET A C 1
ATOM 4893 O O . MET A 1 622 ? 6.919 7.331 -8.104 1.00 96.50 622 MET A O 1
ATOM 4897 N N . THR A 1 623 ? 9.149 7.064 -8.009 1.00 98.31 623 THR A N 1
ATOM 4898 C CA . THR A 1 623 ? 9.192 5.761 -8.674 1.00 98.31 623 THR A CA 1
ATOM 4899 C C . THR A 1 623 ? 8.791 4.671 -7.695 1.00 98.31 623 THR A C 1
ATOM 4901 O O . THR A 1 623 ? 9.405 4.535 -6.634 1.00 98.31 623 THR A O 1
ATOM 4904 N N . THR A 1 624 ? 7.758 3.907 -8.037 1.00 98.12 624 THR A N 1
ATOM 4905 C CA . THR A 1 624 ? 7.223 2.852 -7.180 1.00 98.12 624 THR A CA 1
ATOM 4906 C C . THR A 1 624 ? 6.653 1.682 -7.977 1.00 98.12 624 THR A C 1
ATOM 4908 O O . THR A 1 624 ? 6.458 1.773 -9.194 1.00 98.12 624 THR A O 1
ATOM 4911 N N . ILE A 1 625 ? 6.376 0.591 -7.266 1.00 98.25 625 ILE A N 1
ATOM 4912 C CA . ILE A 1 625 ? 5.574 -0.530 -7.747 1.00 98.25 625 ILE A CA 1
ATOM 4913 C C . ILE A 1 625 ? 4.114 -0.265 -7.373 1.00 98.25 625 ILE A C 1
ATOM 4915 O O . ILE A 1 625 ? 3.823 0.088 -6.232 1.00 98.25 625 ILE A O 1
ATOM 4919 N N . SER A 1 626 ? 3.211 -0.464 -8.326 1.00 97.44 626 SER A N 1
ATOM 4920 C CA . SER A 1 626 ? 1.772 -0.273 -8.154 1.00 97.44 626 SER A CA 1
ATOM 4921 C C . SER A 1 626 ? 1.010 -1.476 -8.692 1.00 97.44 626 SER A C 1
ATOM 4923 O O . SER A 1 626 ? 1.376 -2.049 -9.720 1.00 97.44 626 SER A O 1
ATOM 4925 N N . TYR A 1 627 ? -0.075 -1.834 -8.010 1.00 97.12 627 TYR A N 1
ATOM 4926 C CA . TYR A 1 627 ? -1.098 -2.719 -8.556 1.00 97.12 627 TYR A CA 1
ATOM 4927 C C . TYR A 1 627 ? -1.948 -1.956 -9.584 1.00 97.12 627 TYR A C 1
ATOM 4929 O O . TYR A 1 627 ? -2.222 -0.764 -9.414 1.00 97.12 627 TYR A O 1
ATOM 4937 N N . MET A 1 628 ? -2.384 -2.641 -10.639 1.00 95.62 628 MET A N 1
ATOM 4938 C CA . MET A 1 628 ? -3.357 -2.158 -11.622 1.00 95.62 628 MET A CA 1
ATOM 4939 C C . MET A 1 628 ? -4.754 -2.084 -10.990 1.00 95.62 628 MET A C 1
ATOM 4941 O O . MET A 1 628 ? -5.621 -2.922 -11.251 1.00 95.62 628 MET A O 1
ATOM 4945 N N . ASN A 1 629 ? -4.937 -1.081 -10.134 1.00 95.00 629 ASN A N 1
ATOM 4946 C CA . ASN A 1 629 ? -6.206 -0.717 -9.511 1.00 95.00 629 ASN A CA 1
ATOM 4947 C C . ASN A 1 629 ? -7.202 -0.140 -10.541 1.00 95.00 629 ASN A C 1
ATOM 4949 O O . ASN A 1 629 ? -6.865 0.069 -11.710 1.00 95.00 629 ASN A O 1
ATOM 4953 N N . SER A 1 630 ? -8.430 0.114 -10.101 1.00 94.56 630 SER A N 1
ATOM 4954 C CA . SER A 1 630 ? -9.549 0.632 -10.892 1.00 94.56 630 SER A CA 1
ATOM 4955 C C . SER A 1 630 ? -9.194 1.897 -11.673 1.00 94.56 630 SER A C 1
ATOM 4957 O O . SER A 1 630 ? -9.474 1.964 -12.867 1.00 94.56 630 SER A O 1
ATOM 4959 N N . TYR A 1 631 ? -8.492 2.847 -11.050 1.00 94.94 631 TYR A N 1
ATOM 4960 C CA . TYR A 1 631 ? -8.018 4.065 -11.708 1.00 94.94 631 TYR A CA 1
ATOM 4961 C C . TYR A 1 631 ? -7.070 3.758 -12.875 1.00 94.94 631 TYR A C 1
ATOM 4963 O O . TYR A 1 631 ? -7.296 4.189 -14.006 1.00 94.94 631 TYR A O 1
ATOM 4971 N N . TRP A 1 632 ? -6.021 2.962 -12.647 1.00 96.12 632 TRP A N 1
ATOM 4972 C CA . TRP A 1 632 ? -5.091 2.613 -13.723 1.00 96.12 632 TRP A CA 1
ATOM 4973 C C . TRP A 1 632 ? -5.773 1.803 -14.824 1.00 96.12 632 TRP A C 1
ATOM 4975 O O . TRP A 1 632 ? -5.430 1.963 -15.996 1.00 96.12 632 TRP A O 1
ATOM 4985 N N . ARG A 1 633 ? -6.737 0.949 -14.465 1.00 95.38 633 ARG A N 1
ATOM 4986 C CA . ARG A 1 633 ? -7.510 0.155 -15.423 1.00 95.38 633 ARG A CA 1
ATOM 4987 C C . ARG A 1 633 ? -8.402 1.024 -16.300 1.00 95.38 633 ARG A C 1
ATOM 4989 O O . ARG A 1 633 ? -8.409 0.839 -17.512 1.00 95.38 633 ARG A O 1
ATOM 4996 N N . GLU A 1 634 ? -9.079 2.009 -15.715 1.00 94.69 634 GLU A N 1
ATOM 4997 C CA . GLU A 1 634 ? -9.888 2.994 -16.442 1.00 94.69 634 GLU A CA 1
ATOM 4998 C C . GLU A 1 634 ? -9.045 3.794 -17.446 1.00 94.69 634 GLU A C 1
ATOM 5000 O O . GLU A 1 634 ? -9.482 4.058 -18.566 1.00 94.69 634 GLU A O 1
ATOM 5005 N N . HIS A 1 635 ? -7.813 4.139 -17.070 1.00 95.81 635 HIS A N 1
ATOM 5006 C CA . HIS A 1 635 ? -6.900 4.904 -17.918 1.00 95.81 635 HIS A CA 1
ATOM 5007 C C . HIS A 1 635 ? -6.086 4.056 -18.902 1.00 95.81 635 HIS A C 1
ATOM 5009 O O . HIS A 1 635 ? -5.357 4.613 -19.731 1.00 95.81 635 HIS A O 1
ATOM 5015 N N . PHE A 1 636 ? -6.168 2.728 -18.837 1.00 97.62 636 PHE A N 1
ATOM 5016 C CA . PHE A 1 636 ? -5.378 1.843 -19.684 1.00 97.62 636 PHE A CA 1
ATOM 5017 C C . PHE A 1 636 ? -5.705 2.047 -21.168 1.00 97.62 636 PHE A C 1
ATOM 5019 O O . PHE A 1 636 ? -6.860 2.094 -21.580 1.00 97.62 636 PHE A O 1
ATOM 5026 N N . THR A 1 637 ? -4.668 2.161 -21.996 1.00 97.31 637 THR A N 1
ATOM 5027 C CA . THR A 1 637 ? -4.806 2.361 -23.446 1.00 97.31 637 THR A CA 1
ATOM 5028 C C . THR A 1 637 ? -4.334 1.152 -24.238 1.00 97.31 637 THR A C 1
ATOM 5030 O O . THR A 1 637 ? -5.042 0.701 -25.133 1.00 97.31 637 THR A O 1
ATOM 5033 N N . GLY A 1 638 ? -3.153 0.615 -23.936 1.00 97.44 638 GLY A N 1
ATOM 5034 C CA . GLY A 1 638 ? -2.586 -0.498 -24.692 1.00 97.44 638 GLY A CA 1
ATOM 5035 C C . GLY A 1 638 ? -1.161 -0.840 -24.276 1.00 97.44 638 GLY A C 1
ATOM 5036 O O . GLY A 1 638 ? -0.622 -0.271 -23.324 1.00 97.44 638 GLY A O 1
ATOM 5037 N N . VAL A 1 639 ? -0.542 -1.777 -24.998 1.00 98.44 639 VAL A N 1
ATOM 5038 C CA . VAL A 1 639 ? 0.781 -2.326 -24.656 1.00 98.44 639 VAL A CA 1
ATOM 5039 C C . VAL A 1 639 ? 1.713 -2.330 -25.852 1.00 98.44 639 VAL A C 1
ATOM 5041 O O . VAL A 1 639 ? 1.337 -2.763 -26.947 1.00 98.44 639 VAL A O 1
ATOM 5044 N N . LYS A 1 640 ? 2.950 -1.892 -25.611 1.00 97.81 640 LYS A N 1
ATOM 5045 C CA . LYS A 1 640 ? 4.049 -1.926 -26.575 1.00 97.81 640 LYS A CA 1
ATOM 5046 C C . LYS A 1 640 ? 5.172 -2.843 -26.129 1.00 97.81 640 LYS A C 1
ATOM 5048 O O . LYS A 1 640 ? 5.468 -2.965 -24.938 1.00 97.81 640 LYS A O 1
ATOM 5053 N N . ARG A 1 641 ? 5.844 -3.419 -27.118 1.00 97.31 641 ARG A N 1
ATOM 5054 C CA . ARG A 1 641 ? 7.073 -4.191 -26.963 1.00 97.31 641 ARG A CA 1
ATOM 5055 C C . ARG A 1 641 ? 8.148 -3.634 -27.887 1.00 97.31 641 ARG A C 1
ATOM 5057 O O . ARG A 1 641 ? 7.875 -3.277 -29.028 1.00 97.31 641 ARG A O 1
ATOM 5064 N N . PHE A 1 642 ? 9.374 -3.559 -27.381 1.00 94.69 642 PHE A N 1
ATOM 5065 C CA . PHE A 1 642 ? 10.473 -2.861 -28.057 1.00 94.69 642 PHE A CA 1
ATOM 5066 C C . PHE A 1 642 ? 11.668 -3.758 -28.393 1.00 94.69 642 PHE A C 1
ATOM 5068 O O . PHE A 1 642 ? 12.730 -3.237 -28.704 1.00 94.69 642 PHE A O 1
ATOM 5075 N N . ASP A 1 643 ? 11.521 -5.084 -28.322 1.00 88.50 643 ASP A N 1
ATOM 5076 C CA . ASP A 1 643 ? 12.627 -6.025 -28.559 1.00 88.50 643 ASP A CA 1
ATOM 5077 C C . ASP A 1 643 ? 13.325 -5.798 -29.906 1.00 88.50 643 ASP A C 1
ATOM 5079 O O . ASP A 1 643 ? 14.550 -5.824 -29.962 1.00 88.50 643 ASP A O 1
ATOM 5083 N N . ASP A 1 644 ? 12.559 -5.475 -30.948 1.00 84.69 644 ASP A N 1
ATOM 5084 C CA . ASP A 1 644 ? 13.084 -5.261 -32.300 1.00 84.69 644 ASP A CA 1
ATOM 5085 C C . ASP A 1 644 ? 13.809 -3.913 -32.473 1.00 84.69 644 ASP A C 1
ATOM 5087 O O . ASP A 1 644 ? 14.368 -3.646 -33.531 1.00 84.69 644 ASP A O 1
ATOM 5091 N N . LEU A 1 645 ? 13.820 -3.048 -31.451 1.00 86.25 645 LEU A N 1
ATOM 5092 C CA . LEU A 1 645 ? 14.479 -1.736 -31.485 1.00 86.25 645 LEU A CA 1
ATOM 5093 C C . LEU A 1 645 ? 15.897 -1.748 -30.890 1.00 86.25 645 LEU A C 1
ATOM 5095 O O . LEU A 1 645 ? 16.474 -0.681 -30.671 1.00 86.25 645 LEU A O 1
ATOM 5099 N N . SER A 1 646 ? 16.462 -2.918 -30.581 1.00 80.81 646 SER A N 1
ATOM 5100 C CA . SER A 1 646 ? 17.823 -3.008 -30.041 1.00 80.81 646 SER A CA 1
ATOM 5101 C C . SER A 1 646 ? 18.851 -2.485 -31.043 1.00 80.81 646 SER A C 1
ATOM 5103 O O . SER A 1 646 ? 18.829 -2.863 -32.215 1.00 80.81 646 SER A O 1
ATOM 5105 N N . VAL A 1 647 ? 19.771 -1.643 -30.573 1.00 77.25 647 VAL A N 1
ATOM 5106 C CA . VAL A 1 647 ? 20.879 -1.131 -31.387 1.00 77.25 647 VAL A CA 1
ATOM 5107 C C . VAL A 1 647 ? 21.946 -2.219 -31.566 1.00 77.25 647 VAL A C 1
ATOM 5109 O O . VAL A 1 647 ? 22.365 -2.847 -30.594 1.00 77.25 647 VAL A O 1
ATOM 5112 N N . GLN A 1 648 ? 22.409 -2.417 -32.804 1.00 76.81 648 GLN A N 1
ATOM 5113 C CA . GLN A 1 648 ? 23.468 -3.372 -33.163 1.00 76.81 648 GLN A CA 1
ATOM 5114 C C . GLN A 1 648 ? 24.856 -2.814 -32.802 1.00 76.81 648 GLN A C 1
ATOM 5116 O O . GLN A 1 648 ? 25.577 -2.292 -33.649 1.00 76.81 648 GLN A O 1
ATOM 5121 N N . LEU A 1 649 ? 25.214 -2.841 -31.512 1.00 70.12 649 LEU A N 1
ATOM 5122 C CA . LEU A 1 649 ? 26.505 -2.331 -31.010 1.00 70.12 649 LEU A CA 1
ATOM 5123 C C . LEU A 1 649 ? 27.724 -3.153 -31.459 1.00 70.12 649 LEU A C 1
ATOM 5125 O O . LEU A 1 649 ? 28.853 -2.715 -31.267 1.00 70.12 649 LEU A O 1
ATOM 5129 N N . ASP A 1 650 ? 27.509 -4.332 -32.031 1.00 67.12 650 ASP A N 1
ATOM 5130 C CA . ASP A 1 650 ? 28.515 -5.135 -32.724 1.00 67.12 650 ASP A CA 1
ATOM 5131 C C . ASP A 1 650 ? 28.927 -4.529 -34.075 1.00 67.12 650 ASP A C 1
ATOM 5133 O O . ASP A 1 650 ? 30.025 -4.799 -34.562 1.00 67.12 650 ASP A O 1
ATOM 5137 N N . HIS A 1 651 ? 28.097 -3.656 -34.653 1.00 75.62 651 HIS A N 1
ATOM 5138 C CA . HIS A 1 651 ? 28.416 -2.968 -35.894 1.00 75.62 651 HIS A CA 1
ATOM 5139 C C . HIS A 1 651 ? 29.412 -1.806 -35.657 1.00 75.62 651 HIS A C 1
ATOM 5141 O O . HIS A 1 651 ? 29.085 -0.871 -34.916 1.00 75.62 651 HIS A O 1
ATOM 5147 N N . PRO A 1 652 ? 30.596 -1.769 -36.307 1.00 76.19 652 PRO A N 1
ATOM 5148 C CA . PRO A 1 652 ? 31.672 -0.831 -35.956 1.00 76.19 652 PRO A CA 1
ATOM 5149 C C . PRO A 1 652 ? 31.279 0.652 -36.008 1.00 76.19 652 PRO A C 1
ATOM 5151 O O . PRO A 1 652 ? 31.524 1.393 -35.058 1.00 76.19 652 PRO A O 1
ATOM 5154 N N . ALA A 1 653 ? 30.603 1.107 -37.072 1.00 84.81 653 ALA A N 1
ATOM 5155 C CA . ALA A 1 653 ? 30.148 2.502 -37.133 1.00 84.81 653 ALA A CA 1
ATOM 5156 C C . ALA A 1 653 ? 29.069 2.832 -36.097 1.00 84.81 653 ALA A C 1
ATOM 5158 O O . ALA A 1 653 ? 28.999 3.969 -35.635 1.00 84.81 653 ALA A O 1
ATOM 5159 N N . VAL A 1 654 ? 28.225 1.865 -35.733 1.00 84.12 654 VAL A N 1
ATOM 5160 C CA . VAL A 1 654 ? 27.178 2.067 -34.724 1.00 84.12 654 VAL A CA 1
ATOM 5161 C C . VAL A 1 654 ? 27.817 2.177 -33.346 1.00 84.12 654 VAL A C 1
ATOM 5163 O O . VAL A 1 654 ? 27.476 3.093 -32.601 1.00 84.12 654 VAL A O 1
ATOM 5166 N N . TYR A 1 655 ? 28.784 1.308 -33.040 1.00 78.44 655 TYR A N 1
ATOM 5167 C CA . TYR A 1 655 ? 29.579 1.370 -31.818 1.00 78.44 655 TYR A CA 1
ATOM 5168 C C . TYR A 1 655 ? 30.255 2.734 -31.654 1.00 78.44 655 TYR A C 1
ATOM 5170 O O . TYR A 1 655 ? 30.071 3.394 -30.632 1.00 78.44 655 TYR A O 1
ATOM 5178 N N . GLU A 1 656 ? 30.972 3.200 -32.678 1.00 84.38 656 GLU A N 1
ATOM 5179 C CA . GLU A 1 656 ? 31.658 4.497 -32.651 1.00 84.38 656 GLU A CA 1
ATOM 5180 C C . GLU A 1 656 ? 30.677 5.672 -32.559 1.00 84.38 656 GLU A C 1
ATOM 5182 O O . GLU A 1 656 ? 30.890 6.598 -31.777 1.00 84.38 656 GLU A O 1
ATOM 5187 N N . ALA A 1 657 ? 29.555 5.621 -33.288 1.00 87.81 657 ALA A N 1
ATOM 5188 C CA . ALA A 1 657 ? 28.485 6.614 -33.170 1.00 87.81 657 ALA A CA 1
ATOM 5189 C C . ALA A 1 657 ? 27.933 6.703 -31.742 1.00 87.81 657 ALA A C 1
ATOM 5191 O O . ALA A 1 657 ? 27.563 7.786 -31.283 1.00 87.81 657 ALA A O 1
ATOM 5192 N N . TYR A 1 658 ? 27.904 5.574 -31.039 1.00 81.88 658 TYR A N 1
ATOM 5193 C CA . TYR A 1 658 ? 27.444 5.475 -29.665 1.00 81.88 658 TYR A CA 1
ATOM 5194 C C . TYR A 1 658 ? 28.402 6.129 -28.667 1.00 81.88 658 TYR A C 1
ATOM 5196 O O . TYR A 1 658 ? 27.954 6.826 -27.756 1.00 81.88 658 TYR A O 1
ATOM 5204 N N . GLN A 1 659 ? 29.715 5.947 -28.852 1.00 82.19 659 GLN A N 1
ATOM 5205 C CA . GLN A 1 659 ? 30.739 6.507 -27.956 1.00 82.19 659 GLN A CA 1
ATOM 5206 C C . GLN A 1 659 ? 30.715 8.038 -27.912 1.00 82.19 659 GLN A C 1
ATOM 5208 O O . GLN A 1 659 ? 31.126 8.645 -26.925 1.00 82.19 659 GLN A O 1
ATOM 5213 N N . VAL A 1 660 ? 30.223 8.666 -28.980 1.00 87.94 660 VAL A N 1
ATOM 5214 C CA . VAL A 1 660 ? 30.204 10.124 -29.139 1.00 87.94 660 VAL A CA 1
ATOM 5215 C C . VAL A 1 660 ? 28.832 10.753 -28.888 1.00 87.94 660 VAL A C 1
ATOM 5217 O O . VAL A 1 660 ? 28.647 11.949 -29.130 1.00 87.94 660 VAL A O 1
ATOM 5220 N N . LEU A 1 661 ? 27.850 9.985 -28.401 1.00 88.81 661 LEU A N 1
ATOM 5221 C CA . LEU A 1 661 ? 26.546 10.531 -28.020 1.00 88.81 661 LEU A CA 1
ATOM 5222 C C . LEU A 1 661 ? 26.697 11.583 -26.914 1.00 88.81 661 LEU A C 1
ATOM 5224 O O . LEU A 1 661 ? 27.406 11.394 -25.928 1.00 88.81 661 LEU A O 1
ATOM 5228 N N . GLY A 1 662 ? 26.002 12.709 -27.072 1.00 86.12 662 GLY A N 1
ATOM 5229 C CA . GLY A 1 662 ? 26.070 13.838 -26.145 1.00 86.12 662 GLY A CA 1
ATOM 5230 C C . GLY A 1 662 ? 27.249 14.790 -26.370 1.00 86.12 662 GLY A C 1
ATOM 5231 O O . GLY A 1 662 ? 27.257 15.865 -25.766 1.00 86.12 662 GLY A O 1
ATOM 5232 N N . SER A 1 663 ? 28.203 14.476 -27.260 1.00 93.12 663 SER A N 1
ATOM 5233 C CA . SER A 1 663 ? 29.241 15.438 -27.653 1.00 93.12 663 SER A CA 1
ATOM 5234 C C . SER A 1 663 ? 28.602 16.727 -28.199 1.00 93.12 663 SER A C 1
ATOM 5236 O O . SER A 1 663 ? 27.623 16.663 -28.954 1.00 93.12 663 SER A O 1
ATOM 5238 N N . PRO A 1 664 ? 29.118 17.917 -27.836 1.00 94.38 664 PRO A N 1
ATOM 5239 C CA . PRO A 1 664 ? 28.486 19.180 -28.198 1.00 94.38 664 PRO A CA 1
ATOM 5240 C C . PRO A 1 664 ? 28.543 19.426 -29.708 1.00 94.38 664 PRO A C 1
ATOM 5242 O O . PRO A 1 664 ? 29.436 18.946 -30.406 1.00 94.38 664 PRO A O 1
ATOM 5245 N N . TYR A 1 665 ? 27.602 20.220 -30.223 1.00 95.81 665 TYR A N 1
ATOM 5246 C CA . TYR A 1 665 ? 27.707 20.704 -31.594 1.00 95.81 665 TYR A CA 1
ATOM 5247 C C . TYR A 1 665 ? 28.706 21.856 -31.667 1.00 95.81 665 TYR A C 1
ATOM 5249 O O . TYR A 1 665 ? 28.535 22.872 -30.990 1.00 95.81 665 TYR A O 1
ATOM 5257 N N . GLN A 1 666 ? 29.688 21.742 -32.553 1.00 95.94 666 GLN A N 1
ATOM 5258 C CA . GLN A 1 666 ? 30.676 22.780 -32.814 1.00 95.94 666 GLN A CA 1
ATOM 5259 C C . GLN A 1 666 ? 30.877 22.923 -34.320 1.00 95.94 666 GLN A C 1
ATOM 5261 O O . GLN A 1 666 ? 31.305 21.994 -34.997 1.00 95.94 666 GLN A O 1
ATOM 5266 N N . LEU A 1 667 ? 30.602 24.113 -34.863 1.00 92.62 667 LEU A N 1
ATOM 5267 C CA . LEU A 1 667 ? 30.829 24.378 -36.285 1.00 92.62 667 LEU A CA 1
ATOM 5268 C C . LEU A 1 667 ? 32.322 24.218 -36.612 1.00 92.62 667 LEU A C 1
ATOM 5270 O O . LEU A 1 667 ? 33.158 24.883 -35.996 1.00 92.62 667 LEU A O 1
ATOM 5274 N N . GLY A 1 668 ? 32.646 23.368 -37.587 1.00 90.69 668 GLY A N 1
ATOM 5275 C CA . GLY A 1 668 ? 34.022 23.020 -37.936 1.00 90.69 668 GLY A CA 1
ATOM 5276 C C . GLY A 1 668 ? 34.635 21.912 -37.072 1.00 90.69 668 GLY A C 1
ATOM 5277 O O . GLY A 1 668 ? 35.697 21.412 -37.443 1.00 90.69 668 GLY A O 1
ATOM 5278 N N . GLY A 1 669 ? 33.968 21.477 -36.001 1.00 93.75 669 GLY A N 1
ATOM 5279 C CA . GLY A 1 669 ? 34.443 20.434 -35.090 1.00 93.75 669 GLY A CA 1
ATOM 5280 C C . GLY A 1 669 ? 34.404 19.027 -35.695 1.00 93.75 669 GLY A C 1
ATOM 5281 O O . GLY A 1 669 ? 33.553 18.733 -36.541 1.00 93.75 669 GLY A O 1
ATOM 5282 N N . ALA A 1 670 ? 35.354 18.182 -35.292 1.00 93.75 670 ALA A N 1
ATOM 5283 C CA . ALA A 1 670 ? 35.555 16.830 -35.824 1.00 93.75 670 ALA A CA 1
ATOM 5284 C C . ALA A 1 670 ? 36.131 15.851 -34.778 1.00 93.75 670 ALA A C 1
ATOM 5286 O O . ALA A 1 670 ? 36.707 14.830 -35.152 1.00 93.75 670 ALA A O 1
ATOM 5287 N N . ASP A 1 671 ? 36.001 16.159 -33.485 1.00 92.81 671 ASP A N 1
ATOM 5288 C CA . ASP A 1 671 ? 36.465 15.296 -32.396 1.00 92.81 671 ASP A CA 1
ATOM 5289 C C . ASP A 1 671 ? 35.546 15.387 -31.157 1.00 92.81 671 ASP A C 1
ATOM 5291 O O . ASP A 1 671 ? 34.854 16.396 -30.981 1.00 92.81 671 ASP A O 1
ATOM 5295 N N . PRO A 1 672 ? 35.520 14.355 -30.289 1.00 89.12 672 PRO A N 1
ATOM 5296 C CA . PRO A 1 672 ? 34.584 14.295 -29.164 1.00 89.12 672 PRO A CA 1
ATOM 5297 C C . PRO A 1 672 ? 34.788 15.365 -28.087 1.00 89.12 672 PRO A C 1
ATOM 5299 O O . PRO A 1 672 ? 33.819 15.720 -27.412 1.00 89.12 672 PRO A O 1
ATOM 5302 N N . GLU A 1 673 ? 36.014 15.873 -27.911 1.00 88.81 673 GLU A N 1
ATOM 5303 C CA . GLU A 1 673 ? 36.347 16.849 -26.864 1.00 88.81 673 GLU A CA 1
ATOM 5304 C C . GLU A 1 673 ? 35.920 18.267 -27.259 1.00 88.81 673 GLU A C 1
ATOM 5306 O O . GLU A 1 673 ? 35.365 19.006 -26.442 1.00 88.81 673 GLU A O 1
ATOM 5311 N N . GLN A 1 674 ? 36.167 18.661 -28.512 1.00 89.50 674 GLN A N 1
ATOM 5312 C CA . GLN A 1 674 ? 35.794 19.978 -29.041 1.00 89.50 674 GLN A CA 1
ATOM 5313 C C . GLN A 1 674 ? 34.345 20.028 -29.528 1.00 89.50 674 GLN A C 1
ATOM 5315 O O . GLN A 1 674 ? 33.764 21.113 -29.623 1.00 89.50 674 GLN A O 1
ATOM 5320 N N . GLY A 1 675 ? 33.766 18.868 -29.829 1.00 92.94 675 GLY A N 1
ATOM 5321 C CA . GLY A 1 675 ? 32.450 18.730 -30.427 1.00 92.94 675 GLY A CA 1
ATOM 5322 C C . GLY A 1 675 ? 32.495 18.547 -31.940 1.00 92.94 675 GLY A C 1
ATOM 5323 O O . GLY A 1 675 ? 33.525 18.693 -32.602 1.00 92.94 675 GLY A O 1
ATOM 5324 N N . PHE A 1 676 ? 31.328 18.256 -32.505 1.00 97.56 676 PHE A N 1
ATOM 5325 C CA . PHE A 1 676 ? 31.170 17.897 -33.911 1.00 97.56 676 PHE A CA 1
ATOM 5326 C C . PHE A 1 676 ? 30.244 18.859 -34.649 1.00 97.56 676 PHE A C 1
ATOM 5328 O O . PHE A 1 676 ? 29.252 19.332 -34.097 1.00 97.56 676 PHE A O 1
ATOM 5335 N N . ASP A 1 677 ? 30.499 19.086 -35.934 1.00 95.19 677 ASP A N 1
ATOM 5336 C CA . ASP A 1 677 ? 29.411 19.390 -36.865 1.00 95.19 677 ASP A CA 1
ATOM 5337 C C . ASP A 1 677 ? 28.973 18.124 -37.614 1.00 95.19 677 ASP A C 1
ATOM 5339 O O . ASP A 1 677 ? 29.519 17.039 -37.421 1.00 95.19 677 ASP A O 1
ATOM 5343 N N . THR A 1 678 ? 27.962 18.251 -38.473 1.00 95.12 678 THR A N 1
ATOM 5344 C CA . THR A 1 678 ? 27.333 17.102 -39.136 1.00 95.12 678 THR A CA 1
ATOM 5345 C C . THR A 1 678 ? 28.308 16.298 -39.998 1.00 95.12 678 THR A C 1
ATOM 5347 O O . THR A 1 678 ? 28.338 15.078 -39.893 1.00 95.12 678 THR A O 1
ATOM 5350 N N . GLY A 1 679 ? 29.143 16.956 -40.810 1.00 96.19 679 GLY A N 1
ATOM 5351 C CA . GLY A 1 679 ? 30.137 16.268 -41.645 1.00 96.19 679 GLY A CA 1
ATOM 5352 C C . GLY A 1 679 ? 31.353 15.765 -40.866 1.00 96.19 679 GLY A C 1
ATOM 5353 O O . GLY A 1 679 ? 31.943 14.756 -41.243 1.00 96.19 679 GLY A O 1
ATOM 5354 N N . GLY A 1 680 ? 31.730 16.453 -39.785 1.00 96.81 680 GLY A N 1
ATOM 5355 C CA . GLY A 1 680 ? 32.857 16.078 -38.932 1.00 96.81 680 GLY A CA 1
ATOM 5356 C C . GLY A 1 680 ? 32.542 14.840 -38.104 1.00 96.81 680 GLY A C 1
ATOM 5357 O O . GLY A 1 680 ? 33.408 13.990 -37.939 1.00 96.81 680 GLY A O 1
ATOM 5358 N N . LEU A 1 681 ? 31.288 14.703 -37.663 1.00 97.94 681 LEU A N 1
ATOM 5359 C CA . LEU A 1 681 ? 30.781 13.518 -36.973 1.00 97.94 681 LEU A CA 1
ATOM 5360 C C . LEU A 1 681 ? 30.910 12.259 -37.836 1.00 97.94 681 LEU A C 1
ATOM 5362 O O . LEU A 1 681 ? 31.534 11.287 -37.420 1.00 97.94 681 LEU A O 1
ATOM 5366 N N . THR A 1 682 ? 30.346 12.279 -39.048 1.00 97.81 682 THR A N 1
ATOM 5367 C CA . THR A 1 682 ? 30.390 11.111 -39.941 1.00 97.81 682 THR A CA 1
ATOM 5368 C C . THR A 1 682 ? 31.814 10.795 -40.381 1.00 97.81 682 THR A C 1
ATOM 5370 O O . THR A 1 682 ? 32.188 9.627 -40.420 1.00 97.81 682 THR A O 1
ATOM 5373 N N . GLN A 1 683 ? 32.634 11.824 -40.628 1.00 96.81 683 GLN A N 1
ATOM 5374 C CA . GLN A 1 683 ? 34.057 11.660 -40.924 1.00 96.81 683 GLN A CA 1
ATOM 5375 C C . GLN A 1 683 ? 34.810 10.974 -39.782 1.00 96.81 683 GLN A C 1
ATOM 5377 O O . GLN A 1 683 ? 35.561 10.036 -40.036 1.00 96.81 683 GLN A O 1
ATOM 5382 N N . TYR A 1 684 ? 34.615 11.428 -38.544 1.00 96.25 684 TYR A N 1
ATOM 5383 C CA . TYR A 1 684 ? 35.256 10.840 -37.372 1.00 96.25 684 TYR A CA 1
ATOM 5384 C C . TYR A 1 684 ? 34.861 9.375 -37.201 1.00 96.25 684 TYR A C 1
ATOM 5386 O O . TYR A 1 684 ? 35.740 8.524 -37.099 1.00 96.25 684 TYR A O 1
ATOM 5394 N N . ILE A 1 685 ? 33.561 9.076 -37.244 1.00 94.69 685 ILE A N 1
ATOM 5395 C CA . ILE A 1 685 ? 33.052 7.718 -37.033 1.00 94.69 685 ILE A CA 1
ATOM 5396 C C . ILE A 1 685 ? 33.569 6.766 -38.111 1.00 94.69 685 ILE A C 1
ATOM 5398 O O . ILE A 1 685 ? 34.093 5.712 -37.775 1.00 94.69 685 ILE A O 1
ATOM 5402 N N . TYR A 1 686 ? 33.514 7.144 -39.391 1.00 93.62 686 TYR A N 1
ATOM 5403 C CA . TYR A 1 686 ? 34.066 6.308 -40.464 1.00 93.62 686 TYR A CA 1
ATOM 5404 C C . TYR A 1 686 ? 35.581 6.131 -40.342 1.00 93.62 686 TYR A C 1
ATOM 5406 O O . TYR A 1 686 ? 36.103 5.058 -40.648 1.00 93.62 686 TYR A O 1
ATOM 5414 N N . LYS A 1 687 ? 36.298 7.154 -39.858 1.00 89.94 687 LYS A N 1
ATOM 5415 C CA . LYS A 1 687 ? 37.735 7.037 -39.623 1.00 89.94 687 LYS A CA 1
ATOM 5416 C C . LYS A 1 687 ? 38.052 6.072 -38.482 1.00 89.94 687 LYS A C 1
ATOM 5418 O O . LYS A 1 687 ? 38.966 5.272 -38.634 1.00 89.94 687 LYS A O 1
ATOM 5423 N N . GLN A 1 688 ? 37.325 6.135 -37.366 1.00 85.12 688 GLN A N 1
ATOM 5424 C CA . GLN A 1 688 ? 37.547 5.230 -36.232 1.00 85.12 688 GLN A CA 1
ATOM 5425 C C . GLN A 1 688 ? 37.108 3.798 -36.554 1.00 85.12 688 GLN A C 1
ATOM 5427 O O . GLN A 1 688 ? 37.875 2.861 -36.341 1.00 85.12 688 GLN A O 1
ATOM 5432 N N . ALA A 1 689 ? 35.913 3.643 -37.127 1.00 82.38 689 ALA A N 1
ATOM 5433 C CA . ALA A 1 689 ? 35.305 2.346 -37.398 1.00 82.38 689 ALA A CA 1
ATOM 5434 C C . ALA A 1 689 ? 35.998 1.590 -38.538 1.00 82.38 689 ALA A C 1
ATOM 5436 O O . ALA A 1 689 ? 36.170 0.379 -38.453 1.00 82.38 689 ALA A O 1
ATOM 5437 N N . TYR A 1 690 ? 36.393 2.297 -39.601 1.00 82.44 690 TYR A N 1
ATOM 5438 C CA . TYR A 1 690 ? 36.789 1.672 -40.869 1.00 82.44 690 TYR A CA 1
ATOM 5439 C C . TYR A 1 690 ? 38.138 2.142 -41.409 1.00 82.44 690 TYR A C 1
ATOM 5441 O O . TYR A 1 690 ? 38.515 1.775 -42.517 1.00 82.44 690 TYR A O 1
ATOM 5449 N N . GLN A 1 691 ? 38.844 3.030 -40.698 1.00 80.62 691 GLN A N 1
ATOM 5450 C CA . GLN A 1 691 ? 40.023 3.741 -41.217 1.00 80.62 691 GLN A CA 1
ATOM 5451 C C . GLN A 1 691 ? 39.768 4.519 -42.522 1.00 80.62 691 GLN A C 1
ATOM 5453 O O . GLN A 1 691 ? 40.710 5.003 -43.156 1.00 80.62 691 GLN A O 1
ATOM 5458 N N . TYR A 1 692 ? 38.497 4.733 -42.873 1.00 85.88 692 TYR A N 1
ATOM 5459 C CA . TYR A 1 692 ? 38.072 5.338 -44.126 1.00 85.88 692 TYR A CA 1
ATOM 5460 C C . TYR A 1 692 ? 38.042 6.868 -44.015 1.00 85.88 692 TYR A C 1
ATOM 5462 O O . TYR A 1 692 ? 37.296 7.449 -43.224 1.00 85.88 692 TYR A O 1
ATOM 5470 N N . ASP A 1 693 ? 38.846 7.546 -44.836 1.00 89.38 693 ASP A N 1
ATOM 5471 C CA . ASP A 1 693 ? 38.948 9.008 -44.847 1.00 89.38 693 ASP A CA 1
ATOM 5472 C C . ASP A 1 693 ? 37.802 9.651 -45.645 1.00 89.38 693 ASP A C 1
ATOM 5474 O O . ASP A 1 693 ? 37.950 10.040 -46.809 1.00 89.38 693 ASP A O 1
ATOM 5478 N N . LEU A 1 694 ? 36.636 9.803 -45.009 1.00 93.88 694 LEU A N 1
ATOM 5479 C CA . LEU A 1 694 ? 35.525 10.546 -45.608 1.00 93.88 694 LEU A CA 1
ATOM 5480 C C . LEU A 1 694 ? 35.897 12.024 -45.851 1.00 93.88 694 LEU A C 1
ATOM 5482 O O . LEU A 1 694 ? 36.564 12.649 -45.020 1.00 93.88 694 LEU A O 1
ATOM 5486 N N . PRO A 1 695 ? 35.406 12.647 -46.940 1.00 95.44 695 PRO A N 1
ATOM 5487 C CA . PRO A 1 695 ? 35.513 14.090 -47.138 1.00 95.44 695 PRO A CA 1
ATOM 5488 C C . PRO A 1 695 ? 34.864 14.901 -46.007 1.00 95.44 695 PRO A C 1
ATOM 5490 O O . PRO A 1 695 ? 33.911 14.460 -45.369 1.00 95.44 695 PRO A O 1
ATOM 5493 N N . ARG A 1 696 ? 35.322 16.142 -45.803 1.00 94.56 696 ARG A N 1
ATOM 5494 C CA . ARG A 1 696 ? 34.890 16.982 -44.669 1.00 94.56 696 ARG A CA 1
ATOM 5495 C C . ARG A 1 696 ? 33.417 17.401 -44.714 1.00 94.56 696 ARG A C 1
ATOM 5497 O O . ARG A 1 696 ? 32.804 17.584 -43.663 1.00 94.56 696 ARG A O 1
ATOM 5504 N N . TYR A 1 697 ? 32.879 17.635 -45.911 1.00 93.81 697 TYR A N 1
ATOM 5505 C CA . TYR A 1 697 ? 31.551 18.223 -46.104 1.00 93.81 697 TYR A CA 1
ATOM 5506 C C . TYR A 1 697 ? 30.554 17.192 -46.633 1.00 93.81 697 TYR A C 1
ATOM 5508 O O . TYR A 1 697 ? 30.868 16.460 -47.569 1.00 93.81 697 TYR A O 1
ATOM 5516 N N . GLY A 1 698 ? 29.315 17.212 -46.131 1.00 94.69 698 GLY A N 1
ATOM 5517 C CA . GLY A 1 698 ? 28.266 16.267 -46.541 1.00 94.69 698 GLY A CA 1
ATOM 5518 C C . GLY A 1 698 ? 28.018 16.211 -48.052 1.00 94.69 698 GLY A C 1
ATOM 5519 O O . GLY A 1 698 ? 27.854 15.138 -48.616 1.00 94.69 698 GLY A O 1
ATOM 5520 N N . SER A 1 699 ? 28.089 17.350 -48.748 1.00 95.25 699 SER A N 1
ATOM 5521 C CA . SER A 1 699 ? 27.966 17.382 -50.216 1.00 95.25 699 SER A CA 1
ATOM 5522 C C . SER A 1 699 ? 29.060 16.592 -50.948 1.00 95.25 699 SER A C 1
ATOM 5524 O O . SER A 1 699 ? 28.802 16.045 -52.016 1.00 95.25 699 SER A O 1
ATOM 5526 N N . GLN A 1 700 ? 30.267 16.517 -50.383 1.00 96.31 700 GLN A N 1
ATOM 5527 C CA . GLN A 1 700 ? 31.373 15.728 -50.924 1.00 96.31 700 GLN A CA 1
ATOM 5528 C C . GLN A 1 700 ? 31.251 14.260 -50.516 1.00 96.31 700 GLN A C 1
ATOM 5530 O O . GLN A 1 700 ? 31.477 13.387 -51.346 1.00 96.31 700 GLN A O 1
ATOM 5535 N N . GLN A 1 701 ? 30.842 13.986 -49.271 1.00 96.88 701 GLN A N 1
ATOM 5536 C CA . GLN A 1 701 ? 30.552 12.623 -48.810 1.00 96.88 701 GLN A CA 1
ATOM 5537 C C . GLN A 1 701 ? 29.485 11.965 -49.698 1.00 96.88 701 GLN A C 1
ATOM 5539 O O . GLN A 1 701 ? 29.655 10.822 -50.112 1.00 96.88 701 GLN A O 1
ATOM 5544 N N . TRP A 1 702 ? 28.445 12.708 -50.087 1.00 97.12 702 TRP A N 1
ATOM 5545 C CA . TRP A 1 702 ? 27.425 12.247 -51.034 1.00 97.12 702 TRP A CA 1
ATOM 5546 C C . TRP A 1 702 ? 27.987 11.864 -52.408 1.00 97.12 702 TRP A C 1
ATOM 5548 O O . TRP A 1 702 ? 27.540 10.894 -53.009 1.00 97.12 702 TRP A O 1
ATOM 5558 N N . GLN A 1 703 ? 28.963 12.621 -52.921 1.00 94.94 703 GLN A N 1
ATOM 5559 C CA . GLN A 1 703 ? 29.529 12.393 -54.255 1.00 94.94 703 GLN A CA 1
ATOM 5560 C C . GLN A 1 703 ? 30.398 11.137 -54.341 1.00 94.94 703 GLN A C 1
ATOM 5562 O O . GLN A 1 703 ? 30.519 10.580 -55.429 1.00 94.94 703 GLN A O 1
ATOM 5567 N N . VAL A 1 704 ? 31.024 10.728 -53.234 1.00 93.19 704 VAL A N 1
ATOM 5568 C CA . VAL A 1 704 ? 31.958 9.590 -53.217 1.00 93.19 704 VAL A CA 1
ATOM 5569 C C . VAL A 1 704 ? 31.307 8.270 -52.793 1.00 93.19 704 VAL A C 1
ATOM 5571 O O . VAL A 1 704 ? 31.894 7.224 -53.035 1.00 93.19 704 VAL A O 1
ATOM 5574 N N . GLY A 1 705 ? 30.113 8.299 -52.191 1.00 91.00 705 GLY A N 1
ATOM 5575 C CA . GLY A 1 705 ? 29.368 7.091 -51.817 1.00 91.00 705 GLY A CA 1
ATOM 5576 C C . GLY A 1 705 ? 28.523 6.514 -52.959 1.00 91.00 705 GLY A C 1
ATOM 5577 O O . GLY A 1 705 ? 28.121 7.228 -53.885 1.00 91.00 705 GLY A O 1
ATOM 5578 N N . MET A 1 706 ? 28.186 5.231 -52.870 1.00 94.44 706 MET A N 1
ATOM 5579 C CA . MET A 1 706 ? 27.248 4.551 -53.766 1.00 94.44 706 MET A CA 1
ATOM 5580 C C . MET A 1 706 ? 25.810 4.809 -53.317 1.00 94.44 706 MET A C 1
ATOM 5582 O O . MET A 1 706 ? 25.482 4.658 -52.147 1.00 94.44 706 MET A O 1
ATOM 5586 N N . GLU A 1 707 ? 24.951 5.246 -54.237 1.00 96.19 707 GLU A N 1
ATOM 5587 C CA . GLU A 1 707 ? 23.552 5.549 -53.915 1.00 96.19 707 GLU A CA 1
ATOM 5588 C C . GLU A 1 707 ? 22.768 4.275 -53.629 1.00 96.19 707 GLU A C 1
ATOM 5590 O O . GLU A 1 707 ? 22.821 3.326 -54.412 1.00 96.19 707 GLU A O 1
ATOM 5595 N N . ILE A 1 708 ? 21.994 4.298 -52.549 1.00 96.25 708 ILE A N 1
ATOM 5596 C CA . ILE A 1 708 ? 21.065 3.232 -52.187 1.00 96.25 708 ILE A CA 1
ATOM 5597 C C . ILE A 1 708 ? 19.677 3.821 -51.941 1.00 96.25 708 ILE A C 1
ATOM 5599 O O . ILE A 1 708 ? 19.514 5.009 -51.647 1.00 96.25 708 ILE A O 1
ATOM 5603 N N . HIS A 1 709 ? 18.653 2.980 -52.077 1.00 94.56 709 HIS A N 1
ATOM 5604 C CA . HIS A 1 709 ? 17.306 3.368 -51.680 1.00 94.56 709 HIS A CA 1
ATOM 5605 C C . HIS A 1 709 ? 17.253 3.485 -50.146 1.00 94.56 709 HIS A C 1
ATOM 5607 O O . HIS A 1 709 ? 17.738 2.567 -49.491 1.00 94.56 709 HIS A O 1
ATOM 5613 N N . PRO A 1 710 ? 16.664 4.543 -49.554 1.00 90.88 710 PRO A N 1
ATOM 5614 C CA . PRO A 1 710 ? 16.632 4.699 -48.097 1.00 90.88 710 PRO A CA 1
ATOM 5615 C C . PRO A 1 710 ? 16.002 3.525 -47.338 1.00 90.88 710 PRO A C 1
ATOM 5617 O O . PRO A 1 710 ? 16.490 3.172 -46.273 1.00 90.88 710 PRO A O 1
ATOM 5620 N N . ASP A 1 711 ? 14.978 2.879 -47.904 1.00 89.56 711 ASP A N 1
ATOM 5621 C CA . ASP A 1 711 ? 14.360 1.679 -47.306 1.00 89.56 711 ASP A CA 1
ATOM 5622 C C . ASP A 1 711 ? 15.295 0.453 -47.277 1.00 89.56 711 ASP A C 1
ATOM 5624 O O . ASP A 1 711 ? 14.996 -0.527 -46.602 1.00 89.56 711 ASP A O 1
ATOM 5628 N N . ASN A 1 712 ? 16.406 0.499 -48.017 1.00 93.50 712 ASN A N 1
ATOM 5629 C CA . ASN A 1 712 ? 17.437 -0.537 -48.042 1.00 93.50 712 ASN A CA 1
ATOM 5630 C C . ASN A 1 712 ? 18.684 -0.124 -47.244 1.00 93.50 712 ASN A C 1
ATOM 5632 O O . ASN A 1 712 ? 19.711 -0.778 -47.387 1.00 93.50 712 ASN A O 1
ATOM 5636 N N . ALA A 1 713 ? 18.642 0.986 -46.499 1.00 94.44 713 ALA A N 1
ATOM 5637 C CA . ALA A 1 713 ? 19.775 1.399 -45.682 1.00 94.44 713 ALA A CA 1
ATOM 5638 C C . ALA A 1 713 ? 20.052 0.356 -44.595 1.00 94.44 713 ALA A C 1
ATOM 5640 O O . ALA A 1 713 ? 19.138 -0.088 -43.897 1.00 94.44 713 ALA A O 1
ATOM 5641 N N . GLU A 1 714 ? 21.318 -0.002 -44.440 1.00 92.62 714 GLU A N 1
ATOM 5642 C CA . GLU A 1 714 ? 21.816 -0.895 -43.402 1.00 92.62 714 GLU A CA 1
ATOM 5643 C C . GLU A 1 714 ? 22.545 -0.079 -42.322 1.00 92.62 714 GLU A C 1
ATOM 5645 O O . GLU A 1 714 ? 22.975 1.055 -42.577 1.00 92.62 714 GLU A O 1
ATOM 5650 N N . PRO A 1 715 ? 22.638 -0.576 -41.073 1.00 91.19 715 PRO A N 1
ATOM 5651 C CA . PRO A 1 715 ? 23.395 0.106 -40.030 1.00 91.19 715 PRO A CA 1
ATOM 5652 C C . PRO A 1 715 ? 24.788 0.529 -40.521 1.00 91.19 715 PRO A C 1
ATOM 5654 O O . PRO A 1 715 ? 25.476 -0.211 -41.209 1.00 91.19 715 PRO A O 1
ATOM 5657 N N . GLY A 1 716 ? 25.199 1.754 -40.199 1.00 90.75 716 GLY A N 1
ATOM 5658 C CA . GLY A 1 716 ? 26.443 2.357 -40.678 1.00 90.75 716 GLY A CA 1
ATOM 5659 C C . GLY A 1 716 ? 26.347 3.129 -41.993 1.00 90.75 716 GLY A C 1
ATOM 5660 O O . GLY A 1 716 ? 27.196 4.000 -42.209 1.00 90.75 716 GLY A O 1
ATOM 5661 N N . ASP A 1 717 ? 25.327 2.911 -42.826 1.00 96.44 717 ASP A N 1
ATOM 5662 C CA . ASP A 1 717 ? 25.097 3.732 -44.021 1.00 96.44 717 ASP A CA 1
ATOM 5663 C C . ASP A 1 717 ? 24.835 5.199 -43.661 1.00 96.44 717 ASP A C 1
ATOM 5665 O O . ASP A 1 717 ? 24.412 5.535 -42.551 1.00 96.44 717 ASP A O 1
ATOM 5669 N N . LEU A 1 718 ? 25.068 6.106 -44.613 1.00 97.88 718 LEU A N 1
ATOM 5670 C CA . LEU A 1 718 ? 24.797 7.526 -44.413 1.00 97.88 718 LEU A CA 1
ATOM 5671 C C . LEU A 1 718 ? 23.474 7.941 -45.053 1.00 97.88 718 LEU A C 1
ATOM 5673 O O . LEU A 1 718 ? 23.285 7.862 -46.269 1.00 97.88 718 LEU A O 1
ATOM 5677 N N . LEU A 1 719 ? 22.585 8.490 -44.231 1.00 98.31 719 LEU A N 1
ATOM 5678 C CA . LEU A 1 719 ? 21.399 9.212 -44.672 1.00 98.31 719 LEU A CA 1
ATOM 5679 C C . LEU A 1 719 ? 21.742 10.690 -44.851 1.00 98.31 719 LEU A C 1
ATOM 5681 O O . LEU A 1 719 ? 22.414 11.299 -44.017 1.00 98.31 719 LEU A O 1
ATOM 5685 N N . PHE A 1 720 ? 21.256 11.285 -45.934 1.00 98.06 720 PHE A N 1
ATOM 5686 C CA . PHE A 1 720 ? 21.515 12.679 -46.266 1.00 98.06 720 PHE A CA 1
ATOM 5687 C C . PHE A 1 720 ? 20.229 13.483 -46.253 1.00 98.06 720 PHE A C 1
ATOM 5689 O O . PHE A 1 720 ? 19.221 13.062 -46.816 1.00 98.06 720 PHE A O 1
ATOM 5696 N N . PHE 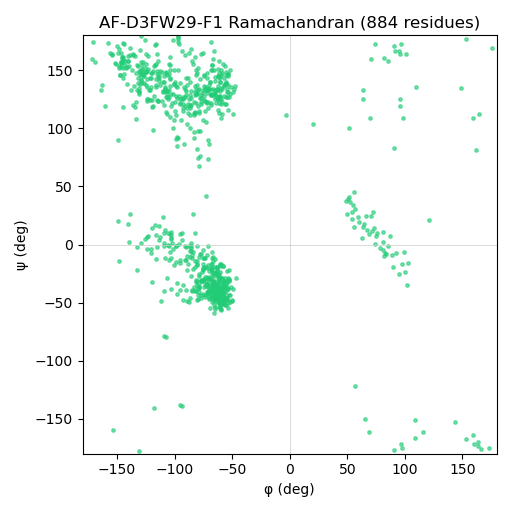A 1 721 ? 20.282 14.671 -45.656 1.00 98.00 721 PHE A N 1
ATOM 5697 C CA . PHE A 1 721 ? 19.124 15.541 -45.490 1.00 98.00 721 PHE A CA 1
ATOM 5698 C C . PHE A 1 721 ? 19.370 16.947 -46.032 1.00 98.00 721 PHE A C 1
ATOM 5700 O O . PHE A 1 721 ? 20.469 17.500 -45.932 1.00 98.00 721 PHE A O 1
ATOM 5707 N N . GLU A 1 722 ? 18.322 17.551 -46.582 1.00 96.56 722 GLU A N 1
ATOM 5708 C CA . GLU A 1 722 ? 18.317 18.923 -47.064 1.00 96.56 722 GLU A CA 1
ATOM 5709 C C . GLU A 1 722 ? 18.426 19.927 -45.905 1.00 96.56 722 GLU A C 1
ATOM 5711 O O . GLU A 1 722 ? 17.658 19.915 -44.939 1.00 96.56 722 GLU A O 1
ATOM 5716 N N . GLY A 1 723 ? 19.380 20.847 -46.034 1.00 89.50 723 GLY A N 1
ATOM 5717 C CA . GLY A 1 723 ? 19.626 21.956 -45.118 1.00 89.50 723 GLY A CA 1
ATOM 5718 C C . GLY A 1 723 ? 20.285 23.127 -45.849 1.00 89.50 723 GLY A C 1
ATOM 5719 O O . GLY A 1 723 ? 20.236 23.216 -47.074 1.00 89.50 723 GLY A O 1
ATOM 5720 N N . THR A 1 724 ? 20.942 24.031 -45.116 1.00 86.25 724 THR A N 1
ATOM 5721 C CA . THR A 1 724 ? 21.800 25.067 -45.738 1.00 86.25 724 THR A CA 1
ATOM 5722 C C . THR A 1 724 ? 22.949 24.449 -46.537 1.00 86.25 724 THR A C 1
ATOM 5724 O O . THR A 1 724 ? 23.375 24.993 -47.553 1.00 86.25 724 THR A O 1
ATOM 5727 N N . THR A 1 725 ? 23.414 23.288 -46.086 1.00 89.75 725 THR A N 1
ATOM 5728 C CA . THR A 1 725 ? 24.232 22.324 -46.819 1.00 89.75 725 THR A CA 1
ATOM 5729 C C . THR A 1 725 ? 23.602 20.944 -46.664 1.00 89.75 725 THR A C 1
ATOM 5731 O O . THR A 1 725 ? 22.745 20.756 -45.802 1.00 89.75 725 THR A O 1
ATOM 5734 N N . LEU A 1 726 ? 24.040 19.968 -47.460 1.00 95.44 726 LEU A N 1
ATOM 5735 C CA . LEU A 1 726 ? 23.611 18.584 -47.282 1.00 95.44 726 LEU A CA 1
ATOM 5736 C C . LEU A 1 726 ? 24.117 18.050 -45.931 1.00 95.44 726 LEU A C 1
ATOM 5738 O O . LEU A 1 726 ? 25.314 18.151 -45.646 1.00 95.44 726 LEU A O 1
ATOM 5742 N N . ILE A 1 727 ? 23.204 17.544 -45.104 1.00 97.44 727 ILE A N 1
ATOM 5743 C CA . ILE A 1 727 ? 23.465 17.073 -43.740 1.00 97.44 727 ILE A CA 1
ATOM 5744 C C . ILE A 1 727 ? 23.604 15.549 -43.767 1.00 97.44 727 ILE A C 1
ATOM 5746 O O . ILE A 1 727 ? 22.598 14.887 -44.011 1.00 97.44 727 ILE A O 1
ATOM 5750 N N . PRO A 1 728 ? 24.801 14.989 -43.530 1.00 97.69 728 PRO A N 1
ATOM 5751 C CA . PRO A 1 728 ? 24.971 13.554 -43.363 1.00 97.69 728 PRO A CA 1
ATOM 5752 C C . PRO A 1 728 ? 24.612 13.131 -41.928 1.00 97.69 728 PRO A C 1
ATOM 5754 O O . PRO A 1 728 ? 24.846 13.878 -40.973 1.00 97.69 728 PRO A O 1
ATOM 5757 N N . ALA A 1 729 ? 24.056 11.934 -41.789 1.00 97.88 729 ALA A N 1
ATOM 5758 C CA . ALA A 1 729 ? 23.739 11.270 -40.528 1.00 97.88 729 ALA A CA 1
ATOM 5759 C C . ALA A 1 729 ? 23.988 9.765 -40.676 1.00 97.88 729 ALA A C 1
ATOM 5761 O O . ALA A 1 729 ? 23.775 9.222 -41.757 1.00 97.88 729 ALA A O 1
ATOM 5762 N N . ILE A 1 730 ? 24.421 9.095 -39.610 1.00 97.38 730 ILE A N 1
ATOM 5763 C CA . ILE A 1 730 ? 24.685 7.647 -39.641 1.00 97.38 730 ILE A CA 1
ATOM 5764 C C . ILE A 1 730 ? 23.403 6.901 -39.322 1.00 97.38 730 ILE A C 1
ATOM 5766 O O . ILE A 1 730 ? 22.803 7.151 -38.279 1.00 97.38 730 ILE A O 1
ATOM 5770 N N . TYR A 1 731 ? 22.987 5.990 -40.190 1.00 96.25 731 TYR A N 1
ATOM 5771 C CA . TYR A 1 731 ? 21.865 5.104 -39.926 1.00 96.25 731 TYR A CA 1
ATOM 5772 C C . TYR A 1 731 ? 22.253 4.054 -38.883 1.00 96.25 731 TYR A C 1
ATOM 5774 O O . TYR A 1 731 ? 23.314 3.444 -38.973 1.00 96.25 731 TYR A O 1
ATOM 5782 N N . LEU A 1 732 ? 21.404 3.847 -37.880 1.00 91.06 732 LEU A N 1
ATOM 5783 C CA . LEU A 1 732 ? 21.627 2.855 -36.824 1.00 91.06 732 LEU A CA 1
ATOM 5784 C C . LEU A 1 732 ? 20.810 1.568 -37.022 1.00 91.06 732 LEU A C 1
ATOM 5786 O O . LEU A 1 732 ? 20.937 0.644 -36.223 1.00 91.06 732 LEU A O 1
ATOM 5790 N N . GLY A 1 733 ? 19.953 1.516 -38.045 1.00 88.25 733 GLY A N 1
ATOM 5791 C CA . GLY A 1 733 ? 18.857 0.548 -38.120 1.00 88.25 733 GLY A CA 1
ATOM 5792 C C . GLY A 1 733 ? 17.569 1.083 -37.488 1.00 88.25 733 GLY A C 1
ATOM 5793 O O . GLY A 1 733 ? 17.555 2.140 -36.858 1.00 88.25 733 GLY A O 1
ATOM 5794 N N . ASN A 1 734 ? 16.461 0.356 -37.664 1.00 85.38 734 ASN A N 1
ATOM 5795 C CA . ASN A 1 734 ? 15.176 0.612 -36.992 1.00 85.38 734 ASN A CA 1
ATOM 5796 C C . ASN A 1 734 ? 14.617 2.036 -37.163 1.00 85.38 734 ASN A C 1
ATOM 5798 O O . ASN A 1 734 ? 13.998 2.579 -36.252 1.00 85.38 734 ASN A O 1
ATOM 5802 N N . ASN A 1 735 ? 14.839 2.659 -38.325 1.00 89.56 735 ASN A N 1
ATOM 5803 C CA . ASN A 1 735 ? 14.486 4.064 -38.590 1.00 89.56 735 ASN A CA 1
ATOM 5804 C C . ASN A 1 735 ? 15.175 5.070 -37.655 1.00 89.56 735 ASN A C 1
ATOM 5806 O O . ASN A 1 735 ? 14.736 6.216 -37.548 1.00 89.56 735 ASN A O 1
ATOM 5810 N N . GLN A 1 736 ? 16.268 4.678 -37.008 1.00 91.44 736 GLN A N 1
ATOM 5811 C CA . GLN A 1 736 ? 17.052 5.540 -36.140 1.00 91.44 736 GLN A CA 1
ATOM 5812 C C . GLN A 1 736 ? 18.342 5.969 -36.822 1.00 91.44 736 GLN A C 1
ATOM 5814 O O . GLN A 1 736 ? 18.941 5.240 -37.612 1.00 91.44 736 GLN A O 1
ATOM 5819 N N . MET A 1 737 ? 18.777 7.184 -36.514 1.00 94.81 737 MET A N 1
ATOM 5820 C CA . MET A 1 737 ? 20.033 7.725 -37.011 1.00 94.81 737 MET A CA 1
ATOM 5821 C C . MET A 1 737 ? 20.737 8.572 -35.960 1.00 94.81 737 MET A C 1
ATOM 5823 O O . MET A 1 737 ? 20.087 9.175 -35.107 1.00 94.81 737 MET A O 1
ATOM 5827 N N . VAL A 1 738 ? 22.056 8.682 -36.070 1.00 95.81 738 VAL A N 1
ATOM 5828 C CA . VAL A 1 738 ? 22.887 9.585 -35.270 1.00 95.81 738 VAL A CA 1
ATOM 5829 C C . VAL A 1 738 ? 23.278 10.799 -36.093 1.00 95.81 738 VAL A C 1
ATOM 5831 O O . VAL A 1 738 ? 23.782 10.689 -37.212 1.00 95.81 738 VAL A O 1
ATOM 5834 N N . VAL A 1 739 ? 23.048 11.981 -35.521 1.00 96.81 739 VAL A N 1
ATOM 5835 C CA . VAL A 1 739 ? 23.346 13.263 -36.163 1.00 96.81 739 VAL A CA 1
ATOM 5836 C C . VAL A 1 739 ? 23.751 14.318 -35.134 1.00 96.81 739 VAL A C 1
ATOM 5838 O O . VAL A 1 739 ? 23.236 14.351 -34.017 1.00 96.81 739 VAL A O 1
ATOM 5841 N N . ALA A 1 740 ? 24.658 15.218 -35.519 1.00 96.06 740 ALA A N 1
ATOM 5842 C CA . ALA A 1 740 ? 25.010 16.393 -34.725 1.00 96.06 740 ALA A CA 1
ATOM 5843 C C . ALA A 1 740 ? 24.007 17.531 -34.976 1.00 96.06 740 ALA A C 1
ATOM 5845 O O . ALA A 1 740 ? 23.842 17.998 -36.105 1.00 96.06 740 ALA A O 1
ATOM 5846 N N . THR A 1 741 ? 23.362 18.027 -33.921 1.00 93.06 741 THR A N 1
ATOM 5847 C CA . THR A 1 741 ? 22.380 19.118 -33.986 1.00 93.06 741 THR A CA 1
ATOM 5848 C C . THR A 1 741 ? 22.812 20.306 -33.140 1.00 93.06 741 THR A C 1
ATOM 5850 O O . THR A 1 741 ? 23.330 20.145 -32.041 1.00 93.06 741 THR A O 1
ATOM 5853 N N . GLN A 1 742 ? 22.531 21.523 -33.606 1.00 89.62 742 GLN A N 1
ATOM 5854 C CA . GLN A 1 742 ? 22.895 22.744 -32.876 1.00 89.62 742 GLN A CA 1
ATOM 5855 C C . GLN A 1 742 ? 22.282 22.829 -31.471 1.00 89.62 742 GLN A C 1
ATOM 5857 O O . GLN A 1 742 ? 22.865 23.459 -30.596 1.00 89.62 742 GLN A O 1
ATOM 5862 N N . ALA A 1 743 ? 21.106 22.230 -31.268 1.00 86.31 743 ALA A N 1
ATOM 5863 C CA . ALA A 1 743 ? 20.387 22.302 -30.001 1.00 86.31 743 ALA A CA 1
ATOM 5864 C C . ALA A 1 743 ? 20.858 21.251 -28.987 1.00 86.31 743 ALA A C 1
ATOM 5866 O O . ALA A 1 743 ? 20.963 21.568 -27.807 1.00 86.31 743 ALA A O 1
ATOM 5867 N N . ASN A 1 744 ? 21.135 20.023 -29.438 1.00 85.56 744 ASN A N 1
ATOM 5868 C CA . ASN A 1 744 ? 21.325 18.874 -28.547 1.00 85.56 744 ASN A CA 1
ATOM 5869 C C . ASN A 1 744 ? 22.674 18.165 -28.736 1.00 85.56 744 ASN A C 1
ATOM 5871 O O . ASN A 1 744 ? 22.880 17.104 -28.158 1.00 85.56 744 ASN A O 1
ATOM 5875 N N . GLY A 1 745 ? 23.576 18.708 -29.558 1.00 93.06 745 GLY A N 1
ATOM 5876 C CA . GLY A 1 745 ? 24.816 18.020 -29.905 1.00 93.06 745 GLY A CA 1
ATOM 5877 C C . GLY A 1 745 ? 24.551 16.751 -30.712 1.00 93.06 745 GLY A C 1
ATOM 5878 O O . GLY A 1 745 ? 23.581 16.684 -31.477 1.00 93.06 745 GLY A O 1
ATOM 5879 N N . VAL A 1 746 ? 25.432 15.766 -30.567 1.00 94.44 746 VAL A N 1
ATOM 5880 C CA . VAL A 1 746 ? 25.281 14.438 -31.168 1.00 94.44 746 VAL A CA 1
ATOM 5881 C C . VAL A 1 746 ? 24.158 13.686 -30.460 1.00 94.44 746 VAL A C 1
ATOM 5883 O O . VAL A 1 746 ? 24.236 13.413 -29.263 1.00 94.44 746 VAL A O 1
ATOM 5886 N N . MET A 1 747 ? 23.104 13.349 -31.200 1.00 91.38 747 MET A N 1
ATOM 5887 C CA . MET A 1 747 ? 21.918 12.683 -30.664 1.00 91.38 747 MET A CA 1
ATOM 5888 C C . MET A 1 747 ? 21.381 11.625 -31.625 1.00 91.38 747 MET A C 1
ATOM 5890 O O . MET A 1 747 ? 21.580 11.718 -32.839 1.00 91.38 747 MET A O 1
ATOM 5894 N N . ILE A 1 748 ? 20.629 10.672 -31.073 1.00 90.31 748 ILE A N 1
ATOM 5895 C CA . ILE A 1 748 ? 19.808 9.748 -31.855 1.00 90.31 748 ILE A CA 1
ATOM 5896 C C . ILE A 1 748 ? 18.491 10.434 -32.224 1.00 90.31 748 ILE A C 1
ATOM 5898 O O . ILE A 1 748 ? 17.831 11.062 -31.392 1.00 90.31 748 ILE A O 1
ATOM 5902 N N . VAL A 1 749 ? 18.111 10.304 -33.487 1.00 90.31 749 VAL A N 1
ATOM 5903 C CA . VAL A 1 749 ? 16.832 10.733 -34.040 1.00 90.31 749 VAL A CA 1
ATOM 5904 C C . VAL A 1 749 ? 16.102 9.506 -34.554 1.00 90.31 749 VAL A C 1
ATOM 5906 O O . VAL A 1 749 ? 16.629 8.783 -35.392 1.00 90.31 749 VAL A O 1
ATOM 5909 N N . ASP A 1 750 ? 14.861 9.337 -34.115 1.00 89.50 750 ASP A N 1
ATOM 5910 C CA . ASP A 1 750 ? 13.932 8.374 -34.693 1.00 89.50 750 ASP A CA 1
ATOM 5911 C C . ASP A 1 750 ? 13.112 9.050 -35.805 1.00 89.50 750 ASP A C 1
ATOM 5913 O O . ASP A 1 750 ? 12.429 10.063 -35.594 1.00 89.50 750 ASP A O 1
ATOM 5917 N N . LEU A 1 751 ? 13.236 8.526 -37.022 1.00 90.81 751 LEU A N 1
ATOM 5918 C CA . LEU A 1 751 ? 12.614 9.061 -38.230 1.00 90.81 751 LEU A CA 1
ATOM 5919 C C . LEU A 1 751 ? 11.105 8.806 -38.273 1.00 90.81 751 LEU A C 1
ATOM 5921 O O . LEU A 1 751 ? 10.402 9.526 -38.976 1.00 90.81 751 LEU A O 1
ATOM 5925 N N . THR A 1 752 ? 10.589 7.850 -37.500 1.00 88.12 752 THR A N 1
ATOM 5926 C CA . THR A 1 752 ? 9.152 7.547 -37.430 1.00 88.12 752 THR A CA 1
ATOM 5927 C C . THR A 1 752 ? 8.392 8.676 -36.736 1.00 88.12 752 THR A C 1
ATOM 5929 O O . THR A 1 752 ? 7.301 9.057 -37.155 1.00 88.12 752 THR A O 1
ATOM 5932 N N . VAL A 1 753 ? 8.996 9.253 -35.694 1.00 86.44 753 VAL A N 1
ATOM 5933 C CA . VAL A 1 753 ? 8.361 10.278 -34.845 1.00 86.44 753 VAL A CA 1
ATOM 5934 C C . VAL A 1 753 ? 8.794 11.704 -35.185 1.00 86.44 753 VAL A C 1
ATOM 5936 O O . VAL A 1 753 ? 8.150 12.681 -34.786 1.00 86.44 753 VAL A O 1
ATOM 5939 N N . SER A 1 754 ? 9.907 11.868 -35.905 1.00 89.31 754 SER A N 1
ATOM 5940 C CA . SER A 1 754 ? 10.399 13.193 -36.267 1.00 89.31 754 SER A CA 1
ATOM 5941 C C . SER A 1 754 ? 9.558 13.823 -37.374 1.00 89.31 754 SER A C 1
ATOM 5943 O O . SER A 1 754 ? 9.478 13.314 -38.483 1.00 89.31 754 SER A O 1
ATOM 5945 N N . SER A 1 755 ? 9.023 15.020 -37.133 1.00 90.38 755 SER A N 1
ATOM 5946 C CA . SER A 1 755 ? 8.404 15.830 -38.192 1.00 90.38 755 SER A CA 1
ATOM 5947 C C . SER A 1 755 ? 9.414 16.677 -38.978 1.00 90.38 755 SER A C 1
ATOM 5949 O O . SER A 1 755 ? 9.047 17.331 -39.954 1.00 90.38 755 SER A O 1
ATOM 5951 N N . TYR A 1 756 ? 10.674 16.738 -38.531 1.00 91.38 756 TYR A N 1
ATOM 5952 C CA . TYR A 1 756 ? 11.697 17.600 -39.127 1.00 91.38 756 TYR A CA 1
ATOM 5953 C C . TYR A 1 756 ? 12.514 16.874 -40.198 1.00 91.38 756 TYR A C 1
ATOM 5955 O O . TYR A 1 756 ? 12.703 17.419 -41.286 1.00 91.38 756 TYR A O 1
ATOM 5963 N N . TRP A 1 757 ? 12.994 15.666 -39.898 1.00 94.81 757 TRP A N 1
ATOM 5964 C CA . TRP A 1 757 ? 13.972 14.965 -40.733 1.00 94.81 757 TRP A CA 1
ATOM 5965 C C . TRP A 1 757 ? 13.373 14.255 -41.957 1.00 94.81 757 TRP A C 1
ATOM 5967 O O . TRP A 1 757 ? 13.879 14.504 -43.048 1.00 94.81 757 TRP A O 1
ATOM 5977 N N . PRO A 1 758 ? 12.278 13.472 -41.866 1.00 95.44 758 PRO A N 1
ATOM 5978 C CA . PRO A 1 758 ? 11.752 12.734 -43.019 1.00 95.44 758 PRO A CA 1
ATOM 5979 C C . PRO A 1 758 ? 11.387 13.611 -44.228 1.00 95.44 758 PRO A C 1
ATOM 5981 O O . PRO A 1 758 ? 11.797 13.271 -45.334 1.00 95.44 758 PRO A O 1
ATOM 5984 N N . PRO A 1 759 ? 10.733 14.787 -44.074 1.00 96.19 759 PRO A N 1
ATOM 5985 C CA . PRO A 1 759 ? 10.457 15.669 -45.215 1.00 96.19 759 PRO A CA 1
ATOM 5986 C C . PRO A 1 759 ? 11.705 16.256 -45.886 1.00 96.19 759 PRO A C 1
ATOM 5988 O O . PRO A 1 759 ? 11.589 16.873 -46.940 1.00 96.19 759 PRO A O 1
ATOM 5991 N N . ARG A 1 760 ? 12.874 16.139 -45.247 1.00 96.94 760 ARG A N 1
ATOM 5992 C CA . ARG A 1 760 ? 14.163 16.639 -45.736 1.00 96.94 760 ARG A CA 1
ATOM 5993 C C . ARG A 1 760 ? 15.058 15.519 -46.241 1.00 96.94 760 ARG A C 1
ATOM 5995 O O . ARG A 1 760 ? 16.177 15.821 -46.631 1.00 96.94 760 ARG A O 1
ATOM 6002 N N . LEU A 1 761 ? 14.634 14.257 -46.194 1.00 97.38 761 LEU A N 1
ATOM 6003 C CA . LEU A 1 761 ? 15.462 13.147 -46.650 1.00 97.38 761 LEU A CA 1
ATOM 6004 C C . LEU A 1 761 ? 15.775 13.325 -48.142 1.00 97.38 761 LEU A C 1
ATOM 6006 O O . LEU A 1 761 ? 14.886 13.281 -48.987 1.00 97.38 761 LEU A O 1
ATOM 6010 N N . TYR A 1 762 ? 17.048 13.557 -48.438 1.00 96.88 762 TYR A N 1
ATOM 6011 C CA . TYR A 1 762 ? 17.568 13.743 -49.786 1.00 96.88 762 TYR A CA 1
ATOM 6012 C C . TYR A 1 762 ? 17.883 12.395 -50.445 1.00 96.88 762 TYR A C 1
ATOM 6014 O O . TYR A 1 762 ? 17.620 12.205 -51.629 1.00 96.88 762 TYR A O 1
ATOM 6022 N N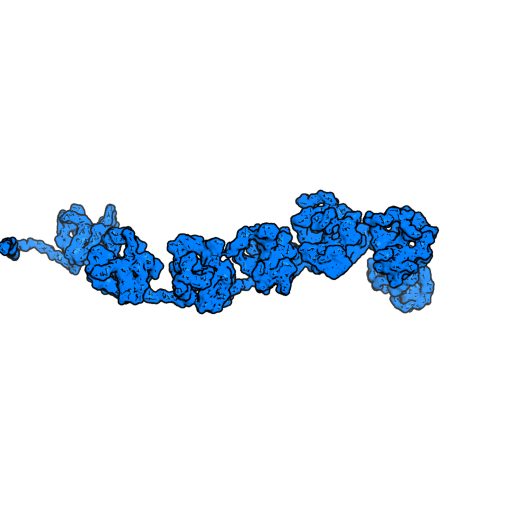 . GLY A 1 763 ? 18.420 11.451 -49.670 1.00 96.94 763 GLY A N 1
ATOM 6023 C CA . GLY A 1 763 ? 18.718 10.091 -50.110 1.00 96.94 763 GLY A CA 1
ATOM 6024 C C . GLY A 1 763 ? 19.675 9.382 -49.156 1.00 96.94 763 GLY A C 1
ATOM 6025 O O . GLY A 1 763 ? 20.023 9.923 -48.106 1.00 96.94 763 GLY A O 1
ATOM 6026 N N . ALA A 1 764 ? 20.116 8.186 -49.533 1.00 97.94 764 ALA A N 1
ATOM 6027 C CA . ALA A 1 764 ? 21.010 7.354 -48.737 1.00 97.94 764 ALA A CA 1
ATOM 6028 C C . ALA A 1 764 ? 22.232 6.923 -49.562 1.00 97.94 764 ALA A C 1
ATOM 6030 O O . ALA A 1 764 ? 22.148 6.764 -50.786 1.00 97.94 764 ALA A O 1
ATOM 6031 N N . ARG A 1 765 ? 23.384 6.778 -48.904 1.00 97.50 765 ARG A N 1
ATOM 6032 C CA . ARG A 1 765 ? 24.620 6.280 -49.515 1.00 97.50 765 ARG A CA 1
ATOM 6033 C C . ARG A 1 765 ? 25.240 5.207 -48.639 1.00 97.50 765 ARG A C 1
ATOM 6035 O O . ARG A 1 765 ? 25.348 5.398 -47.431 1.00 97.50 765 ARG A O 1
ATOM 6042 N N . THR A 1 766 ? 25.737 4.171 -49.295 1.00 94.50 766 THR A N 1
ATOM 6043 C CA . THR A 1 766 ? 26.690 3.223 -48.722 1.00 94.50 766 THR A CA 1
ATOM 6044 C C . THR A 1 766 ? 28.090 3.505 -49.267 1.00 94.50 766 THR A C 1
ATOM 6046 O O . THR A 1 766 ? 28.246 4.186 -50.290 1.00 94.50 766 THR A O 1
ATOM 6049 N N . TYR A 1 767 ? 29.124 3.017 -48.594 1.00 90.00 767 TYR A N 1
ATOM 6050 C CA . TYR A 1 767 ? 30.517 3.245 -48.971 1.00 90.00 767 TYR A CA 1
ATOM 6051 C C . TYR A 1 767 ? 31.222 1.909 -49.118 1.00 90.00 767 TYR A C 1
ATOM 6053 O O . TYR A 1 767 ? 31.043 1.018 -48.296 1.00 90.00 767 TYR A O 1
ATOM 6061 N N . GLU A 1 768 ? 32.031 1.787 -50.169 1.00 80.25 768 GLU A N 1
ATOM 6062 C CA . GLU A 1 768 ? 32.924 0.646 -50.338 1.00 80.25 768 GLU A CA 1
ATOM 6063 C C . GLU A 1 768 ? 34.037 0.771 -49.296 1.00 80.25 768 GLU A C 1
ATOM 6065 O O . GLU A 1 768 ? 35.037 1.466 -49.482 1.00 80.25 768 GLU A O 1
ATOM 6070 N N . ILE A 1 769 ? 33.779 0.181 -48.138 1.00 71.00 769 ILE A N 1
ATOM 6071 C CA . ILE A 1 769 ? 34.753 0.020 -47.077 1.00 71.00 769 ILE A CA 1
ATOM 6072 C C . ILE A 1 769 ? 35.570 -1.206 -47.474 1.00 71.00 769 ILE A C 1
ATOM 6074 O O . ILE A 1 769 ? 35.004 -2.275 -47.697 1.00 71.00 769 ILE A O 1
ATOM 6078 N N . GLU A 1 770 ? 36.889 -1.053 -47.623 1.00 57.75 770 GLU A N 1
ATOM 6079 C CA . GLU A 1 770 ? 37.756 -2.228 -47.631 1.00 57.75 770 GLU A CA 1
ATOM 6080 C C . GLU A 1 770 ? 37.535 -2.905 -46.282 1.00 57.75 770 GLU A C 1
ATOM 6082 O O . GLU A 1 770 ? 37.910 -2.343 -45.251 1.00 57.75 770 GLU A O 1
ATOM 6087 N N . ASP A 1 771 ? 36.865 -4.060 -46.285 1.00 53.81 771 ASP A N 1
ATOM 6088 C CA . ASP A 1 771 ? 36.781 -4.902 -45.104 1.00 53.81 771 ASP A CA 1
ATOM 6089 C C . ASP A 1 771 ? 38.213 -5.057 -44.598 1.00 53.81 771 ASP A C 1
ATOM 6091 O O . ASP A 1 771 ? 39.073 -5.649 -45.266 1.00 53.81 771 ASP A O 1
ATOM 6095 N N . VAL A 1 772 ? 38.500 -4.489 -43.430 1.00 55.69 772 VAL A N 1
ATOM 6096 C CA . VAL A 1 772 ? 39.729 -4.808 -42.721 1.00 55.69 772 VAL A CA 1
ATOM 6097 C C . VAL A 1 772 ? 39.535 -6.243 -42.240 1.00 55.69 772 VAL A C 1
ATOM 6099 O O . VAL A 1 772 ? 38.956 -6.521 -41.195 1.00 55.69 772 VAL A O 1
ATOM 6102 N N . THR A 1 773 ? 39.886 -7.154 -43.139 1.00 66.06 773 THR A N 1
ATOM 6103 C CA . THR A 1 773 ? 39.471 -8.551 -43.163 1.00 66.06 773 THR A CA 1
ATOM 6104 C C . THR A 1 773 ? 40.329 -9.381 -42.220 1.00 66.06 773 THR A C 1
ATOM 6106 O O . THR A 1 773 ? 41.467 -9.036 -41.899 1.00 66.06 773 THR A O 1
ATOM 6109 N N . LEU A 1 774 ? 39.823 -10.559 -41.861 1.00 76.38 774 LEU A N 1
ATOM 6110 C CA . LEU A 1 774 ? 40.617 -11.662 -41.312 1.00 76.38 774 LEU A CA 1
ATOM 6111 C C . LEU A 1 774 ? 41.905 -11.913 -42.141 1.00 76.38 774 LEU A C 1
ATOM 6113 O O . LEU A 1 774 ? 42.953 -12.252 -41.593 1.00 76.38 774 LEU A O 1
ATOM 6117 N N . GLU A 1 775 ? 41.882 -11.618 -43.444 1.00 82.12 775 GLU A N 1
ATOM 6118 C CA . GLU A 1 775 ? 43.060 -11.615 -44.318 1.00 82.12 775 GLU A CA 1
ATOM 6119 C C . GLU A 1 775 ? 44.163 -10.649 -43.844 1.00 82.12 775 GLU A C 1
ATOM 6121 O O . GLU A 1 775 ? 45.335 -11.017 -43.853 1.00 82.12 775 GLU A O 1
ATOM 6126 N N . ALA A 1 776 ? 43.828 -9.444 -43.368 1.00 79.12 776 ALA A N 1
ATOM 6127 C CA . ALA A 1 776 ? 44.812 -8.509 -42.817 1.00 79.12 776 ALA A CA 1
ATOM 6128 C C . ALA A 1 776 ? 45.471 -9.069 -41.546 1.00 79.12 776 ALA A C 1
ATOM 6130 O O . ALA A 1 776 ? 46.685 -8.938 -41.368 1.00 79.12 776 ALA A O 1
ATOM 6131 N N . VAL A 1 777 ? 44.692 -9.753 -40.699 1.00 87.94 777 VAL A N 1
ATOM 6132 C CA . VAL A 1 777 ? 45.201 -10.462 -39.515 1.00 87.94 777 VAL A CA 1
ATOM 6133 C C . VAL A 1 777 ? 46.164 -11.575 -39.937 1.00 87.94 777 VAL A C 1
ATOM 6135 O O . VAL A 1 777 ? 47.251 -11.693 -39.366 1.00 87.94 777 VAL A O 1
ATOM 6138 N N . ALA A 1 778 ? 45.819 -12.364 -40.958 1.00 89.06 778 ALA A N 1
ATOM 6139 C CA . ALA A 1 778 ? 46.684 -13.424 -41.475 1.00 89.06 778 ALA A CA 1
ATOM 6140 C C . ALA A 1 778 ? 47.985 -12.877 -42.084 1.00 89.06 778 ALA A C 1
ATOM 6142 O O . ALA A 1 778 ? 49.063 -13.369 -41.755 1.00 89.06 778 ALA A O 1
ATOM 6143 N N . VAL A 1 779 ? 47.911 -11.829 -42.911 1.00 84.69 779 VAL A N 1
ATOM 6144 C CA . VAL A 1 779 ? 49.081 -11.186 -43.534 1.00 84.69 779 VAL A CA 1
ATOM 6145 C C . VAL A 1 779 ? 50.002 -10.571 -42.482 1.00 84.69 779 VAL A C 1
ATOM 6147 O O . VAL A 1 779 ? 51.222 -10.726 -42.564 1.00 84.69 779 VAL A O 1
ATOM 6150 N N . LEU A 1 780 ? 49.449 -9.896 -41.469 1.00 89.38 780 LEU A N 1
ATOM 6151 C CA . LEU A 1 780 ? 50.253 -9.385 -40.361 1.00 89.38 780 LEU A CA 1
ATOM 6152 C C . LEU A 1 780 ? 50.933 -10.539 -39.617 1.00 89.38 780 LEU A C 1
ATOM 6154 O O . LEU A 1 780 ? 52.141 -10.498 -39.405 1.00 89.38 780 LEU A O 1
ATOM 6158 N N . THR A 1 781 ? 50.188 -11.599 -39.304 1.00 94.19 781 THR A N 1
ATOM 6159 C CA . THR A 1 781 ? 50.716 -12.788 -38.619 1.00 94.19 781 THR A CA 1
ATOM 6160 C C . THR A 1 781 ? 51.858 -13.442 -39.405 1.00 94.19 781 THR A C 1
ATOM 6162 O O . THR A 1 781 ? 52.864 -13.827 -38.810 1.00 94.19 781 THR A O 1
ATOM 6165 N N . GLU A 1 782 ? 51.758 -13.529 -40.735 1.00 94.00 782 GLU A N 1
ATOM 6166 C CA . GLU A 1 782 ? 52.829 -14.039 -41.606 1.00 94.00 782 GLU A CA 1
ATOM 6167 C C . GLU A 1 782 ? 54.119 -13.228 -41.488 1.00 94.00 782 GLU A C 1
ATOM 6169 O O . GLU A 1 782 ? 55.205 -13.809 -41.455 1.00 94.00 782 GLU A O 1
ATOM 6174 N N . ASN A 1 783 ? 54.012 -11.903 -41.368 1.00 90.75 783 ASN A N 1
ATOM 6175 C CA . ASN A 1 783 ? 55.174 -11.026 -41.209 1.00 90.75 783 ASN A CA 1
ATOM 6176 C C . ASN A 1 783 ? 55.873 -11.208 -39.853 1.00 90.75 783 ASN A C 1
ATOM 6178 O O . ASN A 1 783 ? 57.045 -10.862 -39.730 1.00 90.75 783 ASN A O 1
ATOM 6182 N N . TYR A 1 784 ? 55.175 -11.753 -38.853 1.00 93.25 784 TYR A N 1
ATOM 6183 C CA . TYR A 1 784 ? 55.746 -12.080 -37.548 1.00 93.25 784 TYR A CA 1
ATOM 6184 C C . TYR A 1 784 ? 56.394 -13.469 -37.501 1.00 93.25 784 TYR A C 1
ATOM 6186 O O . TYR A 1 784 ? 57.095 -13.761 -36.536 1.00 93.25 784 TYR A O 1
ATOM 6194 N N . VAL A 1 785 ? 56.215 -14.335 -38.506 1.00 94.12 785 VAL A N 1
ATOM 6195 C CA . VAL A 1 785 ? 56.811 -15.682 -38.496 1.00 94.12 785 VAL A CA 1
ATOM 6196 C C . VAL A 1 785 ? 58.342 -15.597 -38.445 1.00 94.12 785 VAL A C 1
ATOM 6198 O O . VAL A 1 785 ? 58.987 -15.049 -39.336 1.00 94.12 785 VAL A O 1
ATOM 6201 N N . GLY A 1 786 ? 58.931 -16.199 -37.411 1.00 90.12 786 GLY A N 1
ATOM 6202 C CA . GLY A 1 786 ? 60.366 -16.169 -37.118 1.00 90.12 786 GLY A CA 1
ATOM 6203 C C . GLY A 1 786 ? 60.804 -15.039 -36.181 1.00 90.12 786 GLY A C 1
ATOM 6204 O O . GLY A 1 786 ? 61.954 -15.046 -35.740 1.00 90.12 786 GLY A O 1
ATOM 6205 N N . GLU A 1 787 ? 59.911 -14.109 -35.838 1.00 94.81 787 GLU A N 1
ATOM 6206 C CA . GLU A 1 787 ? 60.178 -13.030 -34.885 1.00 94.81 787 GLU A CA 1
ATOM 6207 C C . GLU A 1 787 ? 59.964 -13.480 -33.432 1.00 94.81 787 GLU A C 1
ATOM 6209 O O . GLU A 1 787 ? 59.211 -14.413 -33.129 1.00 94.81 787 GLU A O 1
ATOM 6214 N N . VAL A 1 788 ? 60.640 -12.789 -32.510 1.00 93.25 788 VAL A N 1
ATOM 6215 C CA . VAL A 1 788 ? 60.481 -12.998 -31.064 1.00 93.25 788 VAL A CA 1
ATOM 6216 C C . VAL A 1 788 ? 59.310 -12.161 -30.560 1.00 93.25 788 VAL A C 1
ATOM 6218 O O . VAL A 1 788 ? 59.303 -10.941 -30.721 1.00 93.25 788 VAL A O 1
ATOM 6221 N N . PHE A 1 789 ? 58.359 -12.797 -29.878 1.00 92.50 789 PHE A N 1
ATOM 6222 C CA . PHE A 1 789 ? 57.236 -12.119 -29.234 1.00 92.50 789 PHE A CA 1
ATOM 6223 C C . PHE A 1 789 ? 57.200 -12.454 -27.741 1.00 92.50 789 PHE A C 1
ATOM 6225 O O . PHE A 1 789 ? 57.167 -13.619 -27.342 1.00 92.50 789 PHE A O 1
ATOM 6232 N N . HIS A 1 790 ? 57.197 -11.413 -26.907 1.00 90.25 790 HIS A N 1
ATOM 6233 C CA . HIS A 1 790 ? 57.157 -11.550 -25.456 1.00 90.25 790 HIS A CA 1
ATOM 6234 C C . HIS A 1 790 ? 55.716 -11.592 -24.951 1.00 90.25 790 HIS A C 1
ATOM 6236 O O . HIS A 1 790 ? 55.060 -10.558 -24.864 1.00 90.25 790 HIS A O 1
ATOM 6242 N N . GLY A 1 791 ? 55.244 -12.785 -24.597 1.00 89.81 791 GLY A N 1
ATOM 6243 C CA . GLY A 1 791 ? 53.898 -12.991 -24.070 1.00 89.81 791 GLY A CA 1
ATOM 6244 C C . GLY A 1 791 ? 53.418 -14.430 -24.219 1.00 89.81 791 GLY A C 1
ATOM 6245 O O . GLY A 1 791 ? 54.208 -15.354 -24.436 1.00 89.81 791 GLY A O 1
ATOM 6246 N N . SER A 1 792 ? 52.112 -14.605 -24.078 1.00 93.62 792 SER A N 1
ATOM 6247 C CA . SER A 1 792 ? 51.367 -15.827 -24.373 1.00 93.62 792 SER A CA 1
ATOM 6248 C C . SER A 1 792 ? 50.850 -15.835 -25.815 1.00 93.62 792 SER A C 1
ATOM 6250 O O . SER A 1 792 ? 50.741 -14.798 -26.465 1.00 93.62 792 SER A O 1
ATOM 6252 N N . SER A 1 793 ? 50.473 -17.013 -26.317 1.00 94.69 793 SER A N 1
ATOM 6253 C CA . SER A 1 793 ? 49.807 -17.135 -27.621 1.00 94.69 793 SER A CA 1
ATOM 6254 C C . SER A 1 793 ? 48.467 -16.391 -27.673 1.00 94.69 793 SER A C 1
ATOM 6256 O O . SER A 1 793 ? 48.076 -15.915 -28.732 1.00 94.69 793 SER A O 1
ATOM 6258 N N . VAL A 1 794 ? 47.802 -16.221 -26.525 1.00 94.75 794 VAL A N 1
ATOM 6259 C CA . VAL A 1 794 ? 46.593 -15.398 -26.397 1.00 94.75 794 VAL A CA 1
ATOM 6260 C C . VAL A 1 794 ? 46.902 -13.927 -26.641 1.00 94.75 794 VAL A C 1
ATOM 6262 O O . VAL A 1 794 ? 46.276 -13.312 -27.496 1.00 94.75 794 VAL A O 1
ATOM 6265 N N . GLU A 1 795 ? 47.897 -13.382 -25.940 1.00 91.69 795 GLU A N 1
ATOM 6266 C CA . GLU A 1 795 ? 48.309 -11.982 -26.103 1.00 91.69 795 GLU A CA 1
ATOM 6267 C C . GLU A 1 795 ? 48.834 -11.707 -27.515 1.00 91.69 795 GLU A C 1
ATOM 6269 O O . GLU A 1 795 ? 48.600 -10.630 -28.054 1.00 91.69 795 GLU A O 1
ATOM 6274 N N . PHE A 1 796 ? 49.492 -12.688 -28.140 1.00 95.81 796 PHE A N 1
ATOM 6275 C CA . PHE A 1 796 ? 49.890 -12.601 -29.542 1.00 95.81 796 PHE A CA 1
ATOM 6276 C C . PHE A 1 796 ? 48.680 -12.435 -30.469 1.00 95.81 796 PHE A C 1
ATOM 6278 O O . PHE A 1 796 ? 48.621 -11.460 -31.212 1.00 95.81 796 PHE A O 1
ATOM 6285 N N . VAL A 1 797 ? 47.686 -13.327 -30.394 1.00 95.06 797 VAL A N 1
ATOM 6286 C CA . VAL A 1 797 ? 46.481 -13.241 -31.241 1.00 95.06 797 VAL A CA 1
ATOM 6287 C C . VAL A 1 797 ? 45.686 -11.965 -30.966 1.00 95.06 797 VAL A C 1
ATOM 6289 O O . VAL A 1 797 ? 45.249 -11.309 -31.907 1.00 95.06 797 VAL A O 1
ATOM 6292 N N . GLN A 1 798 ? 45.542 -11.571 -29.699 1.00 92.50 798 GLN A N 1
ATOM 6293 C CA . GLN A 1 798 ? 44.899 -10.307 -29.325 1.00 92.50 798 GLN A CA 1
ATOM 6294 C C . GLN A 1 798 ? 45.610 -9.107 -29.956 1.00 92.50 798 GLN A C 1
ATOM 6296 O O . GLN A 1 798 ? 44.944 -8.203 -30.452 1.00 92.50 798 GLN A O 1
ATOM 6301 N N . ASN A 1 799 ? 46.946 -9.114 -29.978 1.00 91.19 799 ASN A N 1
ATOM 6302 C CA . ASN A 1 799 ? 47.728 -8.058 -30.606 1.00 91.19 799 ASN A CA 1
ATOM 6303 C C . ASN A 1 799 ? 47.564 -8.061 -32.133 1.00 91.19 799 ASN A C 1
ATOM 6305 O O . ASN A 1 799 ? 47.320 -7.011 -32.707 1.00 91.19 799 ASN A O 1
ATOM 6309 N N . MET A 1 800 ? 47.584 -9.225 -32.791 1.00 93.25 800 MET A N 1
ATOM 6310 C CA . MET A 1 800 ? 47.361 -9.302 -34.244 1.00 93.25 800 MET A CA 1
ATOM 6311 C C . MET A 1 800 ? 45.978 -8.782 -34.649 1.00 93.25 800 MET A C 1
ATOM 6313 O O . MET A 1 800 ? 45.868 -8.042 -35.620 1.00 93.25 800 MET A O 1
ATOM 6317 N N . TYR A 1 801 ? 44.930 -9.104 -33.888 1.00 89.06 801 TYR A N 1
ATOM 6318 C CA . TYR A 1 801 ? 43.581 -8.583 -34.135 1.00 89.06 801 TYR A CA 1
ATOM 6319 C C . TYR A 1 801 ? 43.451 -7.087 -33.830 1.00 89.06 801 TYR A C 1
ATOM 6321 O O . TYR A 1 801 ? 42.778 -6.361 -34.563 1.00 89.06 801 TYR A O 1
ATOM 6329 N N . LEU A 1 802 ? 44.113 -6.604 -32.779 1.00 83.25 802 LEU A N 1
ATOM 6330 C CA . LEU A 1 802 ? 44.118 -5.184 -32.443 1.00 83.25 802 LEU A CA 1
ATOM 6331 C C . LEU A 1 802 ? 44.894 -4.363 -33.481 1.00 83.25 802 LEU A C 1
ATOM 6333 O O . LEU A 1 802 ? 44.419 -3.323 -33.917 1.00 83.25 802 LEU A O 1
ATOM 6337 N N . GLU A 1 803 ? 46.071 -4.821 -33.893 1.00 81.25 803 GLU A N 1
ATOM 6338 C CA . GLU A 1 803 ? 46.941 -4.101 -34.823 1.00 81.25 803 GLU A CA 1
ATOM 6339 C C . GLU A 1 803 ? 46.432 -4.178 -36.265 1.00 81.25 803 GLU A C 1
ATOM 6341 O O . GLU A 1 803 ? 46.424 -3.163 -36.959 1.00 81.25 803 GLU A O 1
ATOM 6346 N N . ALA A 1 804 ? 45.972 -5.350 -36.717 1.00 79.25 804 ALA A N 1
ATOM 6347 C CA . ALA A 1 804 ? 45.512 -5.515 -38.093 1.00 79.25 804 ALA A CA 1
ATOM 6348 C C . ALA A 1 804 ? 44.065 -5.064 -38.303 1.00 79.25 804 ALA A C 1
ATOM 6350 O O . ALA A 1 804 ? 43.775 -4.532 -39.367 1.00 79.25 804 ALA A O 1
ATOM 6351 N N . ALA A 1 805 ? 43.174 -5.276 -37.328 1.00 73.81 805 ALA A N 1
ATOM 6352 C CA . ALA A 1 805 ? 41.729 -5.085 -37.490 1.00 73.81 805 ALA A CA 1
ATOM 6353 C C . ALA A 1 805 ? 41.105 -4.091 -36.496 1.00 73.81 805 ALA A C 1
ATOM 6355 O O . ALA A 1 805 ? 39.883 -3.972 -36.442 1.00 73.81 805 ALA A O 1
ATOM 6356 N N . ASN A 1 806 ? 41.917 -3.394 -35.687 1.00 70.06 806 ASN A N 1
ATOM 6357 C CA . ASN A 1 806 ? 41.460 -2.524 -34.591 1.00 70.06 806 ASN A CA 1
ATOM 6358 C C . ASN A 1 806 ? 40.442 -3.208 -33.657 1.00 70.06 806 ASN A C 1
ATOM 6360 O O . ASN A 1 806 ? 39.606 -2.560 -33.027 1.00 70.06 806 ASN A O 1
ATOM 6364 N N . LYS A 1 807 ? 40.500 -4.543 -33.574 1.00 77.06 807 LYS A N 1
ATOM 6365 C CA . LYS A 1 807 ? 39.528 -5.360 -32.858 1.00 77.06 807 LYS A CA 1
ATOM 6366 C C . LYS A 1 807 ? 40.116 -5.826 -31.544 1.00 77.06 807 LYS A C 1
ATOM 6368 O O . LYS A 1 807 ? 40.997 -6.684 -31.498 1.00 77.06 807 LYS A O 1
ATOM 6373 N N . GLN A 1 808 ? 39.601 -5.277 -30.450 1.00 81.75 808 GLN A N 1
ATOM 6374 C CA . GLN A 1 808 ? 40.044 -5.671 -29.122 1.00 81.75 808 GLN A CA 1
ATOM 6375 C C . GLN A 1 808 ? 39.418 -7.009 -28.713 1.00 81.75 808 GLN A C 1
ATOM 6377 O O . GLN A 1 808 ? 38.307 -7.075 -28.188 1.00 81.75 808 GLN A O 1
ATOM 6382 N N . LEU A 1 809 ? 40.171 -8.090 -28.896 1.00 83.00 809 LEU A N 1
ATOM 6383 C CA . LEU A 1 809 ? 39.842 -9.382 -28.304 1.00 83.00 809 LEU A CA 1
ATOM 6384 C C . LEU A 1 809 ? 40.217 -9.357 -26.814 1.00 83.00 809 LEU A C 1
ATOM 6386 O O . LEU A 1 809 ? 41.372 -9.125 -26.463 1.00 83.00 809 LEU A O 1
ATOM 6390 N N . SER A 1 810 ? 39.253 -9.579 -25.921 1.00 73.62 810 SER A N 1
ATOM 6391 C CA . SER A 1 810 ? 39.458 -9.495 -24.468 1.00 73.62 810 SER A CA 1
ATOM 6392 C C . SER A 1 810 ? 39.242 -10.839 -23.766 1.00 73.62 810 SER A C 1
ATOM 6394 O O . SER A 1 810 ? 38.541 -11.724 -24.253 1.00 73.62 810 SER A O 1
ATOM 6396 N N . GLY A 1 811 ? 39.876 -11.001 -22.602 1.00 80.88 811 GLY A N 1
ATOM 6397 C CA . GLY A 1 811 ? 39.772 -12.207 -21.780 1.00 80.88 811 GLY A CA 1
ATOM 6398 C C . GLY A 1 811 ? 40.914 -13.203 -21.982 1.00 80.88 811 GLY A C 1
ATOM 6399 O O . GLY A 1 811 ? 41.932 -12.911 -22.605 1.00 80.88 811 GLY A O 1
ATOM 6400 N N . ASN A 1 812 ? 40.764 -14.380 -21.376 1.00 87.31 812 ASN A N 1
ATOM 6401 C CA . ASN A 1 812 ? 41.736 -15.468 -21.476 1.00 87.31 812 ASN A CA 1
ATOM 6402 C C . ASN A 1 812 ? 41.312 -16.479 -22.555 1.00 87.31 812 ASN A C 1
ATOM 6404 O O . ASN A 1 812 ? 40.255 -16.347 -23.169 1.00 87.31 812 ASN A O 1
ATOM 6408 N N . ILE A 1 813 ? 42.116 -17.525 -22.760 1.00 90.25 813 ILE A N 1
ATOM 6409 C CA . ILE A 1 813 ? 41.868 -18.555 -23.777 1.00 90.25 813 ILE A CA 1
ATOM 6410 C C . ILE A 1 813 ? 40.462 -19.186 -23.704 1.00 90.25 813 ILE A C 1
ATOM 6412 O O . ILE A 1 813 ? 39.908 -19.545 -24.737 1.00 90.25 813 ILE A O 1
ATOM 6416 N N . HIS A 1 814 ? 39.849 -19.291 -22.518 1.00 86.06 814 HIS A N 1
ATOM 6417 C CA . HIS A 1 814 ? 38.496 -19.835 -22.356 1.00 86.06 814 HIS A CA 1
ATOM 6418 C C . HIS A 1 814 ? 37.410 -18.822 -22.725 1.00 86.06 814 HIS A C 1
ATOM 6420 O O . HIS A 1 814 ? 36.398 -19.197 -23.317 1.00 86.06 814 HIS A O 1
ATOM 6426 N N . THR A 1 815 ? 37.622 -17.547 -22.392 1.00 82.81 815 THR A N 1
ATOM 6427 C CA . THR A 1 815 ? 36.723 -16.453 -22.784 1.00 82.81 815 THR A CA 1
ATOM 6428 C C . THR A 1 815 ? 36.712 -16.294 -24.294 1.00 82.81 815 THR A C 1
ATOM 6430 O O . THR A 1 815 ? 35.640 -16.250 -24.882 1.00 82.81 815 THR A O 1
ATOM 6433 N N . LEU A 1 816 ? 37.890 -16.314 -24.926 1.00 83.50 816 LEU A N 1
ATOM 6434 C CA . LEU A 1 816 ? 37.976 -16.308 -26.380 1.00 83.50 816 LEU A CA 1
ATOM 6435 C C . LEU A 1 816 ? 37.249 -17.532 -26.931 1.00 83.50 816 LEU A C 1
ATOM 6437 O O . LEU A 1 816 ? 36.264 -17.360 -27.627 1.00 83.50 816 LEU A O 1
ATOM 6441 N N . ARG A 1 817 ? 37.599 -18.754 -26.520 1.00 85.94 817 ARG A N 1
ATOM 6442 C CA . ARG A 1 817 ? 36.966 -19.992 -27.017 1.00 85.94 817 ARG A CA 1
ATOM 6443 C C . ARG A 1 817 ? 35.430 -20.035 -26.920 1.00 85.94 817 ARG A C 1
ATOM 6445 O O . ARG A 1 817 ? 34.785 -20.749 -27.684 1.00 85.94 817 ARG A O 1
ATOM 6452 N N . SER A 1 818 ? 34.846 -19.346 -25.942 1.00 81.88 818 SER A N 1
ATOM 6453 C CA . SER A 1 818 ? 33.388 -19.254 -25.773 1.00 81.88 818 SER A CA 1
ATOM 6454 C C . SER A 1 818 ? 32.752 -18.072 -26.512 1.00 81.88 818 SER A C 1
ATOM 6456 O O . SER A 1 818 ? 31.535 -18.069 -26.676 1.00 81.88 818 SER A O 1
ATOM 6458 N N . GLY A 1 819 ? 33.552 -17.112 -26.979 1.00 72.50 819 GLY A N 1
ATOM 6459 C CA . GLY A 1 819 ? 33.157 -16.054 -27.907 1.00 72.50 819 GLY A CA 1
ATOM 6460 C C . GLY A 1 819 ? 33.482 -16.389 -29.368 1.00 72.50 819 GLY A C 1
ATOM 6461 O O . GLY A 1 819 ? 34.164 -17.373 -29.659 1.00 72.50 819 GLY A O 1
ATOM 6462 N N . GLY A 1 820 ? 33.009 -15.537 -30.280 1.00 81.12 820 GLY A N 1
ATOM 6463 C CA . GLY A 1 820 ? 33.145 -15.732 -31.726 1.00 81.12 820 GLY A CA 1
ATOM 6464 C C . GLY A 1 820 ? 32.278 -16.872 -32.271 1.00 81.12 820 GLY A C 1
ATOM 6465 O O . GLY A 1 820 ? 31.856 -17.784 -31.542 1.00 81.12 820 GLY A O 1
ATOM 6466 N N . ASP A 1 821 ? 32.030 -16.838 -33.574 1.00 84.12 821 ASP A N 1
ATOM 6467 C CA . ASP A 1 821 ? 31.229 -17.850 -34.256 1.00 84.12 821 ASP A CA 1
ATOM 6468 C C . ASP A 1 821 ? 32.016 -19.156 -34.376 1.00 84.12 821 ASP A C 1
ATOM 6470 O O . ASP A 1 821 ? 33.207 -19.158 -34.685 1.00 84.12 821 ASP A O 1
ATOM 6474 N N . SER A 1 822 ? 31.367 -20.285 -34.081 1.00 86.62 822 SER A N 1
ATOM 6475 C CA . SER A 1 822 ? 31.986 -21.609 -34.205 1.00 86.62 822 SER A CA 1
ATOM 6476 C C . SER A 1 822 ? 32.099 -21.996 -35.674 1.00 86.62 822 SER A C 1
ATOM 6478 O O . SER A 1 822 ? 31.090 -22.035 -36.373 1.00 86.62 822 SER A O 1
ATOM 6480 N N . ILE A 1 823 ? 33.319 -22.299 -36.120 1.00 86.19 823 ILE A N 1
ATOM 6481 C CA . ILE A 1 823 ? 33.618 -22.603 -37.521 1.00 86.19 823 ILE A CA 1
ATOM 6482 C C . ILE A 1 823 ? 33.966 -24.080 -37.666 1.00 86.19 823 ILE A C 1
ATOM 6484 O O . ILE A 1 823 ? 34.781 -24.626 -36.912 1.00 86.19 823 ILE A O 1
ATOM 6488 N N . HIS A 1 824 ? 33.355 -24.739 -38.650 1.00 84.69 824 HIS A N 1
ATOM 6489 C CA . HIS A 1 824 ? 33.753 -26.091 -39.016 1.00 84.69 824 HIS A CA 1
ATOM 6490 C C . HIS A 1 824 ? 35.112 -26.053 -39.729 1.00 84.69 824 HIS A C 1
ATOM 6492 O O . HIS A 1 824 ? 35.380 -25.153 -40.512 1.00 84.69 824 HIS A O 1
ATOM 6498 N N . ILE A 1 825 ? 35.979 -27.046 -39.510 1.00 83.00 825 ILE A N 1
ATOM 6499 C CA . ILE A 1 825 ? 37.355 -27.036 -40.052 1.00 83.00 825 ILE A CA 1
ATOM 6500 C C . ILE A 1 825 ? 37.421 -26.887 -41.588 1.00 83.00 825 ILE A C 1
ATOM 6502 O O . ILE A 1 825 ? 38.382 -26.345 -42.123 1.00 83.00 825 ILE A O 1
ATOM 6506 N N . GLU A 1 826 ? 36.389 -27.353 -42.298 1.00 81.75 826 GLU A N 1
ATOM 6507 C CA . GLU A 1 826 ? 36.265 -27.254 -43.762 1.00 81.75 826 GLU A CA 1
ATOM 6508 C C . GLU A 1 826 ? 35.893 -25.839 -44.253 1.00 81.75 826 GLU A C 1
ATOM 6510 O O . GLU A 1 826 ? 35.986 -25.566 -45.447 1.00 81.75 826 GLU A O 1
ATOM 6515 N N . GLU A 1 827 ? 35.497 -24.947 -43.343 1.00 86.81 827 GLU A N 1
ATOM 6516 C CA . GLU A 1 827 ? 35.037 -23.572 -43.597 1.00 86.81 827 GLU A CA 1
ATOM 6517 C C . GLU A 1 827 ? 36.054 -22.515 -43.125 1.00 86.81 827 GLU A C 1
ATOM 6519 O O . GLU A 1 827 ? 35.747 -21.323 -43.089 1.00 86.81 827 GLU A O 1
ATOM 6524 N N . LEU A 1 828 ? 37.264 -22.947 -42.752 1.00 88.75 828 LEU A N 1
ATOM 6525 C CA . LEU A 1 828 ? 38.328 -22.066 -42.277 1.00 88.75 828 LEU A CA 1
ATOM 6526 C C . LEU A 1 828 ? 38.736 -21.031 -43.333 1.00 88.75 828 LEU A C 1
ATOM 6528 O O . LEU A 1 828 ? 39.151 -21.375 -44.444 1.00 88.75 828 LEU A O 1
ATOM 6532 N N . GLU A 1 829 ? 38.727 -19.767 -42.927 1.00 90.44 829 GLU A N 1
ATOM 6533 C CA . GLU A 1 829 ? 39.221 -18.624 -43.687 1.00 90.44 829 GLU A CA 1
ATOM 6534 C C . GLU A 1 829 ? 40.463 -18.033 -43.023 1.00 90.44 829 GLU A C 1
ATOM 6536 O O . GLU A 1 829 ? 40.654 -18.105 -41.805 1.00 90.44 829 GLU A O 1
ATOM 6541 N N . ARG A 1 830 ? 41.354 -17.466 -43.841 1.00 92.12 830 ARG A N 1
ATOM 6542 C CA . ARG A 1 830 ? 42.596 -16.847 -43.361 1.00 92.12 830 ARG A CA 1
ATOM 6543 C C . ARG A 1 830 ? 42.252 -15.789 -42.319 1.00 92.12 830 ARG A C 1
ATOM 6545 O O . ARG A 1 830 ? 41.433 -14.928 -42.600 1.00 92.12 830 ARG A O 1
ATOM 6552 N N . GLY A 1 831 ? 42.875 -15.880 -41.147 1.00 89.19 831 GLY A N 1
ATOM 6553 C CA . GLY A 1 831 ? 42.651 -15.018 -39.988 1.00 89.19 831 GLY A CA 1
ATOM 6554 C C . GLY A 1 831 ? 41.802 -15.648 -38.883 1.00 89.19 831 GLY A C 1
ATOM 6555 O O . GLY A 1 831 ? 41.871 -15.172 -37.749 1.00 89.19 831 GLY A O 1
ATOM 6556 N N . ASP A 1 832 ? 41.075 -16.738 -39.157 1.00 94.25 832 ASP A N 1
ATOM 6557 C CA . ASP A 1 832 ? 40.318 -17.474 -38.135 1.00 94.25 832 ASP A CA 1
ATOM 6558 C C . ASP A 1 832 ? 41.238 -17.950 -36.995 1.00 94.25 832 ASP A C 1
ATOM 6560 O O . ASP A 1 832 ? 42.395 -18.339 -37.201 1.00 94.25 832 ASP A O 1
ATOM 6564 N N . VAL A 1 833 ? 40.721 -17.931 -35.765 1.00 94.69 833 VAL A N 1
ATOM 6565 C CA . VAL A 1 833 ? 41.479 -18.322 -34.571 1.00 94.69 833 VAL A CA 1
ATOM 6566 C C . VAL A 1 833 ? 41.260 -19.795 -34.278 1.00 94.69 833 VAL A C 1
ATOM 6568 O O . VAL A 1 833 ? 40.136 -20.268 -34.121 1.00 94.69 833 VAL A O 1
ATOM 6571 N N . MET A 1 834 ? 42.357 -20.523 -34.136 1.00 95.19 834 MET A N 1
ATOM 6572 C CA . MET A 1 834 ? 42.382 -21.962 -33.917 1.00 95.19 834 MET A CA 1
ATOM 6573 C C . MET A 1 834 ? 42.793 -22.279 -32.482 1.00 95.19 834 MET A C 1
ATOM 6575 O O . MET A 1 834 ? 43.779 -21.735 -31.977 1.00 95.19 834 MET A O 1
ATOM 6579 N N . PHE A 1 835 ? 42.065 -23.184 -31.828 1.00 95.12 835 PHE A N 1
ATOM 6580 C CA . PHE A 1 835 ? 42.303 -23.582 -30.440 1.00 95.12 835 PHE A CA 1
ATOM 6581 C C . PHE A 1 835 ? 42.894 -24.982 -30.376 1.00 95.12 835 PHE A C 1
ATOM 6583 O O . PHE A 1 835 ? 42.301 -25.930 -30.887 1.00 95.12 835 PHE A O 1
ATOM 6590 N N . PHE A 1 836 ? 44.024 -25.135 -29.688 1.00 93.50 836 PHE A N 1
ATOM 6591 C CA . PHE A 1 836 ? 44.736 -26.408 -29.613 1.00 93.50 836 PHE A CA 1
ATOM 6592 C C . PHE A 1 836 ? 44.946 -26.876 -28.173 1.00 93.50 836 PHE A C 1
ATOM 6594 O O . PHE A 1 836 ? 45.131 -26.058 -27.269 1.00 93.50 836 PHE A O 1
ATOM 6601 N N . SER A 1 837 ? 44.990 -28.193 -27.964 1.00 91.62 837 SER A N 1
ATOM 6602 C CA . SER A 1 837 ? 45.431 -28.814 -26.708 1.00 91.62 837 SER A CA 1
ATOM 6603 C C . SER A 1 837 ? 46.817 -29.443 -26.848 1.00 91.62 837 SER A C 1
ATOM 6605 O O . SER A 1 837 ? 47.162 -29.979 -27.899 1.00 91.62 837 SER A O 1
ATOM 6607 N N . GLU A 1 838 ? 47.635 -29.417 -25.795 1.00 86.12 838 GLU A N 1
ATOM 6608 C CA . GLU A 1 838 ? 48.898 -30.176 -25.789 1.00 86.12 838 GLU A CA 1
ATOM 6609 C C . GLU A 1 838 ? 48.678 -31.691 -25.632 1.00 86.12 838 GLU A C 1
ATOM 6611 O O . GLU A 1 838 ? 49.457 -32.496 -26.163 1.00 86.12 838 GLU A O 1
ATOM 6616 N N . GLU A 1 839 ? 47.586 -32.088 -24.974 1.00 83.25 839 GLU A N 1
ATOM 6617 C CA . GLU A 1 839 ? 47.224 -33.480 -24.703 1.00 83.25 839 GLU A CA 1
ATOM 6618 C C . GLU A 1 839 ? 46.140 -33.970 -25.678 1.00 83.25 839 GLU A C 1
ATOM 6620 O O . GLU A 1 839 ? 45.094 -33.348 -25.824 1.00 83.25 839 GLU A O 1
ATOM 6625 N N . THR A 1 840 ? 46.350 -35.128 -26.314 1.00 71.75 840 THR A N 1
ATOM 6626 C CA . THR A 1 840 ? 45.482 -35.676 -27.384 1.00 71.75 840 THR A CA 1
ATOM 6627 C C . THR A 1 840 ? 44.079 -36.113 -26.944 1.00 71.75 840 THR A C 1
ATOM 6629 O O . THR A 1 840 ? 43.276 -36.494 -27.786 1.00 71.75 840 THR A O 1
ATOM 6632 N N . GLU A 1 841 ? 43.778 -36.091 -25.644 1.00 74.12 841 GLU A N 1
ATOM 6633 C CA . GLU A 1 841 ? 42.462 -36.452 -25.085 1.00 74.12 841 GLU A CA 1
ATOM 6634 C C . GLU A 1 841 ? 41.869 -35.341 -24.199 1.00 74.12 841 GLU A C 1
ATOM 6636 O O . GLU A 1 841 ? 40.810 -35.517 -23.594 1.00 74.12 841 GLU A O 1
ATOM 6641 N N . SER A 1 842 ? 42.530 -34.182 -24.114 1.00 79.19 842 SER A N 1
ATOM 6642 C CA . SER A 1 842 ? 42.053 -33.062 -23.307 1.00 79.19 842 SER A CA 1
ATOM 6643 C C . SER A 1 842 ? 41.204 -32.124 -24.152 1.00 79.19 842 SER A C 1
ATOM 6645 O O . SER A 1 842 ? 41.661 -31.576 -25.148 1.00 79.19 842 SER A O 1
ATOM 6647 N N . ASN A 1 843 ? 39.978 -31.854 -23.703 1.00 84.50 843 ASN A N 1
ATOM 6648 C CA . ASN A 1 843 ? 39.144 -30.801 -24.282 1.00 84.50 843 ASN A CA 1
ATOM 6649 C C . ASN A 1 843 ? 39.468 -29.418 -23.682 1.00 84.50 843 ASN A C 1
ATOM 6651 O O . ASN A 1 843 ? 38.594 -28.559 -23.605 1.00 84.50 843 ASN A O 1
ATOM 6655 N N . THR A 1 844 ? 40.687 -29.199 -23.187 1.00 86.50 844 THR A N 1
ATOM 6656 C CA . THR A 1 844 ? 41.111 -27.923 -22.593 1.00 86.50 844 THR A CA 1
ATOM 6657 C C . THR A 1 844 ? 42.141 -27.271 -23.513 1.00 86.50 844 THR A C 1
ATOM 6659 O O . THR A 1 844 ? 43.154 -27.911 -23.811 1.00 86.50 844 THR A O 1
ATOM 6662 N N . PRO A 1 845 ? 41.910 -26.029 -23.980 1.00 89.31 845 PRO A N 1
ATOM 6663 C CA . PRO A 1 845 ? 42.833 -25.359 -24.876 1.00 89.31 845 PRO A CA 1
ATOM 6664 C C . PRO A 1 845 ? 44.069 -24.921 -24.083 1.00 89.31 845 PRO A C 1
ATOM 6666 O O . PRO A 1 845 ? 43.956 -24.373 -22.986 1.00 89.31 845 PRO A O 1
ATOM 6669 N N . SER A 1 846 ? 45.247 -25.171 -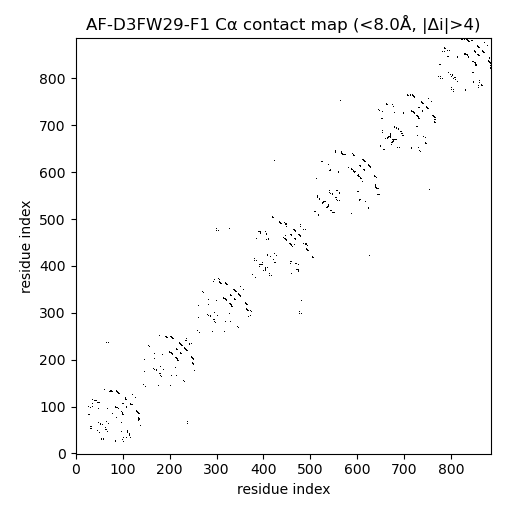24.638 1.00 90.00 846 SER A N 1
ATOM 6670 C CA . SER A 1 846 ? 46.542 -24.835 -24.041 1.00 90.00 846 SER A CA 1
ATOM 6671 C C . SER A 1 846 ? 47.199 -23.642 -24.741 1.00 90.00 846 SER A C 1
ATOM 6673 O O . SER A 1 846 ? 47.943 -22.894 -24.114 1.00 90.00 846 SER A O 1
ATOM 6675 N N . PHE A 1 847 ? 46.924 -23.447 -26.033 1.00 92.31 847 PHE A N 1
ATOM 6676 C CA . PHE A 1 847 ? 47.415 -22.326 -26.837 1.00 92.31 847 PHE A CA 1
ATOM 6677 C C . PHE A 1 847 ? 46.489 -22.083 -28.038 1.00 92.31 847 PHE A C 1
ATOM 6679 O O . PHE A 1 847 ? 45.664 -22.937 -28.378 1.00 92.31 847 PHE A O 1
ATOM 6686 N N . ILE A 1 848 ? 46.626 -20.912 -28.666 1.00 96.44 848 ILE A N 1
ATOM 6687 C CA . ILE A 1 848 ? 45.849 -20.526 -29.850 1.00 96.44 848 ILE A CA 1
ATOM 6688 C C . ILE A 1 848 ? 46.739 -20.049 -30.990 1.00 96.44 848 ILE A C 1
ATOM 6690 O O . ILE A 1 848 ? 47.854 -19.584 -30.758 1.00 96.44 848 ILE A O 1
ATOM 6694 N N . GLY A 1 849 ? 46.260 -20.174 -32.219 1.00 95.81 849 GLY A N 1
ATOM 6695 C CA . GLY A 1 849 ? 46.954 -19.707 -33.416 1.00 95.81 849 GLY A CA 1
ATOM 6696 C C . GLY A 1 849 ? 46.003 -19.056 -34.406 1.00 95.81 849 GLY A C 1
ATOM 6697 O O . GLY A 1 849 ? 44.790 -19.156 -34.256 1.00 95.81 849 GLY A O 1
ATOM 6698 N N . ILE A 1 850 ? 46.564 -18.397 -35.411 1.00 96.62 850 ILE A N 1
ATOM 6699 C CA . ILE A 1 850 ? 45.820 -17.761 -36.500 1.00 96.62 850 ILE A CA 1
ATOM 6700 C C . ILE A 1 850 ? 46.009 -18.603 -37.756 1.00 96.62 850 ILE A C 1
ATOM 6702 O O . ILE A 1 850 ? 47.142 -18.920 -38.132 1.00 96.62 850 ILE A O 1
ATOM 6706 N N . TYR A 1 851 ? 44.903 -18.982 -38.390 1.00 96.06 851 TYR A N 1
ATOM 6707 C CA . TYR A 1 851 ? 44.914 -19.730 -39.639 1.00 96.06 851 TYR A CA 1
ATOM 6708 C C . TYR A 1 851 ? 45.445 -18.854 -40.776 1.00 96.06 851 TYR A C 1
ATOM 6710 O O . TYR A 1 851 ? 44.989 -17.733 -40.985 1.00 96.06 851 TYR A O 1
ATOM 6718 N N . LEU A 1 852 ? 46.420 -19.369 -41.520 1.00 93.75 852 LEU A N 1
ATOM 6719 C CA . LEU A 1 852 ? 47.103 -18.655 -42.598 1.00 93.75 852 LEU A CA 1
ATOM 6720 C C . LEU A 1 852 ? 46.663 -19.122 -43.989 1.00 93.75 852 LEU A C 1
ATOM 6722 O O . LEU A 1 852 ? 47.125 -18.567 -44.980 1.00 93.75 852 LEU A O 1
ATOM 6726 N N . GLY A 1 853 ? 45.761 -20.103 -44.085 1.00 90.25 853 GLY A N 1
ATOM 6727 C CA . GLY A 1 853 ? 45.318 -20.673 -45.360 1.00 90.25 853 GLY A CA 1
ATOM 6728 C C . GLY A 1 853 ? 46.079 -21.941 -45.741 1.00 90.25 853 GLY A C 1
ATOM 6729 O O . GLY A 1 853 ? 47.124 -22.254 -45.169 1.00 90.25 853 GLY A O 1
ATOM 6730 N N . ASP A 1 854 ? 45.520 -22.691 -46.693 1.00 87.44 854 ASP A N 1
ATOM 6731 C CA . ASP A 1 854 ? 46.083 -23.933 -47.250 1.00 87.44 854 ASP A CA 1
ATOM 6732 C C . ASP A 1 854 ? 46.446 -25.018 -46.212 1.00 87.44 854 ASP A C 1
ATOM 6734 O O . ASP A 1 854 ? 47.308 -25.865 -46.443 1.00 87.44 854 ASP A O 1
ATOM 6738 N N . GLY A 1 855 ? 45.753 -25.039 -45.067 1.00 87.50 855 GLY A N 1
ATOM 6739 C CA . GLY A 1 855 ? 46.035 -25.958 -43.960 1.00 87.50 855 GLY A CA 1
ATOM 6740 C C . GLY A 1 855 ? 47.181 -25.519 -43.052 1.00 87.50 855 GLY A C 1
ATOM 6741 O O . GLY A 1 855 ? 47.606 -26.304 -42.205 1.00 87.50 855 GLY A O 1
ATOM 6742 N N . SER A 1 856 ? 47.655 -24.283 -43.191 1.00 93.50 856 SER A N 1
ATOM 6743 C CA . SER A 1 856 ? 48.729 -23.722 -42.380 1.00 93.50 856 SER A CA 1
ATOM 6744 C C . SER A 1 856 ? 48.210 -22.741 -41.329 1.00 93.50 856 SER A C 1
ATOM 6746 O O . SER A 1 856 ? 47.194 -22.076 -41.526 1.00 93.50 856 SER A O 1
ATOM 6748 N N . PHE A 1 857 ? 48.899 -22.632 -40.197 1.00 95.81 857 PHE A N 1
ATOM 6749 C CA . PHE A 1 857 ? 48.598 -21.652 -39.149 1.00 95.81 857 PHE A CA 1
ATOM 6750 C C . PHE A 1 857 ? 49.886 -21.175 -38.477 1.00 95.81 857 PHE A C 1
ATOM 6752 O O . PHE A 1 857 ? 50.916 -21.850 -38.548 1.00 95.81 857 PHE A O 1
ATOM 6759 N N . ALA A 1 858 ? 49.834 -20.027 -37.806 1.00 96.69 858 ALA A N 1
ATOM 6760 C CA . ALA A 1 858 ? 50.937 -19.532 -36.990 1.00 96.69 858 ALA A CA 1
ATOM 6761 C C . ALA A 1 858 ? 50.512 -19.321 -35.537 1.00 96.69 858 ALA A C 1
ATOM 6763 O O . ALA A 1 858 ? 49.384 -18.928 -35.235 1.00 96.69 858 ALA A O 1
ATOM 6764 N N . THR A 1 859 ? 51.425 -19.611 -34.618 1.00 95.69 859 THR A N 1
ATOM 6765 C CA . THR A 1 859 ? 51.217 -19.450 -33.176 1.00 95.69 859 THR A CA 1
ATOM 6766 C C . THR A 1 859 ? 52.540 -19.132 -32.485 1.00 95.69 859 THR A C 1
ATOM 6768 O O . THR A 1 859 ? 53.617 -19.326 -33.047 1.00 95.69 859 THR A O 1
ATOM 6771 N N . LEU A 1 860 ? 52.460 -18.653 -31.247 1.00 95.44 860 LEU A N 1
ATOM 6772 C CA . LEU A 1 860 ? 53.622 -18.409 -30.407 1.00 95.44 860 LEU A CA 1
ATOM 6773 C C . LEU A 1 860 ? 54.034 -19.688 -29.666 1.00 95.44 860 LEU A C 1
ATOM 6775 O O . LEU A 1 860 ? 53.274 -20.206 -28.841 1.00 95.44 860 LEU A O 1
ATOM 6779 N N . ARG A 1 861 ? 55.264 -20.155 -29.897 1.00 90.62 861 ARG A N 1
ATOM 6780 C CA . ARG A 1 861 ? 55.890 -21.290 -29.200 1.00 90.62 861 ARG A CA 1
ATOM 6781 C C . ARG A 1 861 ? 57.299 -20.909 -28.769 1.00 90.62 861 ARG A C 1
ATOM 6783 O O . ARG A 1 861 ? 58.039 -20.302 -29.526 1.00 90.62 861 ARG A O 1
ATOM 6790 N N . ASP A 1 862 ? 57.652 -21.193 -27.516 1.00 89.12 862 ASP A N 1
ATOM 6791 C CA . ASP A 1 862 ? 58.977 -20.873 -26.958 1.00 89.12 862 ASP A CA 1
ATOM 6792 C C . ASP A 1 862 ? 59.447 -19.420 -27.218 1.00 89.12 862 ASP A C 1
ATOM 6794 O O . ASP A 1 862 ? 60.631 -19.158 -27.415 1.00 89.12 862 ASP A O 1
ATOM 6798 N N . GLN A 1 863 ? 58.505 -18.464 -27.171 1.00 90.44 863 GLN A N 1
ATOM 6799 C CA . GLN A 1 863 ? 58.702 -17.025 -27.442 1.00 90.44 863 GLN A CA 1
ATOM 6800 C C . GLN A 1 863 ? 59.015 -16.658 -28.905 1.00 90.44 863 GLN A C 1
ATOM 6802 O O . GLN A 1 863 ? 59.316 -15.498 -29.182 1.00 90.44 863 GLN A O 1
ATOM 6807 N N . VAL A 1 864 ? 58.914 -17.600 -29.842 1.00 94.69 864 VAL A N 1
ATOM 6808 C CA . VAL A 1 864 ? 59.069 -17.368 -31.283 1.00 94.69 864 VAL A CA 1
ATOM 6809 C C . VAL A 1 864 ? 57.749 -17.668 -31.987 1.00 94.69 864 VAL A C 1
ATOM 6811 O O . VAL A 1 864 ? 57.053 -18.631 -31.659 1.00 94.69 864 VAL A O 1
ATOM 6814 N N . VAL A 1 865 ? 57.363 -16.819 -32.934 1.00 95.75 865 VAL A N 1
ATOM 6815 C CA . VAL A 1 865 ? 56.181 -17.077 -33.761 1.00 95.75 865 VAL A CA 1
ATOM 6816 C C . VAL A 1 865 ? 56.566 -18.090 -34.833 1.00 95.75 865 VAL A C 1
ATOM 6818 O O . VAL A 1 865 ? 57.403 -17.818 -35.693 1.00 95.75 865 VAL A O 1
ATOM 6821 N N . GLU A 1 866 ? 55.966 -19.272 -34.782 1.00 95.00 866 GLU A N 1
ATOM 6822 C CA . GLU A 1 866 ? 56.258 -20.371 -35.699 1.00 95.00 866 GLU A CA 1
ATOM 6823 C C . GLU A 1 866 ? 55.042 -20.683 -36.571 1.00 95.00 866 GLU A C 1
ATOM 6825 O O . GLU A 1 866 ? 53.895 -20.606 -36.122 1.00 95.00 866 GLU A O 1
ATOM 6830 N N . LYS A 1 867 ? 55.310 -21.047 -37.828 1.00 95.25 867 LYS A N 1
ATOM 6831 C CA . LYS A 1 867 ? 54.310 -21.516 -38.789 1.00 95.25 867 LYS A CA 1
ATOM 6832 C C . LYS A 1 867 ? 54.311 -23.043 -38.834 1.00 95.25 867 LYS A C 1
ATOM 6834 O O . LYS A 1 867 ? 55.374 -23.655 -38.939 1.00 95.25 867 LYS A O 1
ATOM 6839 N N . TYR A 1 868 ? 53.124 -23.640 -38.831 1.00 93.56 868 TYR A N 1
ATOM 6840 C CA . TYR A 1 868 ? 52.919 -25.084 -38.896 1.00 93.56 868 TYR A CA 1
ATOM 6841 C C . TYR A 1 868 ? 51.926 -25.468 -39.995 1.00 93.56 868 TYR A C 1
ATOM 6843 O O . TYR A 1 868 ? 50.998 -24.720 -40.292 1.00 93.56 868 TYR A O 1
ATOM 6851 N N . GLU A 1 869 ? 52.116 -26.662 -40.559 1.00 91.75 869 GLU A N 1
ATOM 6852 C CA . GLU A 1 869 ? 51.267 -27.256 -41.595 1.00 91.75 869 GLU A CA 1
ATOM 6853 C C . GLU A 1 869 ? 50.447 -28.405 -40.989 1.00 91.75 869 GLU A C 1
ATOM 6855 O O . GLU A 1 869 ? 50.998 -29.426 -40.572 1.00 91.75 869 GLU A O 1
ATOM 6860 N N . MET A 1 870 ? 49.123 -28.254 -40.918 1.00 87.88 870 MET A N 1
ATOM 6861 C CA . MET A 1 870 ? 48.226 -29.262 -40.334 1.00 87.88 870 MET A CA 1
ATOM 6862 C C . MET A 1 870 ? 47.990 -30.440 -41.273 1.00 87.88 870 MET A C 1
ATOM 6864 O O . MET A 1 870 ? 47.806 -31.563 -40.813 1.00 87.88 870 MET A O 1
ATOM 6868 N N . ASN A 1 871 ? 48.018 -30.196 -42.585 1.00 81.12 871 ASN A N 1
ATOM 6869 C CA . ASN A 1 871 ? 47.773 -31.226 -43.596 1.00 81.12 871 ASN A CA 1
ATOM 6870 C C . ASN A 1 871 ? 48.889 -32.281 -43.655 1.00 81.12 871 ASN A C 1
ATOM 6872 O O . ASN A 1 871 ? 48.629 -33.431 -44.013 1.00 81.12 871 ASN A O 1
ATOM 6876 N N . ASP A 1 872 ? 50.110 -31.903 -43.272 1.00 79.50 872 ASP A N 1
ATOM 6877 C CA . ASP A 1 872 ? 51.300 -32.750 -43.386 1.00 79.50 872 ASP A CA 1
ATOM 6878 C C . ASP A 1 872 ? 51.675 -33.451 -42.071 1.00 79.50 872 ASP A C 1
ATOM 6880 O O . ASP A 1 872 ? 52.442 -34.419 -42.083 1.00 79.50 872 ASP A O 1
ATOM 6884 N N . ASP A 1 873 ? 51.125 -33.004 -40.937 1.00 83.62 873 ASP A N 1
ATOM 6885 C CA . ASP A 1 873 ? 51.426 -33.554 -39.618 1.00 83.62 873 ASP A CA 1
ATOM 6886 C C . ASP A 1 873 ? 50.156 -33.811 -38.794 1.00 83.62 873 ASP A C 1
ATOM 6888 O O . ASP A 1 873 ? 49.512 -32.910 -38.246 1.00 83.62 873 ASP A O 1
ATOM 6892 N N . ILE A 1 874 ? 49.840 -35.102 -38.642 1.00 83.00 874 ILE A N 1
ATOM 6893 C CA . ILE A 1 874 ? 48.705 -35.595 -37.852 1.00 83.00 874 ILE A CA 1
ATOM 6894 C C . ILE A 1 874 ? 48.764 -35.147 -36.383 1.00 83.00 874 ILE A C 1
ATOM 6896 O O . ILE A 1 874 ? 47.746 -35.173 -35.687 1.00 83.00 874 ILE A O 1
ATOM 6900 N N . TYR A 1 875 ? 49.938 -34.725 -35.899 1.00 86.06 875 TYR A N 1
ATOM 6901 C CA . TYR A 1 875 ? 50.107 -34.115 -34.586 1.00 86.06 875 TYR A CA 1
ATOM 6902 C C . TYR A 1 875 ? 49.149 -32.939 -34.365 1.00 86.06 875 TYR A C 1
ATOM 6904 O O . TYR A 1 875 ? 48.553 -32.866 -33.286 1.00 86.06 875 TYR A O 1
ATOM 6912 N N . TRP A 1 876 ? 48.983 -32.065 -35.366 1.00 88.75 876 TRP A N 1
ATOM 6913 C CA . TRP A 1 876 ? 48.144 -30.867 -35.270 1.00 88.75 876 TRP A CA 1
ATOM 6914 C C . TRP A 1 876 ? 46.663 -31.185 -35.421 1.00 88.75 876 TRP A C 1
ATOM 6916 O O . TRP A 1 876 ? 45.857 -30.686 -34.640 1.00 88.75 876 TRP A O 1
ATOM 6926 N N . ILE A 1 877 ? 46.311 -32.083 -36.346 1.00 84.38 877 ILE A N 1
ATOM 6927 C CA . ILE A 1 877 ? 44.923 -32.527 -36.550 1.00 84.38 877 ILE A CA 1
ATOM 6928 C C . ILE A 1 877 ? 44.357 -33.143 -35.265 1.00 84.38 877 ILE A C 1
ATOM 6930 O O . ILE A 1 877 ? 43.253 -32.809 -34.853 1.00 84.38 877 ILE A O 1
ATOM 6934 N N . ASN A 1 878 ? 45.133 -33.991 -34.583 1.00 86.25 878 ASN A N 1
ATOM 6935 C CA . ASN A 1 878 ? 44.695 -34.643 -33.343 1.00 86.25 878 ASN A CA 1
ATOM 6936 C C . ASN A 1 878 ? 44.620 -33.700 -32.129 1.00 86.25 878 ASN A C 1
ATOM 6938 O O . ASN A 1 878 ? 44.184 -34.125 -31.061 1.00 86.25 878 ASN A O 1
ATOM 6942 N N . ARG A 1 879 ? 45.114 -32.464 -32.252 1.00 90.00 879 ARG A N 1
ATOM 6943 C CA . ARG A 1 879 ? 45.202 -31.486 -31.157 1.00 90.00 879 ARG A CA 1
ATOM 6944 C C . ARG A 1 879 ? 44.353 -30.247 -31.378 1.00 90.00 879 ARG A C 1
ATOM 6946 O O . ARG A 1 879 ? 44.177 -29.484 -30.431 1.00 90.00 879 ARG A O 1
ATOM 6953 N N . LEU A 1 880 ? 43.847 -30.042 -32.590 1.00 91.81 880 LEU A N 1
ATOM 6954 C CA . LEU A 1 880 ? 42.881 -29.000 -32.894 1.00 91.81 880 LEU A CA 1
ATOM 6955 C C . LEU A 1 880 ? 41.554 -29.334 -32.209 1.00 91.81 880 LEU A C 1
ATOM 6957 O O . LEU A 1 880 ? 40.963 -30.382 -32.454 1.00 91.81 880 LEU A O 1
ATOM 6961 N N . LEU A 1 881 ? 41.102 -28.441 -31.335 1.00 91.69 881 LEU A N 1
ATOM 6962 C CA . LEU A 1 881 ? 39.838 -28.584 -30.620 1.00 91.69 881 LEU A CA 1
ATOM 6963 C C . LEU A 1 881 ? 38.685 -28.001 -31.431 1.00 91.69 881 LEU A C 1
ATOM 6965 O O . LEU A 1 881 ? 37.652 -28.643 -31.582 1.00 91.69 881 LEU A O 1
ATOM 6969 N N . GLU A 1 882 ? 38.865 -26.774 -31.920 1.00 92.88 882 GLU A N 1
ATOM 6970 C CA . GLU A 1 882 ? 37.893 -26.031 -32.720 1.00 92.88 882 GLU A CA 1
ATOM 6971 C C . GLU A 1 882 ? 38.525 -24.758 -33.295 1.00 92.88 882 GLU A C 1
ATOM 6973 O O . GLU A 1 882 ? 39.651 -24.390 -32.938 1.00 92.88 882 GLU A O 1
ATOM 6978 N N . ALA A 1 883 ? 37.770 -24.066 -34.145 1.00 93.94 883 ALA A N 1
ATOM 6979 C CA . ALA A 1 883 ? 38.099 -22.738 -34.632 1.00 93.94 883 ALA A CA 1
ATOM 6980 C C . ALA A 1 883 ? 36.954 -21.753 -34.377 1.00 93.94 883 ALA A C 1
ATOM 6982 O O . ALA A 1 883 ? 35.782 -22.142 -34.300 1.00 93.94 883 ALA A O 1
ATOM 6983 N N . ARG A 1 884 ? 37.316 -20.479 -34.225 1.00 92.25 884 ARG A N 1
ATOM 6984 C CA . ARG A 1 884 ? 36.393 -19.365 -34.027 1.00 92.25 884 ARG A CA 1
ATOM 6985 C C . ARG A 1 884 ? 36.701 -18.238 -34.995 1.00 92.25 884 ARG A C 1
ATOM 6987 O O . ARG A 1 884 ? 37.867 -17.884 -35.178 1.00 92.25 884 ARG A O 1
ATOM 6994 N N . ARG A 1 885 ? 35.641 -17.656 -35.545 1.00 89.88 885 ARG A N 1
ATOM 6995 C CA . ARG A 1 885 ? 35.694 -16.406 -36.298 1.00 89.88 885 ARG A CA 1
ATOM 6996 C C . ARG A 1 885 ? 35.287 -15.273 -35.375 1.00 89.88 885 ARG A C 1
ATOM 6998 O O . ARG A 1 885 ? 34.240 -15.369 -34.732 1.00 89.88 885 ARG A O 1
ATOM 7005 N N . TYR A 1 886 ? 36.137 -14.254 -35.266 1.00 79.94 886 TYR A N 1
ATOM 7006 C CA . TYR A 1 886 ? 35.866 -13.108 -34.401 1.00 79.94 886 TYR A CA 1
ATOM 7007 C C . TYR A 1 886 ? 35.382 -11.920 -35.173 1.00 79.94 886 TYR A C 1
ATOM 7009 O O . TYR A 1 886 ? 36.151 -11.331 -35.966 1.00 79.94 886 TYR A O 1
#

Radius of gyration: 56.46 Å; Cα contacts (8 Å, |Δi|>4): 1829; chains: 1; bounding box: 141×76×151 Å

Secondary structure (DSSP, 8-state):
---------------------------S-HHHHHHHHT-BS--TT--HHHHHHHHHHHHH-----SSHHHHTTSSEE--GGG--TTPEEEEESSSEEEEEEEETTEEEEEETTEEEEEETTT-HHHHHHEEEEEE---S------HHHHHHHHT-B--TT---HHHHHHHHHHHHT-----SSHHHHHHHSEE--GGG--TTPEEEEESSSEEEEEEEETTEEEEEETTEEEEEETTT-HHHHHSEEEEEE--TT-----HHHHHHHHT-B--TT---HHHHHHHHHHHHH-----SSHHHHHTSSEEE-GGG--TTPEEEEESSSEEEEEE-STTEEEEEETTEEEEEETTT-HHHHHHEEEEEE--TTSSSPPP-S-HHHHHHHHTTTPPB-TT-EETTTEE-HHHHHHHHHHHHH-----SSHHHHHHHSEEE-GGG--TTPEEEEEETTEEEEEEEEETTEEEEEETTEEEEEETTT-HHHHTTEEEEEE--HHHHHHH-GGGGTT-SSHHHHHHHTTTTPBB-TT-EETTEE-HHHHHHHHHHHHH-B---SSHHHHTTSSEEEE-TT--GGGS-GGGT--TTPEEEEESSSSSSEEEEEEEEETTEEEEEETTTTEEEEEE--HHHHHTEEEEEE-GGGB--TTSHHHHHHHHTTTPPB-TT-EETTTEE-HHHHHHHHHHHHH-----SSHHHHHHHSEEE-GGG--TTPEEEE-SSS-EEEEEEETTEEEEEETTTEEEEEETTT-SSSGGGEEEEEE-------HHHHHHHHHHHTT-B--S-HHHHHHHHHHHHH-----S-HHHHHHSSEEE-GGG--TT-EEEE-SSTT--S--EEEEEEETTEEEEEETTEEEEEETTT-HHHHTTEEEEEE-

Foldseek 3Di:
DDDDDDDDDDDDDDDDDDDDDDPPPQLVQQLLSVLSVFDDQAQVPDAQQCSSQVSCCVRPVDRAFSFLVLNVVFAAWDDPVRDGFQKWWWFDDVGIGIWTDNDPQWTWGQDNRHTDIDRCVPDPRNVVGTDTIGDDDRDDDPQPAQLLVVLVVQPDAAPVPDAQQRSLQVSCCVRPVDRADSFLVSNVVPFAWDDPVRDGFQKWWWFDDVGIGIWTDGDRQWTWTQDPRHTDIDGCSNDPRNVVGTDTIGDDHPDLPQPQQLLVVLVVQAAAAPVPDAQQSSLQVSCCVRVVDRADRFLQRNVQWADFADPVRDGFQWWWWFDDLAIGIWTDHDPQWTWTQDPRGTHIDGLVPDPRNVVGTDGIGDDDPVTSDHDDDPDQLLVLLVVLPQQADDPPDQDSVRAAAQLSSLQNSCCVPPVFRQFSAQQQNVQLFAFDDPVRDDFQKWWWFDDPPHIGIWTDHDPQKTWGQDNSGIDIGHQCRPSVRVVGTDGIGDCDPVSRLLRRLVVQCPPPQQLSVQLSVFFFQFEDDCDQDSNYYFFQNSNQRSCCVRFVFHADSAQVRSVLDADFQWAFPDQCVVDDVVVRDDFQKKWWFADPPDGDTDHIWTDHDPQKTWGQDVSRRGTGIGHCDPVNSVGTTGIGDCNVRHFPCVQQLSVLLVVLFQQADDVVDQDSVRAYAQQSSLQNSCCRRQVDRADRFQVRNVVQFDFDAPVPDDFQWWWWFDDPGIGTWTDRPPQWTWGQDNVRGTHIDRNSSDPPGPVGGPGIGDHPRPQLDLQQLLVVLVVQAFPFAPDAQQVVLQCSCCVSPVDRDDDDPVSVVVDADWDDPVRDDFNWKWFWDPDLPDLDGPHIWTHNDPQKTWTADPRGIHIDHCVVDVSGVSTTNTIGDD

Nearest PDB structures (foldseek):
  8xup-assembly2_F  TM=9.444E-01  e=1.308E-08  Escherichia coli K-12
  8xup-assembly1_G  TM=9.070E-01  e=1.617E-08  Escherichia coli K-12
  7v6s-assembly2_B  TM=9.117E-01  e=2.749E-08  Escherichia coli K-12
  8xud-assembly1_I  TM=9.157E-01  e=3.223E-08  Escherichia coli K-12
  8xup-assembly1_I  TM=7.820E-01  e=1.176E-08  Escherichia coli K-12

Organism: Alkalihalophilus pseudofirmus (strain ATCC BAA-2126 / JCM 17055 / OF4) (NCBI:txid398511)